Protein AF-0000000085036679 (afdb_homodimer)

pLDDT: mean 95.32, std 4.72, range [43.53, 98.88]

InterPro domains:
  IPR002933 Peptidase M20 [PF01546] (84-445)
  IPR011650 Peptidase M20, dimerisation domain [PF07687] (195-345)
  IPR051458 Cytosolic and Metallo Dipeptidase [PTHR43270] (18-443)

Sequence (902 aa):
MTMTLKQAVEQELVADHDRLAAYLKLETVSAQHREIDETVDFLEQAFKSVGATVTVWRDVAGSHPFVFATLPAGPTGNADKTLLFYNHYDVQPPEPLDEWQTAPFDLTEVDGKYVARGVSDDKGELMARLSAVKALQATSGLPCNLKFIVEGEEEIGSPHIAPMVQQHAAELAADVIVWETGGKDADENFDITCGVKGIMSFELRVKTAEKDLHSSLAAYADNAAWRLTRALASLRGPDNRVLVAGFYDDVRVLTAEEQRATAALPFNETTTRENFSLKRPLVTTDPVAALVNATTMTINGLSSGYEGEGVKTVLPKQATAKLDCRLVPNQEPKKLAQLIQAQLVRNGFEDVEVVYLLGEKPFRSKLTDPFVQLAVKTAAKIYGDRVKLVPNAAGTGPQVFFGETLQAPIVAFGTTWAGSGPHAPNENIRIADYQQDAWYTAEVLRDFGMEMTMTLKQAVEQELVADHDRLAAYLKLETVSAQHREIDETVDFLEQAFKSVGATVTVWRDVAGSHPFVFATLPAGPTGNADKTLLFYNHYDVQPPEPLDEWQTAPFDLTEVDGKYVARGVSDDKGELMARLSAVKALQATSGLPCNLKFIVEGEEEIGSPHIAPMVQQHAAELAADVIVWETGGKDADENFDITCGVKGIMSFELRVKTAEKDLHSSLAAYADNAAWRLTRALASLRGPDNRVLVAGFYDDVRVLTAEEQRATAALPFNETTTRENFSLKRPLVTTDPVAALVNATTMTINGLSSGYEGEGVKTVLPKQATAKLDCRLVPNQEPKKLAQLIQAQLVRNGFEDVEVVYLLGEKPFRSKLTDPFVQLAVKTAAKIYGDRVKLVPNAAGTGPQVFFGETLQAPIVAFGTTWAGSGPHAPNENIRIADYQQDAWYTAEVLRDFGME

Solvent-accessible surface area (backbone atoms only — not comparable to full-atom values): 45354 Å² total; per-residue (Å²): 129,84,72,48,68,60,56,35,22,54,52,34,48,64,71,40,45,64,57,48,38,56,57,34,48,50,63,18,20,49,91,71,71,32,48,56,66,64,47,52,54,49,49,51,50,57,44,43,72,74,66,29,53,71,48,75,47,73,85,50,89,93,48,67,56,32,45,34,35,37,36,73,31,27,94,81,25,28,71,90,38,33,40,27,39,38,40,34,64,24,25,65,68,68,67,61,66,88,68,37,88,58,61,52,42,44,68,38,81,54,96,64,20,42,30,17,53,28,38,49,50,22,48,38,39,53,49,34,51,52,24,16,50,50,20,31,55,72,63,75,31,33,27,24,23,38,35,38,44,34,34,36,35,60,66,70,66,34,83,51,49,56,63,44,45,65,74,40,40,77,80,61,54,38,64,32,34,40,41,52,48,32,23,25,44,78,82,62,28,38,36,44,23,21,31,25,18,9,32,27,34,32,31,42,38,29,65,33,28,78,43,60,37,48,39,45,48,51,38,26,46,67,38,10,43,57,54,48,30,47,51,55,47,61,42,37,48,96,76,66,46,71,58,34,74,71,74,67,70,46,62,62,78,74,49,75,69,48,45,54,34,52,70,70,54,82,78,57,59,69,55,50,33,62,71,39,44,52,68,59,70,60,61,46,96,50,46,59,57,22,36,58,64,44,67,41,77,43,52,16,14,31,38,19,56,55,69,64,87,82,75,61,73,30,25,18,18,36,21,39,35,33,34,39,26,39,30,29,55,76,44,51,40,69,60,50,53,51,34,47,41,53,36,32,40,74,74,72,34,67,72,48,40,71,45,82,71,47,65,39,46,30,34,68,39,66,77,79,36,69,66,53,47,47,49,53,56,50,42,32,74,75,54,44,90,36,58,40,60,34,62,32,40,44,45,65,53,76,51,37,51,50,34,70,72,49,71,25,51,44,40,19,44,38,34,29,41,65,77,16,42,62,86,35,61,70,11,17,25,44,48,68,43,38,52,50,31,22,35,48,53,37,48,42,46,43,55,56,27,70,103,129,84,73,48,69,59,56,34,23,54,51,34,46,62,70,40,46,64,58,48,39,57,58,34,48,50,63,20,19,49,89,71,73,31,50,57,68,63,48,52,54,49,50,50,51,56,44,43,72,74,65,28,54,71,47,74,47,73,83,51,89,92,48,66,55,31,44,35,35,37,35,72,32,26,95,80,25,29,71,90,40,34,39,26,39,40,40,33,65,23,24,65,69,67,68,63,66,88,67,37,88,56,62,52,41,44,68,37,81,55,95,65,19,43,29,18,54,28,38,48,49,25,48,40,40,52,49,36,51,53,25,16,51,51,19,32,55,72,62,75,30,33,26,24,22,38,35,38,43,34,35,36,36,61,66,68,66,33,82,53,50,56,63,43,45,66,74,39,40,78,81,60,53,37,62,32,33,39,41,52,47,33,24,24,44,78,82,61,28,37,37,45,24,21,30,26,18,9,32,26,34,34,32,42,38,30,64,33,28,80,45,58,38,49,39,46,48,51,37,26,47,66,38,10,43,56,54,47,30,47,51,54,46,60,42,38,48,97,75,68,45,72,56,35,75,72,74,68,71,47,60,62,77,73,49,73,70,49,45,54,35,51,71,70,53,84,76,55,59,69,56,50,33,62,72,40,43,52,68,58,71,61,62,47,95,49,47,60,57,23,35,58,63,45,67,41,76,45,51,16,14,31,37,20,56,55,71,64,87,81,75,60,74,32,25,18,19,36,20,39,36,34,32,38,26,40,29,28,55,74,43,52,41,69,60,51,53,50,35,47,42,52,37,33,39,74,73,72,34,69,71,47,41,68,44,81,71,48,64,39,48,30,35,67,38,64,78,80,35,69,65,53,47,46,49,51,55,49,42,30,74,76,54,45,89,36,58,40,63,34,62,32,41,45,43,64,54,77,50,36,51,51,35,69,72,50,69,26,52,44,39,20,45,38,34,28,40,65,76,16,42,64,85,34,61,69,12,15,26,43,48,67,42,39,53,50,31,22,36,48,53,37,50,44,46,43,55,58,27,69,102

Foldseek 3Di:
DAQDLLRLLVVLCVVCVVVLQVLLLQQQAVVVNGRLVVNLVSVVVLLVVLPWDWDWDPPQPPFRIKIKTKDFFDPQAFAVAEEEEEAESHFHDQPPPVPFPDHASGFDDDPQWTWHTCCQRFSVFVSLQSSLQNSCCVHVTFRYMYMYIYGRCFVVFCPRVLVVCVVCVVVRFGQAYEYGHFAAELVRFGEKEFWAWKKWKKKKKFFQDPDKAFLVCVVPGDFQQVLVVVLVPLQADPLRDGPFPPLCVQFDDDDPVQVVLLVPDDDDVVSLCVLVVDPDDDSDPRVSCCLAGNKHKDWPDKDWDDDDPDDDRIRTRMIMTIMMITHHPRDDRVVNLVSSQVSSVVVVNVRIDIGTRHIAHIDFDDCPDPLNVLLQVLCCVQVNPSYGYHRYGSHDGNVVSVCVSNVHGYIYGGFAYNNQDGVHHRRIGRNVSSSSVSSSSSSSSNSSRVD/DAQDLLRLLVVLCVVCVVLLQVLLLQQQAVVVNGRLVVNLVSVCVLLVVLPWDWDWDPPQPPFRIKIKTKDFFDPQAFAVAEEEEEAESHFHDQPPPVPFPDDQSGFDDDPQWTWHTCCQRFSVFVSLQSSLQNSCCVHVTFRYMYMYIYGRCFVVFCPRVLVVCVVCVVVRFGQAYEYGHFAAELVRFGEKEFWAWKKWKKKKKFFQDPDKAFLVCVVPGDFQQVLVVVLVPLQADPLRDGPFPPLCVQFDDDDPVQVVLLVPDDDDVVSLCVLVVDPDDDSDPRVSCCLAGNKHKDWPDKDWDDDDPDDDRIRTRMIMTIMMITHHPRDDRVVNLVRSQVSSVVVVNVRIDIGTRHIAHIDFDDCPDPLVVLLQVLCCVQVNPSYGYHRYGSHDGNVCSCCVSNVHGYIYGGFAYNNQDGSHHRRIGRNVSSSSVSSSSSSSSNSSRVD

Nearest PDB structures (foldseek):
  2pok-assembly1_B  TM=8.753E-01  e=1.722E-51  Streptococcus pneumoniae TIGR4
  4mmo-assembly1_A  TM=9.228E-01  e=9.063E-49  Saccharolobus solfataricus P2
  2zog-assembly1_B  TM=9.127E-01  e=1.168E-42  Mus musculus
  4ruh-assembly1_B  TM=8.583E-01  e=9.865E-40  Homo sapiens
  4mmo-assembly1_B  TM=8.599E-01  e=1.337E-36  Saccharolobus solfataricus P2

Structure (mmCIF, N/CA/C/O backbone):
data_AF-0000000085036679-model_v1
#
loop_
_entity.id
_entity.type
_entity.pdbx_description
1 polymer 'Acetylornithine deacetylase/Succinyl-diaminopimelate desuccinylase related deacylase'
#
loop_
_atom_site.group_PDB
_atom_site.id
_atom_site.type_symbol
_atom_site.label_atom_id
_atom_site.label_alt_id
_atom_site.label_comp_id
_atom_site.label_asym_id
_atom_site.label_entity_id
_atom_site.label_seq_id
_atom_site.pdbx_PDB_ins_code
_atom_site.Cartn_x
_atom_site.Cartn_y
_atom_site.Cartn_z
_atom_site.occupancy
_atom_site.B_iso_or_equiv
_atom_site.auth_seq_id
_atom_site.auth_comp_id
_atom_site.auth_asym_id
_atom_site.auth_atom_id
_atom_site.pdbx_PDB_model_num
ATOM 1 N N . MET A 1 1 ? -19.406 -44.75 -40.656 1 44 1 MET A N 1
ATOM 2 C CA . MET A 1 1 ? -17.969 -44.531 -40.469 1 44 1 MET A CA 1
ATOM 3 C C . MET A 1 1 ? -17.641 -44.312 -39 1 44 1 MET A C 1
ATOM 5 O O . MET A 1 1 ? -18.359 -43.594 -38.281 1 44 1 MET A O 1
ATOM 9 N N . THR A 1 2 ? -16.938 -45.219 -38.344 1 62.5 2 THR A N 1
ATOM 10 C CA . THR A 1 2 ? -16.656 -45.219 -36.938 1 62.5 2 THR A CA 1
ATOM 11 C C . THR A 1 2 ? -16 -43.906 -36.5 1 62.5 2 THR A C 1
ATOM 13 O O . THR A 1 2 ? -15.07 -43.438 -37.156 1 62.5 2 THR A O 1
ATOM 16 N N . MET A 1 3 ? -16.672 -43.125 -35.688 1 82.06 3 MET A N 1
ATOM 17 C CA . MET A 1 3 ? -16.234 -41.812 -35.188 1 82.06 3 MET A CA 1
ATOM 18 C C . MET A 1 3 ? -14.82 -41.906 -34.625 1 82.06 3 MET A C 1
ATOM 20 O O . MET A 1 3 ? -14.523 -42.812 -33.844 1 82.06 3 MET A O 1
ATOM 24 N N . THR A 1 4 ? -13.945 -41.125 -35.219 1 92.38 4 THR A N 1
ATOM 25 C CA . THR A 1 4 ? -12.594 -41.094 -34.688 1 92.38 4 THR A CA 1
ATOM 26 C C . THR A 1 4 ? -12.594 -40.5 -33.281 1 92.38 4 THR A C 1
ATOM 28 O O . THR A 1 4 ? -13.562 -39.844 -32.875 1 92.38 4 THR A O 1
ATOM 31 N N . LEU A 1 5 ? -11.641 -40.812 -32.562 1 95.69 5 LEU A N 1
ATOM 32 C CA . LEU A 1 5 ? -11.516 -40.281 -31.219 1 95.69 5 LEU A CA 1
ATOM 33 C C . LEU A 1 5 ? -11.516 -38.75 -31.25 1 95.69 5 LEU A C 1
ATOM 35 O O . LEU A 1 5 ? -12.125 -38.094 -30.391 1 95.69 5 LEU A O 1
ATOM 39 N N . LYS A 1 6 ? -10.875 -38.125 -32.188 1 96.62 6 LYS A N 1
ATOM 40 C CA . LYS A 1 6 ? -10.844 -36.688 -32.344 1 96.62 6 LYS A CA 1
ATOM 41 C C . LYS A 1 6 ? -12.25 -36.125 -32.531 1 96.62 6 LYS A C 1
ATOM 43 O O . LYS A 1 6 ? -12.625 -35.125 -31.906 1 96.62 6 LYS A O 1
ATOM 48 N N . GLN A 1 7 ? -12.992 -36.75 -33.375 1 96.81 7 GLN A N 1
ATOM 49 C CA . GLN A 1 7 ? -14.359 -36.312 -33.625 1 96.81 7 GLN A CA 1
ATOM 50 C C . GLN A 1 7 ? -15.234 -36.438 -32.406 1 96.81 7 GLN A C 1
ATOM 52 O O . GLN A 1 7 ? -16.078 -35.594 -32.125 1 96.81 7 GLN A O 1
ATOM 57 N N . ALA A 1 8 ? -15.055 -37.531 -31.719 1 97.5 8 ALA A N 1
ATOM 58 C CA . ALA A 1 8 ? -15.82 -37.75 -30.484 1 97.5 8 ALA A CA 1
ATOM 59 C C . ALA A 1 8 ? -15.523 -36.656 -29.453 1 97.5 8 ALA A C 1
ATOM 61 O O . ALA A 1 8 ? -16.438 -36.188 -28.781 1 97.5 8 ALA A O 1
ATOM 62 N N . VAL A 1 9 ? -14.289 -36.312 -29.344 1 97.75 9 VAL A N 1
ATOM 63 C CA . VAL A 1 9 ? -13.883 -35.25 -28.406 1 97.75 9 VAL A CA 1
ATOM 64 C C . VAL A 1 9 ? -14.547 -33.938 -28.797 1 97.75 9 VAL A C 1
ATOM 66 O O . VAL A 1 9 ? -15.086 -33.25 -27.938 1 97.75 9 VAL A O 1
ATOM 69 N N . GLU A 1 10 ? -14.516 -33.594 -30.016 1 97.12 10 GLU A N 1
ATOM 70 C CA . GLU A 1 10 ? -15.109 -32.344 -30.5 1 97.12 10 GLU A CA 1
ATOM 71 C C . GLU A 1 10 ? -16.609 -32.312 -30.203 1 97.12 10 GLU A C 1
ATOM 73 O O . GLU A 1 10 ? -17.125 -31.281 -29.781 1 97.12 10 GLU A O 1
ATOM 78 N N . GLN A 1 11 ? -17.203 -33.375 -30.406 1 97.31 11 GLN A N 1
ATOM 79 C CA . GLN A 1 11 ? -18.641 -33.469 -30.141 1 97.31 11 GLN A CA 1
ATOM 80 C C . GLN A 1 11 ? -18.938 -33.312 -28.656 1 97.31 11 GLN A C 1
ATOM 82 O O . GLN A 1 11 ? -19.875 -32.594 -28.281 1 97.31 11 GLN A O 1
ATOM 87 N N . GLU A 1 12 ? -18.188 -33.969 -27.844 1 97.62 12 GLU A N 1
ATOM 88 C CA . GLU A 1 12 ? -18.422 -33.875 -26.406 1 97.62 12 GLU A CA 1
ATOM 89 C C . GLU A 1 12 ? -18.156 -32.469 -25.891 1 97.62 12 GLU A C 1
ATOM 91 O O . GLU A 1 12 ? -18.844 -32 -24.984 1 97.62 12 GLU A O 1
ATOM 96 N N . LEU A 1 13 ? -17.141 -31.797 -26.453 1 97.81 13 LEU A N 1
ATOM 97 C CA . LEU A 1 13 ? -16.828 -30.438 -26.031 1 97.81 13 LEU A CA 1
ATOM 98 C C . LEU A 1 13 ? -17.984 -29.5 -26.344 1 97.81 13 LEU A C 1
ATOM 100 O O . LEU A 1 13 ? -18.281 -28.594 -25.547 1 97.81 13 LEU A O 1
ATOM 104 N N . VAL A 1 14 ? -18.578 -29.672 -27.438 1 97.12 14 VAL A N 1
ATOM 105 C CA . VAL A 1 14 ? -19.75 -28.875 -27.797 1 97.12 14 VAL A CA 1
ATOM 106 C C . VAL A 1 14 ? -20.891 -29.172 -26.828 1 97.12 14 VAL A C 1
ATOM 108 O O . VAL A 1 14 ? -21.547 -28.266 -26.328 1 97.12 14 VAL A O 1
ATOM 111 N N . ALA A 1 15 ? -21.094 -30.375 -26.547 1 96.94 15 ALA A N 1
ATOM 112 C CA . ALA A 1 15 ? -22.172 -30.812 -25.656 1 96.94 15 ALA A CA 1
ATOM 113 C C . ALA A 1 15 ? -21.938 -30.312 -24.234 1 96.94 15 ALA A C 1
ATOM 115 O O . ALA A 1 15 ? -22.906 -30.062 -23.5 1 96.94 15 ALA A O 1
ATOM 116 N N . ASP A 1 16 ? -20.734 -30.172 -23.875 1 97.75 16 ASP A N 1
ATOM 117 C CA . ASP A 1 16 ? -20.375 -29.891 -22.484 1 97.75 16 ASP A CA 1
ATOM 118 C C . ASP A 1 16 ? -20.188 -28.391 -22.266 1 97.75 16 ASP A C 1
ATOM 120 O O . ASP A 1 16 ? -19.828 -27.953 -21.172 1 97.75 16 ASP A O 1
ATOM 124 N N . HIS A 1 17 ? -20.438 -27.609 -23.234 1 98 17 HIS A N 1
ATOM 125 C CA . HIS A 1 17 ? -20.219 -26.172 -23.141 1 98 17 HIS A CA 1
ATOM 126 C C . HIS A 1 17 ? -21 -25.578 -21.969 1 98 17 HIS A C 1
ATOM 128 O O . HIS A 1 17 ? -20.469 -24.75 -21.234 1 98 17 HIS A O 1
ATOM 134 N N . ASP A 1 18 ? -22.203 -26.016 -21.75 1 97.69 18 ASP A N 1
ATOM 135 C CA . ASP A 1 18 ? -23.047 -25.5 -20.688 1 97.69 18 ASP A CA 1
ATOM 136 C C . ASP A 1 18 ? -22.484 -25.891 -19.312 1 97.69 18 ASP A C 1
ATOM 138 O O . ASP A 1 18 ? -22.609 -25.125 -18.344 1 97.69 18 ASP A O 1
ATOM 142 N N . ARG A 1 19 ? -21.969 -27.047 -19.25 1 97.56 19 ARG A N 1
ATOM 143 C CA . ARG A 1 19 ? -21.344 -27.469 -18 1 97.56 19 ARG A CA 1
ATOM 144 C C . ARG A 1 19 ? -20.156 -26.594 -17.641 1 97.56 19 ARG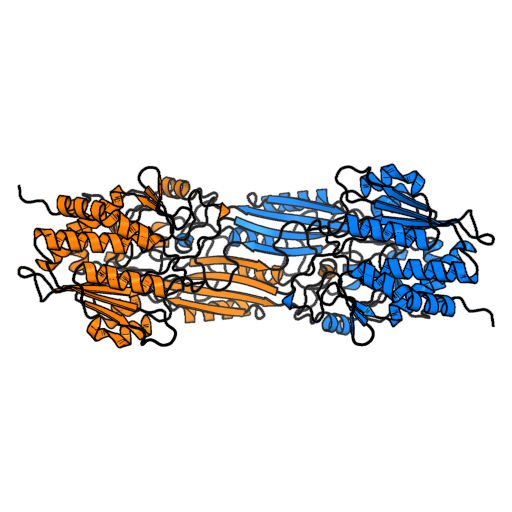 A C 1
ATOM 146 O O . ARG A 1 19 ? -19.969 -26.219 -16.484 1 97.56 19 ARG A O 1
ATOM 153 N N . LEU A 1 20 ? -19.344 -26.297 -18.688 1 98.31 20 LEU A N 1
ATOM 154 C CA . LEU A 1 20 ? -18.219 -25.406 -18.484 1 98.31 20 LEU A CA 1
ATOM 155 C C . LEU A 1 20 ? -18.688 -24.031 -18 1 98.31 20 LEU A C 1
ATOM 157 O O . LEU A 1 20 ? -18.156 -23.484 -17.031 1 98.31 20 LEU A O 1
ATOM 161 N N . ALA A 1 21 ? -19.672 -23.5 -18.625 1 98.56 21 ALA A N 1
ATOM 162 C CA . ALA A 1 21 ? -20.219 -22.188 -18.281 1 98.56 21 ALA A CA 1
ATOM 163 C C . ALA A 1 21 ? -20.75 -22.172 -16.859 1 98.56 21 ALA A C 1
ATOM 165 O O . ALA A 1 21 ? -20.5 -21.219 -16.109 1 98.56 21 ALA A O 1
ATOM 166 N N . ALA A 1 22 ? -21.469 -23.203 -16.469 1 98.44 22 ALA A N 1
ATOM 167 C CA . ALA A 1 22 ? -22.047 -23.297 -15.125 1 98.44 22 ALA A CA 1
ATOM 168 C C . ALA A 1 22 ? -20.969 -23.375 -14.062 1 98.44 22 ALA A C 1
ATOM 170 O O . ALA A 1 22 ? -21.094 -22.781 -12.984 1 98.44 22 ALA A O 1
ATOM 171 N N . TYR A 1 23 ? -19.938 -24.156 -14.375 1 98.44 23 TYR A N 1
ATOM 172 C CA . TYR A 1 23 ? -18.812 -24.297 -13.445 1 98.44 23 TYR A CA 1
ATOM 173 C C . TYR A 1 23 ? -18.109 -22.969 -13.227 1 98.44 23 TYR A C 1
ATOM 175 O O . TYR A 1 23 ? -17.797 -22.594 -12.094 1 98.44 23 TYR A O 1
ATOM 183 N N . LEU A 1 24 ? -17.906 -22.234 -14.32 1 98.5 24 LEU A N 1
ATOM 184 C CA . LEU A 1 24 ? -17.172 -20.984 -14.273 1 98.5 24 LEU A CA 1
ATOM 185 C C . LEU A 1 24 ? -18 -19.891 -13.617 1 98.5 24 LEU A C 1
ATOM 187 O O . LEU A 1 24 ? -17.453 -18.906 -13.094 1 98.5 24 LEU A O 1
ATOM 191 N N . LYS A 1 25 ? -19.297 -20.031 -13.57 1 98.19 25 LYS A N 1
ATOM 192 C CA . LYS A 1 25 ? -20.203 -19.062 -12.953 1 98.19 25 LYS A CA 1
ATOM 193 C C . LYS A 1 25 ? -20.078 -19.094 -11.43 1 98.19 25 LYS A C 1
ATOM 195 O O . LYS A 1 25 ? -20.406 -18.109 -10.758 1 98.19 25 LYS A O 1
ATOM 200 N N . LEU A 1 26 ? -19.641 -20.219 -10.891 1 98.06 26 LEU A N 1
ATOM 201 C CA . LEU A 1 26 ? -19.453 -20.344 -9.445 1 98.06 26 LEU A CA 1
ATOM 202 C C . LEU A 1 26 ? -18.203 -19.578 -9 1 98.06 26 LEU A C 1
ATOM 204 O O . LEU A 1 26 ? -17.094 -19.906 -9.406 1 98.06 26 LEU A O 1
ATOM 208 N N . GLU A 1 27 ? -18.406 -18.625 -8.164 1 97.25 27 GLU A N 1
ATOM 209 C CA . GLU A 1 27 ? -17.312 -17.766 -7.719 1 97.25 27 GLU A CA 1
ATOM 210 C C . GLU A 1 27 ? -16.578 -18.359 -6.527 1 97.25 27 GLU A C 1
ATOM 212 O O . GLU A 1 27 ? -16.594 -17.797 -5.43 1 97.25 27 GLU A O 1
ATOM 217 N N . THR A 1 28 ? -15.867 -19.438 -6.77 1 96.94 28 THR A N 1
ATOM 218 C CA . THR A 1 28 ? -15.219 -20.172 -5.695 1 96.94 28 THR A CA 1
ATOM 219 C C . THR A 1 28 ? -13.859 -19.578 -5.363 1 96.94 28 THR A C 1
ATOM 221 O O . THR A 1 28 ? -12.82 -20.188 -5.637 1 96.94 28 THR A O 1
ATOM 224 N N . VAL A 1 29 ? -13.828 -18.5 -4.637 1 93 29 VAL A N 1
ATOM 225 C CA . VAL A 1 29 ? -12.625 -17.766 -4.25 1 93 29 VAL A CA 1
ATOM 226 C C . VAL A 1 29 ? -12.219 -18.141 -2.826 1 93 29 VAL A C 1
ATOM 228 O O . VAL A 1 29 ? -12.703 -17.547 -1.86 1 93 29 VAL A O 1
ATOM 231 N N . SER A 1 30 ? -11.234 -18.969 -2.744 1 90.31 30 SER A N 1
ATOM 232 C CA . SER A 1 30 ? -10.836 -19.516 -1.452 1 90.31 30 SER A CA 1
ATOM 233 C C . SER A 1 30 ? -10.312 -18.438 -0.521 1 90.31 30 SER A C 1
ATOM 235 O O . SER A 1 30 ? -10.594 -18.438 0.678 1 90.31 30 SER A O 1
ATOM 237 N N . ALA A 1 31 ? -9.562 -17.484 -1.079 1 82.19 31 ALA A N 1
ATOM 238 C CA . ALA A 1 31 ? -9 -16.406 -0.259 1 82.19 31 ALA A CA 1
ATOM 239 C C . ALA A 1 31 ? -10.109 -15.617 0.427 1 82.19 31 ALA A C 1
ATOM 241 O O . ALA A 1 31 ? -9.875 -14.969 1.454 1 82.19 31 ALA A O 1
ATOM 242 N N . GLN A 1 32 ? -11.359 -15.656 -0.122 1 84.06 32 GLN A N 1
ATOM 243 C CA . GLN A 1 32 ? -12.508 -14.914 0.392 1 84.06 32 GLN A CA 1
ATOM 244 C C . GLN A 1 32 ? -13.594 -15.859 0.898 1 84.06 32 GLN A C 1
ATOM 246 O O . GLN A 1 32 ? -14.711 -15.43 1.197 1 84.06 32 GLN A O 1
ATOM 251 N N . HIS A 1 33 ? -13.367 -17.172 0.921 1 89.12 33 HIS A N 1
ATOM 252 C CA . HIS A 1 33 ? -14.266 -18.203 1.407 1 89.12 33 HIS A CA 1
ATOM 253 C C . HIS A 1 33 ? -15.625 -18.125 0.73 1 89.12 33 HIS A C 1
ATOM 255 O O . HIS A 1 33 ? -16.656 -18.188 1.398 1 89.12 33 HIS A O 1
ATOM 261 N N . ARG A 1 34 ? -15.633 -17.844 -0.563 1 90.69 34 ARG A N 1
ATOM 262 C CA . ARG A 1 34 ? -16.844 -17.672 -1.352 1 90.69 34 ARG A CA 1
ATOM 263 C C . ARG A 1 34 ? -17.188 -18.938 -2.135 1 90.69 34 ARG A C 1
ATOM 265 O O . ARG A 1 34 ? -16.328 -19.484 -2.824 1 90.69 34 ARG A O 1
ATOM 272 N N . GLU A 1 35 ? -18.359 -19.562 -2.111 1 96.94 35 GLU A N 1
ATOM 273 C CA . GLU A 1 35 ? -19.062 -20.547 -2.93 1 96.94 35 GLU A CA 1
ATOM 274 C C . GLU A 1 35 ? -18.297 -21.875 -2.971 1 96.94 35 GLU A C 1
ATOM 276 O O . GLU A 1 35 ? -18.219 -22.516 -4.02 1 96.94 35 GLU A O 1
ATOM 281 N N . ILE A 1 36 ? -17.781 -22.297 -1.845 1 97.56 36 ILE A N 1
ATOM 282 C CA . ILE A 1 36 ? -17.031 -23.547 -1.734 1 97.56 36 ILE A CA 1
ATOM 283 C C . ILE A 1 36 ? -17.984 -24.734 -1.803 1 97.56 36 ILE A C 1
ATOM 285 O O . ILE A 1 36 ? -17.859 -25.578 -2.684 1 97.56 36 ILE A O 1
ATOM 289 N N . ASP A 1 37 ? -19 -24.688 -0.974 1 97.31 37 ASP A N 1
ATOM 290 C CA . ASP A 1 37 ? -19.906 -25.828 -0.894 1 97.31 37 ASP A CA 1
ATOM 291 C C . ASP A 1 37 ? -20.703 -26 -2.191 1 97.31 37 ASP A C 1
ATOM 293 O O . ASP A 1 37 ? -20.906 -27.125 -2.652 1 97.31 37 ASP A O 1
ATOM 297 N N . GLU A 1 38 ? -21.125 -24.859 -2.758 1 98.12 38 GLU A N 1
ATOM 298 C CA . GLU A 1 38 ? -21.844 -24.906 -4.027 1 98.12 38 GLU A CA 1
ATOM 299 C C . GLU A 1 38 ? -20.984 -25.531 -5.125 1 98.12 38 GLU A C 1
ATOM 301 O O . GLU A 1 38 ? -21.5 -26.312 -5.941 1 98.12 38 GLU A O 1
ATOM 306 N N . THR A 1 39 ? -19.734 -25.266 -5.117 1 98.69 39 THR A N 1
ATOM 307 C CA . THR A 1 39 ? -18.828 -25.781 -6.133 1 98.69 39 THR A CA 1
ATOM 308 C C . THR A 1 39 ? -18.578 -27.281 -5.926 1 98.69 39 THR A C 1
ATOM 310 O O . THR A 1 39 ? -18.531 -28.047 -6.891 1 98.69 39 THR A O 1
ATOM 313 N N . VAL A 1 40 ? -18.438 -27.656 -4.672 1 98.62 40 VAL A N 1
ATOM 314 C CA . VAL A 1 40 ? -18.25 -29.078 -4.352 1 98.62 40 VAL A CA 1
ATOM 315 C C . VAL A 1 40 ? -19.469 -29.875 -4.812 1 98.62 40 VAL A C 1
ATOM 317 O O . VAL A 1 40 ? -19.312 -30.953 -5.41 1 98.62 40 VAL A O 1
ATOM 320 N N . ASP A 1 41 ? -20.641 -29.344 -4.551 1 98.62 41 ASP A N 1
ATOM 321 C CA . ASP A 1 41 ? -21.875 -30 -4.992 1 98.62 41 ASP A CA 1
ATOM 322 C C . ASP A 1 41 ? -21.906 -30.141 -6.512 1 98.62 41 ASP A C 1
ATOM 324 O O . ASP A 1 41 ? -22.281 -31.188 -7.039 1 98.62 41 ASP A O 1
ATOM 328 N N . PHE A 1 42 ? -21.547 -29.125 -7.16 1 98.62 42 PHE A N 1
ATOM 329 C CA . PHE A 1 42 ? -21.5 -29.141 -8.617 1 98.62 42 PHE A CA 1
ATOM 330 C C . PHE A 1 42 ? -20.578 -30.234 -9.125 1 98.6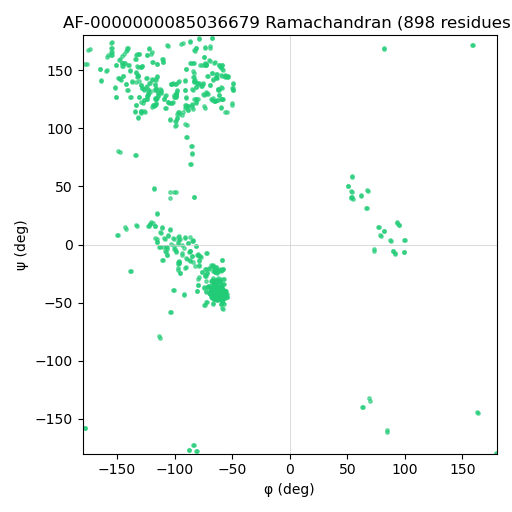2 42 PHE A C 1
ATOM 332 O O . PHE A 1 42 ? -20.922 -30.984 -10.031 1 98.62 42 PHE A O 1
ATOM 339 N N . LEU A 1 43 ? -19.391 -30.328 -8.539 1 98.81 43 LEU A N 1
ATOM 340 C CA . LEU A 1 43 ? -18.375 -31.297 -8.977 1 98.81 43 LEU A CA 1
ATOM 341 C C . LEU A 1 43 ? -18.844 -32.719 -8.711 1 98.81 43 LEU A C 1
ATOM 343 O O . LEU A 1 43 ? -18.578 -33.625 -9.523 1 98.81 43 LEU A O 1
ATOM 347 N N . GLU A 1 44 ? -19.438 -32.906 -7.574 1 98.62 44 GLU A N 1
ATOM 348 C CA . GLU A 1 44 ? -19.969 -34.219 -7.285 1 98.62 44 GLU A CA 1
ATOM 349 C C . GLU A 1 44 ? -20.922 -34.688 -8.391 1 98.62 44 GLU A C 1
ATOM 351 O O . GLU A 1 44 ? -20.812 -35.812 -8.883 1 98.62 44 GLU A O 1
ATOM 356 N N . GLN A 1 45 ? -21.781 -33.781 -8.789 1 98.44 45 GLN A N 1
ATOM 357 C CA . GLN A 1 45 ? -22.75 -34.094 -9.82 1 98.44 45 GLN A CA 1
ATOM 358 C C . GLN A 1 45 ? -22.078 -34.281 -11.18 1 98.44 45 GLN A C 1
ATOM 360 O O . GLN A 1 45 ? -22.453 -35.188 -11.945 1 98.44 45 GLN A O 1
ATOM 365 N N . ALA A 1 46 ? -21.172 -33.469 -11.492 1 98.5 46 ALA A N 1
ATOM 366 C CA . ALA A 1 46 ? -20.469 -33.531 -12.766 1 98.5 46 ALA A CA 1
ATOM 367 C C . ALA A 1 46 ? -19.75 -34.875 -12.914 1 98.5 46 ALA A C 1
ATOM 369 O O . ALA A 1 46 ? -19.828 -35.531 -13.969 1 98.5 46 ALA A O 1
ATOM 370 N N . PHE A 1 47 ? -19.078 -35.312 -11.852 1 98.75 47 PHE A N 1
ATOM 371 C CA . PHE A 1 47 ? -18.359 -36.562 -11.883 1 98.75 47 PHE A CA 1
ATOM 372 C C . PHE A 1 47 ? -19.344 -37.75 -11.961 1 98.75 47 PHE A C 1
ATOM 374 O O . PHE A 1 47 ? -19.109 -38.719 -12.695 1 98.75 47 PHE A O 1
ATOM 381 N N . LYS A 1 48 ? -20.406 -37.688 -11.211 1 98.38 48 LYS A N 1
ATOM 382 C CA . LYS A 1 48 ? -21.406 -38.719 -11.258 1 98.38 48 LYS A CA 1
ATOM 383 C C . LYS A 1 48 ? -22 -38.875 -12.656 1 98.38 48 LYS A C 1
ATOM 385 O O . LYS A 1 48 ? -22.328 -39.969 -13.102 1 98.38 48 LYS A O 1
ATOM 390 N N . SER A 1 49 ? -22.094 -37.75 -13.297 1 97.19 49 SER A N 1
ATOM 391 C CA . SER A 1 49 ? -22.719 -37.75 -14.625 1 97.19 49 SER A CA 1
ATOM 392 C C . SER A 1 49 ? -21.875 -38.531 -15.633 1 97.19 49 SER A C 1
ATOM 394 O O . SER A 1 49 ? -22.391 -38.938 -16.672 1 97.19 49 SER A O 1
ATOM 396 N N . VAL A 1 50 ? -20.641 -38.781 -15.367 1 97.5 50 VAL A N 1
ATOM 397 C CA . VAL A 1 50 ? -19.812 -39.531 -16.281 1 97.5 50 VAL A CA 1
ATOM 398 C C . VAL A 1 50 ? -19.594 -40.938 -15.719 1 97.5 50 VAL A C 1
ATOM 400 O O . VAL A 1 50 ? -18.719 -41.656 -16.188 1 97.5 50 VAL A O 1
ATOM 403 N N . GLY A 1 51 ? -20.266 -41.25 -14.672 1 98.06 51 GLY A N 1
ATOM 404 C CA . GLY A 1 51 ? -20.266 -42.625 -14.156 1 98.06 51 GLY A CA 1
ATOM 405 C C . GLY A 1 51 ? -19.219 -42.812 -13.062 1 98.06 51 GLY A C 1
ATOM 406 O O . GLY A 1 51 ? -18.922 -43.969 -12.703 1 98.06 51 GLY A O 1
ATOM 407 N N . ALA A 1 52 ? -18.719 -41.844 -12.484 1 98.75 52 ALA A N 1
ATOM 408 C CA . ALA A 1 52 ? -17.688 -42 -11.453 1 98.75 52 ALA A CA 1
ATOM 409 C C . ALA A 1 52 ? -18.312 -42.281 -10.094 1 98.75 52 ALA A C 1
ATOM 411 O O . ALA A 1 52 ? -19.438 -41.875 -9.82 1 98.75 52 ALA A O 1
ATOM 412 N N . THR A 1 53 ? -17.562 -43.031 -9.312 1 98.75 53 THR A N 1
ATOM 413 C CA . THR A 1 53 ? -17.812 -43.062 -7.879 1 98.75 53 THR A CA 1
ATOM 414 C C . THR A 1 53 ? -17.141 -41.875 -7.203 1 98.75 53 THR A C 1
ATOM 416 O O . THR A 1 53 ? -15.938 -41.625 -7.379 1 98.75 53 THR A O 1
ATOM 419 N N . VAL A 1 54 ? -17.984 -41.125 -6.477 1 98.75 54 VAL A N 1
ATOM 420 C CA . VAL A 1 54 ? -17.469 -39.875 -5.926 1 98.75 54 VAL A CA 1
ATOM 421 C C . VAL A 1 54 ? -17.484 -39.938 -4.398 1 98.75 54 VAL A C 1
ATOM 423 O O . VAL A 1 54 ? -18.453 -40.406 -3.807 1 98.75 54 VAL A O 1
ATOM 426 N N . THR A 1 55 ? -16.422 -39.531 -3.768 1 98.69 55 THR A N 1
ATOM 427 C CA . THR A 1 55 ? -16.328 -39.312 -2.33 1 98.69 55 THR A CA 1
ATOM 428 C C . THR A 1 55 ? -15.805 -37.906 -2.037 1 98.69 55 THR A C 1
ATOM 430 O O . THR A 1 55 ? -14.75 -37.5 -2.535 1 98.69 55 THR A O 1
ATOM 433 N N . VAL A 1 56 ? -16.594 -37.188 -1.253 1 98.56 56 VAL A N 1
ATOM 434 C CA . VAL A 1 56 ? -16.141 -35.875 -0.798 1 98.56 56 VAL A CA 1
ATOM 435 C C . VAL A 1 56 ? -15.453 -36.031 0.56 1 98.56 56 VAL A C 1
ATOM 437 O O . VAL A 1 56 ? -16.078 -36.406 1.542 1 98.56 56 VAL A O 1
ATOM 440 N N . TRP A 1 57 ? -14.156 -35.781 0.623 1 98.5 57 TRP A N 1
ATOM 441 C CA . TRP A 1 57 ? -13.391 -35.875 1.863 1 98.5 57 TRP A CA 1
ATOM 442 C C . TRP A 1 57 ? -13.477 -34.594 2.654 1 98.5 57 TRP A C 1
ATOM 444 O O . TRP A 1 57 ? -13.07 -33.531 2.162 1 98.5 57 TRP A O 1
ATOM 454 N N . ARG A 1 58 ? -14 -34.656 3.789 1 97.44 58 ARG A N 1
ATOM 455 C CA . ARG A 1 58 ? -14.125 -33.531 4.711 1 97.44 58 ARG A CA 1
ATOM 456 C C . ARG A 1 58 ? -13.398 -33.812 6.023 1 97.44 58 ARG A C 1
ATOM 458 O O . ARG A 1 58 ? -13.664 -33.156 7.039 1 97.44 58 ARG A O 1
ATOM 465 N N . ASP A 1 59 ? -12.508 -34.75 5.98 1 96.69 59 ASP A N 1
ATOM 466 C CA . ASP A 1 59 ? -11.938 -35.312 7.199 1 96.69 59 ASP A CA 1
ATOM 467 C C . ASP A 1 59 ? -10.555 -34.75 7.48 1 96.69 59 ASP A C 1
ATOM 469 O O . ASP A 1 59 ? -9.828 -35.25 8.344 1 96.69 59 ASP A O 1
ATOM 473 N N . VAL A 1 60 ? -10.133 -33.812 6.719 1 96.25 60 VAL A N 1
ATOM 474 C CA . VAL A 1 60 ? -8.922 -33.062 7.016 1 96.25 60 VAL A CA 1
ATOM 475 C C . VAL A 1 60 ? -9.297 -31.75 7.703 1 96.25 60 VAL A C 1
ATOM 477 O O . VAL A 1 60 ? -9.859 -30.844 7.074 1 96.25 60 VAL A O 1
ATOM 480 N N . ALA A 1 61 ? -8.938 -31.594 9 1 94.5 61 ALA A N 1
ATOM 481 C CA . ALA A 1 61 ? -9.383 -30.484 9.836 1 94.5 61 ALA A CA 1
ATOM 482 C C . ALA A 1 61 ? -8.945 -29.156 9.25 1 94.5 61 ALA A C 1
ATOM 484 O O . ALA A 1 61 ? -7.77 -28.969 8.922 1 94.5 61 ALA A O 1
ATOM 485 N N . GLY A 1 62 ? -9.914 -28.281 9.055 1 93.5 62 GLY A N 1
ATOM 486 C CA . GLY A 1 62 ? -9.609 -26.922 8.641 1 93.5 62 GLY A CA 1
ATOM 487 C C . GLY A 1 62 ? -9.562 -26.75 7.137 1 93.5 62 GLY A C 1
ATOM 488 O O . GLY A 1 62 ? -9.523 -25.625 6.633 1 93.5 62 GLY A O 1
ATOM 489 N N . SER A 1 63 ? -9.68 -27.828 6.422 1 95.44 63 SER A N 1
ATOM 490 C CA . SER A 1 63 ? -9.531 -27.766 4.973 1 95.44 63 SER A CA 1
ATOM 491 C C . SER A 1 63 ? -10.867 -27.5 4.289 1 95.44 63 SER A C 1
ATOM 493 O O . SER A 1 63 ? -11.93 -27.781 4.859 1 95.44 63 SER A O 1
ATOM 495 N N . HIS A 1 64 ? -10.789 -26.828 3.105 1 96.88 64 HIS A N 1
ATOM 496 C CA . HIS A 1 64 ? -11.906 -27 2.189 1 96.88 64 HIS A CA 1
ATOM 497 C C . HIS A 1 64 ? -12.055 -28.469 1.771 1 96.88 64 HIS A C 1
ATOM 499 O O . HIS A 1 64 ? -11.094 -29.234 1.826 1 96.88 64 HIS A O 1
ATOM 505 N N . PRO A 1 65 ? -13.273 -28.844 1.392 1 98.06 65 PRO A N 1
ATOM 506 C CA . PRO A 1 65 ? -13.484 -30.25 1.013 1 98.06 65 PRO A CA 1
ATOM 507 C C . PRO A 1 65 ? -12.68 -30.641 -0.225 1 98.06 65 PRO A C 1
ATOM 509 O O . PRO A 1 65 ? -12.492 -29.828 -1.132 1 98.06 65 PRO A O 1
ATOM 512 N N . PHE A 1 66 ? -12.211 -31.891 -0.186 1 98.56 66 PHE A N 1
ATOM 513 C CA . PHE A 1 66 ? -11.586 -32.5 -1.354 1 98.56 66 PHE A CA 1
ATOM 514 C C . PHE A 1 66 ? -12.578 -33.406 -2.092 1 98.56 66 PHE A C 1
ATOM 516 O O . PHE A 1 66 ? -13.305 -34.188 -1.468 1 98.56 66 PHE A O 1
ATOM 523 N N . VAL A 1 67 ? -12.727 -33.281 -3.42 1 98.81 67 VAL A N 1
ATOM 524 C CA . VAL A 1 67 ? -13.578 -34.156 -4.219 1 98.81 67 VAL A CA 1
ATOM 525 C C . VAL A 1 67 ? -12.727 -35.25 -4.859 1 98.81 67 VAL A C 1
ATOM 527 O O . VAL A 1 67 ? -11.836 -34.969 -5.664 1 98.81 67 VAL A O 1
ATOM 530 N N . PHE A 1 68 ? -12.961 -36.438 -4.457 1 98.88 68 PHE A N 1
ATOM 531 C CA . PHE A 1 68 ? -12.281 -37.625 -4.984 1 98.88 68 PHE A CA 1
ATOM 532 C C . PHE A 1 68 ? -13.227 -38.469 -5.832 1 98.88 68 PHE A C 1
ATOM 534 O O . PHE A 1 68 ? -14.328 -38.812 -5.395 1 98.88 68 PHE A O 1
ATOM 541 N N . ALA A 1 69 ? -12.812 -38.75 -7.086 1 98.88 69 ALA A N 1
ATOM 542 C CA . ALA A 1 69 ? -13.656 -39.531 -8 1 98.88 69 ALA A CA 1
ATOM 543 C C . ALA A 1 69 ? -12.852 -40.656 -8.672 1 98.88 69 ALA A C 1
ATOM 545 O O . ALA A 1 69 ? -11.672 -40.469 -8.984 1 98.88 69 ALA A O 1
ATOM 546 N N . THR A 1 70 ? -13.492 -41.75 -8.914 1 98.81 70 THR A N 1
ATOM 547 C CA . THR A 1 70 ? -12.844 -42.875 -9.57 1 98.81 70 THR A CA 1
ATOM 548 C C . THR A 1 70 ? -13.719 -43.438 -10.695 1 98.81 70 THR A C 1
ATOM 550 O O . THR A 1 70 ? -14.945 -43.438 -10.594 1 98.81 70 THR A O 1
ATOM 553 N N . LEU A 1 71 ? -13.07 -43.781 -11.781 1 98.75 71 LEU A N 1
ATOM 554 C CA . LEU A 1 71 ? -13.664 -44.469 -12.93 1 98.75 71 LEU A CA 1
ATOM 555 C C . LEU A 1 71 ? -12.875 -45.719 -13.297 1 98.75 71 LEU A C 1
ATOM 557 O O . LEU A 1 71 ? -11.695 -45.625 -13.641 1 98.75 71 LEU A O 1
ATOM 561 N N . PRO A 1 72 ? -13.508 -46.875 -13.297 1 98.25 72 PRO A N 1
ATOM 562 C CA . PRO A 1 72 ? -12.781 -48.094 -13.664 1 98.25 72 PRO A CA 1
ATOM 563 C C . PRO A 1 72 ? -12.508 -48.188 -15.164 1 98.25 72 PRO A C 1
ATOM 565 O O . PRO A 1 72 ? -13.242 -47.625 -15.961 1 98.25 72 PRO A O 1
ATOM 568 N N . ALA A 1 73 ? -11.43 -48.938 -15.453 1 98.25 73 ALA A N 1
ATOM 569 C CA . ALA A 1 73 ? -11.156 -49.25 -16.859 1 98.25 73 ALA A CA 1
ATOM 570 C C . ALA A 1 73 ? -12.359 -49.938 -17.516 1 98.25 73 ALA A C 1
ATOM 572 O O . ALA A 1 73 ? -13.086 -50.688 -16.875 1 98.25 73 ALA A O 1
ATOM 573 N N . GLY A 1 74 ? -12.539 -49.594 -18.797 1 96.56 74 GLY A N 1
ATOM 574 C CA . GLY A 1 74 ? -13.57 -50.281 -19.547 1 96.56 74 GLY A CA 1
ATOM 575 C C . GLY A 1 74 ? -13.266 -51.75 -19.781 1 96.56 74 GLY A C 1
ATOM 576 O O . GLY A 1 74 ? -12.195 -52.25 -19.406 1 96.56 74 GLY A O 1
ATOM 577 N N . PRO A 1 75 ? -14.219 -52.406 -20.422 1 94.94 75 PRO A N 1
ATOM 578 C CA . PRO A 1 75 ? -14.07 -53.844 -20.625 1 94.94 75 PRO A CA 1
ATOM 579 C C . PRO A 1 75 ? -12.836 -54.219 -21.438 1 94.94 75 PRO A C 1
ATOM 581 O O . PRO A 1 75 ? -12.266 -55.281 -21.266 1 94.94 75 PRO A O 1
ATOM 584 N N . THR A 1 76 ? -12.453 -53.375 -22.281 1 94.62 76 THR A N 1
ATOM 585 C CA . THR A 1 76 ? -11.289 -53.656 -23.125 1 94.62 76 THR A CA 1
ATOM 586 C C . THR A 1 76 ? -10.07 -52.906 -22.625 1 94.62 76 THR A C 1
ATOM 588 O O . THR A 1 76 ? -9.031 -52.875 -23.281 1 94.62 76 THR A O 1
ATOM 591 N N . GLY A 1 77 ? -10.305 -52.188 -21.547 1 97 77 GLY A N 1
ATOM 592 C CA . GLY A 1 77 ? -9.219 -51.406 -20.969 1 97 77 GLY A CA 1
ATOM 593 C C . GLY A 1 77 ? -8.297 -52.219 -20.094 1 97 77 GLY A C 1
ATOM 594 O O . GLY A 1 77 ? -8.555 -53.406 -19.844 1 97 77 GLY A O 1
ATOM 595 N N . ASN A 1 78 ? -7.168 -51.656 -19.703 1 97.88 78 ASN A N 1
ATOM 596 C CA . ASN A 1 78 ? -6.18 -52.25 -18.828 1 97.88 78 ASN A CA 1
ATOM 597 C C . ASN A 1 78 ? -6.445 -51.906 -17.359 1 97.88 78 ASN A C 1
ATOM 599 O O . ASN A 1 78 ? -6.043 -50.844 -16.875 1 97.88 78 ASN A O 1
ATOM 603 N N . ALA A 1 79 ? -6.961 -52.812 -16.609 1 97.06 79 ALA A N 1
ATOM 604 C CA . ALA A 1 79 ? -7.375 -52.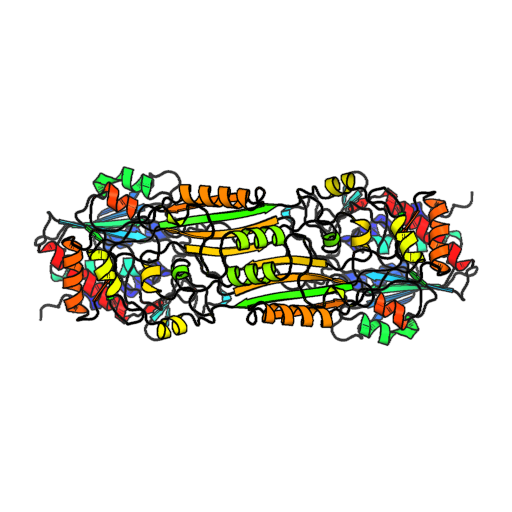594 -15.234 1 97.06 79 ALA A CA 1
ATOM 605 C C . ALA A 1 79 ? -6.172 -52.562 -14.297 1 97.06 79 ALA A C 1
ATOM 607 O O . ALA A 1 79 ? -6.285 -52.156 -13.141 1 97.06 79 ALA A O 1
ATOM 608 N N . ASP A 1 80 ? -5.012 -52.938 -14.781 1 97.38 80 ASP A N 1
ATOM 609 C CA . ASP A 1 80 ? -3.805 -52.938 -13.961 1 97.38 80 ASP A CA 1
ATOM 610 C C . ASP A 1 80 ? -3.127 -51.562 -13.992 1 97.38 80 ASP A C 1
ATOM 612 O O . ASP A 1 80 ? -2.158 -51.344 -13.266 1 97.38 80 ASP A O 1
ATOM 616 N N . LYS A 1 81 ? -3.631 -50.688 -14.789 1 98.12 81 LYS A N 1
ATOM 617 C CA . LYS A 1 81 ? -3.061 -49.344 -14.914 1 98.12 81 LYS A CA 1
ATOM 618 C C . LYS A 1 81 ? -4.012 -48.281 -14.359 1 98.12 81 LYS A C 1
ATOM 620 O O . LYS A 1 81 ? -5.211 -48.312 -14.641 1 98.12 81 LYS A O 1
ATOM 625 N N . THR A 1 82 ? -3.465 -47.375 -13.555 1 98.62 82 THR A N 1
ATOM 626 C CA . THR A 1 82 ? -4.262 -46.312 -12.945 1 98.62 82 THR A CA 1
ATOM 627 C C . THR A 1 82 ? -3.598 -44.969 -13.141 1 98.62 82 THR A C 1
ATOM 629 O O . THR A 1 82 ? -2.406 -44.812 -12.867 1 98.62 82 THR A O 1
ATOM 632 N N . LEU A 1 83 ? -4.332 -44.062 -13.656 1 98.75 83 LEU A N 1
ATOM 633 C CA . LEU A 1 83 ? -3.895 -42.656 -13.805 1 98.75 83 LEU A CA 1
ATOM 634 C C . LEU A 1 83 ? -4.691 -41.75 -12.883 1 98.75 83 LEU A C 1
ATOM 636 O O . LEU A 1 83 ? -5.918 -41.844 -12.812 1 98.75 83 LEU A O 1
ATOM 640 N N . LEU A 1 84 ? -3.959 -40.875 -12.125 1 98.81 84 LEU A N 1
ATOM 641 C CA . LEU A 1 84 ? -4.566 -39.875 -11.242 1 98.81 84 LEU A CA 1
ATOM 642 C C . LEU A 1 84 ? -4.453 -38.5 -11.836 1 98.81 84 LEU A C 1
ATOM 644 O O . LEU A 1 84 ? -3.352 -38.031 -12.156 1 98.81 84 LEU A O 1
ATOM 648 N N . PHE A 1 85 ? -5.617 -37.844 -12.016 1 98.69 85 PHE A N 1
ATOM 649 C CA . PHE A 1 85 ? -5.652 -36.438 -12.359 1 98.69 85 PHE A CA 1
ATOM 650 C C . PHE A 1 85 ? -5.719 -35.562 -11.094 1 98.69 85 PHE A C 1
ATOM 652 O O . PHE A 1 85 ? -6.5 -35.844 -10.188 1 98.69 85 PHE A O 1
ATOM 659 N N . TYR A 1 86 ? -4.875 -34.531 -11.055 1 98.38 86 TYR A N 1
ATOM 660 C CA . TYR A 1 86 ? -4.973 -33.5 -10.023 1 98.38 86 TYR A CA 1
ATOM 661 C C . TYR A 1 86 ? -5.504 -32.188 -10.617 1 98.38 86 TYR A C 1
ATOM 663 O O . TYR A 1 86 ? -4.984 -31.703 -11.617 1 98.38 86 TYR A O 1
ATOM 671 N N . ASN A 1 87 ? -6.543 -31.594 -10.031 1 98.12 87 ASN A N 1
ATOM 672 C CA . ASN A 1 87 ? -7.066 -30.266 -10.352 1 98.12 87 ASN A CA 1
ATOM 673 C C . ASN A 1 87 ? -7.504 -29.516 -9.102 1 98.12 87 ASN A C 1
ATOM 675 O O . ASN A 1 87 ? -7.445 -30.062 -7.996 1 98.12 87 ASN A O 1
ATOM 679 N N . HIS A 1 88 ? -7.754 -28.234 -9.188 1 97.75 88 HIS A N 1
ATOM 680 C CA . HIS A 1 88 ? -8.336 -27.484 -8.078 1 97.75 88 HIS A CA 1
ATOM 681 C C . HIS A 1 88 ? -9.539 -26.672 -8.539 1 97.75 88 HIS A C 1
ATOM 683 O O . HIS A 1 88 ? -9.625 -26.281 -9.703 1 97.75 88 HIS A O 1
ATOM 689 N N . TYR A 1 89 ? -10.469 -26.438 -7.559 1 98.12 89 TYR A N 1
ATOM 690 C CA . TYR A 1 89 ? -11.711 -25.781 -7.961 1 98.12 89 TYR A CA 1
ATOM 691 C C . TYR A 1 89 ? -11.766 -24.344 -7.473 1 98.12 89 TYR A C 1
ATOM 693 O O . TYR A 1 89 ? -12.688 -23.594 -7.816 1 98.12 89 TYR A O 1
ATOM 701 N N . ASP A 1 90 ? -10.781 -23.938 -6.672 1 96 90 ASP A N 1
ATOM 702 C CA . ASP A 1 90 ? -10.773 -22.547 -6.246 1 96 90 ASP A CA 1
ATOM 703 C C . ASP A 1 90 ? -10.07 -21.656 -7.27 1 96 90 ASP A C 1
ATOM 705 O O . ASP A 1 90 ? -9.305 -22.141 -8.094 1 96 90 ASP A O 1
ATOM 709 N N . VAL A 1 91 ? -10.438 -20.344 -7.238 1 94.88 91 VAL A N 1
ATOM 710 C CA . VAL A 1 91 ? -9.859 -19.375 -8.164 1 94.88 91 VAL A CA 1
ATOM 711 C C . VAL A 1 91 ? -9.375 -18.141 -7.391 1 94.88 91 VAL A C 1
ATOM 713 O O . VAL A 1 91 ? -9.617 -18.031 -6.188 1 94.88 91 VAL A O 1
ATOM 716 N N . GLN A 1 92 ? -8.555 -17.359 -8.031 1 89.75 92 GLN A N 1
ATOM 717 C CA . GLN A 1 92 ? -8.078 -16.109 -7.457 1 89.75 92 GLN A CA 1
ATOM 718 C C . GLN A 1 92 ? -9.188 -15.055 -7.434 1 89.75 92 GLN A C 1
ATOM 720 O O . GLN A 1 92 ? -10.117 -15.109 -8.234 1 89.75 92 GLN A O 1
ATOM 725 N N . PRO A 1 93 ? -9.078 -14.047 -6.488 1 88.88 93 PRO A N 1
ATOM 726 C CA . PRO A 1 93 ? -10.016 -12.922 -6.531 1 88.88 93 PRO A CA 1
ATOM 727 C C . PRO A 1 93 ? -10.008 -12.195 -7.875 1 88.88 93 PRO A C 1
ATOM 729 O O . PRO A 1 93 ? -8.953 -12.062 -8.5 1 88.88 93 PRO A O 1
ATOM 732 N N . PRO A 1 94 ? -11.203 -11.68 -8.328 1 89.94 94 PRO A N 1
ATOM 733 C CA . PRO A 1 94 ? -11.258 -11.039 -9.648 1 89.94 94 PRO A CA 1
ATOM 734 C C . PRO A 1 94 ? -10.711 -9.617 -9.641 1 89.94 94 PRO A C 1
ATOM 736 O O . PRO A 1 94 ? -10.5 -9.023 -10.703 1 89.94 94 PRO A O 1
ATOM 739 N N . GLU A 1 95 ? -10.461 -9.062 -8.547 1 83.44 95 GLU A N 1
ATOM 740 C CA . GLU A 1 95 ? -9.93 -7.699 -8.5 1 83.44 95 GLU A CA 1
ATOM 741 C C . GLU A 1 95 ? -8.555 -7.621 -9.164 1 83.44 95 GLU A C 1
ATOM 743 O O . GLU A 1 95 ? -7.754 -8.547 -9.047 1 83.44 95 GLU A O 1
ATOM 748 N N . PRO A 1 96 ? -8.422 -6.453 -9.828 1 83.38 96 PRO A N 1
ATOM 749 C CA . PRO A 1 96 ? -9.242 -5.25 -9.953 1 83.38 96 PRO A CA 1
ATOM 750 C C . PRO A 1 96 ? -10.359 -5.398 -10.984 1 83.38 96 PRO A C 1
ATOM 752 O O . PRO A 1 96 ? -10.086 -5.684 -12.156 1 83.38 96 PRO A O 1
ATOM 755 N N . LEU A 1 97 ? -11.555 -4.949 -10.648 1 89.19 97 LEU A N 1
ATOM 756 C CA . LEU A 1 97 ? -12.758 -5.207 -11.438 1 89.19 97 LEU A CA 1
ATOM 757 C C . LEU A 1 97 ? -12.828 -4.266 -12.633 1 89.19 97 LEU A C 1
ATOM 759 O O . LEU A 1 97 ? -13.328 -4.648 -13.695 1 89.19 97 LEU A O 1
ATOM 763 N N . ASP A 1 98 ? -12.234 -3.068 -12.438 1 88.19 98 ASP A N 1
ATOM 764 C CA . ASP A 1 98 ? -12.336 -2.041 -13.469 1 88.19 98 ASP A CA 1
ATOM 765 C C . ASP A 1 98 ? -11.492 -2.4 -14.688 1 88.19 98 ASP A C 1
ATOM 767 O O . ASP A 1 98 ? -11.664 -1.815 -15.758 1 88.19 98 ASP A O 1
ATOM 771 N N . GLU A 1 99 ? -10.703 -3.428 -14.617 1 88.44 99 GLU A N 1
ATOM 772 C CA . GLU A 1 99 ? -9.828 -3.812 -15.719 1 88.44 99 GLU A CA 1
ATOM 773 C C . GLU A 1 99 ? -10.438 -4.938 -16.547 1 88.44 99 GLU A C 1
ATOM 775 O O . GLU A 1 99 ? -9.945 -5.266 -17.625 1 88.44 99 GLU A O 1
ATOM 780 N N . TRP A 1 100 ? -11.539 -5.488 -16.141 1 94 100 TRP A N 1
ATOM 781 C CA . TRP A 1 100 ? -12.227 -6.535 -16.891 1 94 100 TRP A CA 1
ATOM 782 C C . TRP A 1 100 ? -13.023 -5.945 -18.047 1 94 100 TRP A C 1
ATOM 784 O O . TRP A 1 100 ? -13.656 -4.895 -17.891 1 94 100 TRP A O 1
ATOM 794 N N . GLN A 1 101 ? -12.961 -6.625 -19.188 1 95.31 101 GLN A N 1
ATOM 795 C CA . GLN A 1 101 ? -13.727 -6.207 -20.359 1 95.31 101 GLN A CA 1
ATOM 796 C C . GLN A 1 101 ? -15.039 -6.973 -20.453 1 95.31 101 GLN A C 1
ATOM 798 O O . GLN A 1 101 ? -15.906 -6.625 -21.25 1 95.31 101 GLN A O 1
ATOM 803 N N . THR A 1 102 ? -15.102 -8.031 -19.734 1 96.75 102 THR A N 1
ATOM 804 C CA . THR A 1 102 ? -16.297 -8.852 -19.578 1 96.75 102 THR A CA 1
ATOM 805 C C . THR A 1 102 ? -16.531 -9.18 -18.109 1 96.75 102 THR A C 1
ATOM 807 O O . THR A 1 102 ? -15.656 -8.945 -17.266 1 96.75 102 THR A O 1
ATOM 810 N N . ALA A 1 103 ? -17.75 -9.609 -17.797 1 96.81 103 ALA A N 1
ATOM 811 C CA . ALA A 1 103 ? -17.984 -10.008 -16.406 1 96.81 103 ALA A CA 1
ATOM 812 C C . ALA A 1 103 ? -17.078 -11.172 -16.016 1 96.81 103 ALA A C 1
ATOM 814 O O . ALA A 1 103 ? -17.016 -12.18 -16.719 1 96.81 103 ALA A O 1
ATOM 815 N N . PRO A 1 104 ? -16.375 -11.086 -14.969 1 97.19 104 PRO A N 1
ATOM 816 C CA . PRO A 1 104 ? -15.305 -12.031 -14.641 1 97.19 104 PRO A CA 1
ATOM 817 C C . PRO A 1 104 ? -15.789 -13.477 -14.57 1 97.19 104 PRO A C 1
ATOM 819 O O . PRO A 1 104 ? -15.055 -14.398 -14.938 1 97.19 104 PRO A O 1
ATOM 822 N N . PHE A 1 105 ? -17.016 -13.742 -14.125 1 97.75 105 PHE A N 1
ATOM 823 C CA . PHE A 1 105 ? -17.438 -15.109 -13.852 1 97.75 105 PHE A CA 1
ATOM 824 C C . PHE A 1 105 ? -18.484 -15.57 -14.852 1 97.75 105 PHE A C 1
ATOM 826 O O . PHE A 1 105 ? -19.156 -16.594 -14.648 1 97.75 105 PHE A O 1
ATOM 833 N N . ASP A 1 106 ? -18.594 -14.812 -15.93 1 97.75 106 ASP A N 1
ATOM 834 C CA . ASP A 1 106 ? -19.438 -15.219 -17.047 1 97.75 106 ASP A CA 1
ATOM 835 C C . ASP A 1 106 ? -18.578 -15.648 -18.25 1 97.75 106 ASP A C 1
ATOM 837 O O . ASP A 1 106 ? -17.844 -14.836 -18.812 1 97.75 106 ASP A O 1
ATOM 841 N N . LEU A 1 107 ? -18.75 -16.891 -18.578 1 98.25 107 LEU A N 1
ATOM 842 C CA . LEU A 1 107 ? -18.031 -17.359 -19.75 1 98.25 107 LEU A CA 1
ATOM 843 C C . LEU A 1 107 ? -18.422 -16.562 -20.984 1 98.25 107 LEU A C 1
ATOM 845 O O . LEU A 1 107 ? -19.594 -16.531 -21.359 1 98.25 107 LEU A O 1
ATOM 849 N N . THR A 1 108 ? -17.453 -15.883 -21.531 1 98.31 108 THR A N 1
ATOM 850 C CA . THR A 1 108 ? -17.688 -15.078 -22.719 1 98.31 108 THR A CA 1
ATOM 851 C C . THR A 1 108 ? -16.703 -15.453 -23.828 1 98.31 108 THR A C 1
ATOM 853 O O . THR A 1 108 ? -15.516 -15.672 -23.562 1 98.31 108 THR A O 1
ATOM 856 N N . GLU A 1 109 ? -17.219 -15.625 -25.016 1 97.69 109 GLU A N 1
ATOM 857 C CA . GLU A 1 109 ? -16.344 -15.883 -26.172 1 97.69 109 GLU A CA 1
ATOM 858 C C . GLU A 1 109 ? -15.945 -14.578 -26.859 1 97.69 109 GLU A C 1
ATOM 860 O O . GLU A 1 109 ? -16.797 -13.797 -27.266 1 97.69 109 GLU A O 1
ATOM 865 N N . VAL A 1 110 ? -14.703 -14.336 -26.844 1 97.25 110 VAL A N 1
ATOM 866 C CA . VAL A 1 110 ? -14.148 -13.133 -27.453 1 97.25 110 VAL A CA 1
ATOM 867 C C . VAL A 1 110 ? -13.008 -13.508 -28.391 1 97.25 110 VAL A C 1
ATOM 869 O O . VAL A 1 110 ? -11.953 -13.977 -27.953 1 97.25 110 VAL A O 1
ATOM 872 N N . ASP A 1 111 ? -13.141 -13.312 -29.719 1 96.75 111 ASP A N 1
ATOM 873 C CA . ASP A 1 111 ? -12.086 -13.484 -30.703 1 96.75 111 ASP A CA 1
ATOM 874 C C . ASP A 1 111 ? -11.453 -14.875 -30.594 1 96.75 111 ASP A C 1
ATOM 876 O O . ASP A 1 111 ? -10.234 -15 -30.484 1 96.75 111 ASP A O 1
ATOM 880 N N . GLY A 1 112 ? -12.281 -15.883 -30.469 1 97.88 112 GLY A N 1
ATOM 881 C CA . GLY A 1 112 ? -11.812 -17.266 -30.484 1 97.88 112 GLY A CA 1
ATOM 882 C C . GLY A 1 112 ? -11.281 -17.719 -29.125 1 97.88 112 GLY A C 1
ATOM 883 O O . GLY A 1 112 ? -10.602 -18.734 -29.031 1 97.88 112 GLY A O 1
ATOM 884 N N . LYS A 1 113 ? -11.555 -16.875 -28.094 1 98.06 113 LYS A N 1
ATOM 885 C CA . LYS A 1 113 ? -11.109 -17.219 -26.75 1 98.06 113 LYS A CA 1
ATOM 886 C C . LYS A 1 113 ? -12.297 -17.344 -25.797 1 98.06 113 LYS A C 1
ATOM 888 O O . LYS A 1 113 ? -13.305 -16.672 -25.953 1 98.06 113 LYS A O 1
ATOM 893 N N . TYR A 1 114 ? -12.219 -18.328 -24.875 1 98.31 114 TYR A N 1
ATOM 894 C CA . TYR A 1 114 ? -13.055 -18.328 -23.672 1 98.31 114 TYR A CA 1
ATOM 895 C C . TYR A 1 114 ? -12.469 -17.422 -22.609 1 98.31 114 TYR A C 1
ATOM 897 O O . TYR A 1 114 ? -11.312 -17.578 -22.203 1 98.31 114 TYR A O 1
ATOM 905 N N . VAL A 1 115 ? -13.273 -16.469 -22.219 1 98.12 115 VAL A N 1
ATOM 906 C CA . VAL A 1 115 ? -12.805 -15.508 -21.219 1 98.12 115 VAL A CA 1
ATOM 907 C C . VAL A 1 115 ? -13.641 -15.633 -19.953 1 98.12 115 VAL A C 1
ATOM 909 O O . VAL A 1 115 ? -14.867 -15.523 -19.984 1 98.12 115 VAL A O 1
ATOM 912 N N . ALA A 1 116 ? -12.992 -15.906 -18.859 1 98.25 116 ALA A N 1
ATOM 913 C CA . ALA A 1 116 ? -13.594 -15.961 -17.531 1 98.25 116 ALA A CA 1
ATOM 914 C C . ALA A 1 116 ? -12.531 -16.25 -16.469 1 98.25 116 ALA A C 1
ATOM 916 O O . ALA A 1 116 ? -11.492 -16.844 -16.766 1 98.25 116 ALA A O 1
ATOM 917 N N . ARG A 1 117 ? -12.828 -15.836 -15.25 1 97.12 117 ARG A N 1
ATOM 918 C CA . ARG A 1 117 ? -11.977 -16.234 -14.133 1 97.12 117 ARG A CA 1
ATOM 919 C C . ARG A 1 117 ? -12.047 -17.734 -13.906 1 97.12 117 ARG A C 1
ATOM 921 O O . ARG A 1 117 ? -13.133 -18.312 -13.781 1 97.12 117 ARG A O 1
ATOM 928 N N . GLY A 1 118 ? -10.898 -18.406 -13.945 1 96.5 118 GLY A N 1
ATOM 929 C CA . GLY A 1 118 ? -10.812 -19.828 -13.664 1 96.5 118 GLY A CA 1
ATOM 930 C C . GLY A 1 118 ? -10.758 -20.672 -14.922 1 96.5 118 GLY A C 1
ATOM 931 O O . GLY A 1 118 ? -10.469 -21.875 -14.852 1 96.5 118 GLY A O 1
ATOM 932 N N . VAL A 1 119 ? -10.914 -20.062 -16.062 1 97.5 119 VAL A N 1
ATOM 933 C CA . VAL A 1 119 ? -10.992 -20.859 -17.281 1 97.5 119 VAL A CA 1
ATOM 934 C C . VAL A 1 119 ? -9.625 -21.469 -17.594 1 97.5 119 VAL A C 1
ATOM 936 O O . VAL A 1 119 ? -9.539 -22.594 -18.078 1 97.5 119 VAL A O 1
ATOM 939 N N . SER A 1 120 ? -8.578 -20.734 -17.312 1 95.62 120 SER A N 1
ATOM 940 C CA . SER A 1 120 ? -7.238 -21.266 -17.547 1 95.62 120 SER A CA 1
ATOM 941 C C . SER A 1 120 ? -6.641 -21.859 -16.266 1 95.62 120 SER A C 1
ATOM 943 O O . SER A 1 120 ? -5.73 -22.688 -16.328 1 95.62 120 SER A O 1
ATOM 945 N N . ASP A 1 121 ? -7.066 -21.516 -15.109 1 91.81 121 ASP A N 1
ATOM 946 C CA . ASP A 1 121 ? -6.492 -21.875 -13.812 1 91.81 121 ASP A CA 1
ATOM 947 C C . ASP A 1 121 ? -7.582 -22.016 -12.75 1 91.81 121 ASP A C 1
ATOM 949 O O . ASP A 1 121 ? -7.781 -21.109 -11.938 1 91.81 121 ASP A O 1
ATOM 953 N N . ASP A 1 122 ? -8.25 -23.156 -12.773 1 94 122 ASP A N 1
ATOM 954 C CA . ASP A 1 122 ? -8 -24.484 -13.328 1 94 122 ASP A CA 1
ATOM 955 C C . ASP A 1 122 ? -9.312 -25.172 -13.719 1 94 122 ASP A C 1
ATOM 957 O O . ASP A 1 122 ? -9.328 -26.375 -13.984 1 94 122 ASP A O 1
ATOM 961 N N . LYS A 1 123 ? -10.344 -24.406 -13.641 1 97.5 123 LYS A N 1
ATOM 962 C CA . LYS A 1 123 ? -11.672 -24.984 -13.82 1 97.5 123 LYS A CA 1
ATOM 963 C C . LYS A 1 123 ? -11.867 -25.453 -15.258 1 97.5 123 LYS A C 1
ATOM 965 O O . LYS A 1 123 ? -12.484 -26.484 -15.508 1 97.5 123 LYS A O 1
ATOM 970 N N . GLY A 1 124 ? -11.398 -24.719 -16.234 1 97.06 124 GLY A N 1
ATOM 971 C CA . GLY A 1 124 ? -11.5 -25.109 -17.625 1 97.06 124 GLY A CA 1
ATOM 972 C C . GLY A 1 124 ? -10.781 -26.406 -17.938 1 97.06 124 GLY A C 1
ATOM 973 O O . GLY A 1 124 ? -11.281 -27.234 -18.719 1 97.06 124 GLY A O 1
ATOM 974 N N . GLU A 1 125 ? -9.648 -26.594 -17.344 1 96.81 125 GLU A N 1
ATOM 975 C CA . GLU A 1 125 ? -8.859 -27.797 -17.562 1 96.81 125 GLU A CA 1
ATOM 976 C C . GLU A 1 125 ? -9.617 -29.047 -17.125 1 96.81 125 GLU A C 1
ATOM 978 O O . GLU A 1 125 ? -9.633 -30.062 -17.828 1 96.81 125 GLU A O 1
ATOM 983 N N . LEU A 1 126 ? -10.188 -28.969 -15.961 1 98.06 126 LEU A N 1
ATOM 984 C CA . LEU A 1 126 ? -10.945 -30.109 -15.445 1 98.06 126 LEU A CA 1
ATOM 985 C C . LEU A 1 126 ? -12.094 -30.469 -16.391 1 98.06 126 LEU A C 1
ATOM 987 O O . LEU A 1 126 ? -12.336 -31.641 -16.656 1 98.06 126 LEU A O 1
ATOM 991 N N . MET A 1 127 ? -12.766 -29.484 -16.875 1 98.06 127 MET A N 1
ATOM 992 C CA . MET A 1 127 ? -13.898 -29.734 -17.766 1 98.06 127 MET A CA 1
ATOM 993 C C . MET A 1 127 ? -13.43 -30.344 -19.078 1 98.06 127 MET A C 1
ATOM 995 O O . MET A 1 127 ? -14.109 -31.188 -19.656 1 98.06 127 MET A O 1
ATOM 999 N N . ALA A 1 128 ? -12.297 -29.891 -19.594 1 97.75 128 ALA A N 1
ATOM 1000 C CA . ALA A 1 128 ? -11.734 -30.484 -20.797 1 97.75 128 ALA A CA 1
ATOM 1001 C C . ALA A 1 128 ? -11.422 -31.969 -20.578 1 97.75 128 ALA A C 1
ATOM 1003 O O . ALA A 1 128 ? -11.656 -32.781 -21.469 1 97.75 128 ALA A O 1
ATOM 1004 N N . ARG A 1 129 ? -10.883 -32.312 -19.469 1 98.25 129 ARG A N 1
ATOM 1005 C CA . ARG A 1 129 ? -10.547 -33.688 -19.141 1 98.25 129 ARG A CA 1
ATOM 1006 C C . ARG A 1 129 ? -11.805 -34.562 -19.047 1 98.25 129 ARG A C 1
ATOM 1008 O O . ARG A 1 129 ? -11.812 -35.688 -19.5 1 98.25 129 ARG A O 1
ATOM 1015 N N . LEU A 1 130 ? -12.875 -34 -18.438 1 98.5 130 LEU A N 1
ATOM 1016 C CA . LEU A 1 130 ? -14.125 -34.75 -18.344 1 98.5 130 LEU A CA 1
ATOM 1017 C C . LEU A 1 130 ? -14.703 -35 -19.734 1 98.5 130 LEU A C 1
ATOM 1019 O O . LEU A 1 130 ? -15.273 -36.062 -19.984 1 98.5 130 LEU A O 1
ATOM 1023 N N . SER A 1 131 ? -14.547 -34.031 -20.609 1 98.44 131 SER A N 1
ATOM 1024 C CA . SER A 1 131 ? -15 -34.25 -21.984 1 98.44 131 SER A CA 1
ATOM 1025 C C . SER A 1 131 ? -14.188 -35.312 -22.672 1 98.44 131 SER A C 1
ATOM 1027 O O . SER A 1 131 ? -14.727 -36.094 -23.469 1 98.44 131 SER A O 1
ATOM 1029 N N . ALA A 1 132 ? -12.875 -35.344 -22.469 1 98.38 132 ALA A N 1
ATOM 1030 C CA . ALA A 1 132 ? -12.031 -36.406 -23.016 1 98.38 132 ALA A CA 1
ATOM 1031 C C . ALA A 1 132 ? -12.477 -37.781 -22.516 1 98.38 132 ALA A C 1
ATOM 1033 O O . ALA A 1 132 ? -12.516 -38.75 -23.281 1 98.38 132 ALA A O 1
ATOM 1034 N N . VAL A 1 133 ? -12.805 -37.875 -21.25 1 98.44 133 VAL A N 1
ATOM 1035 C CA . VAL A 1 133 ? -13.289 -39.094 -20.641 1 98.44 133 VAL A CA 1
ATOM 1036 C C . VAL A 1 133 ? -14.562 -39.562 -21.359 1 98.44 133 VAL A C 1
ATOM 1038 O O . VAL A 1 133 ? -14.68 -40.719 -21.75 1 98.44 133 VAL A O 1
ATOM 1041 N N . LYS A 1 134 ? -15.469 -38.625 -21.516 1 98.31 134 LYS A N 1
ATOM 1042 C CA . LYS A 1 134 ? -16.734 -38.938 -22.172 1 98.31 134 LYS A CA 1
ATOM 1043 C C . LYS A 1 134 ? -16.5 -39.438 -23.594 1 98.31 134 LYS A C 1
ATOM 1045 O O . LYS A 1 134 ? -17.172 -40.375 -24.047 1 98.31 134 LYS A O 1
ATOM 1050 N N . ALA A 1 135 ? -15.625 -38.812 -24.266 1 98.25 135 ALA A N 1
ATOM 1051 C CA . ALA A 1 135 ? -15.312 -39.188 -25.641 1 98.25 135 ALA A CA 1
ATOM 1052 C C . ALA A 1 135 ? -14.781 -40.625 -25.688 1 98.25 135 ALA A C 1
ATOM 1054 O O . ALA A 1 135 ? -15.156 -41.406 -26.578 1 98.25 135 ALA A O 1
ATOM 1055 N N . LEU A 1 136 ? -13.898 -40.969 -24.797 1 98 136 LEU A N 1
ATOM 1056 C CA . LEU A 1 136 ? -13.367 -42.312 -24.719 1 98 136 LEU A CA 1
ATOM 1057 C C . LEU A 1 136 ? -14.469 -43.312 -24.406 1 98 136 LEU A C 1
ATOM 1059 O O . LEU A 1 136 ? -14.531 -4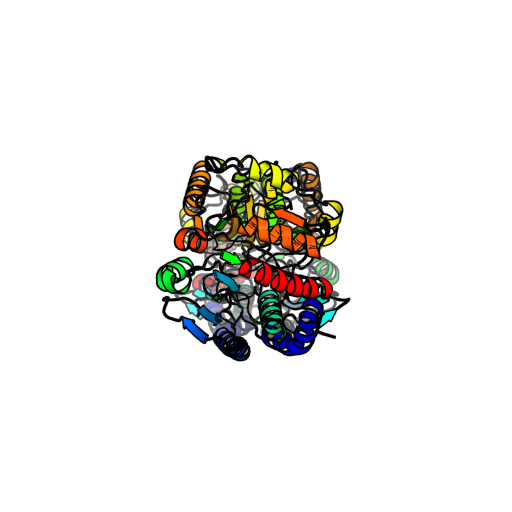4.406 -25.016 1 98 136 LEU A O 1
ATOM 1063 N N . GLN A 1 137 ? -15.336 -42.938 -23.469 1 97.12 137 GLN A N 1
ATOM 1064 C CA . GLN A 1 137 ? -16.453 -43.812 -23.109 1 97.12 137 GLN A CA 1
ATOM 1065 C C . GLN A 1 137 ? -17.359 -44.062 -24.312 1 97.12 137 GLN A C 1
ATOM 1067 O O . GLN A 1 137 ? -17.922 -45.156 -24.469 1 97.12 137 GLN A O 1
ATOM 1072 N N . ALA A 1 138 ? -17.453 -43.125 -25.141 1 95.25 138 ALA A N 1
ATOM 1073 C CA . ALA A 1 138 ? -18.359 -43.156 -26.297 1 95.25 138 ALA A CA 1
ATOM 1074 C C . ALA A 1 138 ? -17.734 -43.938 -27.453 1 95.25 138 ALA A C 1
ATOM 1076 O O . ALA A 1 138 ? -18.422 -44.312 -28.406 1 95.25 138 ALA A O 1
ATOM 1077 N N . THR A 1 139 ? -16.516 -44.094 -27.391 1 94.81 139 THR A N 1
ATOM 1078 C CA . THR A 1 139 ? -15.82 -44.75 -28.5 1 94.81 139 THR A CA 1
ATOM 1079 C C . THR A 1 139 ? -15.258 -46.094 -28.094 1 94.81 139 THR A C 1
ATOM 1081 O O . THR A 1 139 ? -15.961 -47.125 -28.156 1 94.81 139 THR A O 1
ATOM 1084 N N . SER A 1 140 ? -14.141 -46.188 -27.438 1 92.56 140 SER A N 1
ATOM 1085 C CA . SER A 1 140 ? -13.43 -47.438 -27.172 1 92.56 140 SER A CA 1
ATOM 1086 C C . SER A 1 140 ? -13.539 -47.844 -25.703 1 92.56 140 SER A C 1
ATOM 1088 O O . SER A 1 140 ? -13.141 -48.938 -25.328 1 92.56 140 SER A O 1
ATOM 1090 N N . GLY A 1 141 ? -14.164 -47.031 -25 1 95.81 141 GLY A N 1
ATOM 1091 C CA . GLY A 1 141 ? -14.125 -47.25 -23.562 1 95.81 141 GLY A CA 1
ATOM 1092 C C . GLY A 1 141 ? -12.867 -46.719 -22.906 1 95.81 141 GLY A C 1
ATOM 1093 O O . GLY A 1 141 ? -11.891 -46.406 -23.594 1 95.81 141 GLY A O 1
ATOM 1094 N N . LEU A 1 142 ? -12.914 -46.688 -21.547 1 98.12 142 LEU A N 1
ATOM 1095 C CA . LEU A 1 142 ? -11.758 -46.188 -20.812 1 98.12 142 LEU A CA 1
ATOM 1096 C C . LEU A 1 142 ? -10.594 -47.156 -20.891 1 98.12 142 LEU A C 1
ATOM 1098 O O . LEU A 1 142 ? -10.734 -48.344 -20.531 1 98.12 142 LEU A O 1
ATOM 1102 N N . PRO A 1 143 ? -9.438 -46.688 -21.25 1 98.31 143 PRO A N 1
ATOM 1103 C CA . PRO A 1 143 ? -8.305 -47.562 -21.484 1 98.31 143 PRO A CA 1
ATOM 1104 C C . PRO A 1 143 ? -7.625 -48.031 -20.188 1 98.31 143 PRO A C 1
ATOM 1106 O O . PRO A 1 143 ? -6.844 -48.969 -20.203 1 98.31 143 PRO A O 1
ATOM 1109 N N . CYS A 1 144 ? -7.828 -47.375 -19.094 1 98.5 144 CYS A N 1
ATOM 1110 C CA . CYS A 1 144 ? -7.266 -47.656 -17.781 1 98.5 144 CYS A CA 1
ATOM 1111 C C . CYS A 1 144 ? -8.156 -47.125 -16.672 1 98.5 144 CYS A C 1
ATOM 1113 O O . CYS A 1 144 ? -9.195 -46.5 -16.953 1 98.5 144 CYS A O 1
ATOM 1115 N N . ASN A 1 145 ? -7.793 -47.438 -15.406 1 98.69 145 ASN A N 1
ATOM 1116 C CA . ASN A 1 145 ? -8.477 -46.812 -14.281 1 98.69 145 ASN A CA 1
ATOM 1117 C C . ASN A 1 145 ? -8.125 -45.312 -14.18 1 98.69 145 ASN A C 1
ATOM 1119 O O . ASN A 1 145 ? -6.98 -44.938 -14.398 1 98.69 145 ASN A O 1
ATOM 1123 N N . LEU A 1 146 ? -9.188 -44.562 -13.922 1 98.81 146 LEU A N 1
ATOM 1124 C CA . LEU A 1 146 ? -8.969 -43.156 -13.719 1 98.81 146 LEU A CA 1
ATOM 1125 C C . LEU A 1 146 ? -9.359 -42.719 -12.305 1 98.81 146 LEU A C 1
ATOM 1127 O O . LEU A 1 146 ? -10.352 -43.219 -11.766 1 98.81 146 LEU A O 1
ATOM 1131 N N . LYS A 1 147 ? -8.531 -41.906 -11.75 1 98.88 147 LYS A N 1
ATOM 1132 C CA . LYS A 1 147 ? -8.828 -41.219 -10.5 1 98.88 147 LYS A CA 1
ATOM 1133 C C . LYS A 1 147 ? -8.688 -39.719 -10.656 1 98.88 147 LYS A C 1
ATOM 1135 O O . LYS A 1 147 ? -7.879 -39.25 -11.461 1 98.88 147 LYS A O 1
ATOM 1140 N N . PHE A 1 148 ? -9.586 -39 -9.977 1 98.81 148 PHE A N 1
ATOM 1141 C CA . PHE A 1 148 ? -9.516 -37.531 -9.898 1 98.81 148 PHE A CA 1
ATOM 1142 C C . PHE A 1 148 ? -9.461 -37.062 -8.445 1 98.81 148 PHE A C 1
ATOM 1144 O O . PHE A 1 148 ? -10.211 -37.562 -7.598 1 98.81 148 PHE A O 1
ATOM 1151 N N . ILE A 1 149 ? -8.492 -36.219 -8.148 1 98.81 149 ILE A N 1
ATOM 1152 C CA . ILE A 1 149 ? -8.508 -35.469 -6.891 1 98.81 149 ILE A CA 1
ATOM 1153 C C . ILE A 1 149 ? -8.578 -33.969 -7.176 1 98.81 149 ILE A C 1
ATOM 1155 O O . ILE A 1 149 ? -7.699 -33.438 -7.848 1 98.81 149 ILE A O 1
ATOM 1159 N N . VAL A 1 150 ? -9.625 -33.312 -6.707 1 98.62 150 VAL A N 1
ATOM 1160 C CA . VAL A 1 150 ? -9.859 -31.875 -6.93 1 98.62 150 VAL A CA 1
ATOM 1161 C C . VAL A 1 150 ? -9.898 -31.141 -5.59 1 98.62 150 VAL A C 1
ATOM 1163 O O . VAL A 1 150 ? -10.734 -31.453 -4.734 1 98.62 150 VAL A O 1
ATOM 1166 N N . GLU A 1 151 ? -8.992 -30.203 -5.422 1 97.44 151 GLU A N 1
ATOM 1167 C CA . GLU A 1 151 ? -8.906 -29.5 -4.145 1 97.44 151 GLU A CA 1
ATOM 1168 C C . GLU A 1 151 ? -9.438 -28.078 -4.262 1 97.44 151 GLU A C 1
ATOM 1170 O O . GLU A 1 151 ? -9.719 -27.609 -5.363 1 97.44 151 GLU A O 1
ATOM 1175 N N . GLY A 1 152 ? -9.562 -27.422 -3.068 1 96.75 152 GLY A N 1
ATOM 1176 C CA . GLY A 1 152 ? -10.172 -26.109 -3.047 1 96.75 152 GLY A CA 1
ATOM 1177 C C . GLY A 1 152 ? -9.266 -25.047 -2.449 1 96.75 152 GLY A C 1
ATOM 1178 O O . GLY A 1 152 ? -9.719 -23.953 -2.119 1 96.75 152 GLY A O 1
ATOM 1179 N N . GLU A 1 153 ? -7.902 -25.406 -2.35 1 93.31 153 GLU A N 1
ATOM 1180 C CA . GLU A 1 153 ? -7.047 -24.469 -1.616 1 93.31 153 GLU A CA 1
ATOM 1181 C C . GLU A 1 153 ? -5.762 -24.188 -2.387 1 93.31 153 GLU A C 1
ATOM 1183 O O . GLU A 1 153 ? -4.793 -23.672 -1.816 1 93.31 153 GLU A O 1
ATOM 1188 N N . GLU A 1 154 ? -5.727 -24.5 -3.666 1 91.44 154 GLU A N 1
ATOM 1189 C CA . GLU A 1 154 ? -4.512 -24.312 -4.453 1 91.44 154 GLU A CA 1
ATOM 1190 C C . GLU A 1 154 ? -4.105 -22.844 -4.508 1 91.44 154 GLU A C 1
ATOM 1192 O O . GLU A 1 154 ? -2.926 -22.516 -4.352 1 91.44 154 GLU A O 1
ATOM 1197 N N . GLU A 1 155 ? -5.051 -21.953 -4.582 1 86.38 155 GLU A N 1
ATOM 1198 C CA . GLU A 1 155 ? -4.797 -20.531 -4.801 1 86.38 155 GLU A CA 1
ATOM 1199 C C . GLU A 1 155 ? -4.363 -19.844 -3.51 1 86.38 155 GLU A C 1
ATOM 1201 O O . GLU A 1 155 ? -3.947 -18.688 -3.529 1 86.38 155 GLU A O 1
ATOM 1206 N N . ILE A 1 156 ? -4.473 -20.609 -2.432 1 81 156 ILE A N 1
ATOM 1207 C CA . ILE A 1 156 ? -4.023 -20.047 -1.162 1 81 156 ILE A CA 1
ATOM 1208 C C . ILE A 1 156 ? -2.859 -20.875 -0.617 1 81 156 ILE A C 1
ATOM 1210 O O . ILE A 1 156 ? -2.611 -20.891 0.591 1 81 156 ILE A O 1
ATOM 1214 N N . GLY A 1 157 ? -2.262 -21.703 -1.535 1 81.31 157 GLY A N 1
ATOM 1215 C CA . GLY A 1 157 ? -1.027 -22.391 -1.181 1 81.31 157 GLY A CA 1
ATOM 1216 C C . GLY A 1 157 ? -1.242 -23.828 -0.764 1 81.31 157 GLY A C 1
ATOM 1217 O O . GLY A 1 157 ? -0.336 -24.469 -0.224 1 81.31 157 GLY A O 1
ATOM 1218 N N . SER A 1 158 ? -2.443 -24.344 -0.822 1 91.25 158 SER A N 1
ATOM 1219 C CA . SER A 1 158 ? -2.777 -25.734 -0.545 1 91.25 158 SER A CA 1
ATOM 1220 C C . SER A 1 158 ? -2.273 -26.156 0.831 1 91.25 158 SER A C 1
ATOM 1222 O O . SER A 1 158 ? -1.598 -27.188 0.961 1 91.25 158 SER A O 1
ATOM 1224 N N . PRO A 1 159 ? -2.695 -25.5 1.848 1 87.88 159 PRO A N 1
ATOM 1225 C CA . PRO A 1 159 ? -2.119 -25.766 3.166 1 87.88 159 PRO A CA 1
ATOM 1226 C C . PRO A 1 159 ? -2.43 -27.172 3.662 1 87.88 159 PRO A C 1
ATOM 1228 O O . PRO A 1 159 ? -1.71 -27.703 4.512 1 87.88 159 PRO A O 1
ATOM 1231 N N . HIS A 1 160 ? -3.486 -27.859 3.133 1 94.56 160 HIS A N 1
ATOM 1232 C CA . HIS A 1 160 ? -3.918 -29.109 3.73 1 94.56 160 HIS A CA 1
ATOM 1233 C C . HIS A 1 160 ? -3.658 -30.281 2.789 1 94.56 160 HIS A C 1
ATOM 1235 O O . HIS A 1 160 ? -4.125 -31.406 3.035 1 94.56 160 HIS A O 1
ATOM 1241 N N . ILE A 1 161 ? -2.916 -30.062 1.709 1 95.94 161 ILE A N 1
ATOM 1242 C CA . ILE A 1 161 ? -2.633 -31.141 0.762 1 95.94 161 ILE A CA 1
ATOM 1243 C C . ILE A 1 161 ? -1.74 -32.188 1.422 1 95.94 161 ILE A C 1
ATOM 1245 O O . ILE A 1 161 ? -1.939 -33.406 1.23 1 95.94 161 ILE A O 1
ATOM 1249 N N . ALA A 1 162 ? -0.736 -31.766 2.191 1 93.94 162 ALA A N 1
ATOM 1250 C CA . ALA A 1 162 ? 0.2 -32.688 2.811 1 93.94 162 ALA A CA 1
ATOM 1251 C C . ALA A 1 162 ? -0.53 -33.688 3.707 1 93.94 162 ALA A C 1
ATOM 1253 O O . ALA A 1 162 ? -0.44 -34.906 3.5 1 93.94 162 ALA A O 1
ATOM 1254 N N . PRO A 1 163 ? -1.341 -33.188 4.695 1 96.19 163 PRO A N 1
ATOM 1255 C CA . PRO A 1 163 ? -2.064 -34.156 5.52 1 96.19 163 PRO A CA 1
ATOM 1256 C C . PRO A 1 163 ? -3.084 -34.969 4.723 1 96.19 163 PRO A C 1
ATOM 1258 O O . PRO A 1 163 ? -3.318 -36.156 5.02 1 96.19 163 PRO A O 1
ATOM 1261 N N . MET A 1 164 ? -3.678 -34.406 3.705 1 97.94 164 MET A N 1
ATOM 1262 C CA . MET A 1 164 ? -4.668 -35.125 2.9 1 97.94 164 MET A CA 1
ATOM 1263 C C . MET A 1 164 ? -4.027 -36.281 2.145 1 97.94 164 MET A C 1
ATOM 1265 O O . MET A 1 164 ? -4.559 -37.406 2.135 1 97.94 164 MET A O 1
ATOM 1269 N N . VAL A 1 165 ? -2.848 -36.031 1.503 1 98.06 165 VAL A N 1
ATOM 1270 C CA . VAL A 1 165 ? -2.172 -37.062 0.722 1 98.06 165 VAL A CA 1
ATOM 1271 C C . VAL A 1 165 ? -1.721 -38.188 1.641 1 98.06 165 VAL A C 1
ATOM 1273 O O . VAL A 1 165 ? -1.817 -39.375 1.281 1 98.06 165 VAL A O 1
ATOM 1276 N N . GLN A 1 166 ? -1.274 -37.812 2.793 1 96.88 166 GLN A N 1
ATOM 1277 C CA . GLN A 1 166 ? -0.856 -38.812 3.76 1 96.88 166 GLN A CA 1
ATOM 1278 C C . GLN A 1 166 ? -2.037 -39.688 4.207 1 96.88 166 GLN A C 1
ATOM 1280 O O . GLN A 1 166 ? -1.942 -40.906 4.246 1 96.88 166 GLN A O 1
ATOM 1285 N N . GLN A 1 167 ? -3.098 -39.031 4.52 1 97.75 167 GLN A N 1
ATOM 1286 C CA . GLN A 1 167 ? -4.281 -39.719 5.055 1 97.75 167 GLN A CA 1
ATOM 1287 C C . GLN A 1 167 ? -4.922 -40.625 4.004 1 97.75 167 GLN A C 1
ATOM 1289 O O . GLN A 1 167 ? -5.461 -41.656 4.336 1 97.75 167 GLN A O 1
ATOM 1294 N N . HIS A 1 168 ? -4.879 -40.219 2.781 1 98.5 168 HIS A N 1
ATOM 1295 C CA . HIS A 1 168 ? -5.617 -40.906 1.737 1 98.5 168 HIS A CA 1
ATOM 1296 C C . HIS A 1 168 ? -4.668 -41.531 0.712 1 98.5 168 HIS A C 1
ATOM 1298 O O . HIS A 1 168 ? -5.035 -41.719 -0.452 1 98.5 168 HIS A O 1
ATOM 1304 N N . ALA A 1 169 ? -3.473 -41.844 1.11 1 98.19 169 ALA A N 1
ATOM 1305 C CA . ALA A 1 169 ? -2.432 -42.344 0.218 1 98.19 169 ALA A CA 1
ATOM 1306 C C . ALA A 1 169 ? -2.895 -43.594 -0.511 1 98.19 169 ALA A C 1
ATOM 1308 O O . ALA A 1 169 ? -2.623 -43.781 -1.702 1 98.19 169 ALA A O 1
ATOM 1309 N N . ALA A 1 170 ? -3.602 -44.438 0.168 1 98.25 170 ALA A N 1
ATOM 1310 C CA . ALA A 1 170 ? -4.055 -45.688 -0.424 1 98.25 170 ALA A CA 1
ATOM 1311 C C . ALA A 1 170 ? -5.074 -45.438 -1.529 1 98.25 170 ALA A C 1
ATOM 1313 O O . ALA A 1 170 ? -5.02 -46.062 -2.59 1 98.25 170 ALA A O 1
ATOM 1314 N N . GLU A 1 171 ? -5.996 -44.562 -1.248 1 98.56 171 GLU A N 1
ATOM 1315 C CA . GLU A 1 171 ? -7.004 -44.25 -2.246 1 98.56 171 GLU A CA 1
ATOM 1316 C C . GLU A 1 171 ? -6.383 -43.531 -3.439 1 98.56 171 GLU A C 1
ATOM 1318 O O . GLU A 1 171 ? -6.812 -43.719 -4.578 1 98.56 171 GLU A O 1
ATOM 1323 N N . LEU A 1 172 ? -5.336 -42.781 -3.18 1 98.69 172 LEU A N 1
ATOM 1324 C CA . LEU A 1 172 ? -4.738 -41.938 -4.199 1 98.69 172 LEU A CA 1
ATOM 1325 C C . LEU A 1 172 ? -3.709 -42.719 -5.02 1 98.69 172 LEU A C 1
ATOM 1327 O O . LEU A 1 172 ? -3.246 -42.219 -6.055 1 98.69 172 LEU A O 1
ATOM 1331 N N . ALA A 1 173 ? -3.309 -43.875 -4.578 1 98.31 173 ALA A N 1
ATOM 1332 C CA . ALA A 1 173 ? -2.275 -44.625 -5.262 1 98.31 173 ALA A CA 1
ATOM 1333 C C . ALA A 1 173 ? -2.568 -44.75 -6.758 1 98.31 173 ALA A C 1
ATOM 1335 O O . ALA A 1 173 ? -3.705 -45 -7.156 1 98.31 173 ALA A O 1
ATOM 1336 N N . ALA A 1 174 ? -1.565 -44.531 -7.59 1 98.44 174 ALA A N 1
ATOM 1337 C CA . ALA A 1 174 ? -1.663 -44.562 -9.047 1 98.44 174 ALA A CA 1
ATOM 1338 C C . ALA A 1 174 ? -0.3 -44.812 -9.688 1 98.44 174 ALA A C 1
ATOM 1340 O O . ALA A 1 174 ? 0.735 -44.656 -9.031 1 98.44 174 ALA A O 1
ATOM 1341 N N . ASP A 1 175 ? -0.364 -45.188 -10.898 1 98.19 175 ASP A N 1
ATOM 1342 C CA . ASP A 1 175 ? 0.878 -45.438 -11.625 1 98.19 175 ASP A CA 1
ATOM 1343 C C . ASP A 1 175 ? 1.498 -44.125 -12.117 1 98.19 175 ASP A C 1
ATOM 1345 O O . ASP A 1 175 ? 2.721 -44.031 -12.242 1 98.19 175 ASP A O 1
ATOM 1349 N N . VAL A 1 176 ? 0.661 -43.219 -12.469 1 98.44 176 VAL A N 1
ATOM 1350 C CA . VAL A 1 176 ? 1.107 -41.906 -12.977 1 98.44 176 VAL A CA 1
ATOM 1351 C C . VAL A 1 176 ? 0.133 -40.812 -12.539 1 98.44 176 VAL A C 1
ATOM 1353 O O . VAL A 1 176 ? -1.021 -41.094 -12.219 1 98.44 176 VAL A O 1
ATOM 1356 N N . ILE A 1 177 ? 0.643 -39.594 -12.492 1 98.56 177 ILE A N 1
ATOM 1357 C CA . ILE A 1 177 ? -0.172 -38.438 -12.117 1 98.56 177 ILE A CA 1
ATOM 1358 C C . ILE A 1 177 ? -0.106 -37.375 -13.219 1 98.56 177 ILE A C 1
ATOM 1360 O O . ILE A 1 177 ? 0.978 -37.062 -13.703 1 98.56 177 ILE A O 1
ATOM 1364 N N . VAL A 1 178 ? -1.244 -36.938 -13.664 1 98.38 178 VAL A N 1
ATOM 1365 C CA . VAL A 1 178 ? -1.334 -35.781 -14.547 1 98.38 178 VAL A CA 1
ATOM 1366 C C . VAL A 1 178 ? -1.738 -34.531 -13.742 1 98.38 178 VAL A C 1
ATOM 1368 O O . VAL A 1 178 ? -2.773 -34.562 -13.07 1 98.38 178 VAL A O 1
ATOM 1371 N N . TRP A 1 179 ? -0.983 -33.5 -13.875 1 97.31 179 TRP A N 1
ATOM 1372 C CA . TRP A 1 179 ? -1.094 -32.312 -13.023 1 97.31 179 TRP A CA 1
ATOM 1373 C C . TRP A 1 179 ? -1.991 -31.266 -13.672 1 97.31 179 TRP A C 1
ATOM 1375 O O . TRP A 1 179 ? -2.461 -31.438 -14.797 1 97.31 179 TRP A O 1
ATOM 1385 N N . GLU A 1 180 ? -2.328 -30.234 -13.031 1 91.69 180 GLU A N 1
ATOM 1386 C CA . GLU A 1 180 ? -3.473 -29.344 -13.219 1 91.69 180 GLU A CA 1
ATOM 1387 C C . GLU A 1 180 ? -3.289 -28.453 -14.453 1 91.69 180 GLU A C 1
ATOM 1389 O O . GLU A 1 180 ? -4.266 -27.953 -15.008 1 91.69 180 GLU A O 1
ATOM 1394 N N . THR A 1 181 ? -2.055 -28.172 -14.836 1 85.19 181 THR A N 1
ATOM 1395 C CA . THR A 1 181 ? -1.965 -27.109 -15.844 1 85.19 181 THR A CA 1
ATOM 1396 C C . THR A 1 181 ? -0.812 -27.391 -16.812 1 85.19 181 THR A C 1
ATOM 1398 O O . THR A 1 181 ? 0.021 -28.266 -16.547 1 85.19 181 THR A O 1
ATOM 1401 N N . GLY A 1 182 ? -0.952 -26.672 -17.922 1 91.06 182 GLY A N 1
ATOM 1402 C CA . GLY A 1 182 ? 0.011 -26.719 -19.016 1 91.06 182 GLY A CA 1
ATOM 1403 C C . GLY A 1 182 ? -0.562 -26.234 -20.344 1 91.06 182 GLY A C 1
ATOM 1404 O O . GLY A 1 182 ? -1.757 -25.953 -20.438 1 91.06 182 GLY A O 1
ATOM 1405 N N . GLY A 1 183 ? 0.33 -26.109 -21.281 1 95.25 183 GLY A N 1
ATOM 1406 C CA . GLY A 1 183 ? -0.114 -25.688 -22.594 1 95.25 183 GLY A CA 1
ATOM 1407 C C . GLY A 1 183 ? 1.017 -25.188 -23.469 1 95.25 183 GLY A C 1
ATOM 1408 O O . GLY A 1 183 ? 2.105 -25.766 -23.484 1 95.25 183 GLY A O 1
ATOM 1409 N N . LYS A 1 184 ? 0.637 -24.172 -24.25 1 95.88 184 LYS A N 1
ATOM 1410 C CA . LYS A 1 184 ? 1.562 -23.703 -25.281 1 95.88 184 LYS A CA 1
ATOM 1411 C C . LYS A 1 184 ? 2.355 -22.484 -24.797 1 95.88 184 LYS A C 1
ATOM 1413 O O . LYS A 1 184 ? 1.809 -21.609 -24.125 1 95.88 184 LYS A O 1
ATOM 1418 N N . ASP A 1 185 ? 3.619 -22.469 -25.141 1 92.69 185 ASP A N 1
ATOM 1419 C CA . ASP A 1 185 ? 4.473 -21.344 -24.797 1 92.69 185 ASP A CA 1
ATOM 1420 C C . ASP A 1 185 ? 4.32 -20.203 -25.812 1 92.69 185 ASP A C 1
ATOM 1422 O O . ASP A 1 185 ? 3.443 -20.25 -26.672 1 92.69 185 ASP A O 1
ATOM 1426 N N . ALA A 1 186 ? 5.113 -19.203 -25.719 1 90.19 186 ALA A N 1
ATOM 1427 C CA . ALA A 1 186 ? 4.98 -18 -26.531 1 90.19 186 ALA A CA 1
ATOM 1428 C C . ALA A 1 186 ? 5.344 -18.281 -28 1 90.19 186 ALA A C 1
ATOM 1430 O O . ALA A 1 186 ? 4.965 -17.516 -28.891 1 90.19 186 ALA A O 1
ATOM 1431 N N . ASP A 1 187 ? 6.078 -19.344 -28.188 1 93.06 187 ASP A N 1
ATOM 1432 C CA . ASP A 1 187 ? 6.426 -19.734 -29.547 1 93.06 187 ASP A CA 1
ATOM 1433 C C . ASP A 1 187 ? 5.477 -20.812 -30.078 1 93.06 187 ASP A C 1
ATOM 1435 O O . ASP A 1 187 ? 5.766 -21.484 -31.062 1 93.06 187 ASP A O 1
ATOM 1439 N N . GLU A 1 188 ? 4.473 -21.078 -29.297 1 94.25 188 GLU A N 1
ATOM 1440 C CA . GLU A 1 188 ? 3.379 -21.969 -29.688 1 94.25 188 GLU A CA 1
ATOM 1441 C C . GLU A 1 188 ? 3.797 -23.422 -29.594 1 94.25 188 GLU A C 1
ATOM 1443 O O . GLU A 1 188 ? 3.148 -24.297 -30.172 1 94.25 188 GLU A O 1
ATOM 1448 N N . ASN A 1 189 ? 4.898 -23.625 -28.906 1 96.38 189 ASN A N 1
ATOM 1449 C CA . ASN A 1 189 ? 5.227 -25.016 -28.594 1 96.38 189 ASN A CA 1
ATOM 1450 C C . ASN A 1 189 ? 4.344 -25.562 -27.484 1 96.38 189 ASN A C 1
ATOM 1452 O O . ASN A 1 189 ? 4.039 -24.859 -26.516 1 96.38 189 ASN A O 1
ATOM 1456 N N . PHE A 1 190 ? 3.922 -26.844 -27.688 1 97.5 190 PHE A N 1
ATOM 1457 C CA . PHE A 1 190 ? 3.207 -27.531 -26.625 1 97.5 190 PHE A CA 1
ATOM 1458 C C . PHE A 1 190 ? 4.18 -28.094 -25.594 1 97.5 190 PHE A C 1
ATOM 1460 O O . PHE A 1 190 ? 5.066 -28.875 -25.938 1 97.5 190 PHE A O 1
ATOM 1467 N N . ASP A 1 191 ? 3.998 -27.75 -24.359 1 96.88 191 ASP A N 1
ATOM 1468 C CA . ASP A 1 191 ? 4.953 -28.094 -23.312 1 96.88 191 ASP A CA 1
ATOM 1469 C C . ASP A 1 191 ? 4.508 -29.328 -22.531 1 96.88 191 ASP A C 1
ATOM 1471 O O . ASP A 1 191 ? 3.35 -29.422 -22.125 1 96.88 191 ASP A O 1
ATOM 1475 N N . ILE A 1 192 ? 5.363 -30.266 -22.391 1 97.62 192 ILE A N 1
ATOM 1476 C CA . ILE A 1 192 ? 5.254 -31.344 -21.406 1 97.62 192 ILE A CA 1
ATOM 1477 C C . ILE A 1 192 ? 6.129 -31.031 -20.203 1 97.62 192 ILE A C 1
ATOM 1479 O O . ILE A 1 192 ? 7.355 -31.172 -20.266 1 97.62 192 ILE A O 1
ATOM 1483 N N . THR A 1 193 ? 5.473 -30.672 -19.141 1 97.5 193 THR A N 1
ATOM 1484 C CA . THR A 1 193 ? 6.188 -30.156 -17.969 1 97.5 193 THR A CA 1
ATOM 1485 C C . THR A 1 193 ? 6.27 -31.219 -16.875 1 97.5 193 THR A C 1
ATOM 1487 O O . THR A 1 193 ? 5.277 -31.891 -16.578 1 97.5 193 THR A O 1
ATOM 1490 N N . CYS A 1 194 ? 7.426 -31.344 -16.219 1 97.5 194 CYS A N 1
ATOM 1491 C CA . CYS A 1 194 ? 7.664 -32.5 -15.375 1 97.5 194 CYS A CA 1
ATOM 1492 C C . CYS A 1 194 ? 7.945 -32.094 -13.93 1 97.5 194 CYS A C 1
ATOM 1494 O O . CYS A 1 194 ? 8.477 -32.875 -13.148 1 97.5 194 CYS A O 1
ATOM 1496 N N . GLY A 1 195 ? 7.574 -30.875 -13.609 1 96.56 195 GLY A N 1
ATOM 1497 C CA . GLY A 1 195 ? 7.809 -30.406 -12.25 1 96.56 195 GLY A CA 1
ATOM 1498 C C . GLY A 1 195 ? 7.355 -28.984 -12.031 1 96.56 195 GLY A C 1
ATOM 1499 O O . GLY A 1 195 ? 6.77 -28.359 -12.922 1 96.56 195 GLY A O 1
ATOM 1500 N N . VAL A 1 196 ? 7.57 -28.516 -10.773 1 96.38 196 VAL A N 1
ATOM 1501 C CA . VAL A 1 196 ? 7.25 -27.156 -10.375 1 96.38 196 VAL A CA 1
ATOM 1502 C C . VAL A 1 196 ? 8.359 -26.609 -9.484 1 96.38 196 VAL A C 1
ATOM 1504 O O . VAL A 1 196 ? 9.016 -27.359 -8.758 1 96.38 196 VAL A O 1
ATOM 1507 N N . LYS A 1 197 ? 8.539 -25.312 -9.555 1 96.06 197 LYS A N 1
ATOM 1508 C CA . LYS A 1 197 ? 9.352 -24.641 -8.547 1 96.06 197 LYS A CA 1
ATOM 1509 C C . LYS A 1 197 ? 8.617 -24.562 -7.211 1 96.06 197 LYS A C 1
ATOM 1511 O O . LYS A 1 197 ? 7.395 -24.688 -7.164 1 96.06 197 LYS A O 1
ATOM 1516 N N . GLY A 1 198 ? 9.422 -24.469 -6.152 1 95.06 198 GLY A N 1
ATOM 1517 C CA . GLY A 1 198 ? 8.844 -24.172 -4.848 1 95.06 198 GLY A CA 1
ATOM 1518 C C . GLY A 1 198 ? 8.523 -22.703 -4.648 1 95.06 198 GLY A C 1
ATOM 1519 O O . GLY A 1 198 ? 8.758 -21.891 -5.539 1 95.06 198 GLY A O 1
ATOM 1520 N N . ILE A 1 199 ? 7.945 -22.422 -3.463 1 94.62 199 ILE A N 1
ATOM 1521 C CA . ILE A 1 199 ? 7.641 -21.031 -3.135 1 94.62 199 ILE A CA 1
ATOM 1522 C C . ILE A 1 199 ? 7.742 -20.828 -1.624 1 94.62 199 ILE A C 1
ATOM 1524 O O . ILE A 1 199 ? 7.531 -21.766 -0.848 1 94.62 199 ILE A O 1
ATOM 1528 N N . MET A 1 200 ? 8.195 -19.766 -1.274 1 95.5 200 MET A N 1
ATOM 1529 C CA . MET A 1 200 ? 8.102 -19.234 0.087 1 95.5 200 MET A CA 1
ATOM 1530 C C . MET A 1 200 ? 7.492 -17.844 0.096 1 95.5 200 MET A C 1
ATOM 1532 O O . MET A 1 200 ? 8.055 -16.906 -0.488 1 95.5 200 MET A O 1
ATOM 1536 N N . SER A 1 201 ? 6.324 -17.703 0.67 1 94.62 201 SER A N 1
ATOM 1537 C CA . SER A 1 201 ? 5.676 -16.391 0.818 1 94.62 201 SER A CA 1
ATOM 1538 C C . SER A 1 201 ? 5.84 -15.859 2.234 1 94.62 201 SER A C 1
ATOM 1540 O O . SER A 1 201 ? 5.758 -16.609 3.207 1 94.62 201 SER A O 1
ATOM 1542 N N . PHE A 1 202 ? 6.109 -14.586 2.332 1 96.88 202 PHE A N 1
ATOM 1543 C CA . PHE A 1 202 ? 6.32 -13.977 3.641 1 96.88 202 PHE A CA 1
ATOM 1544 C C . PHE A 1 202 ? 6.008 -12.484 3.602 1 96.88 202 PHE A C 1
ATOM 1546 O O . PHE A 1 202 ? 5.801 -11.922 2.527 1 96.88 202 PHE A O 1
ATOM 1553 N N . GLU A 1 203 ? 5.883 -11.945 4.77 1 97.88 203 GLU A N 1
ATOM 1554 C CA . GLU A 1 203 ? 5.742 -10.5 4.926 1 97.88 203 GLU A CA 1
ATOM 1555 C C . GLU A 1 203 ? 6.934 -9.906 5.672 1 97.88 203 GLU A C 1
ATOM 1557 O O . GLU A 1 203 ? 7.547 -10.578 6.504 1 97.88 203 GLU A O 1
ATOM 1562 N N . LEU A 1 204 ? 7.281 -8.742 5.293 1 98.56 204 LEU A N 1
ATOM 1563 C CA . LEU A 1 204 ? 8.102 -7.879 6.129 1 98.56 204 LEU A CA 1
ATOM 1564 C C . LEU A 1 204 ? 7.258 -6.805 6.797 1 98.56 204 LEU A C 1
ATOM 1566 O O . LEU A 1 204 ? 6.531 -6.07 6.121 1 98.56 204 LEU A O 1
ATOM 1570 N N . ARG A 1 205 ? 7.297 -6.777 8.094 1 98.38 205 ARG A N 1
ATOM 1571 C CA . ARG A 1 205 ? 6.527 -5.805 8.859 1 98.38 205 ARG A CA 1
ATOM 1572 C C . ARG A 1 205 ? 7.438 -4.957 9.742 1 98.38 205 ARG A C 1
ATOM 1574 O O . ARG A 1 205 ? 8.398 -5.469 10.32 1 98.38 205 ARG A O 1
ATOM 1581 N N . VAL A 1 206 ? 7.164 -3.705 9.805 1 98.44 206 VAL A N 1
ATOM 1582 C CA . VAL A 1 206 ? 7.91 -2.836 10.711 1 98.44 206 VAL A CA 1
ATOM 1583 C C . VAL A 1 206 ? 6.969 -1.798 11.32 1 98.44 206 VAL A C 1
ATOM 1585 O O . VAL A 1 206 ? 6.039 -1.332 10.656 1 98.44 206 VAL A O 1
ATOM 1588 N N . LYS A 1 207 ? 7.09 -1.541 12.562 1 97.38 207 LYS A N 1
ATOM 1589 C CA . LYS A 1 207 ? 6.371 -0.528 13.32 1 97.38 207 LYS A CA 1
ATOM 1590 C C . LYS A 1 207 ? 7.336 0.419 14.031 1 97.38 207 LYS A C 1
ATOM 1592 O O . LYS A 1 207 ? 8.258 -0.025 14.719 1 97.38 207 LYS A O 1
ATOM 1597 N N . THR A 1 208 ? 7.164 1.699 13.781 1 97.12 208 THR A N 1
ATOM 1598 C CA . THR A 1 208 ? 8.094 2.66 14.367 1 97.12 208 THR A CA 1
ATOM 1599 C C . THR A 1 208 ? 7.402 3.494 15.445 1 97.12 208 THR A C 1
ATOM 1601 O O . THR A 1 208 ? 8.062 4.203 16.203 1 97.12 208 THR A O 1
ATOM 1604 N N . ALA A 1 209 ? 6.125 3.488 15.555 1 94.44 209 ALA A N 1
ATOM 1605 C CA . ALA A 1 209 ? 5.301 4.164 16.562 1 94.44 209 ALA A CA 1
ATOM 1606 C C . ALA A 1 209 ? 3.961 3.453 16.734 1 94.44 209 ALA A C 1
ATOM 1608 O O . ALA A 1 209 ? 3.646 2.514 16 1 94.44 209 ALA A O 1
ATOM 1609 N N . GLU A 1 210 ? 3.225 3.816 17.734 1 90.12 210 GLU A N 1
ATOM 1610 C CA . GLU A 1 210 ? 1.933 3.176 17.969 1 90.12 210 GLU A CA 1
ATOM 1611 C C . GLU A 1 210 ? 0.813 3.928 17.25 1 90.12 210 GLU A C 1
ATOM 1613 O O . GLU A 1 210 ? -0.282 3.393 17.062 1 90.12 210 GLU A O 1
ATOM 1618 N N . LYS A 1 211 ? 1.136 5.207 16.922 1 85 211 LYS A N 1
ATOM 1619 C CA . LYS A 1 211 ? 0.186 6.027 16.172 1 85 211 LYS A CA 1
ATOM 1620 C C . LYS A 1 211 ? 0.874 6.762 15.023 1 85 211 LYS A C 1
ATOM 1622 O O . LYS A 1 211 ? 2.076 7.027 15.086 1 85 211 LYS A O 1
ATOM 1627 N N . ASP A 1 212 ? 0.051 6.941 13.977 1 88 212 ASP A N 1
ATOM 1628 C CA . ASP A 1 212 ? 0.583 7.836 12.953 1 88 212 ASP A CA 1
ATOM 1629 C C . ASP A 1 212 ? 0.868 9.219 13.531 1 88 212 ASP A C 1
ATOM 1631 O O . ASP A 1 212 ? 0.175 9.672 14.445 1 88 212 ASP A O 1
ATOM 1635 N N . LEU A 1 213 ? 1.907 9.867 13.039 1 89.19 213 LEU A N 1
ATOM 1636 C CA . LEU A 1 213 ? 2.246 11.227 13.453 1 89.19 213 LEU A CA 1
ATOM 1637 C C . LEU A 1 213 ? 1.995 12.219 12.328 1 89.19 213 LEU A C 1
ATOM 1639 O O . LEU A 1 213 ? 1.898 11.828 11.156 1 89.19 213 LEU A O 1
ATOM 1643 N N . HIS A 1 214 ? 1.806 13.453 12.688 1 87.12 214 HIS A N 1
ATOM 1644 C CA . HIS A 1 214 ? 1.819 14.516 11.688 1 87.12 214 HIS A CA 1
ATOM 1645 C C . HIS A 1 214 ? 3.15 14.555 10.945 1 87.12 214 HIS A C 1
ATOM 1647 O O . HIS A 1 214 ? 4.211 14.406 11.562 1 87.12 214 HIS A O 1
ATOM 1653 N N . SER A 1 215 ? 3.186 14.68 9.617 1 91.94 215 SER A N 1
ATOM 1654 C CA . SER A 1 215 ? 4.402 14.562 8.82 1 91.94 215 SER A CA 1
ATOM 1655 C C . SER A 1 215 ? 5.41 15.648 9.188 1 91.94 215 SER A C 1
ATOM 1657 O O . SER A 1 215 ? 6.602 15.516 8.906 1 91.94 215 SER A O 1
ATOM 1659 N N . SER A 1 216 ? 4.953 16.766 9.766 1 91.44 216 SER A N 1
ATOM 1660 C CA . SER A 1 216 ? 5.875 17.812 10.203 1 91.44 216 SER A CA 1
ATOM 1661 C C . SER A 1 216 ? 6.875 17.281 11.227 1 91.44 216 SER A C 1
ATOM 1663 O O . SER A 1 216 ? 7.945 17.859 11.414 1 91.44 216 SER A O 1
ATOM 1665 N N . LEU A 1 217 ? 6.535 16.234 11.859 1 92.62 217 LEU A N 1
ATOM 1666 C CA . LEU A 1 217 ? 7.391 15.688 12.906 1 92.62 217 LEU A CA 1
ATOM 1667 C C . LEU A 1 217 ? 8.461 14.773 12.312 1 92.62 217 LEU A C 1
ATOM 1669 O O . LEU A 1 217 ? 9.297 14.234 13.047 1 92.62 217 LEU A O 1
ATOM 1673 N N . ALA A 1 218 ? 8.516 14.648 10.984 1 95.69 218 ALA A N 1
ATOM 1674 C CA . ALA A 1 218 ? 9.617 13.977 10.305 1 95.69 218 ALA A CA 1
ATOM 1675 C C . ALA A 1 218 ? 10.953 14.656 10.617 1 95.69 218 ALA A C 1
ATOM 1677 O O . ALA A 1 218 ? 12.016 14.102 10.359 1 95.69 218 ALA A O 1
ATOM 1678 N N . ALA A 1 219 ? 10.82 15.836 11.188 1 95.56 219 ALA A N 1
ATOM 1679 C CA . ALA A 1 219 ? 12.016 16.547 11.633 1 95.56 219 ALA A CA 1
ATOM 1680 C C . ALA A 1 219 ? 12.82 15.719 12.625 1 95.56 219 ALA A C 1
ATOM 1682 O O . ALA A 1 219 ? 14.039 15.836 12.695 1 95.56 219 ALA A O 1
ATOM 1683 N N . TYR A 1 220 ? 12.086 14.859 13.383 1 95.56 220 TYR A N 1
ATOM 1684 C CA . TYR A 1 220 ? 12.859 14.109 14.367 1 95.56 220 TYR A CA 1
ATOM 1685 C C . TYR A 1 220 ? 12.406 12.656 14.422 1 95.56 220 TYR A C 1
ATOM 1687 O O . TYR A 1 220 ? 13.125 11.797 14.93 1 95.56 220 TYR A O 1
ATOM 1695 N N . ALA A 1 221 ? 11.242 12.359 14.023 1 95.38 221 ALA A N 1
ATOM 1696 C CA . ALA A 1 221 ? 10.695 11.016 14.172 1 95.38 221 ALA A CA 1
ATOM 1697 C C . ALA A 1 221 ? 10.992 10.156 12.945 1 95.38 221 ALA A C 1
ATOM 1699 O O . ALA A 1 221 ? 10.922 10.641 11.812 1 95.38 221 ALA A O 1
ATOM 1700 N N . ASP A 1 222 ? 11.297 8.914 13.18 1 94.44 222 ASP A N 1
ATOM 1701 C CA . ASP A 1 222 ? 11.5 7.969 12.094 1 94.44 222 ASP A CA 1
ATOM 1702 C C . ASP A 1 222 ? 10.172 7.586 11.438 1 94.44 222 ASP A C 1
ATOM 1704 O O . ASP A 1 222 ? 9.102 7.973 11.922 1 94.44 222 ASP A O 1
ATOM 1708 N N . ASN A 1 223 ? 10.25 6.926 10.336 1 95.5 223 ASN A N 1
ATOM 1709 C CA . ASN A 1 223 ? 9.148 6.598 9.438 1 95.5 223 ASN A CA 1
ATOM 1710 C C . ASN A 1 223 ? 9.188 5.133 9.016 1 95.5 223 ASN A C 1
ATOM 1712 O O . ASN A 1 223 ? 10.148 4.688 8.375 1 95.5 223 ASN A O 1
ATOM 1716 N N . ALA A 1 224 ? 8.094 4.426 9.359 1 97.88 224 ALA A N 1
ATOM 1717 C CA . ALA A 1 224 ? 8.07 2.988 9.086 1 97.88 224 ALA A CA 1
ATOM 1718 C C . ALA A 1 224 ? 8.242 2.711 7.598 1 97.88 224 ALA A C 1
ATOM 1720 O O . ALA A 1 224 ? 8.852 1.713 7.215 1 97.88 224 ALA A O 1
ATOM 1721 N N . ALA A 1 225 ? 7.672 3.539 6.789 1 97.88 225 ALA A N 1
ATOM 1722 C CA . ALA A 1 225 ? 7.797 3.357 5.344 1 97.88 225 ALA A CA 1
ATOM 1723 C C . ALA A 1 225 ? 9.25 3.488 4.898 1 97.88 225 ALA A C 1
ATOM 1725 O O . ALA A 1 225 ? 9.742 2.674 4.113 1 97.88 225 ALA A O 1
ATOM 1726 N N . TRP A 1 226 ? 9.977 4.527 5.391 1 97.75 226 TRP A N 1
ATOM 1727 C CA . TRP A 1 226 ? 11.398 4.652 5.094 1 97.75 226 TRP A CA 1
ATOM 1728 C C . TRP A 1 226 ? 12.164 3.43 5.578 1 97.75 226 TRP A C 1
ATOM 1730 O O . TRP A 1 226 ? 13.023 2.9 4.859 1 97.75 226 TRP A O 1
ATOM 1740 N N . ARG A 1 227 ? 11.836 3.049 6.801 1 97.12 227 ARG A N 1
ATOM 1741 C CA . ARG A 1 227 ? 12.516 1.901 7.395 1 97.12 227 ARG A CA 1
ATOM 1742 C C . ARG A 1 227 ? 12.344 0.656 6.531 1 97.12 227 ARG A C 1
ATOM 1744 O O . ARG A 1 227 ? 13.312 -0.053 6.258 1 97.12 227 ARG A O 1
ATOM 1751 N N . LEU A 1 228 ? 11.164 0.4 6.066 1 98.06 228 LEU A N 1
ATOM 1752 C CA . LEU A 1 228 ? 10.859 -0.767 5.246 1 98.06 228 LEU A CA 1
ATOM 1753 C C . LEU A 1 228 ? 11.586 -0.695 3.906 1 98.06 228 LEU A C 1
ATOM 1755 O O . LEU A 1 228 ? 12.164 -1.686 3.455 1 98.06 228 LEU A O 1
ATOM 1759 N N . THR A 1 229 ? 11.539 0.464 3.234 1 97.12 229 THR A N 1
ATOM 1760 C CA . THR A 1 229 ? 12.148 0.584 1.913 1 97.12 229 THR A CA 1
ATOM 1761 C C . THR A 1 229 ? 13.656 0.386 1.991 1 97.12 229 THR A C 1
ATOM 1763 O O . THR A 1 229 ? 14.258 -0.219 1.1 1 97.12 229 THR A O 1
ATOM 1766 N N . ARG A 1 230 ? 14.289 0.839 3.064 1 96.06 230 ARG A N 1
ATOM 1767 C CA . ARG A 1 230 ? 15.719 0.623 3.248 1 96.06 230 ARG A CA 1
ATOM 1768 C C . ARG A 1 230 ? 16.016 -0.849 3.51 1 96.06 230 ARG A C 1
ATOM 1770 O O . ARG A 1 230 ? 17.016 -1.38 3.018 1 96.06 230 ARG A O 1
ATOM 1777 N N . ALA A 1 231 ? 15.18 -1.436 4.332 1 97.75 231 ALA A N 1
ATOM 1778 C CA . ALA A 1 231 ? 15.336 -2.865 4.586 1 97.75 231 ALA A CA 1
ATOM 1779 C C . ALA A 1 231 ? 15.242 -3.668 3.291 1 97.75 231 ALA A C 1
ATOM 1781 O O . ALA A 1 231 ? 16.078 -4.527 3.021 1 97.75 231 ALA A O 1
ATOM 1782 N N . LEU A 1 232 ? 14.266 -3.385 2.484 1 98.12 232 LEU A N 1
ATOM 1783 C CA . LEU A 1 232 ? 14.07 -4.074 1.213 1 98.12 232 LEU A CA 1
ATOM 1784 C C . LEU A 1 232 ? 15.273 -3.867 0.296 1 98.12 232 LEU A C 1
ATOM 1786 O O . LEU A 1 232 ? 15.773 -4.82 -0.306 1 98.12 232 LEU A O 1
ATOM 1790 N N . ALA A 1 233 ? 15.766 -2.643 0.261 1 94.38 233 ALA A N 1
ATOM 1791 C CA . ALA A 1 233 ? 16.906 -2.32 -0.595 1 94.38 233 ALA A CA 1
ATOM 1792 C C . ALA A 1 233 ? 18.156 -3.066 -0.145 1 94.38 233 ALA A C 1
ATOM 1794 O O . ALA A 1 233 ? 19.062 -3.293 -0.941 1 94.38 233 ALA A O 1
ATOM 1795 N N . SER A 1 234 ? 18.172 -3.434 1.086 1 96.19 234 SER A N 1
ATOM 1796 C CA . SER A 1 234 ? 19.344 -4.133 1.615 1 96.19 234 SER A CA 1
ATOM 1797 C C . SER A 1 234 ? 19.328 -5.605 1.212 1 96.19 234 SER A C 1
ATOM 1799 O O . SER A 1 234 ? 20.344 -6.293 1.334 1 96.19 234 SER A O 1
ATOM 1801 N N . LEU A 1 235 ? 18.25 -6.129 0.727 1 98 235 LEU A N 1
ATOM 1802 C CA . LEU A 1 235 ? 18.078 -7.559 0.493 1 98 235 LEU A CA 1
ATOM 1803 C C . LEU A 1 235 ? 18.359 -7.906 -0.966 1 98 235 LEU A C 1
ATOM 1805 O O . LEU A 1 235 ? 18.531 -9.078 -1.308 1 98 235 LEU A O 1
ATOM 1809 N N . ARG A 1 236 ? 18.375 -6.961 -1.847 1 96.31 236 ARG A N 1
ATOM 1810 C CA . ARG A 1 236 ? 18.578 -7.191 -3.273 1 96.31 236 ARG A CA 1
ATOM 1811 C C . ARG A 1 236 ? 19.453 -6.109 -3.887 1 96.31 236 ARG A C 1
ATOM 1813 O O . ARG A 1 236 ? 19.234 -4.918 -3.656 1 96.31 236 ARG A O 1
ATOM 1820 N N . GLY A 1 237 ? 20.422 -6.465 -4.648 1 93.38 237 GLY A N 1
ATOM 1821 C CA . GLY A 1 237 ? 21.391 -5.543 -5.234 1 93.38 237 GLY A CA 1
ATOM 1822 C C . GLY A 1 237 ? 20.922 -4.945 -6.547 1 93.38 237 GLY A C 1
ATOM 1823 O O . GLY A 1 237 ? 19.859 -5.297 -7.051 1 93.38 237 GLY A O 1
ATOM 1824 N N . PRO A 1 238 ? 21.688 -4.004 -7.109 1 89.62 238 PRO A N 1
ATOM 1825 C CA . PRO A 1 238 ? 21.328 -3.336 -8.359 1 89.62 238 PRO A CA 1
ATOM 1826 C C . PRO A 1 238 ? 21.312 -4.289 -9.555 1 89.62 238 PRO A C 1
ATOM 1828 O O . PRO A 1 238 ? 20.688 -3.988 -10.578 1 89.62 238 PRO A O 1
ATOM 1831 N N . ASP A 1 239 ? 21.984 -5.391 -9.445 1 91.94 239 ASP A N 1
ATOM 1832 C CA . ASP A 1 239 ? 22 -6.391 -10.508 1 91.94 239 ASP A CA 1
ATOM 1833 C C . ASP A 1 239 ? 20.875 -7.414 -10.312 1 91.94 239 ASP A C 1
ATOM 1835 O O . ASP A 1 239 ? 20.875 -8.469 -10.961 1 91.94 239 ASP A O 1
ATOM 1839 N N . ASN A 1 240 ? 20.031 -7.18 -9.336 1 93 240 ASN A N 1
ATOM 1840 C CA . ASN A 1 240 ? 18.844 -7.977 -9.047 1 93 240 ASN A CA 1
ATOM 1841 C C . ASN A 1 240 ? 19.188 -9.25 -8.289 1 93 240 ASN A C 1
ATOM 1843 O O . ASN A 1 240 ? 18.344 -10.133 -8.125 1 93 240 ASN A O 1
ATOM 1847 N N . ARG A 1 241 ? 20.453 -9.383 -7.863 1 95.38 241 ARG A N 1
ATOM 1848 C CA . ARG A 1 241 ? 20.859 -10.523 -7.047 1 95.38 241 ARG A CA 1
ATOM 1849 C C . ARG A 1 241 ? 20.391 -10.352 -5.605 1 95.38 241 ARG A C 1
ATOM 1851 O O . ARG A 1 241 ? 20.484 -9.258 -5.043 1 95.38 241 ARG A O 1
ATOM 1858 N N . VAL A 1 242 ? 19.875 -11.438 -5.051 1 97.81 242 VAL A N 1
ATOM 1859 C CA . VAL A 1 242 ? 19.484 -11.422 -3.643 1 97.81 242 VAL A CA 1
ATOM 1860 C C . VAL A 1 242 ? 20.734 -11.422 -2.762 1 97.81 242 VAL A C 1
ATOM 1862 O O . VAL A 1 242 ? 21.656 -12.211 -2.975 1 97.81 242 VAL A O 1
ATOM 1865 N N . LEU A 1 243 ? 20.766 -10.508 -1.769 1 98.25 243 LEU A N 1
ATOM 1866 C CA . LEU A 1 243 ? 21.953 -10.281 -0.95 1 98.25 243 LEU A CA 1
ATOM 1867 C C . LEU A 1 243 ? 21.781 -10.922 0.427 1 98.25 243 LEU A C 1
ATOM 1869 O O . LEU A 1 243 ? 22.078 -10.289 1.445 1 98.25 243 LEU A O 1
ATOM 1873 N N . VAL A 1 244 ? 21.234 -12.047 0.5 1 98.62 244 VAL A N 1
ATOM 1874 C CA . VAL A 1 244 ? 21.078 -12.805 1.737 1 98.62 244 VAL A CA 1
ATOM 1875 C C . VAL A 1 244 ? 22.141 -13.906 1.811 1 98.62 244 VAL A C 1
ATOM 1877 O O . VAL A 1 244 ? 22.25 -14.734 0.907 1 98.62 244 VAL A O 1
ATOM 1880 N N . ALA A 1 245 ? 22.953 -13.883 2.877 1 98.56 245 ALA A N 1
ATOM 1881 C CA . ALA A 1 245 ? 23.984 -14.906 3.064 1 98.56 245 ALA A CA 1
ATOM 1882 C C . ALA A 1 245 ? 23.359 -16.297 3.111 1 98.56 245 ALA A C 1
ATOM 1884 O O . ALA A 1 245 ? 22.422 -16.547 3.871 1 98.56 245 ALA A O 1
ATOM 1885 N N . GLY A 1 246 ? 23.859 -17.172 2.244 1 98.31 246 GLY A N 1
ATOM 1886 C CA . GLY A 1 246 ? 23.422 -18.562 2.236 1 98.31 246 GLY A CA 1
ATOM 1887 C C . GLY A 1 246 ? 22.203 -18.781 1.373 1 98.31 246 GLY A C 1
ATOM 1888 O O . GLY A 1 246 ? 21.719 -19.922 1.26 1 98.31 246 GLY A O 1
ATOM 1889 N N . PHE A 1 247 ? 21.719 -17.781 0.697 1 97.94 247 PHE A N 1
ATOM 1890 C CA . PHE A 1 247 ? 20.469 -17.812 -0.044 1 97.94 247 PHE A CA 1
ATOM 1891 C C . PHE A 1 247 ? 20.531 -18.828 -1.181 1 97.94 247 PHE A C 1
ATOM 1893 O O . PHE A 1 247 ? 19.531 -19.469 -1.507 1 97.94 247 PHE A O 1
ATOM 1900 N N . TYR A 1 248 ? 21.75 -19 -1.761 1 97.69 248 TYR A N 1
ATOM 1901 C CA . TYR A 1 248 ? 21.906 -19.812 -2.963 1 97.69 248 TYR A CA 1
ATOM 1902 C C . TYR A 1 248 ? 22.625 -21.125 -2.65 1 97.69 248 TYR A C 1
ATOM 1904 O O . TYR A 1 248 ? 22.891 -21.922 -3.551 1 97.69 248 TYR A O 1
ATOM 1912 N N . ASP A 1 249 ? 22.922 -21.438 -1.401 1 97.75 249 ASP A N 1
ATOM 1913 C CA . ASP A 1 249 ? 23.828 -22.516 -1.016 1 97.75 249 ASP A CA 1
ATOM 1914 C C . ASP A 1 249 ? 23.25 -23.875 -1.403 1 97.75 249 ASP A C 1
ATOM 1916 O O . ASP A 1 249 ? 23.984 -24.781 -1.782 1 97.75 249 ASP A O 1
ATOM 1920 N N . ASP A 1 250 ? 21.938 -24.016 -1.344 1 97.25 250 ASP A N 1
ATOM 1921 C CA . ASP A 1 250 ? 21.344 -25.344 -1.465 1 97.25 250 ASP A CA 1
ATOM 1922 C C . ASP A 1 250 ? 20.875 -25.609 -2.895 1 97.25 250 ASP A C 1
ATOM 1924 O O . ASP A 1 250 ? 20.344 -26.688 -3.195 1 97.25 250 ASP A O 1
ATOM 1928 N N . VAL A 1 251 ? 21.078 -24.641 -3.799 1 96.75 251 VAL A N 1
ATOM 1929 C CA . VAL A 1 251 ? 20.609 -24.812 -5.168 1 96.75 251 VAL A CA 1
ATOM 1930 C C . VAL A 1 251 ? 21.312 -26 -5.816 1 96.75 251 VAL A C 1
ATOM 1932 O O . VAL A 1 251 ? 22.547 -26.031 -5.91 1 96.75 251 VAL A O 1
ATOM 1935 N N . ARG A 1 252 ? 20.562 -26.906 -6.301 1 95.44 252 ARG A N 1
ATOM 1936 C CA . ARG A 1 252 ? 21.109 -28.109 -6.934 1 95.44 252 ARG A CA 1
ATOM 1937 C C . ARG A 1 252 ? 21.469 -27.844 -8.391 1 95.44 252 ARG A C 1
ATOM 1939 O O . ARG A 1 252 ? 20.688 -27.219 -9.125 1 95.44 252 ARG A O 1
ATOM 1946 N N . VAL A 1 253 ? 22.516 -28.375 -8.781 1 94 253 VAL A N 1
ATOM 1947 C CA . VAL A 1 253 ? 22.938 -28.297 -10.18 1 94 253 VAL A CA 1
ATOM 1948 C C . VAL A 1 253 ? 22.031 -29.172 -11.039 1 94 253 VAL A C 1
ATOM 1950 O O . VAL A 1 253 ? 21.625 -30.266 -10.609 1 94 253 VAL A O 1
ATOM 1953 N N . LEU A 1 254 ? 21.781 -28.734 -12.219 1 95.81 254 LEU A N 1
ATOM 1954 C CA . LEU A 1 254 ? 20.969 -29.516 -13.141 1 95.81 254 LEU A CA 1
ATOM 1955 C C . LEU A 1 254 ? 21.688 -30.812 -13.539 1 95.81 254 LEU A C 1
ATOM 1957 O O . LEU A 1 254 ? 22.906 -30.812 -13.75 1 95.81 254 LEU A O 1
ATOM 1961 N N . THR A 1 255 ? 20.922 -31.875 -13.672 1 94.94 255 THR A N 1
ATOM 1962 C CA . THR A 1 255 ? 21.469 -33.094 -14.266 1 94.94 255 THR A CA 1
ATOM 1963 C C . THR A 1 255 ? 21.734 -32.875 -15.758 1 94.94 255 THR A C 1
ATOM 1965 O O . THR A 1 255 ? 21.281 -31.891 -16.344 1 94.94 255 THR A O 1
ATOM 1968 N N . ALA A 1 256 ? 22.422 -33.875 -16.328 1 95.56 256 ALA A N 1
ATOM 1969 C CA . ALA A 1 256 ? 22.703 -33.781 -17.766 1 95.56 256 ALA A CA 1
ATOM 1970 C C . ALA A 1 256 ? 21.406 -33.75 -18.578 1 95.56 256 ALA A C 1
ATOM 1972 O O . ALA A 1 256 ? 21.312 -33 -19.562 1 95.56 256 ALA A O 1
ATOM 1973 N N . GLU A 1 257 ? 20.453 -34.562 -18.203 1 94.06 257 GLU A N 1
ATOM 1974 C CA . GLU A 1 257 ? 19.156 -34.594 -18.891 1 94.06 257 GLU A CA 1
ATOM 1975 C C . GLU A 1 257 ? 18.406 -33.281 -18.734 1 94.06 257 GLU A C 1
ATOM 1977 O O . GLU A 1 257 ? 17.828 -32.781 -19.703 1 94.06 257 GLU A O 1
ATOM 1982 N N . GLU A 1 258 ? 18.469 -32.719 -17.578 1 95.12 258 GLU A N 1
ATOM 1983 C CA . GLU A 1 258 ? 17.812 -31.453 -17.312 1 95.12 258 GLU A CA 1
ATOM 1984 C C . GLU A 1 258 ? 18.469 -30.312 -18.078 1 95.12 258 GLU A C 1
ATOM 1986 O O . GLU A 1 258 ? 17.797 -29.406 -18.578 1 95.12 258 GLU A O 1
ATOM 1991 N N . GLN A 1 259 ? 19.719 -30.375 -18.125 1 96.31 259 GLN A N 1
ATOM 1992 C CA . GLN A 1 259 ? 20.469 -29.375 -18.875 1 96.31 259 GLN A CA 1
ATOM 1993 C C . GLN A 1 259 ? 20.094 -29.406 -20.359 1 96.31 259 GLN A C 1
ATOM 1995 O O . GLN A 1 259 ? 19.891 -28.359 -20.969 1 96.31 259 GLN A O 1
ATOM 2000 N N . ARG A 1 260 ? 20.047 -30.594 -20.906 1 95.62 260 ARG A N 1
ATOM 2001 C CA . ARG A 1 260 ? 19.703 -30.734 -22.312 1 95.62 260 ARG A CA 1
ATOM 2002 C C . ARG A 1 260 ? 18.281 -30.234 -22.594 1 95.62 260 ARG A C 1
ATOM 2004 O O . ARG A 1 260 ? 18.047 -29.531 -23.578 1 95.62 260 ARG A O 1
ATOM 2011 N N . ALA A 1 261 ? 17.375 -30.625 -21.75 1 94.94 261 ALA A N 1
ATOM 2012 C CA . ALA A 1 261 ? 16 -30.172 -21.906 1 94.94 261 ALA A CA 1
ATOM 2013 C C . ALA A 1 261 ? 15.898 -28.656 -21.797 1 94.94 261 ALA A C 1
ATOM 2015 O O . ALA A 1 261 ? 15.195 -28.031 -22.594 1 94.94 261 ALA A O 1
ATOM 2016 N N . THR A 1 262 ? 16.609 -28.094 -20.875 1 95.75 262 THR A N 1
ATOM 2017 C CA . THR A 1 262 ? 16.578 -26.641 -20.656 1 95.75 262 THR A CA 1
ATOM 2018 C C . THR A 1 262 ? 17.172 -25.906 -21.859 1 95.75 262 THR A C 1
ATOM 2020 O O . THR A 1 262 ? 16.609 -24.906 -22.312 1 95.75 262 THR A O 1
ATOM 2023 N N . ALA A 1 263 ? 18.203 -26.406 -22.328 1 94.62 263 ALA A N 1
ATOM 2024 C CA . ALA A 1 263 ? 18.891 -25.797 -23.469 1 94.62 263 ALA A CA 1
ATOM 2025 C C . ALA A 1 263 ? 18.016 -25.797 -24.719 1 94.62 263 ALA A C 1
ATOM 2027 O O . ALA A 1 263 ? 18.172 -24.953 -25.594 1 94.62 263 ALA A O 1
ATOM 2028 N N . ALA A 1 264 ? 17.062 -26.703 -24.781 1 93.88 264 ALA A N 1
ATOM 2029 C CA . ALA A 1 264 ? 16.203 -26.859 -25.953 1 93.88 264 ALA A CA 1
ATOM 2030 C C . ALA A 1 264 ? 15 -25.938 -25.875 1 93.88 264 ALA A C 1
ATOM 2032 O O . ALA A 1 264 ? 14.266 -25.781 -26.859 1 93.88 264 ALA A O 1
ATOM 2033 N N . LEU A 1 265 ? 14.852 -25.281 -24.781 1 93.94 265 LEU A N 1
ATOM 2034 C CA . LEU A 1 265 ? 13.695 -24.422 -24.609 1 93.94 265 LEU A CA 1
ATOM 2035 C C . LEU A 1 265 ? 13.93 -23.047 -25.234 1 93.94 265 LEU A C 1
ATOM 2037 O O . LEU A 1 265 ? 15 -22.453 -25.062 1 93.94 265 LEU A O 1
ATOM 2041 N N . PRO A 1 266 ? 12.953 -22.594 -25.984 1 90.31 266 PRO A N 1
ATOM 2042 C CA . PRO A 1 266 ? 13.039 -21.234 -26.516 1 90.31 266 PRO A CA 1
ATOM 2043 C C . PRO A 1 266 ? 12.562 -20.172 -25.516 1 90.31 266 PRO A C 1
ATOM 2045 O O . PRO A 1 266 ? 11.891 -20.5 -24.547 1 90.31 266 PRO A O 1
ATOM 2048 N N . PHE A 1 267 ? 13.086 -18.938 -25.75 1 91.94 267 PHE A N 1
ATOM 2049 C CA . PHE A 1 267 ? 12.5 -17.781 -25.109 1 91.94 267 PHE A CA 1
ATOM 2050 C C . PHE A 1 267 ? 12.266 -16.656 -26.125 1 91.94 267 PHE A C 1
ATOM 2052 O O . PHE A 1 267 ? 13.219 -16.031 -26.578 1 91.94 267 PHE A O 1
ATOM 2059 N N . ASN A 1 268 ? 11.023 -16.422 -26.422 1 93 268 ASN A N 1
ATOM 2060 C CA . ASN A 1 268 ? 10.672 -15.352 -27.344 1 93 268 ASN A CA 1
ATOM 2061 C C . ASN A 1 268 ? 10.453 -14.031 -26.609 1 93 268 ASN A C 1
ATOM 2063 O O . ASN A 1 268 ? 9.336 -13.719 -26.203 1 93 268 ASN A O 1
ATOM 2067 N N . GLU A 1 269 ? 11.492 -13.312 -26.531 1 92.38 269 GLU A N 1
ATOM 2068 C CA . GLU A 1 269 ? 11.422 -12.078 -25.75 1 92.38 269 GLU A CA 1
ATOM 2069 C C . GLU A 1 269 ? 10.43 -11.094 -26.359 1 92.38 269 GLU A C 1
ATOM 2071 O O . GLU A 1 269 ? 9.688 -10.422 -25.641 1 92.38 269 GLU A O 1
ATOM 2076 N N . THR A 1 270 ? 10.445 -10.977 -27.688 1 93.31 270 THR A N 1
ATOM 2077 C CA . THR A 1 270 ? 9.57 -10.039 -28.375 1 93.31 270 THR A CA 1
ATOM 2078 C C . THR A 1 270 ? 8.109 -10.32 -28.031 1 93.31 270 THR A C 1
ATOM 2080 O O . THR A 1 270 ? 7.379 -9.422 -27.609 1 93.31 270 THR A O 1
ATOM 2083 N N . THR A 1 271 ? 7.738 -11.57 -28.188 1 89.94 271 THR A N 1
ATOM 2084 C CA . THR A 1 271 ? 6.359 -11.953 -27.906 1 89.94 271 THR A CA 1
ATOM 2085 C C . THR A 1 271 ? 6.043 -11.789 -26.422 1 89.94 271 THR A C 1
ATOM 2087 O O . THR A 1 271 ? 4.945 -11.359 -26.062 1 89.94 271 THR A O 1
ATOM 2090 N N . THR A 1 272 ? 7.035 -12.172 -25.625 1 89.5 272 THR A N 1
ATOM 2091 C CA . THR A 1 272 ? 6.852 -12.039 -24.188 1 89.5 272 THR A CA 1
ATOM 2092 C C . THR A 1 272 ? 6.613 -10.586 -23.797 1 89.5 272 THR A C 1
ATOM 2094 O O . THR A 1 272 ? 5.691 -10.281 -23.047 1 89.5 272 THR A O 1
ATOM 2097 N N . ARG A 1 273 ? 7.363 -9.695 -24.344 1 91.69 273 ARG A N 1
ATOM 2098 C CA . ARG A 1 273 ? 7.219 -8.273 -24.062 1 91.69 273 ARG A CA 1
ATOM 2099 C C . ARG A 1 273 ? 5.867 -7.754 -24.547 1 91.69 273 ARG A C 1
ATOM 2101 O O . ARG A 1 273 ? 5.234 -6.934 -23.875 1 91.69 273 ARG A O 1
ATOM 2108 N N . GLU A 1 274 ? 5.449 -8.195 -25.641 1 90.12 274 GLU A N 1
ATOM 2109 C CA . GLU A 1 274 ? 4.164 -7.777 -26.188 1 90.12 274 GLU A CA 1
ATOM 2110 C C . GLU A 1 274 ? 3.002 -8.281 -25.344 1 90.12 274 GLU A C 1
ATOM 2112 O O . GLU A 1 274 ? 2.043 -7.543 -25.094 1 90.12 274 GLU A O 1
ATOM 2117 N N . ASN A 1 275 ? 3.123 -9.508 -24.938 1 83.06 275 ASN A N 1
ATOM 2118 C CA . ASN A 1 275 ? 2.055 -10.117 -24.156 1 83.06 275 ASN A CA 1
ATOM 2119 C C . ASN A 1 275 ? 1.805 -9.352 -22.859 1 83.06 275 ASN A C 1
ATOM 2121 O O . ASN A 1 275 ? 0.662 -9.234 -22.422 1 83.06 275 ASN A O 1
ATOM 2125 N N . PHE A 1 276 ? 2.879 -8.836 -22.266 1 85.44 276 PHE A N 1
ATOM 2126 C CA . PHE A 1 276 ? 2.748 -8.219 -20.953 1 85.44 276 PHE A CA 1
ATOM 2127 C C . PHE A 1 276 ? 3.016 -6.719 -21.047 1 85.44 276 PHE A C 1
ATOM 2129 O O . PHE A 1 276 ? 2.904 -6.008 -20.047 1 85.44 276 PHE A O 1
ATOM 2136 N N . SER A 1 277 ? 3.361 -6.203 -22.234 1 90.56 277 SER A N 1
ATOM 2137 C CA . SER A 1 277 ? 3.748 -4.809 -22.438 1 90.56 277 SER A CA 1
ATOM 2138 C C . SER A 1 277 ? 4.828 -4.391 -21.438 1 90.56 277 SER A C 1
ATOM 2140 O O . SER A 1 277 ? 4.676 -3.389 -20.734 1 90.56 277 SER A O 1
ATOM 2142 N N . LEU A 1 278 ? 5.879 -5.203 -21.359 1 93.44 278 LEU A N 1
ATOM 2143 C CA . LEU A 1 278 ? 6.992 -4.926 -20.453 1 93.44 278 LEU A CA 1
ATOM 2144 C C . LEU A 1 278 ? 7.676 -3.613 -20.828 1 93.44 278 LEU A C 1
ATOM 2146 O O . LEU A 1 278 ? 7.945 -3.357 -22 1 93.44 278 LEU A O 1
ATOM 2150 N N . LYS A 1 279 ? 7.93 -2.791 -19.844 1 95.38 279 LYS A N 1
ATOM 2151 C CA . LYS A 1 279 ? 8.469 -1.458 -20.094 1 95.38 279 LYS A CA 1
ATOM 2152 C C . LYS A 1 279 ? 9.945 -1.379 -19.703 1 95.38 279 LYS A C 1
ATOM 2154 O O . LYS A 1 279 ? 10.633 -0.42 -20.047 1 95.38 279 LYS A O 1
ATOM 2159 N N . ARG A 1 280 ? 10.438 -2.414 -19.047 1 94.5 280 ARG A N 1
ATOM 2160 C CA . ARG A 1 280 ? 11.812 -2.451 -18.562 1 94.5 280 ARG A CA 1
ATOM 2161 C C . ARG A 1 280 ? 12.586 -3.607 -19.188 1 94.5 280 ARG A C 1
ATOM 2163 O O . ARG A 1 280 ? 11.984 -4.574 -19.656 1 94.5 280 ARG A O 1
ATOM 2170 N N . PRO A 1 281 ? 13.891 -3.453 -19.203 1 94.62 281 PRO A N 1
ATOM 2171 C CA . PRO A 1 281 ? 14.68 -4.621 -19.609 1 94.62 281 PRO A CA 1
ATOM 2172 C C . PRO A 1 281 ? 14.445 -5.832 -18.719 1 94.62 281 PRO A C 1
ATOM 2174 O O . PRO A 1 281 ? 14.031 -5.68 -17.562 1 94.62 281 PRO A O 1
ATOM 2177 N N . LEU A 1 282 ? 14.68 -7.016 -19.297 1 96.25 282 LEU A N 1
ATOM 2178 C CA . LEU A 1 282 ? 14.641 -8.211 -18.469 1 96.25 282 LEU A CA 1
ATOM 2179 C C . LEU A 1 282 ? 15.688 -8.133 -17.359 1 96.25 282 LEU A C 1
ATOM 2181 O O . LEU A 1 282 ? 16.734 -7.516 -17.531 1 96.25 282 LEU A O 1
ATOM 2185 N N . VAL A 1 283 ? 15.43 -8.797 -16.266 1 95.5 283 VAL A N 1
ATOM 2186 C CA . VAL A 1 283 ? 16.312 -8.688 -15.102 1 95.5 283 VAL A CA 1
ATOM 2187 C C . VAL A 1 283 ? 17.422 -9.727 -15.203 1 95.5 283 VAL A C 1
ATOM 2189 O O . VAL A 1 283 ? 18.25 -9.852 -14.297 1 95.5 283 VAL A O 1
ATOM 2192 N N . THR A 1 284 ? 17.438 -10.5 -16.281 1 95.38 284 THR A N 1
ATOM 2193 C CA . THR A 1 284 ? 18.422 -11.547 -16.5 1 95.38 284 THR A CA 1
ATOM 2194 C C . THR A 1 284 ? 18.781 -11.633 -17.984 1 95.38 284 THR A C 1
ATOM 2196 O O . THR A 1 284 ? 18.016 -11.195 -18.844 1 95.38 284 THR A O 1
ATOM 2199 N N . THR A 1 285 ? 19.953 -12.164 -18.281 1 94.81 285 THR A N 1
ATOM 2200 C CA . THR A 1 285 ? 20.391 -12.359 -19.656 1 94.81 285 THR A CA 1
ATOM 2201 C C . THR A 1 285 ? 20.031 -13.766 -20.125 1 94.81 285 THR A C 1
ATOM 2203 O O . THR A 1 285 ? 20.156 -14.07 -21.312 1 94.81 285 THR A O 1
ATOM 2206 N N . ASP A 1 286 ? 19.578 -14.609 -19.234 1 95.56 286 ASP A N 1
ATOM 2207 C CA . ASP A 1 286 ? 19.203 -15.977 -19.562 1 95.56 286 ASP A CA 1
ATOM 2208 C C . ASP A 1 286 ? 17.859 -16.344 -18.938 1 95.56 286 ASP A C 1
ATOM 2210 O O . ASP A 1 286 ? 17.797 -17.141 -18 1 95.56 286 ASP A O 1
ATOM 2214 N N . PRO A 1 287 ? 16.797 -15.859 -19.547 1 95.94 287 PRO A N 1
ATOM 2215 C CA . PRO A 1 287 ? 15.461 -16.062 -18.969 1 95.94 287 PRO A CA 1
ATOM 2216 C C . PRO A 1 287 ? 15.086 -17.531 -18.844 1 95.94 287 PRO A C 1
ATOM 2218 O O . PRO A 1 287 ? 14.414 -17.938 -17.891 1 95.94 287 PRO A O 1
ATOM 2221 N N . VAL A 1 288 ? 15.516 -18.406 -19.719 1 95.44 288 VAL A N 1
ATOM 2222 C CA . VAL A 1 288 ? 15.164 -19.828 -19.688 1 95.44 288 VAL A CA 1
ATOM 2223 C C . VAL A 1 288 ? 15.781 -20.484 -18.453 1 95.44 288 VAL A C 1
ATOM 2225 O O . VAL A 1 288 ? 15.094 -21.172 -17.703 1 95.44 288 VAL A O 1
ATOM 2228 N N . ALA A 1 289 ? 17.047 -20.25 -18.297 1 95.06 289 ALA A N 1
ATOM 2229 C CA . ALA A 1 289 ? 17.719 -20.797 -17.125 1 95.06 289 ALA A CA 1
ATOM 2230 C C . ALA A 1 289 ? 17.078 -20.281 -15.836 1 95.06 289 ALA A C 1
ATOM 2232 O O . ALA A 1 289 ? 16.969 -21.016 -14.852 1 95.06 289 ALA A O 1
ATOM 2233 N N . ALA A 1 290 ? 16.734 -19.031 -15.867 1 95.81 290 ALA A N 1
ATOM 2234 C CA . ALA A 1 290 ? 16.109 -18.422 -14.688 1 95.81 290 ALA A CA 1
ATOM 2235 C C . ALA A 1 290 ? 14.766 -19.062 -14.391 1 95.81 290 ALA A C 1
ATOM 2237 O O . ALA A 1 290 ? 14.461 -19.375 -13.234 1 95.81 290 ALA A O 1
ATOM 2238 N N . LEU A 1 291 ? 13.977 -19.297 -15.391 1 95.44 291 LEU A N 1
ATOM 2239 C CA . LEU A 1 291 ? 12.656 -19.891 -15.234 1 95.44 291 LEU A CA 1
ATOM 2240 C C . LEU A 1 291 ? 12.766 -21.312 -14.688 1 95.44 291 LEU A C 1
ATOM 2242 O O . LEU A 1 291 ? 11.891 -21.766 -13.945 1 95.44 291 LEU A O 1
ATOM 2246 N N . VAL A 1 292 ? 13.836 -21.969 -15.008 1 96.12 292 VAL A N 1
ATOM 2247 C CA . VAL A 1 292 ? 13.961 -23.391 -14.68 1 96.12 292 VAL A CA 1
ATOM 2248 C C . VAL A 1 292 ? 14.633 -23.547 -13.32 1 96.12 292 VAL A C 1
ATOM 2250 O O . VAL A 1 292 ? 14.172 -24.312 -12.477 1 96.12 292 VAL A O 1
ATOM 2253 N N . ASN A 1 293 ? 15.695 -22.766 -13.086 1 96.75 293 ASN A N 1
ATOM 2254 C CA . ASN A 1 293 ? 16.516 -23.188 -11.961 1 96.75 293 ASN A CA 1
ATOM 2255 C C . ASN A 1 293 ? 17.047 -22 -11.172 1 96.75 293 ASN A C 1
ATOM 2257 O O . ASN A 1 293 ? 18.031 -22.141 -10.43 1 96.75 293 ASN A O 1
ATOM 2261 N N . ALA A 1 294 ? 16.562 -20.828 -11.352 1 95.75 294 ALA A N 1
ATOM 2262 C CA . ALA A 1 294 ? 16.984 -19.703 -10.531 1 95.75 294 ALA A CA 1
ATOM 2263 C C . ALA A 1 294 ? 15.977 -19.422 -9.414 1 95.75 294 ALA A C 1
ATOM 2265 O O . ALA A 1 294 ? 14.766 -19.531 -9.617 1 95.75 294 ALA A O 1
ATOM 2266 N N . THR A 1 295 ? 16.531 -19.141 -8.227 1 96.56 295 THR A N 1
ATOM 2267 C CA . THR A 1 295 ? 15.719 -18.688 -7.109 1 96.56 295 THR A CA 1
ATOM 2268 C C . THR A 1 295 ? 15.461 -17.188 -7.211 1 96.56 295 THR A C 1
ATOM 2270 O O . THR A 1 295 ? 16.328 -16.422 -7.648 1 96.56 295 THR A O 1
ATOM 2273 N N . THR A 1 296 ? 14.273 -16.719 -6.875 1 96.75 296 THR A N 1
ATOM 2274 C CA . THR A 1 296 ? 13.914 -15.305 -6.98 1 96.75 296 THR A CA 1
ATOM 2275 C C . THR A 1 296 ? 13.438 -14.773 -5.633 1 96.75 296 THR A C 1
ATOM 2277 O O . THR A 1 296 ? 13.195 -15.539 -4.699 1 96.75 296 THR A O 1
ATOM 2280 N N . MET A 1 297 ? 13.406 -13.508 -5.461 1 97.62 297 MET A N 1
ATOM 2281 C CA . MET A 1 297 ? 12.727 -12.734 -4.426 1 97.62 297 MET A CA 1
ATOM 2282 C C . MET A 1 297 ? 11.984 -11.547 -5.027 1 97.62 297 MET A C 1
ATOM 2284 O O . MET A 1 297 ? 12.602 -10.664 -5.625 1 97.62 297 MET A O 1
ATOM 2288 N N . THR A 1 298 ? 10.68 -11.57 -4.934 1 97.25 298 THR A N 1
ATOM 2289 C CA . THR A 1 298 ? 9.938 -10.477 -5.551 1 97.25 298 THR A CA 1
ATOM 2290 C C . THR A 1 298 ? 8.898 -9.914 -4.586 1 97.25 298 THR A C 1
ATOM 2292 O O . THR A 1 298 ? 8.516 -10.578 -3.621 1 97.25 298 THR A O 1
ATOM 2295 N N . ILE A 1 299 ? 8.57 -8.641 -4.781 1 98.06 299 ILE A N 1
ATOM 2296 C CA . ILE A 1 299 ? 7.562 -7.973 -3.965 1 98.06 299 ILE A CA 1
ATOM 2297 C C . ILE A 1 299 ? 6.188 -8.141 -4.602 1 98.06 299 ILE A C 1
ATOM 2299 O O . ILE A 1 299 ? 6.008 -7.859 -5.789 1 98.06 299 ILE A O 1
ATOM 2303 N N . ASN A 1 300 ? 5.234 -8.641 -3.805 1 96 300 ASN A N 1
ATOM 2304 C CA . ASN A 1 300 ? 3.871 -8.844 -4.277 1 96 300 ASN A CA 1
ATOM 2305 C C . ASN A 1 300 ? 2.971 -7.664 -3.92 1 96 300 ASN A C 1
ATOM 2307 O O . ASN A 1 300 ? 1.949 -7.438 -4.57 1 96 300 ASN A O 1
ATOM 2311 N N . GLY A 1 301 ? 3.379 -6.973 -2.881 1 96.06 301 GLY A N 1
ATOM 2312 C CA . GLY A 1 301 ? 2.582 -5.852 -2.406 1 96.06 301 GLY A CA 1
ATOM 2313 C C . GLY A 1 301 ? 3.34 -4.941 -1.457 1 96.06 301 GLY A C 1
ATOM 2314 O O . GLY A 1 301 ? 4.254 -5.387 -0.758 1 96.06 301 GLY A O 1
ATOM 2315 N N . LEU A 1 302 ? 2.994 -3.693 -1.432 1 97.56 302 LEU A N 1
ATOM 2316 C CA . LEU A 1 302 ? 3.463 -2.668 -0.504 1 97.56 302 LEU A CA 1
ATOM 2317 C C . LEU A 1 302 ? 2.291 -1.916 0.114 1 97.56 302 LEU A C 1
ATOM 2319 O O . LEU A 1 302 ? 1.319 -1.597 -0.576 1 97.56 302 LEU A O 1
ATOM 2323 N N . SER A 1 303 ? 2.41 -1.683 1.407 1 96.5 303 SER A N 1
ATOM 2324 C CA . SER A 1 303 ? 1.346 -0.934 2.068 1 96.5 303 SER A CA 1
ATOM 2325 C C . SER A 1 303 ? 1.879 -0.15 3.262 1 96.5 303 SER A C 1
ATOM 2327 O O . SER A 1 303 ? 2.574 -0.705 4.117 1 96.5 303 SER A O 1
ATOM 2329 N N . SER A 1 304 ? 1.593 1.149 3.266 1 96.62 304 SER A N 1
ATOM 2330 C CA . SER A 1 304 ? 1.92 2.006 4.402 1 96.62 304 SER A CA 1
ATOM 2331 C C . SER A 1 304 ? 1.156 3.324 4.336 1 96.62 304 SER A C 1
ATOM 2333 O O . SER A 1 304 ? 0.933 3.865 3.25 1 96.62 304 SER A O 1
ATOM 2335 N N . GLY A 1 305 ? 0.714 3.785 5.453 1 93.62 305 GLY A N 1
ATOM 2336 C CA . GLY A 1 305 ? 0.182 5.137 5.562 1 93.62 305 GLY A CA 1
ATOM 2337 C C . GLY A 1 305 ? -1.062 5.355 4.723 1 93.62 305 GLY A C 1
ATOM 2338 O O . GLY A 1 305 ? -1.977 4.531 4.73 1 93.62 305 GLY A O 1
ATOM 2339 N N . TYR A 1 306 ? -1.144 6.484 4.113 1 90.5 306 TYR A N 1
ATOM 2340 C CA . TYR A 1 306 ? -2.312 6.883 3.338 1 90.5 306 TYR A CA 1
ATOM 2341 C C . TYR A 1 306 ? -2.178 6.453 1.883 1 90.5 306 TYR A C 1
ATOM 2343 O O . TYR A 1 306 ? -1.284 6.918 1.171 1 90.5 306 TYR A O 1
ATOM 2351 N N . GLU A 1 307 ? -3.076 5.66 1.438 1 90 307 GLU A N 1
ATOM 2352 C CA . GLU A 1 307 ? -3 5.074 0.102 1 90 307 GLU A CA 1
ATOM 2353 C C . GLU A 1 307 ? -4.145 5.566 -0.781 1 90 307 GLU A C 1
ATOM 2355 O O . GLU A 1 307 ? -4.23 5.199 -1.955 1 90 307 GLU A O 1
ATOM 2360 N N . GLY A 1 308 ? -4.969 6.426 -0.275 1 84.19 308 GLY A N 1
ATOM 2361 C CA . GLY A 1 308 ? -6.129 6.906 -1.006 1 84.19 308 GLY A CA 1
ATOM 2362 C C . GLY A 1 308 ? -5.828 8.109 -1.879 1 84.19 308 GLY A C 1
ATOM 2363 O O . GLY A 1 308 ? -4.672 8.523 -2.002 1 84.19 308 GLY A O 1
ATOM 2364 N N . GLU A 1 309 ? -6.883 8.609 -2.5 1 83.31 309 GLU A N 1
ATOM 2365 C CA . GLU A 1 309 ? -6.723 9.766 -3.373 1 83.31 309 GLU A CA 1
ATOM 2366 C C . GLU A 1 309 ? -6.355 11.016 -2.572 1 83.31 309 GLU A C 1
ATOM 2368 O O . GLU A 1 309 ? -6.805 11.188 -1.438 1 83.31 309 GLU A O 1
ATOM 2373 N N . GLY A 1 310 ? -5.57 11.875 -3.205 1 80.5 310 GLY A N 1
ATOM 2374 C CA . GLY A 1 310 ? -5.238 13.148 -2.574 1 80.5 310 GLY A CA 1
ATOM 2375 C C . GLY A 1 310 ? -4.062 13.047 -1.619 1 80.5 310 GLY A C 1
ATOM 2376 O O . GLY A 1 310 ? -3.184 12.203 -1.795 1 80.5 310 GLY A O 1
ATOM 2377 N N . VAL A 1 311 ? -3.994 14.055 -0.701 1 83.31 311 VAL A N 1
ATOM 2378 C CA . VAL A 1 311 ? -2.832 14.188 0.171 1 83.31 311 VAL A CA 1
ATOM 2379 C C . VAL A 1 311 ? -3.258 14.023 1.629 1 83.31 311 VAL A C 1
ATOM 2381 O O . VAL A 1 311 ? -4.316 14.516 2.031 1 83.31 311 VAL A O 1
ATOM 2384 N N . LYS A 1 312 ? -2.557 13.25 2.385 1 84.62 312 LYS A N 1
ATOM 2385 C CA . LYS A 1 312 ? -2.598 13.18 3.844 1 84.62 312 LYS A CA 1
ATOM 2386 C C . LYS A 1 312 ? -1.195 13.273 4.438 1 84.62 312 LYS A C 1
ATOM 2388 O O . LYS A 1 312 ? -0.362 12.391 4.223 1 84.62 312 LYS A O 1
ATOM 2393 N N . THR A 1 313 ? -0.971 14.289 5.129 1 88.44 313 THR A N 1
ATOM 2394 C CA . THR A 1 313 ? 0.366 14.539 5.656 1 88.44 313 THR A CA 1
ATOM 2395 C C . THR A 1 313 ? 0.573 13.797 6.977 1 88.44 313 THR A C 1
ATOM 2397 O O . THR A 1 313 ? 0.471 14.398 8.047 1 88.44 313 THR A O 1
ATOM 2400 N N . VAL A 1 314 ? 0.959 12.539 6.824 1 89.56 314 VAL A N 1
ATOM 2401 C CA . VAL A 1 314 ? 1.146 11.688 7.992 1 89.56 314 VAL A CA 1
ATOM 2402 C C . VAL A 1 314 ? 2.523 11.031 7.938 1 89.56 314 VAL A C 1
ATOM 2404 O O . VAL A 1 314 ? 3.127 10.93 6.867 1 89.56 314 VAL A O 1
ATOM 2407 N N . LEU A 1 315 ? 3.031 10.711 9.109 1 93.56 315 LEU A N 1
ATOM 2408 C CA . LEU A 1 315 ? 4.137 9.781 9.281 1 93.56 315 LEU A CA 1
ATOM 2409 C C . LEU A 1 315 ? 3.621 8.391 9.641 1 93.56 315 LEU A C 1
ATOM 2411 O O . LEU A 1 315 ? 3.191 8.156 10.773 1 93.56 315 LEU A O 1
ATOM 2415 N N . PRO A 1 316 ? 3.748 7.488 8.68 1 94.94 316 PRO A N 1
ATOM 2416 C CA . PRO A 1 316 ? 3.172 6.168 8.953 1 94.94 316 PRO A CA 1
ATOM 2417 C C . PRO A 1 316 ? 3.832 5.473 10.141 1 94.94 316 PRO A C 1
ATOM 2419 O O . PRO A 1 316 ? 5.062 5.406 10.219 1 94.94 316 PRO A O 1
ATOM 2422 N N . LYS A 1 317 ? 2.99 4.941 11.023 1 94.56 317 LYS A N 1
ATOM 2423 C CA . LYS A 1 317 ? 3.475 4.211 12.188 1 94.56 317 LYS A CA 1
ATOM 2424 C C . LYS A 1 317 ? 3.955 2.816 11.805 1 94.56 317 LYS A C 1
ATOM 2426 O O . LYS A 1 317 ? 4.75 2.207 12.523 1 94.56 317 LYS A O 1
ATOM 2431 N N . GLN A 1 318 ? 3.434 2.316 10.68 1 96.56 318 GLN A N 1
ATOM 2432 C CA . GLN A 1 318 ? 3.725 0.946 10.273 1 96.56 318 GLN A CA 1
ATOM 2433 C C . GLN A 1 318 ? 3.812 0.83 8.75 1 96.56 318 GLN A C 1
ATOM 2435 O O . GLN A 1 318 ? 3.273 1.669 8.031 1 96.56 318 GLN A O 1
ATOM 2440 N N . ALA A 1 319 ? 4.539 -0.117 8.281 1 97.94 319 ALA A N 1
ATOM 2441 C CA . ALA A 1 319 ? 4.691 -0.448 6.863 1 97.94 319 ALA A CA 1
ATOM 2442 C C . ALA A 1 319 ? 4.844 -1.954 6.668 1 97.94 319 ALA A C 1
ATOM 2444 O O . ALA A 1 319 ? 5.406 -2.645 7.52 1 97.94 319 ALA A O 1
ATOM 2445 N N . THR A 1 320 ? 4.281 -2.447 5.559 1 98.06 320 THR A N 1
ATOM 2446 C CA . THR A 1 320 ? 4.32 -3.877 5.273 1 98.06 320 THR A CA 1
ATOM 2447 C C . THR A 1 320 ? 4.645 -4.125 3.803 1 98.06 320 THR A C 1
ATOM 2449 O O . THR A 1 320 ? 4.168 -3.402 2.924 1 98.06 320 THR A O 1
ATOM 2452 N N . ALA A 1 321 ? 5.445 -5.113 3.566 1 98.38 321 ALA A N 1
ATOM 2453 C CA . ALA A 1 321 ? 5.691 -5.652 2.23 1 98.38 321 ALA A CA 1
ATOM 2454 C C . ALA A 1 321 ? 5.363 -7.141 2.174 1 98.38 321 ALA A C 1
ATOM 2456 O O . ALA A 1 321 ? 5.668 -7.887 3.107 1 98.38 321 ALA A O 1
ATOM 2457 N N . LYS A 1 322 ? 4.68 -7.508 1.196 1 97.19 322 LYS A N 1
ATOM 2458 C CA . LYS A 1 322 ? 4.453 -8.914 0.884 1 97.19 322 LYS A CA 1
ATOM 2459 C C . LYS A 1 322 ? 5.402 -9.398 -0.212 1 97.19 322 LYS A C 1
ATOM 2461 O O . LYS A 1 322 ? 5.539 -8.742 -1.249 1 97.19 322 LYS A O 1
ATOM 2466 N N . LEU A 1 323 ? 6.074 -10.516 0.094 1 97.88 323 LEU A N 1
ATOM 2467 C CA . LEU A 1 323 ? 7.074 -11.031 -0.838 1 97.88 323 LEU A CA 1
ATOM 2468 C C . LEU A 1 323 ? 6.918 -12.531 -1.03 1 97.88 323 LEU A C 1
ATOM 2470 O O . LEU A 1 323 ? 6.289 -13.211 -0.208 1 97.88 323 LEU A O 1
ATOM 2474 N N . ASP A 1 324 ? 7.461 -12.992 -2.111 1 96.12 324 ASP A N 1
ATOM 2475 C CA . ASP A 1 324 ? 7.668 -14.43 -2.246 1 96.12 324 ASP A CA 1
ATOM 2476 C C . ASP A 1 324 ? 9.008 -14.734 -2.91 1 96.12 324 ASP A C 1
ATOM 2478 O O . ASP A 1 324 ? 9.586 -13.867 -3.574 1 96.12 324 ASP A O 1
ATOM 2482 N N . CYS A 1 325 ? 9.531 -15.891 -2.631 1 97.38 325 CYS A N 1
ATOM 2483 C CA . CYS A 1 325 ? 10.688 -16.484 -3.285 1 97.38 325 CYS A CA 1
ATOM 2484 C C . CYS A 1 325 ? 10.312 -17.766 -4.012 1 97.38 325 CYS A C 1
ATOM 2486 O O . CYS A 1 325 ? 9.664 -18.641 -3.438 1 97.38 325 CYS A O 1
ATOM 2488 N N . ARG A 1 326 ? 10.641 -17.781 -5.25 1 97 326 ARG A N 1
ATOM 2489 C CA . ARG A 1 326 ? 10.555 -19.078 -5.914 1 97 326 ARG A CA 1
ATOM 2490 C C . ARG A 1 326 ? 11.781 -19.938 -5.609 1 97 326 ARG A C 1
ATOM 2492 O O . ARG A 1 326 ? 12.906 -19.422 -5.566 1 97 326 ARG A O 1
ATOM 2499 N N . LEU A 1 327 ? 11.562 -21.188 -5.383 1 97.25 327 LEU A N 1
ATOM 2500 C CA . LEU A 1 327 ? 12.609 -22.094 -4.93 1 97.25 327 LEU A CA 1
ATOM 2501 C C . LEU A 1 327 ? 12.898 -23.156 -5.977 1 97.25 327 LEU A C 1
ATOM 2503 O O . LEU A 1 327 ? 12.023 -23.516 -6.766 1 97.25 327 LEU A O 1
ATOM 2507 N N . VAL A 1 328 ? 14.086 -23.672 -5.906 1 97.06 328 VAL A N 1
ATOM 2508 C CA . VAL A 1 328 ? 14.531 -24.734 -6.801 1 97.06 328 VAL A CA 1
ATOM 2509 C C . VAL A 1 328 ? 14.969 -25.938 -5.984 1 97.06 328 VAL A C 1
ATOM 2511 O O . VAL A 1 328 ? 15 -25.891 -4.75 1 97.06 328 VAL A O 1
ATOM 2514 N N . PRO A 1 329 ? 15.188 -27.109 -6.645 1 95.19 329 PRO A N 1
ATOM 2515 C CA . PRO A 1 329 ? 15.422 -28.344 -5.914 1 95.19 329 PRO A CA 1
ATOM 2516 C C . PRO A 1 329 ? 16.484 -28.203 -4.82 1 95.19 329 PRO A C 1
ATOM 2518 O O . PRO A 1 329 ? 17.531 -27.594 -5.043 1 95.19 329 PRO A O 1
ATOM 2521 N N . ASN A 1 330 ? 16.203 -28.688 -3.672 1 95.81 330 ASN A N 1
ATOM 2522 C CA . ASN A 1 330 ? 17.016 -28.766 -2.465 1 95.81 330 ASN A CA 1
ATOM 2523 C C . ASN A 1 330 ? 16.812 -27.562 -1.564 1 95.81 330 ASN A C 1
ATOM 2525 O O . ASN A 1 330 ? 17.281 -27.531 -0.427 1 95.81 330 ASN A O 1
ATOM 2529 N N . GLN A 1 331 ? 16.109 -26.547 -2.006 1 96.69 331 GLN A N 1
ATOM 2530 C CA . GLN A 1 331 ? 15.844 -25.391 -1.146 1 96.69 331 GLN A CA 1
ATOM 2531 C C . GLN A 1 331 ? 14.648 -25.656 -0.237 1 96.69 331 GLN A C 1
ATOM 2533 O O . GLN A 1 331 ? 13.695 -26.328 -0.633 1 96.69 331 GLN A O 1
ATOM 2538 N N . GLU A 1 332 ? 14.75 -25.141 0.931 1 96 332 GLU A N 1
ATOM 2539 C CA . GLU A 1 332 ? 13.719 -25.297 1.959 1 96 332 GLU A CA 1
ATOM 2540 C C . GLU A 1 332 ? 13.109 -23.953 2.324 1 96 332 GLU A C 1
ATOM 2542 O O . GLU A 1 332 ? 13.82 -23.031 2.752 1 96 332 GLU A O 1
ATOM 2547 N N . PRO A 1 333 ? 11.797 -23.859 2.24 1 95.62 333 PRO A N 1
ATOM 2548 C CA . PRO A 1 333 ? 11.148 -22.562 2.449 1 95.62 333 PRO A CA 1
ATOM 2549 C C . PRO A 1 333 ? 11.43 -21.969 3.832 1 95.62 333 PRO A C 1
ATOM 2551 O O . PRO A 1 333 ? 11.836 -20.812 3.943 1 95.62 333 PRO A O 1
ATOM 2554 N N . LYS A 1 334 ? 11.297 -22.734 4.906 1 96.25 334 LYS A N 1
ATOM 2555 C CA . LYS A 1 334 ? 11.469 -22.219 6.266 1 96.25 334 LYS A CA 1
ATOM 2556 C C . LYS A 1 334 ? 12.914 -21.797 6.516 1 96.25 334 LYS A C 1
ATOM 2558 O O . LYS A 1 334 ? 13.164 -20.812 7.211 1 96.25 334 LYS A O 1
ATOM 2563 N N . LYS A 1 335 ? 13.82 -22.547 5.965 1 97.56 335 LYS A N 1
ATOM 2564 C CA . LYS A 1 335 ? 15.227 -22.188 6.094 1 97.56 335 LYS A CA 1
ATOM 2565 C C . LYS A 1 335 ? 15.508 -20.828 5.449 1 97.56 335 LYS A C 1
ATOM 2567 O O . LYS A 1 335 ? 16.234 -20 6.012 1 97.56 335 LYS A O 1
ATOM 2572 N N . LEU A 1 336 ? 14.977 -20.609 4.312 1 97.88 336 LEU A N 1
ATOM 2573 C CA . LEU A 1 336 ? 15.188 -19.344 3.621 1 97.88 336 LEU A CA 1
ATOM 2574 C C . LEU A 1 336 ? 14.609 -18.172 4.422 1 97.88 336 LEU A C 1
ATOM 2576 O O . LEU A 1 336 ? 15.211 -17.094 4.477 1 97.88 336 LEU A O 1
ATOM 2580 N N . ALA A 1 337 ? 13.453 -18.359 5.027 1 98.25 337 ALA A N 1
ATOM 2581 C CA . ALA A 1 337 ? 12.867 -17.328 5.867 1 98.25 337 ALA A CA 1
ATOM 2582 C C . ALA A 1 337 ? 13.805 -16.953 7.012 1 98.25 337 ALA A C 1
ATOM 2584 O O . ALA A 1 337 ? 13.969 -15.766 7.324 1 98.25 337 ALA A O 1
ATOM 2585 N N . GLN A 1 338 ? 14.398 -17.953 7.586 1 98.44 338 GLN A N 1
ATOM 2586 C CA . GLN A 1 338 ? 15.344 -17.734 8.68 1 98.44 338 GLN A CA 1
ATOM 2587 C C . GLN A 1 338 ? 16.578 -16.984 8.203 1 98.44 338 GLN A C 1
ATOM 2589 O O . GLN A 1 338 ? 17.094 -16.094 8.898 1 98.44 338 GLN A O 1
ATOM 2594 N N . LEU A 1 339 ? 17.062 -17.359 7.039 1 98.75 339 LEU A N 1
ATOM 2595 C CA . LEU A 1 339 ? 18.234 -16.688 6.473 1 98.75 339 LEU A CA 1
ATOM 2596 C C . LEU A 1 339 ? 17.922 -15.211 6.215 1 98.75 339 LEU A C 1
ATOM 2598 O O . LEU A 1 339 ? 18.766 -14.344 6.449 1 98.75 339 LEU A O 1
ATOM 2602 N N . ILE A 1 340 ? 16.719 -14.914 5.75 1 98.81 340 ILE A N 1
ATOM 2603 C CA . ILE A 1 340 ? 16.328 -13.539 5.441 1 98.81 340 ILE A CA 1
ATOM 2604 C C . ILE A 1 340 ? 16.25 -12.727 6.73 1 98.81 340 ILE A C 1
ATOM 2606 O O . ILE A 1 340 ? 16.75 -11.602 6.793 1 98.81 340 ILE A O 1
ATOM 2610 N N . GLN A 1 341 ? 15.617 -13.328 7.773 1 98.75 341 GLN A N 1
ATOM 2611 C CA . GLN A 1 341 ? 15.562 -12.641 9.062 1 98.75 341 GLN A CA 1
ATOM 2612 C C . GLN A 1 341 ? 16.969 -12.352 9.594 1 98.75 341 GLN A C 1
ATOM 2614 O O . GLN A 1 341 ? 17.234 -11.25 10.07 1 98.75 341 GLN A O 1
ATOM 2619 N N . ALA A 1 342 ? 17.812 -13.328 9.531 1 98.75 342 ALA A N 1
ATOM 2620 C CA . ALA A 1 342 ? 19.188 -13.164 10 1 98.75 342 ALA A CA 1
ATOM 2621 C C . ALA A 1 342 ? 19.906 -12.055 9.227 1 98.75 342 ALA A C 1
ATOM 2623 O O . ALA A 1 342 ? 20.672 -11.273 9.812 1 98.75 342 ALA A O 1
ATOM 2624 N N . GLN A 1 343 ? 19.672 -12.023 7.938 1 98.81 343 GLN A N 1
ATOM 2625 C CA . GLN A 1 343 ? 20.297 -11 7.102 1 98.81 343 GLN A CA 1
ATOM 2626 C C . GLN A 1 343 ? 19.812 -9.609 7.484 1 98.81 343 GLN A C 1
ATOM 2628 O O . GLN A 1 343 ? 20.594 -8.656 7.512 1 98.81 343 GLN A O 1
ATOM 2633 N N . LEU A 1 344 ? 18.484 -9.477 7.723 1 98.69 344 LEU A N 1
ATOM 2634 C CA . LEU A 1 344 ? 17.938 -8.195 8.156 1 98.69 344 LEU A CA 1
ATOM 2635 C C . LEU A 1 344 ? 18.594 -7.727 9.445 1 98.69 344 LEU A C 1
ATOM 2637 O O . LEU A 1 344 ? 18.969 -6.559 9.57 1 98.69 344 LEU A O 1
ATOM 2641 N N . VAL A 1 345 ? 18.797 -8.633 10.359 1 98.56 345 VAL A N 1
ATOM 2642 C CA . VAL A 1 345 ? 19.453 -8.312 11.617 1 98.56 345 VAL A CA 1
ATOM 2643 C C . VAL A 1 345 ? 20.891 -7.848 11.344 1 98.56 345 VAL A C 1
ATOM 2645 O O . VAL A 1 345 ? 21.328 -6.82 11.867 1 98.56 345 VAL A O 1
ATOM 2648 N N . ARG A 1 346 ? 21.625 -8.523 10.508 1 98.38 346 ARG A N 1
ATOM 2649 C CA . ARG A 1 346 ? 23 -8.18 10.156 1 98.38 346 ARG A CA 1
ATOM 2650 C C . ARG A 1 346 ? 23.062 -6.801 9.508 1 98.38 346 ARG A C 1
ATOM 2652 O O . ARG A 1 346 ? 24.031 -6.066 9.711 1 98.38 346 ARG A O 1
ATOM 2659 N N . ASN A 1 347 ? 22.062 -6.543 8.742 1 97.81 347 ASN A N 1
ATOM 2660 C CA . ASN A 1 347 ? 22.031 -5.289 8 1 97.81 347 ASN A CA 1
ATOM 2661 C C . ASN A 1 347 ? 21.547 -4.133 8.867 1 97.81 347 ASN A C 1
ATOM 2663 O O . ASN A 1 347 ? 21.469 -2.994 8.398 1 97.81 347 ASN A O 1
ATOM 2667 N N . GLY A 1 348 ? 21.203 -4.379 10.141 1 96.94 348 GLY A N 1
ATOM 2668 C CA . GLY A 1 348 ? 20.797 -3.322 11.047 1 96.94 348 GLY A CA 1
ATOM 2669 C C . GLY A 1 348 ? 19.281 -3.113 11.07 1 96.94 348 GLY A C 1
ATOM 2670 O O . GLY A 1 348 ? 18.812 -2.049 11.477 1 96.94 348 GLY A O 1
ATOM 2671 N N . PHE A 1 349 ? 18.484 -4.082 10.625 1 97.88 349 PHE A N 1
ATOM 2672 C CA . PHE A 1 349 ? 17.031 -3.982 10.57 1 97.88 349 PHE A CA 1
ATOM 2673 C C . PHE A 1 349 ? 16.391 -5.035 11.461 1 97.88 349 PHE A C 1
ATOM 2675 O O . PHE A 1 349 ? 15.477 -5.738 11.031 1 97.88 349 PHE A O 1
ATOM 2682 N N . GLU A 1 350 ? 16.844 -5.172 12.688 1 97.56 350 GLU A N 1
ATOM 2683 C CA . GLU A 1 350 ? 16.328 -6.172 13.617 1 97.56 350 GLU A CA 1
ATOM 2684 C C . GLU A 1 350 ? 14.859 -5.918 13.953 1 97.56 350 GLU A C 1
ATOM 2686 O O . GLU A 1 350 ? 14.156 -6.824 14.406 1 97.56 350 GLU A O 1
ATOM 2691 N N . ASP A 1 351 ? 14.391 -4.684 13.719 1 97.62 351 ASP A N 1
ATOM 2692 C CA . ASP A 1 351 ? 13.016 -4.305 14.023 1 97.62 351 ASP A CA 1
ATOM 2693 C C . ASP A 1 351 ? 12.07 -4.672 12.883 1 97.62 351 ASP A C 1
ATOM 2695 O O . ASP A 1 351 ? 10.852 -4.57 13.016 1 97.62 351 ASP A O 1
ATOM 2699 N N . VAL A 1 352 ? 12.609 -5.059 11.766 1 98.44 352 VAL A N 1
ATOM 2700 C CA . VAL A 1 352 ? 11.797 -5.543 10.656 1 98.44 352 VAL A CA 1
ATOM 2701 C C . VAL A 1 352 ? 11.578 -7.047 10.797 1 98.44 352 VAL A C 1
ATOM 2703 O O . VAL A 1 352 ? 12.523 -7.828 10.719 1 98.44 352 VAL A O 1
ATOM 2706 N N . GLU A 1 353 ? 10.344 -7.402 10.906 1 98.56 353 GLU A N 1
ATOM 2707 C CA . GLU A 1 353 ? 9.984 -8.789 11.195 1 98.56 353 GLU A CA 1
ATOM 2708 C C . GLU A 1 353 ? 9.625 -9.547 9.922 1 98.56 353 GLU A C 1
ATOM 2710 O O . GLU A 1 353 ? 8.852 -9.055 9.102 1 98.56 353 GLU A O 1
ATOM 2715 N N . VAL A 1 354 ? 10.219 -10.75 9.805 1 98.56 354 VAL A N 1
ATOM 2716 C CA . VAL A 1 354 ? 9.797 -11.688 8.766 1 98.56 354 VAL A CA 1
ATOM 2717 C C . VAL A 1 354 ? 8.656 -12.555 9.281 1 98.56 354 VAL A C 1
ATOM 2719 O O . VAL A 1 354 ? 8.82 -13.312 10.242 1 98.56 354 VAL A O 1
ATOM 2722 N N . VAL A 1 355 ? 7.516 -12.422 8.688 1 97.81 355 VAL A N 1
ATOM 2723 C CA . VAL A 1 355 ? 6.367 -13.258 9.023 1 97.81 355 VAL A CA 1
ATOM 2724 C C . VAL A 1 355 ? 6.16 -14.312 7.938 1 97.81 355 VAL A C 1
ATOM 2726 O O . VAL A 1 355 ? 5.703 -14 6.836 1 97.81 355 VAL A O 1
ATOM 2729 N N . TYR A 1 356 ? 6.461 -15.547 8.242 1 95.81 356 TYR A N 1
ATOM 2730 C CA . TYR A 1 356 ? 6.289 -16.656 7.324 1 95.81 356 TYR A CA 1
ATOM 2731 C C . TYR A 1 356 ? 4.809 -16.938 7.066 1 95.81 356 TYR A C 1
ATOM 2733 O O . TYR A 1 356 ? 4.027 -17.094 8.008 1 95.81 356 TYR A O 1
ATOM 2741 N N . LEU A 1 357 ? 4.426 -16.938 5.84 1 89.69 357 LEU A N 1
ATOM 2742 C CA . LEU A 1 357 ? 3.02 -17.156 5.516 1 89.69 357 LEU A CA 1
ATOM 2743 C C . LEU A 1 357 ? 2.787 -18.562 5.004 1 89.69 357 LEU A C 1
ATOM 2745 O O . LEU A 1 357 ? 1.943 -19.297 5.535 1 89.69 357 LEU A O 1
ATOM 2749 N N . LEU A 1 358 ? 3.49 -18.891 3.926 1 84.56 358 LEU A N 1
ATOM 2750 C CA . LEU A 1 358 ? 3.318 -20.188 3.297 1 84.56 358 LEU A CA 1
ATOM 2751 C C . LEU A 1 358 ? 4.605 -20.641 2.613 1 84.56 358 LEU A C 1
ATOM 2753 O O . LEU A 1 358 ? 5.449 -19.812 2.266 1 84.56 358 LEU A O 1
ATOM 2757 N N . GLY A 1 359 ? 4.746 -22 2.469 1 89.69 359 GLY A N 1
ATOM 2758 C CA . GLY A 1 359 ? 5.879 -22.562 1.763 1 89.69 359 GLY A CA 1
ATOM 2759 C C . GLY A 1 359 ? 5.566 -23.906 1.121 1 89.69 359 GLY A C 1
ATOM 2760 O O . GLY A 1 359 ? 4.832 -24.719 1.69 1 89.69 359 GLY A O 1
ATOM 2761 N N . GLU A 1 360 ? 5.984 -24.062 -0.078 1 90.81 360 GLU A N 1
ATOM 2762 C CA . GLU A 1 360 ? 5.922 -25.312 -0.816 1 90.81 360 GLU A CA 1
ATOM 2763 C C . GLU A 1 360 ? 7.277 -25.688 -1.412 1 90.81 360 GLU A C 1
ATOM 2765 O O . GLU A 1 360 ? 7.977 -24.812 -1.948 1 90.81 360 GLU A O 1
ATOM 2770 N N . LYS A 1 361 ? 7.656 -26.891 -1.275 1 93.19 361 LYS A N 1
ATOM 2771 C CA . LYS A 1 361 ? 8.914 -27.375 -1.831 1 93.19 361 LYS A CA 1
ATOM 2772 C C . LYS A 1 361 ? 8.797 -27.594 -3.336 1 93.19 361 LYS A C 1
ATOM 2774 O O . LYS A 1 361 ? 7.711 -27.859 -3.848 1 93.19 361 LYS A O 1
ATOM 2779 N N . PRO A 1 362 ? 9.961 -27.516 -4.035 1 95.94 362 PRO A N 1
ATOM 2780 C CA . PRO A 1 362 ? 9.977 -27.859 -5.461 1 95.94 362 PRO A CA 1
ATOM 2781 C C . PRO A 1 362 ? 9.891 -29.359 -5.703 1 95.94 362 PRO A C 1
ATOM 2783 O O . PRO A 1 362 ? 10.102 -30.156 -4.781 1 95.94 362 PRO A O 1
ATOM 2786 N N . PHE A 1 363 ? 9.516 -29.719 -6.914 1 95.88 363 PHE A N 1
ATOM 2787 C CA . PHE A 1 363 ? 9.453 -31.125 -7.32 1 95.88 363 PHE A CA 1
ATOM 2788 C C . PHE A 1 363 ? 9.797 -31.281 -8.797 1 95.88 363 PHE A C 1
ATOM 2790 O O . PHE A 1 363 ? 9.469 -30.422 -9.609 1 95.88 363 PHE A O 1
ATOM 2797 N N . ARG A 1 364 ? 10.523 -32.375 -9.109 1 96.12 364 ARG A N 1
ATOM 2798 C CA . ARG A 1 364 ? 10.797 -32.781 -10.492 1 96.12 364 ARG A CA 1
ATOM 2799 C C . ARG A 1 364 ? 10.672 -34.281 -10.664 1 96.12 364 ARG A C 1
ATOM 2801 O O . ARG A 1 364 ? 11.25 -35.062 -9.898 1 96.12 364 ARG A O 1
ATOM 2808 N N . SER A 1 365 ? 9.859 -34.656 -11.633 1 96.75 365 SER A N 1
ATOM 2809 C CA . SER A 1 365 ? 9.906 -36.062 -12.094 1 96.75 365 SER A CA 1
ATOM 2810 C C . SER A 1 365 ? 11.156 -36.344 -12.914 1 96.75 365 SER A C 1
ATOM 2812 O O . SER A 1 365 ? 11.719 -35.406 -13.516 1 96.75 365 SER A O 1
ATOM 2814 N N . LYS A 1 366 ? 11.547 -37.594 -12.93 1 96.06 366 LYS A N 1
ATOM 2815 C CA . LYS A 1 366 ? 12.625 -38 -13.828 1 96.06 366 LYS A CA 1
ATOM 2816 C C . LYS A 1 366 ? 12.203 -37.844 -15.289 1 96.06 366 LYS A C 1
ATOM 2818 O O . LYS A 1 366 ? 11.203 -38.406 -15.719 1 96.06 366 LYS A O 1
ATOM 2823 N N . LEU A 1 367 ? 13.008 -37.062 -16.031 1 96.81 367 LEU A N 1
ATOM 2824 C CA . LEU A 1 367 ? 12.641 -36.781 -17.422 1 96.81 367 LEU A CA 1
ATOM 2825 C C . LEU A 1 367 ? 12.695 -38.031 -18.281 1 96.81 367 LEU A C 1
ATOM 2827 O O . LEU A 1 367 ? 12.086 -38.094 -19.344 1 96.81 367 LEU A O 1
ATOM 2831 N N . THR A 1 368 ? 13.383 -39.031 -17.797 1 96.25 368 THR A N 1
ATOM 2832 C CA . THR A 1 368 ? 13.547 -40.25 -18.562 1 96.25 368 THR A CA 1
ATOM 2833 C C . THR A 1 368 ? 12.453 -41.281 -18.188 1 96.25 368 THR A C 1
ATOM 2835 O O . THR A 1 368 ? 12.414 -42.375 -18.75 1 96.25 368 THR A O 1
ATOM 2838 N N . ASP A 1 369 ? 11.617 -40.906 -17.281 1 97.19 369 ASP A N 1
ATOM 2839 C CA . ASP A 1 369 ? 10.547 -41.812 -16.891 1 97.19 369 ASP A CA 1
ATOM 2840 C C . ASP A 1 369 ? 9.734 -42.281 -18.094 1 97.19 369 ASP A C 1
ATOM 2842 O O . ASP A 1 369 ? 9.453 -41.469 -19 1 97.19 369 ASP A O 1
ATOM 2846 N N . PRO A 1 370 ? 9.281 -43.5 -18.094 1 97.31 370 PRO A N 1
ATOM 2847 C CA . PRO A 1 370 ? 8.539 -44.031 -19.25 1 97.31 370 PRO A CA 1
ATOM 2848 C C . PRO A 1 370 ? 7.262 -43.25 -19.531 1 97.31 370 PRO A C 1
ATOM 2850 O O . PRO A 1 370 ? 6.898 -43.062 -20.688 1 97.31 370 PRO A O 1
ATOM 2853 N N . PHE A 1 371 ? 6.559 -42.812 -18.594 1 97.75 371 PHE A N 1
ATOM 2854 C CA . PHE A 1 371 ? 5.328 -42.062 -18.812 1 97.75 371 PHE A CA 1
ATOM 2855 C C . PHE A 1 371 ? 5.629 -40.688 -19.422 1 97.75 371 PHE A C 1
ATOM 2857 O O . PHE A 1 371 ? 4.867 -40.188 -20.25 1 97.75 371 PHE A O 1
ATOM 2864 N N . VAL A 1 372 ? 6.695 -40.031 -18.906 1 97.94 372 VAL A N 1
ATOM 2865 C CA . VAL A 1 372 ? 7.117 -38.781 -19.484 1 97.94 372 VAL A CA 1
ATOM 2866 C C . VAL A 1 372 ? 7.391 -38.969 -20.984 1 97.94 372 VAL A C 1
ATOM 2868 O O . VAL A 1 372 ? 6.918 -38.188 -21.812 1 97.94 372 VAL A O 1
ATOM 2871 N N . GLN A 1 373 ? 8.062 -40.062 -21.25 1 97.38 373 GLN A N 1
ATOM 2872 C CA . GLN A 1 373 ? 8.391 -40.312 -22.656 1 97.38 373 GLN A CA 1
ATOM 2873 C C . GLN A 1 373 ? 7.137 -40.625 -23.469 1 97.38 373 GLN A C 1
ATOM 2875 O O . GLN A 1 373 ? 7.031 -40.219 -24.625 1 97.38 373 GLN A O 1
ATOM 2880 N N . LEU A 1 374 ? 6.246 -41.312 -22.906 1 98.25 374 LEU A N 1
ATOM 2881 C CA . LEU A 1 374 ? 4.977 -41.594 -23.547 1 98.25 374 LEU A CA 1
ATOM 2882 C C . LEU A 1 374 ? 4.211 -40.312 -23.844 1 98.25 374 LEU A C 1
ATOM 2884 O O . LEU A 1 374 ? 3.668 -40.125 -24.938 1 98.25 374 LEU A O 1
ATOM 2888 N N . ALA A 1 375 ? 4.168 -39.438 -22.859 1 98.06 375 ALA A N 1
ATOM 2889 C CA . ALA A 1 375 ? 3.469 -38.188 -23.016 1 98.06 375 ALA A CA 1
ATOM 2890 C C . ALA A 1 375 ? 4.062 -37.344 -24.156 1 98.06 37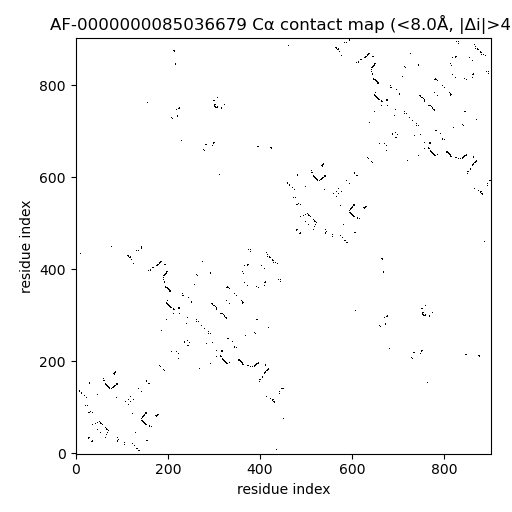5 ALA A C 1
ATOM 2892 O O . ALA A 1 375 ? 3.328 -36.781 -24.969 1 98.06 375 ALA A O 1
ATOM 2893 N N . VAL A 1 376 ? 5.375 -37.344 -24.234 1 97.69 376 VAL A N 1
ATOM 2894 C CA . VAL A 1 376 ? 6.07 -36.594 -25.281 1 97.69 376 VAL A CA 1
ATOM 2895 C C . VAL A 1 376 ? 5.785 -37.219 -26.641 1 97.69 376 VAL A C 1
ATOM 2897 O O . VAL A 1 376 ? 5.477 -36.5 -27.609 1 97.69 376 VAL A O 1
ATOM 2900 N N . LYS A 1 377 ? 5.871 -38.469 -26.719 1 97.69 377 LYS A N 1
ATOM 2901 C CA . LYS A 1 377 ? 5.629 -39.188 -27.953 1 97.69 377 LYS A CA 1
ATOM 2902 C C . LYS A 1 377 ? 4.199 -38.969 -28.453 1 97.69 377 LYS A C 1
ATOM 2904 O O . LYS A 1 377 ? 3.979 -38.75 -29.641 1 97.69 377 LYS A O 1
ATOM 2909 N N . THR A 1 378 ? 3.234 -39.094 -27.547 1 98.19 378 THR A N 1
ATOM 2910 C CA . THR A 1 378 ? 1.838 -38.875 -27.906 1 98.19 378 THR A CA 1
ATOM 2911 C C . THR A 1 378 ? 1.623 -37.438 -28.375 1 98.19 378 THR A C 1
ATOM 2913 O O . THR A 1 378 ? 0.883 -37.188 -29.328 1 98.19 378 THR A O 1
ATOM 2916 N N . ALA A 1 379 ? 2.26 -36.469 -27.703 1 98.25 379 ALA A N 1
ATOM 2917 C CA . ALA A 1 379 ? 2.133 -35.062 -28.078 1 98.25 379 ALA A CA 1
ATOM 2918 C C . ALA A 1 379 ? 2.65 -34.844 -29.484 1 98.25 379 ALA A C 1
ATOM 2920 O O . ALA A 1 379 ? 2.076 -34.031 -30.25 1 98.25 379 ALA A O 1
ATOM 2921 N N . ALA A 1 380 ? 3.664 -35.5 -29.828 1 97.25 380 ALA A N 1
ATOM 2922 C CA . ALA A 1 380 ? 4.262 -35.344 -31.156 1 97.25 380 ALA A CA 1
ATOM 2923 C C . ALA A 1 380 ? 3.289 -35.75 -32.25 1 97.25 380 ALA A C 1
ATOM 2925 O O . ALA A 1 380 ? 3.309 -35.188 -33.344 1 97.25 380 ALA A O 1
ATOM 2926 N N . LYS A 1 381 ? 2.43 -36.625 -31.984 1 96.19 381 LYS A N 1
ATOM 2927 C CA . LYS A 1 381 ? 1.426 -37.062 -32.938 1 96.19 381 LYS A CA 1
ATOM 2928 C C . LYS A 1 381 ? 0.42 -35.969 -33.25 1 96.19 381 LYS A C 1
ATOM 2930 O O . LYS A 1 381 ? -0.13 -35.906 -34.344 1 96.19 381 LYS A O 1
ATOM 2935 N N . ILE A 1 382 ? 0.206 -35.219 -32.312 1 96.12 382 ILE A N 1
ATOM 2936 C CA . ILE A 1 382 ? -0.875 -34.25 -32.406 1 96.12 382 ILE A CA 1
ATOM 2937 C C . ILE A 1 382 ? -0.303 -32.844 -32.75 1 96.12 382 ILE A C 1
ATOM 2939 O O . ILE A 1 382 ? -0.869 -32.125 -33.531 1 96.12 382 ILE A O 1
ATOM 2943 N N . TYR A 1 383 ? 0.816 -32.531 -32.156 1 97.06 383 TYR A N 1
ATOM 2944 C CA . TYR A 1 383 ? 1.361 -31.172 -32.25 1 97.06 383 TYR A CA 1
ATOM 2945 C C . TYR A 1 383 ? 2.568 -31.125 -33.156 1 97.06 383 TYR A C 1
ATOM 2947 O O . TYR A 1 383 ? 3.135 -30.062 -33.406 1 97.06 383 TYR A O 1
ATOM 2955 N N . GLY A 1 384 ? 3 -32.25 -33.688 1 95.88 384 GLY A N 1
ATOM 2956 C CA . GLY A 1 384 ? 4.145 -32.344 -34.594 1 95.88 384 GLY A CA 1
ATOM 2957 C C . GLY A 1 384 ? 5.465 -32.062 -33.906 1 95.88 384 GLY A C 1
ATOM 2958 O O . GLY A 1 384 ? 5.738 -32.594 -32.812 1 95.88 384 GLY A O 1
ATOM 2959 N N . ASP A 1 385 ? 6.289 -31.203 -34.531 1 93.19 385 ASP A N 1
ATOM 2960 C CA . ASP A 1 385 ? 7.629 -30.922 -34.031 1 93.19 385 ASP A CA 1
ATOM 2961 C C . ASP A 1 385 ? 7.598 -29.812 -33 1 93.19 385 ASP A C 1
ATOM 2963 O O . ASP A 1 385 ? 8.641 -29.438 -32.438 1 93.19 385 ASP A O 1
ATOM 2967 N N . ARG A 1 386 ? 6.438 -29.375 -32.625 1 95.69 386 ARG A N 1
ATOM 2968 C CA . ARG A 1 386 ? 6.293 -28.25 -31.703 1 95.69 386 ARG A CA 1
ATOM 2969 C C . ARG A 1 386 ? 6 -28.75 -30.281 1 95.69 386 ARG A C 1
ATOM 2971 O O . ARG A 1 386 ? 5.051 -28.297 -29.641 1 95.69 386 ARG A O 1
ATOM 2978 N N . VAL A 1 387 ? 6.742 -29.781 -29.828 1 97.12 387 VAL A N 1
ATOM 2979 C CA . VAL A 1 387 ? 6.625 -30.312 -28.484 1 97.12 387 VAL A CA 1
ATOM 2980 C C . VAL A 1 387 ? 7.922 -30.062 -27.719 1 97.12 387 VAL A C 1
ATOM 2982 O O . VAL A 1 387 ? 9.016 -30.312 -28.234 1 97.12 387 VAL A O 1
ATOM 2985 N N . LYS A 1 388 ? 7.82 -29.516 -26.531 1 96.56 388 LYS A N 1
ATOM 2986 C CA . LYS A 1 388 ? 8.977 -29.266 -25.672 1 96.56 388 LYS A CA 1
ATOM 2987 C C . LYS A 1 388 ? 8.852 -29.984 -24.344 1 96.56 388 LYS A C 1
ATOM 2989 O O . LYS A 1 388 ? 7.77 -30 -23.734 1 96.56 388 LYS A O 1
ATOM 2994 N N . LEU A 1 389 ? 9.922 -30.672 -23.984 1 96.62 389 LEU A N 1
ATOM 2995 C CA . LEU A 1 389 ? 10.031 -31.234 -22.656 1 96.62 389 LEU A CA 1
ATOM 2996 C C . LEU A 1 389 ? 10.578 -30.219 -21.672 1 96.62 389 LEU A C 1
ATOM 2998 O O . LEU A 1 389 ? 11.688 -29.703 -21.844 1 96.62 389 LEU A O 1
ATOM 3002 N N . VAL A 1 390 ? 9.852 -29.906 -20.641 1 96.44 390 VAL A N 1
ATOM 3003 C CA . VAL A 1 390 ? 10.148 -28.828 -19.703 1 96.44 390 VAL A CA 1
ATOM 3004 C C . VAL A 1 390 ? 10.383 -29.391 -18.312 1 96.44 390 VAL A C 1
ATOM 3006 O O . VAL A 1 390 ? 9.477 -30 -17.719 1 96.44 390 VAL A O 1
ATOM 3009 N N . PRO A 1 391 ? 11.555 -29.172 -17.75 1 96 391 PRO A N 1
ATOM 3010 C CA . PRO A 1 391 ? 11.852 -29.781 -16.453 1 96 391 PRO A CA 1
ATOM 3011 C C . PRO A 1 391 ? 10.859 -29.375 -15.359 1 96 391 PRO A C 1
ATOM 3013 O O . PRO A 1 391 ? 10.461 -30.219 -14.539 1 96 391 PRO A O 1
ATOM 3016 N N . ASN A 1 392 ? 10.562 -28.156 -15.367 1 96.12 392 ASN A N 1
ATOM 3017 C CA . ASN A 1 392 ? 9.586 -27.656 -14.398 1 96.12 392 ASN A CA 1
ATOM 3018 C C . ASN A 1 392 ? 8.977 -26.328 -14.836 1 96.12 392 ASN A C 1
ATOM 3020 O O . ASN A 1 392 ? 9.625 -25.547 -15.531 1 96.12 392 ASN A O 1
ATOM 3024 N N . ALA A 1 393 ? 7.727 -26.141 -14.414 1 92.38 393 ALA A N 1
ATOM 3025 C CA . ALA A 1 393 ? 7.102 -24.828 -14.562 1 92.38 393 ALA A CA 1
ATOM 3026 C C . ALA A 1 393 ? 7.738 -23.812 -13.625 1 92.38 393 ALA A C 1
ATOM 3028 O O . ALA A 1 393 ? 8.328 -24.188 -12.609 1 92.38 393 ALA A O 1
ATOM 3029 N N . ALA A 1 394 ? 7.57 -22.578 -13.984 1 88 394 ALA A N 1
ATOM 3030 C CA . ALA A 1 394 ? 8.086 -21.5 -13.148 1 88 394 ALA A CA 1
ATOM 3031 C C . ALA A 1 394 ? 7.23 -21.328 -11.891 1 88 394 ALA A C 1
ATOM 3033 O O . ALA A 1 394 ? 7.715 -20.844 -10.867 1 88 394 ALA A O 1
ATOM 3034 N N . GLY A 1 395 ? 6.012 -21.703 -11.984 1 87.94 395 GLY A N 1
ATOM 3035 C CA . GLY A 1 395 ? 5.094 -21.609 -10.859 1 87.94 395 GLY A CA 1
ATOM 3036 C C . GLY A 1 395 ? 5.227 -22.766 -9.883 1 87.94 395 GLY A C 1
ATOM 3037 O O . GLY A 1 395 ? 6.16 -23.562 -9.984 1 87.94 395 GLY A O 1
ATOM 3038 N N . THR A 1 396 ? 4.348 -22.688 -8.906 1 89.75 396 THR A N 1
ATOM 3039 C CA . THR A 1 396 ? 4.426 -23.656 -7.82 1 89.75 396 THR A CA 1
ATOM 3040 C C . THR A 1 396 ? 3.135 -24.469 -7.719 1 89.75 396 THR A C 1
ATOM 3042 O O . THR A 1 396 ? 2.158 -24.172 -8.414 1 89.75 396 THR A O 1
ATOM 3045 N N . GLY A 1 397 ? 3.238 -25.547 -6.973 1 89.56 397 GLY A N 1
ATOM 3046 C CA . GLY A 1 397 ? 2.15 -26.438 -6.598 1 89.56 397 GLY A CA 1
ATOM 3047 C C . GLY A 1 397 ? 2.574 -27.531 -5.629 1 89.56 397 GLY A C 1
ATOM 3048 O O . GLY A 1 397 ? 3.768 -27.734 -5.398 1 89.56 397 GLY A O 1
ATOM 3049 N N . PRO A 1 398 ? 1.621 -28.172 -5.09 1 93.62 398 PRO A N 1
ATOM 3050 C CA . PRO A 1 398 ? 1.926 -29.141 -4.035 1 93.62 398 PRO A CA 1
ATOM 3051 C C . PRO A 1 398 ? 2.338 -30.5 -4.59 1 93.62 398 PRO A C 1
ATOM 3053 O O . PRO A 1 398 ? 1.954 -31.531 -4.039 1 93.62 398 PRO A O 1
ATOM 3056 N N . GLN A 1 399 ? 3.123 -30.531 -5.637 1 96.25 399 GLN A N 1
ATOM 3057 C CA . GLN A 1 399 ? 3.514 -31.766 -6.309 1 96.25 399 GLN A CA 1
ATOM 3058 C C . GLN A 1 399 ? 4.355 -32.656 -5.395 1 96.25 399 GLN A C 1
ATOM 3060 O O . GLN A 1 399 ? 4.27 -33.875 -5.457 1 96.25 399 GLN A O 1
ATOM 3065 N N . VAL A 1 400 ? 5.121 -32.031 -4.57 1 94.69 400 VAL A N 1
ATOM 3066 C CA . VAL A 1 400 ? 6.109 -32.75 -3.771 1 94.69 400 VAL A CA 1
ATOM 3067 C C . VAL A 1 400 ? 5.406 -33.75 -2.865 1 94.69 400 VAL A C 1
ATOM 3069 O O . VAL A 1 400 ? 5.898 -34.875 -2.66 1 94.69 400 VAL A O 1
ATOM 3072 N N . PHE A 1 401 ? 4.289 -33.438 -2.361 1 94.56 401 PHE A N 1
ATOM 3073 C CA . PHE A 1 401 ? 3.578 -34.312 -1.438 1 94.56 401 PHE A CA 1
ATOM 3074 C C . PHE A 1 401 ? 3.027 -35.531 -2.168 1 94.56 401 PHE A C 1
ATOM 3076 O O . PHE A 1 401 ? 3.033 -36.656 -1.627 1 94.56 401 PHE A O 1
ATOM 3083 N N . PHE A 1 402 ? 2.596 -35.312 -3.393 1 96.62 402 PHE A N 1
ATOM 3084 C CA . PHE A 1 402 ? 2.129 -36.438 -4.207 1 96.62 402 PHE A CA 1
ATOM 3085 C C . PHE A 1 402 ? 3.299 -37.312 -4.66 1 96.62 402 PHE A C 1
ATOM 3087 O O . PHE A 1 402 ? 3.264 -38.531 -4.516 1 96.62 402 PHE A O 1
ATOM 3094 N N . GLY A 1 403 ? 4.312 -36.656 -5.211 1 94.56 403 GLY A N 1
ATOM 3095 C CA . GLY A 1 403 ? 5.457 -37.375 -5.75 1 94.56 403 GLY A CA 1
ATOM 3096 C C . GLY A 1 403 ? 6.156 -38.219 -4.719 1 94.56 403 GLY A C 1
ATOM 3097 O O . GLY A 1 403 ? 6.441 -39.406 -4.977 1 94.56 403 GLY A O 1
ATOM 3098 N N . GLU A 1 404 ? 6.379 -37.688 -3.604 1 91.75 404 GLU A N 1
ATOM 3099 C CA . GLU A 1 404 ? 7.137 -38.406 -2.572 1 91.75 404 GLU A CA 1
ATOM 3100 C C . GLU A 1 404 ? 6.293 -39.5 -1.923 1 91.75 404 GLU A C 1
ATOM 3102 O O . GLU A 1 404 ? 6.812 -40.562 -1.586 1 91.75 404 GLU A O 1
ATOM 3107 N N . THR A 1 405 ? 5.004 -39.25 -1.736 1 95.75 405 THR A N 1
ATOM 3108 C CA . THR A 1 405 ? 4.148 -40.188 -1.033 1 95.75 405 THR A CA 1
ATOM 3109 C C . THR A 1 405 ? 3.709 -41.312 -1.966 1 95.75 405 THR A C 1
ATOM 3111 O O . THR A 1 405 ? 3.697 -42.469 -1.574 1 95.75 405 THR A O 1
ATOM 3114 N N . LEU A 1 406 ? 3.404 -40.969 -3.195 1 96.69 406 LEU A N 1
ATOM 3115 C CA . LEU A 1 406 ? 2.822 -41.969 -4.105 1 96.69 406 LEU A CA 1
ATOM 3116 C C . LEU A 1 406 ? 3.898 -42.594 -4.984 1 96.69 406 LEU A C 1
ATOM 3118 O O . LEU A 1 406 ? 3.66 -43.625 -5.625 1 96.69 406 LEU A O 1
ATOM 3122 N N . GLN A 1 407 ? 5.035 -42 -5.02 1 95.62 407 GLN A N 1
ATOM 3123 C CA . GLN A 1 407 ? 6.164 -42.469 -5.805 1 95.62 407 GLN A CA 1
ATOM 3124 C C . GLN A 1 407 ? 5.766 -42.688 -7.262 1 95.62 407 GLN A C 1
ATOM 3126 O O . GLN A 1 407 ? 6.055 -43.75 -7.84 1 95.62 407 GLN A O 1
ATOM 3131 N N . ALA A 1 408 ? 4.984 -41.812 -7.797 1 96.81 408 ALA A N 1
ATOM 3132 C CA . ALA A 1 408 ? 4.543 -41.812 -9.188 1 96.81 408 ALA A CA 1
ATOM 3133 C C . ALA A 1 408 ? 5.051 -40.562 -9.914 1 96.81 408 ALA A C 1
ATOM 3135 O O . ALA A 1 408 ? 5.148 -39.5 -9.32 1 96.81 408 ALA A O 1
ATOM 3136 N N . PRO A 1 409 ? 5.449 -40.719 -11.227 1 97.69 409 PRO A N 1
ATOM 3137 C CA . PRO A 1 409 ? 5.805 -39.531 -11.984 1 97.69 409 PRO A CA 1
ATOM 3138 C C . PRO A 1 409 ? 4.625 -38.562 -12.172 1 97.69 409 PRO A C 1
ATOM 3140 O O . PRO A 1 409 ? 3.477 -39.031 -12.273 1 97.69 409 PRO A O 1
ATOM 3143 N N . ILE A 1 410 ? 4.977 -37.312 -12.188 1 98.06 410 ILE A N 1
ATOM 3144 C CA . ILE A 1 410 ? 3.982 -36.281 -12.406 1 98.06 410 ILE A CA 1
ATOM 3145 C C . ILE A 1 410 ? 4.289 -35.531 -13.711 1 98.06 410 ILE A C 1
ATOM 3147 O O . ILE A 1 410 ? 5.414 -35.094 -13.922 1 98.06 410 ILE A O 1
ATOM 3151 N N . VAL A 1 411 ? 3.338 -35.469 -14.586 1 98.19 411 VAL A N 1
ATOM 3152 C CA . VAL A 1 411 ? 3.445 -34.719 -15.844 1 98.19 411 VAL A CA 1
ATOM 3153 C C . VAL A 1 411 ? 2.312 -33.719 -15.953 1 98.19 411 VAL A C 1
ATOM 3155 O O . VAL A 1 411 ? 1.167 -34 -15.609 1 98.19 411 VAL A O 1
ATOM 3158 N N . ALA A 1 412 ? 2.713 -32.531 -16.391 1 97.62 412 ALA A N 1
ATOM 3159 C CA . ALA A 1 412 ? 1.706 -31.484 -16.562 1 97.62 412 ALA A CA 1
ATOM 3160 C C . ALA A 1 412 ? 1.542 -31.094 -18.031 1 97.62 412 ALA A C 1
ATOM 3162 O O . ALA A 1 412 ? 2.529 -30.859 -18.719 1 97.62 412 ALA A O 1
ATOM 3163 N N . PHE A 1 413 ? 0.377 -31.094 -18.5 1 96.94 413 PHE A N 1
ATOM 3164 C CA . PHE A 1 413 ? -0.062 -30.578 -19.797 1 96.94 413 PHE A CA 1
ATOM 3165 C C . PHE A 1 413 ? -1.488 -30.047 -19.703 1 96.94 413 PHE A C 1
ATOM 3167 O O . PHE A 1 413 ? -2.221 -30.375 -18.766 1 96.94 413 PHE A O 1
ATOM 3174 N N . GLY A 1 414 ? -1.844 -29.172 -20.641 1 96.38 414 GLY A N 1
ATOM 3175 C CA . GLY A 1 414 ? -3.188 -28.625 -20.516 1 96.38 414 GLY A CA 1
ATOM 3176 C C . GLY A 1 414 ? -3.561 -27.672 -21.625 1 96.38 414 GLY A C 1
ATOM 3177 O O . GLY A 1 414 ? -3.061 -27.797 -22.75 1 96.38 414 GLY A O 1
ATOM 3178 N N . THR A 1 415 ? -4.559 -26.812 -21.328 1 96.25 415 THR A N 1
ATOM 3179 C CA . THR A 1 415 ? -5.281 -26.047 -22.344 1 96.25 415 THR A CA 1
ATOM 3180 C C . THR A 1 415 ? -4.75 -24.625 -22.422 1 96.25 415 THR A C 1
ATOM 3182 O O . THR A 1 415 ? -5.156 -23.859 -23.297 1 96.25 415 THR A O 1
ATOM 3185 N N . THR A 1 416 ? -3.842 -24.266 -21.594 1 95.75 416 THR A N 1
ATOM 3186 C CA . THR A 1 416 ? -3.459 -22.875 -21.484 1 95.75 416 THR A CA 1
ATOM 3187 C C . THR A 1 416 ? -2.451 -22.5 -22.562 1 95.75 416 THR A C 1
ATOM 3189 O O . THR A 1 416 ? -2.02 -23.344 -23.344 1 95.75 416 THR A O 1
ATOM 3192 N N . TRP A 1 417 ? -2.219 -21.188 -22.734 1 94.44 417 TRP A N 1
ATOM 3193 C CA . TRP A 1 417 ? -1.183 -20.641 -23.609 1 94.44 417 TRP A CA 1
ATOM 3194 C C . TRP A 1 417 ? -0.527 -19.422 -22.984 1 94.44 417 TRP A C 1
ATOM 3196 O O . TRP A 1 417 ? -0.962 -18.953 -21.922 1 94.44 417 TRP A O 1
ATOM 3206 N N . ALA A 1 418 ? 0.533 -18.984 -23.547 1 89.25 418 ALA A N 1
ATOM 3207 C CA . ALA A 1 418 ? 1.375 -17.953 -22.953 1 89.25 418 ALA A CA 1
ATOM 3208 C C . ALA A 1 418 ? 0.574 -16.672 -22.688 1 89.25 418 ALA A C 1
ATOM 3210 O O . ALA A 1 418 ? 0.903 -15.906 -21.781 1 89.25 418 ALA A O 1
ATOM 3211 N N . GLY A 1 419 ? -0.506 -16.453 -23.312 1 89.06 419 GLY A N 1
ATOM 3212 C CA . GLY A 1 419 ? -1.31 -15.25 -23.188 1 89.06 419 GLY A CA 1
ATOM 3213 C C . GLY A 1 419 ? -2.564 -15.461 -22.359 1 89.06 419 GLY A C 1
ATOM 3214 O O . GLY A 1 419 ? -3.447 -14.602 -22.328 1 89.06 419 GLY A O 1
ATOM 3215 N N . SER A 1 420 ? -2.668 -16.578 -21.641 1 92.81 420 SER A N 1
ATOM 3216 C CA . SER A 1 420 ? -3.893 -16.906 -20.922 1 92.81 420 SER A CA 1
ATOM 3217 C C . SER A 1 420 ? -4.137 -15.961 -19.766 1 92.81 420 SER A C 1
ATOM 3219 O O . SER A 1 420 ? -5.281 -15.719 -19.375 1 92.81 420 SER A O 1
ATOM 3221 N N . GLY A 1 421 ? -3.062 -15.422 -19.125 1 86.25 421 GLY A N 1
ATOM 3222 C CA . GLY A 1 421 ? -3.156 -14.406 -18.094 1 86.25 421 GLY A CA 1
ATOM 3223 C C . GLY A 1 421 ? -3.791 -14.914 -16.812 1 86.25 421 GLY A C 1
ATOM 3224 O O . GLY A 1 421 ? -4.719 -14.297 -16.281 1 86.25 421 GLY A O 1
ATOM 3225 N N . PRO A 1 422 ? -3.367 -16.156 -16.297 1 87.69 422 PRO A N 1
ATOM 3226 C CA . PRO A 1 422 ? -3.861 -16.562 -14.984 1 87.69 422 PRO A CA 1
ATOM 3227 C C . PRO A 1 422 ? -3.607 -15.523 -13.898 1 87.69 422 PRO A C 1
ATOM 3229 O O . PRO A 1 422 ? -2.576 -14.844 -13.922 1 87.69 422 PRO A O 1
ATOM 3232 N N . HIS A 1 423 ? -4.496 -15.359 -12.922 1 83.69 423 HIS A N 1
ATOM 3233 C CA . HIS A 1 423 ? -4.434 -14.453 -11.781 1 83.69 423 HIS A CA 1
ATOM 3234 C C . HIS A 1 423 ? -4.66 -13.008 -12.211 1 83.69 423 HIS A C 1
ATOM 3236 O O . HIS A 1 423 ? -4.781 -12.109 -11.367 1 83.69 423 HIS A O 1
ATOM 3242 N N . ALA A 1 424 ? -4.797 -12.758 -13.562 1 84.69 424 ALA A N 1
ATOM 3243 C CA . ALA A 1 424 ? -5.004 -11.406 -14.086 1 84.69 424 ALA A CA 1
ATOM 3244 C C . ALA A 1 424 ? -6.414 -11.242 -14.648 1 84.69 424 ALA A C 1
ATOM 3246 O O . ALA A 1 424 ? -7.09 -12.234 -14.938 1 84.69 424 ALA A O 1
ATOM 3247 N N . PRO A 1 425 ? -6.855 -9.953 -14.758 1 88.69 425 PRO A N 1
ATOM 3248 C CA . PRO A 1 425 ? -8.117 -9.758 -15.469 1 88.69 425 PRO A CA 1
ATOM 3249 C C . PRO A 1 425 ? -8.078 -10.273 -16.906 1 88.69 425 PRO A C 1
ATOM 3251 O O . PRO A 1 425 ? -7 -10.352 -17.5 1 88.69 425 PRO A O 1
ATOM 3254 N N . ASN A 1 426 ? -9.258 -10.703 -17.422 1 94.12 426 ASN A N 1
ATOM 3255 C CA . ASN A 1 426 ? -9.43 -11.188 -18.781 1 94.12 426 ASN A CA 1
ATOM 3256 C C . ASN A 1 426 ? -8.672 -12.492 -19.016 1 94.12 426 ASN A C 1
ATOM 3258 O O . ASN A 1 426 ? -8.141 -12.727 -20.094 1 94.12 426 ASN A O 1
ATOM 3262 N N . GLU A 1 427 ? -8.594 -13.219 -17.953 1 94.12 427 GLU A N 1
ATOM 3263 C CA . GLU A 1 427 ? -8.094 -14.586 -18.062 1 94.12 427 GLU A CA 1
ATOM 3264 C C . GLU A 1 427 ? -8.797 -15.336 -19.188 1 94.12 427 GLU A C 1
ATOM 3266 O O . GLU A 1 427 ? -10 -15.188 -19.391 1 94.12 427 GLU A O 1
ATOM 3271 N N . ASN A 1 428 ? -7.961 -16.141 -19.969 1 96.69 428 ASN A N 1
ATOM 3272 C CA . ASN A 1 428 ? -8.578 -16.734 -21.141 1 96.69 428 ASN A CA 1
ATOM 3273 C C . ASN A 1 428 ? -7.863 -18.016 -21.562 1 96.69 428 ASN A C 1
ATOM 3275 O O . ASN A 1 428 ? -6.77 -18.312 -21.062 1 96.69 428 ASN A O 1
ATOM 3279 N N . ILE A 1 429 ? -8.531 -18.812 -22.375 1 97.69 429 ILE A N 1
ATOM 3280 C CA . ILE A 1 429 ? -7.941 -19.891 -23.141 1 97.69 429 ILE A CA 1
ATOM 3281 C C . ILE A 1 429 ? -8.422 -19.812 -24.594 1 97.69 429 ILE A C 1
ATOM 3283 O O . ILE A 1 429 ? -9.523 -19.328 -24.859 1 97.69 429 ILE A O 1
ATOM 3287 N N . ARG A 1 430 ? -7.531 -20.156 -25.547 1 97.69 430 ARG A N 1
ATOM 3288 C CA . ARG A 1 430 ? -7.949 -20.234 -26.953 1 97.69 430 ARG A CA 1
ATOM 3289 C C . ARG A 1 430 ? -8.773 -21.484 -27.203 1 97.69 430 ARG A C 1
ATOM 3291 O O . ARG A 1 430 ? -8.383 -22.594 -26.812 1 97.69 430 ARG A O 1
ATOM 3298 N N . ILE A 1 431 ? -9.898 -21.312 -27.781 1 98.19 431 ILE A N 1
ATOM 3299 C CA . ILE A 1 431 ? -10.836 -22.406 -28.016 1 98.19 431 ILE A CA 1
ATOM 3300 C C . ILE A 1 431 ? -10.141 -23.531 -28.781 1 98.19 431 ILE A C 1
ATOM 3302 O O . ILE A 1 431 ? -10.32 -24.703 -28.469 1 98.19 431 ILE A O 1
ATOM 3306 N N . ALA A 1 432 ? -9.375 -23.203 -29.734 1 97.5 432 ALA A N 1
ATOM 3307 C CA . ALA A 1 432 ? -8.633 -24.188 -30.516 1 97.5 432 ALA A CA 1
ATOM 3308 C C . ALA A 1 432 ? -7.707 -25.016 -29.625 1 97.5 432 ALA A C 1
ATOM 3310 O O . ALA A 1 432 ? -7.586 -26.234 -29.781 1 97.5 432 ALA A O 1
ATOM 3311 N N . ASP A 1 433 ? -6.992 -24.359 -28.719 1 97.81 433 ASP A N 1
ATOM 3312 C CA . ASP A 1 433 ? -6.094 -25.047 -27.797 1 97.81 433 ASP A CA 1
ATOM 3313 C C . ASP A 1 433 ? -6.875 -25.938 -26.844 1 97.81 433 ASP A C 1
ATOM 3315 O O . ASP A 1 433 ? -6.41 -27.016 -26.469 1 97.81 433 ASP A O 1
ATOM 3319 N N . TYR A 1 434 ? -8.039 -25.469 -26.453 1 97.69 434 TYR A N 1
ATOM 3320 C CA . TYR A 1 434 ? -8.945 -26.219 -25.594 1 97.69 434 TYR A CA 1
ATOM 3321 C C . TYR A 1 434 ? -9.336 -27.547 -26.25 1 97.69 434 TYR A C 1
ATOM 3323 O O . TYR A 1 434 ? -9.25 -28.609 -25.625 1 97.69 434 TYR A O 1
ATOM 3331 N N . GLN A 1 435 ? -9.672 -27.469 -27.469 1 97.25 435 GLN A N 1
ATOM 3332 C CA . GLN A 1 435 ? -10.078 -28.641 -28.234 1 97.25 435 GLN A CA 1
ATOM 3333 C C . GLN A 1 435 ? -8.906 -29.594 -28.453 1 97.25 435 GLN A C 1
ATOM 3335 O O . GLN A 1 435 ? -9.031 -30.797 -28.281 1 97.25 435 GLN A O 1
ATOM 3340 N N . GLN A 1 436 ? -7.859 -29.031 -28.797 1 97.19 436 GLN A N 1
ATOM 3341 C CA . GLN A 1 436 ? -6.68 -29.844 -29.109 1 97.19 436 GLN A CA 1
ATOM 3342 C C . GLN A 1 436 ? -6.18 -30.562 -27.859 1 97.19 436 GLN A C 1
ATOM 3344 O O . GLN A 1 436 ? -5.766 -31.719 -27.938 1 97.19 436 GLN A O 1
ATOM 3349 N N . ASP A 1 437 ? -6.184 -29.906 -26.797 1 97.25 437 ASP A N 1
ATOM 3350 C CA . ASP A 1 437 ? -5.707 -30.516 -25.562 1 97.25 437 ASP A CA 1
ATOM 3351 C C . ASP A 1 437 ? -6.637 -31.641 -25.125 1 97.25 437 ASP A C 1
ATOM 3353 O O . ASP A 1 437 ? -6.18 -32.656 -24.594 1 97.25 437 ASP A O 1
ATOM 3357 N N . ALA A 1 438 ? -7.93 -31.422 -25.266 1 97.94 438 ALA A N 1
ATOM 3358 C CA . ALA A 1 438 ? -8.867 -32.5 -24.922 1 97.94 438 ALA A CA 1
ATOM 3359 C C . ALA A 1 438 ? -8.586 -33.75 -25.766 1 97.94 438 ALA A C 1
ATOM 3361 O O . ALA A 1 438 ? -8.633 -34.875 -25.25 1 97.94 438 ALA A O 1
ATOM 3362 N N . TRP A 1 439 ? -8.32 -33.5 -27 1 98.31 439 TRP A N 1
ATOM 3363 C CA . TRP A 1 439 ? -7.961 -34.594 -27.875 1 98.31 439 TRP A CA 1
ATOM 3364 C C . TRP A 1 439 ? -6.66 -35.25 -27.422 1 98.31 439 TRP A C 1
ATOM 3366 O O . TRP A 1 439 ? -6.578 -36.5 -27.328 1 98.31 439 TRP A O 1
ATOM 3376 N N . TYR A 1 440 ? -5.688 -34.5 -27.156 1 98.25 440 TYR A N 1
ATOM 3377 C CA . TYR A 1 440 ? -4.41 -35 -26.656 1 98.25 440 TYR A CA 1
ATOM 3378 C C . TYR A 1 440 ? -4.594 -35.812 -25.391 1 98.25 440 TYR A C 1
ATOM 3380 O O . TYR A 1 440 ? -4.023 -36.906 -25.25 1 98.25 440 TYR A O 1
ATOM 3388 N N . THR A 1 441 ? -5.379 -35.281 -24.469 1 98.5 441 THR A N 1
ATOM 3389 C CA . THR A 1 441 ? -5.641 -35.969 -23.219 1 98.5 441 THR A CA 1
ATOM 3390 C C . THR A 1 441 ? -6.234 -37.344 -23.469 1 98.5 441 THR A C 1
ATOM 3392 O O . THR A 1 441 ? -5.805 -38.312 -22.859 1 98.5 441 THR A O 1
ATOM 3395 N N . ALA A 1 442 ? -7.164 -37.438 -24.359 1 98.44 442 ALA A N 1
ATOM 3396 C CA . ALA A 1 442 ? -7.773 -38.719 -24.703 1 98.44 442 ALA A CA 1
ATOM 3397 C C . ALA A 1 442 ? -6.738 -39.688 -25.281 1 98.44 442 ALA A C 1
ATOM 3399 O O . ALA A 1 442 ? -6.727 -40.844 -24.938 1 98.44 442 ALA A O 1
ATOM 3400 N N . GLU A 1 443 ? -5.887 -39.156 -26.125 1 98.25 443 GLU A N 1
ATOM 3401 C CA . GLU A 1 443 ? -4.875 -40 -26.766 1 98.25 443 GLU A CA 1
ATOM 3402 C C . GLU A 1 443 ? -3.838 -40.469 -25.75 1 98.25 443 GLU A C 1
ATOM 3404 O O . GLU A 1 443 ? -3.361 -41.594 -25.828 1 98.25 443 GLU A O 1
ATOM 3409 N N . VAL A 1 444 ? -3.447 -39.594 -24.859 1 98.19 444 VAL A N 1
ATOM 3410 C CA . VAL A 1 444 ? -2.484 -40 -23.828 1 98.19 444 VAL A CA 1
ATOM 3411 C C . VAL A 1 444 ? -3.061 -41.125 -22.969 1 98.19 444 VAL A C 1
ATOM 3413 O O . VAL A 1 444 ? -2.357 -42.062 -22.641 1 98.19 444 VAL A O 1
ATOM 3416 N N . LEU A 1 445 ? -4.312 -40.969 -22.594 1 98.38 445 LEU A N 1
ATOM 3417 C CA . LEU A 1 445 ? -4.969 -42.031 -21.828 1 98.38 445 LEU A CA 1
ATOM 3418 C C . LEU A 1 445 ? -4.988 -43.344 -22.594 1 98.38 445 LEU A C 1
ATOM 3420 O O . LEU A 1 445 ? -4.707 -44.406 -22.031 1 98.38 445 LEU A O 1
ATOM 3424 N N . ARG A 1 446 ? -5.316 -43.25 -23.781 1 97.69 446 ARG A N 1
ATOM 3425 C CA . ARG A 1 446 ? -5.352 -44.438 -24.641 1 97.69 446 ARG A CA 1
ATOM 3426 C C . ARG A 1 446 ? -3.979 -45.094 -24.719 1 97.69 446 ARG A C 1
ATOM 3428 O O . ARG A 1 446 ? -3.85 -46.281 -24.5 1 97.69 446 ARG A O 1
ATOM 3435 N N . ASP A 1 447 ? -2.971 -44.312 -25.031 1 97.75 447 ASP A N 1
ATOM 3436 C CA . ASP A 1 447 ? -1.612 -44.844 -25.156 1 97.75 447 ASP A CA 1
ATOM 3437 C C . ASP A 1 447 ? -1.126 -45.406 -23.828 1 97.75 447 ASP A C 1
ATOM 3439 O O . ASP A 1 447 ? -0.445 -46.438 -23.812 1 97.75 447 ASP A O 1
ATOM 3443 N N . PHE A 1 448 ? -1.474 -44.812 -22.75 1 97.81 448 PHE A N 1
ATOM 3444 C CA . PHE A 1 448 ? -1.078 -45.281 -21.422 1 97.81 448 PHE A CA 1
ATOM 3445 C C . PHE A 1 448 ? -1.708 -46.625 -21.125 1 97.81 448 PHE A C 1
ATOM 3447 O O . PHE A 1 448 ? -1.039 -47.531 -20.609 1 97.81 448 PHE A O 1
ATOM 3454 N N . GLY A 1 449 ? -2.951 -46.781 -21.438 1 96.94 449 GLY A N 1
ATOM 3455 C CA . GLY A 1 449 ? -3.643 -48.031 -21.203 1 96.94 449 GLY A CA 1
ATOM 3456 C C . GLY A 1 449 ? -3.113 -49.188 -22.062 1 96.94 449 GLY A C 1
ATOM 3457 O O . GLY A 1 449 ? -3.279 -50.344 -21.703 1 96.94 449 GLY A O 1
ATOM 3458 N N . MET A 1 450 ? -2.484 -48.875 -23.156 1 93.19 450 MET A N 1
ATOM 3459 C CA . MET A 1 450 ? -2.02 -49.875 -24.094 1 93.19 450 MET A CA 1
ATOM 3460 C C . MET A 1 450 ? -0.605 -50.344 -23.75 1 93.19 450 MET A C 1
ATOM 3462 O O . MET A 1 450 ? -0.112 -51.312 -24.312 1 93.19 450 MET A O 1
ATOM 3466 N N . GLU A 1 451 ? 0.033 -49.688 -22.922 1 86.31 451 GLU A N 1
ATOM 3467 C CA . GLU A 1 451 ? 1.369 -50.094 -22.5 1 86.31 451 GLU A CA 1
ATOM 3468 C C . GLU A 1 451 ? 1.305 -51.281 -21.547 1 86.31 451 GLU A C 1
ATOM 3470 O O . GLU A 1 451 ? 0.385 -51.375 -20.734 1 86.31 451 GLU A O 1
ATOM 3475 N N . MET B 1 1 ? -20.375 42.625 42.281 1 43.53 1 MET B N 1
ATOM 3476 C CA . MET B 1 1 ? -18.953 42.562 41.969 1 43.53 1 MET B CA 1
ATOM 3477 C C . MET B 1 1 ? -18.75 42.406 40.469 1 43.53 1 MET B C 1
ATOM 3479 O O . MET B 1 1 ? -19.469 41.656 39.812 1 43.53 1 MET B O 1
ATOM 3483 N N . THR B 1 2 ? -18.203 43.375 39.781 1 62.41 2 THR B N 1
ATOM 3484 C CA . THR B 1 2 ? -18.047 43.406 38.312 1 62.41 2 THR B CA 1
ATOM 3485 C C . THR B 1 2 ? -17.281 42.188 37.844 1 62.41 2 THR B C 1
ATOM 3487 O O . THR B 1 2 ? -16.25 41.812 38.406 1 62.41 2 THR B O 1
ATOM 3490 N N . MET B 1 3 ? -17.938 41.312 37.094 1 81.69 3 MET B N 1
ATOM 3491 C CA . MET B 1 3 ? -17.391 40.094 36.562 1 81.69 3 MET B CA 1
ATOM 3492 C C . MET B 1 3 ? -16.062 40.344 35.844 1 81.69 3 MET B C 1
ATOM 3494 O O . MET B 1 3 ? -15.945 41.281 35.062 1 81.69 3 MET B O 1
ATOM 3498 N N . THR B 1 4 ? -15.062 39.656 36.344 1 92.31 4 THR B N 1
ATOM 3499 C CA . THR B 1 4 ? -13.773 39.781 35.688 1 92.31 4 THR B CA 1
ATOM 3500 C C . THR B 1 4 ? -13.836 39.188 34.281 1 92.31 4 THR B C 1
ATOM 3502 O O . THR B 1 4 ? -14.758 38.438 33.969 1 92.31 4 THR B O 1
ATOM 3505 N N . LEU B 1 5 ? -12.992 39.625 33.469 1 95.62 5 LEU B N 1
ATOM 3506 C CA . LEU B 1 5 ? -12.938 39.062 32.125 1 95.62 5 LEU B CA 1
ATOM 3507 C C . LEU B 1 5 ? -12.758 37.562 32.156 1 95.62 5 LEU B C 1
ATOM 3509 O O . LEU B 1 5 ? -13.367 36.844 31.359 1 95.62 5 LEU B O 1
ATOM 3513 N N . LYS B 1 6 ? -11.961 37.031 33.031 1 96.69 6 LYS B N 1
ATOM 3514 C CA . LYS B 1 6 ? -11.75 35.594 33.156 1 96.69 6 LYS B CA 1
ATOM 3515 C C . LYS B 1 6 ? -13.062 34.875 33.5 1 96.69 6 LYS B C 1
ATOM 3517 O O . LYS B 1 6 ? -13.383 33.844 32.875 1 96.69 6 LYS B O 1
ATOM 3522 N N . GLN B 1 7 ? -13.797 35.406 34.375 1 96.81 7 GLN B N 1
ATOM 3523 C CA . GLN B 1 7 ? -15.07 34.844 34.781 1 96.81 7 GLN B CA 1
ATOM 3524 C C . GLN B 1 7 ? -16.078 34.875 33.625 1 96.81 7 GLN B C 1
ATOM 3526 O O . GLN B 1 7 ? -16.828 33.906 33.438 1 96.81 7 GLN B O 1
ATOM 3531 N N . ALA B 1 8 ? -16.078 35.969 32.938 1 97.5 8 ALA B N 1
ATOM 3532 C CA . ALA B 1 8 ? -16.969 36.094 31.781 1 97.5 8 ALA B CA 1
ATOM 3533 C C . ALA B 1 8 ? -16.641 35.031 30.734 1 97.5 8 ALA B C 1
ATOM 3535 O O . ALA B 1 8 ? -17.562 34.438 30.125 1 97.5 8 ALA B O 1
ATOM 3536 N N . VAL B 1 9 ? -15.398 34.812 30.5 1 97.75 9 VAL B N 1
ATOM 3537 C CA . VAL B 1 9 ? -14.969 33.844 29.516 1 97.75 9 VAL B CA 1
ATOM 3538 C C . VAL B 1 9 ? -15.438 32.438 29.953 1 97.75 9 VAL B C 1
ATOM 3540 O O . VAL B 1 9 ? -15.977 31.672 29.141 1 97.75 9 VAL B O 1
ATOM 3543 N N . GLU B 1 10 ? -15.25 32.094 31.172 1 97.12 10 GLU B N 1
ATOM 3544 C CA . GLU B 1 10 ? -15.656 30.812 31.703 1 97.12 10 GLU B CA 1
ATOM 3545 C C . GLU B 1 10 ? -17.156 30.594 31.547 1 97.12 10 GLU B C 1
ATOM 3547 O O . GLU B 1 10 ? -17.609 29.5 31.172 1 97.12 10 GLU B O 1
ATOM 3552 N N . GLN B 1 11 ? -17.859 31.594 31.812 1 97.31 11 GLN B N 1
ATOM 3553 C CA . GLN B 1 11 ? -19.312 31.516 31.688 1 97.31 11 GLN B CA 1
ATOM 3554 C C . GLN B 1 11 ? -19.719 31.312 30.234 1 97.31 11 GLN B C 1
ATOM 3556 O O . GLN B 1 11 ? -20.609 30.5 29.938 1 97.31 11 GLN B O 1
ATOM 3561 N N . GLU B 1 12 ? -19.141 32.062 29.344 1 97.69 12 GLU B N 1
ATOM 3562 C CA . GLU B 1 12 ? -19.5 31.938 27.922 1 97.69 12 GLU B CA 1
ATOM 3563 C C . GLU B 1 12 ? -19.125 30.562 27.391 1 97.69 12 GLU B C 1
ATOM 3565 O O . GLU B 1 12 ? -19.828 30 26.531 1 97.69 12 GLU B O 1
ATOM 3570 N N . LEU B 1 13 ? -18 30.016 27.844 1 97.81 13 LEU B N 1
ATOM 3571 C CA . LEU B 1 13 ? -17.578 28.688 27.391 1 97.81 13 LEU B CA 1
ATOM 3572 C C . LEU B 1 13 ? -18.578 27.625 27.797 1 97.81 13 LEU B C 1
ATOM 3574 O O . LEU B 1 13 ? -18.844 26.688 27.031 1 97.81 13 LEU B O 1
ATOM 3578 N N . VAL B 1 14 ? -19.078 27.734 28.969 1 97.12 14 VAL B N 1
ATOM 3579 C CA . VAL B 1 14 ? -20.109 26.812 29.422 1 97.12 14 VAL B CA 1
ATOM 3580 C C . VAL B 1 14 ? -21.359 26.984 28.562 1 97.12 14 VAL B C 1
ATOM 3582 O O . VAL B 1 14 ? -21.953 26 28.109 1 97.12 14 VAL B O 1
ATOM 3585 N N . ALA B 1 15 ? -21.734 28.156 28.312 1 96.94 15 ALA B N 1
ATOM 3586 C CA . ALA B 1 15 ? -22.938 28.453 27.531 1 96.94 15 ALA B CA 1
ATOM 3587 C C . ALA B 1 15 ? -22.781 28 26.078 1 96.94 15 ALA B C 1
ATOM 3589 O O . ALA B 1 15 ? -23.766 27.641 25.438 1 96.94 15 ALA B O 1
ATOM 3590 N N . ASP B 1 16 ? -21.594 27.984 25.609 1 97.81 16 ASP B N 1
ATOM 3591 C CA . ASP B 1 16 ? -21.344 27.734 24.188 1 97.81 16 ASP B CA 1
ATOM 3592 C C . ASP B 1 16 ? -21.016 26.266 23.938 1 97.81 16 ASP B C 1
ATOM 3594 O O . ASP B 1 16 ? -20.703 25.875 22.812 1 97.81 16 ASP B O 1
ATOM 3598 N N . HIS B 1 17 ? -21.078 25.469 24.922 1 98 17 HIS B N 1
ATOM 3599 C CA . HIS B 1 17 ? -20.719 24.062 24.797 1 98 17 HIS B CA 1
ATOM 3600 C C . HIS B 1 17 ? -21.531 23.375 23.703 1 98 17 HIS B C 1
ATOM 3602 O O . HIS B 1 17 ? -20.984 22.609 22.922 1 98 17 HIS B O 1
ATOM 3608 N N . ASP B 1 18 ? -22.797 23.688 23.609 1 97.69 18 ASP B N 1
ATOM 3609 C CA . ASP B 1 18 ? -23.672 23.062 22.609 1 97.69 18 ASP B CA 1
ATOM 3610 C C . ASP B 1 18 ? -23.297 23.516 21.203 1 97.69 18 ASP B C 1
ATOM 3612 O O . ASP B 1 18 ? -23.422 22.75 20.25 1 97.69 18 ASP B O 1
ATOM 3616 N N . ARG B 1 19 ? -22.906 24.734 21.094 1 97.56 19 ARG B N 1
ATOM 3617 C CA . ARG B 1 19 ? -22.469 25.219 19.797 1 97.56 19 ARG B CA 1
ATOM 3618 C C . ARG B 1 19 ? -21.219 24.484 19.328 1 97.56 19 ARG B C 1
ATOM 3620 O O . ARG B 1 19 ? -21.109 24.125 18.156 1 97.56 19 ARG B O 1
ATOM 3627 N N . LEU B 1 20 ? -20.297 24.281 20.281 1 98.31 20 LEU B N 1
ATOM 3628 C CA . LEU B 1 20 ? -19.094 23.516 19.969 1 98.31 20 LEU B CA 1
ATOM 3629 C C . LEU B 1 20 ? -19.453 22.109 19.516 1 98.31 20 LEU B C 1
ATOM 3631 O O . LEU B 1 20 ? -18.953 21.625 18.5 1 98.31 20 LEU B O 1
ATOM 3635 N N . ALA B 1 21 ? -20.312 21.469 20.234 1 98.5 21 ALA B N 1
ATOM 3636 C CA . ALA B 1 21 ? -20.734 20.109 19.922 1 98.5 21 ALA B CA 1
ATOM 3637 C C . ALA B 1 21 ? -21.391 20.031 18.562 1 98.5 21 ALA B C 1
ATOM 3639 O O . ALA B 1 21 ? -21.125 19.109 17.781 1 98.5 21 ALA B O 1
ATOM 3640 N N . ALA B 1 22 ? -22.266 20.969 18.25 1 98.44 22 ALA B N 1
ATOM 3641 C CA . ALA B 1 22 ? -22.969 21 16.969 1 98.44 22 ALA B CA 1
ATOM 3642 C C . ALA B 1 22 ? -22 21.188 15.812 1 98.44 22 ALA B C 1
ATOM 3644 O O . ALA B 1 22 ? -22.172 20.594 14.742 1 98.44 22 ALA B O 1
ATOM 3645 N N . TYR B 1 23 ? -21.047 22.078 16.031 1 98.44 23 TYR B N 1
ATOM 3646 C CA . TYR B 1 23 ? -20.047 22.344 14.992 1 98.44 23 TYR B CA 1
ATOM 3647 C C . TYR B 1 23 ? -19.219 21.109 14.703 1 98.44 23 TYR B C 1
ATOM 3649 O O . TYR B 1 23 ? -18.969 20.766 13.539 1 98.44 23 TYR B O 1
ATOM 3657 N N . LEU B 1 24 ? -18.828 20.406 15.758 1 98.44 24 LEU B N 1
ATOM 3658 C CA . LEU B 1 24 ? -17.953 19.234 15.633 1 98.44 24 LEU B CA 1
ATOM 3659 C C . LEU B 1 24 ? -18.719 18.062 15.047 1 98.44 24 LEU B C 1
ATOM 3661 O O . LEU B 1 24 ? -18.109 17.156 14.469 1 98.44 24 LEU B O 1
ATOM 3665 N N . LYS B 1 25 ? -20.016 18.062 15.133 1 98.12 25 LYS B N 1
ATOM 3666 C CA . LYS B 1 25 ? -20.859 16.984 14.594 1 98.12 25 LYS B CA 1
ATOM 3667 C C . LYS B 1 25 ? -20.891 17.031 13.07 1 98.12 25 LYS B C 1
ATOM 3669 O O . LYS B 1 25 ? -21.156 16.016 12.414 1 98.12 25 LYS B O 1
ATOM 3674 N N . LEU B 1 26 ? -20.641 18.188 12.484 1 98.06 26 LEU B N 1
ATOM 3675 C CA . LEU B 1 26 ? -20.594 18.344 11.031 1 98.06 26 LEU B CA 1
ATOM 3676 C C . LEU B 1 26 ? -19.312 17.719 10.461 1 98.06 26 LEU B C 1
ATOM 3678 O O . LEU B 1 26 ? -18.219 18.172 10.766 1 98.06 26 LEU B O 1
ATOM 3682 N N . GLU B 1 27 ? -19.469 16.734 9.641 1 97.19 27 GLU B N 1
ATOM 3683 C CA . GLU B 1 27 ? -18.344 16 9.094 1 97.19 27 GLU B CA 1
ATOM 3684 C C . GLU B 1 27 ? -17.797 16.688 7.848 1 97.19 27 GLU B C 1
ATOM 3686 O O . GLU B 1 27 ? -17.844 16.109 6.75 1 97.19 27 GLU B O 1
ATOM 3691 N N . THR B 1 28 ? -17.188 17.828 8.031 1 96.94 28 THR B N 1
ATOM 3692 C CA . THR B 1 28 ? -16.719 18.641 6.906 1 96.94 28 THR B CA 1
ATOM 3693 C C . THR B 1 28 ? -15.336 18.188 6.449 1 96.94 28 THR B C 1
ATOM 3695 O O . THR B 1 28 ? -14.352 18.906 6.641 1 96.94 28 THR B O 1
ATOM 3698 N N . VAL B 1 29 ? -15.258 17.109 5.707 1 93.06 29 VAL B N 1
ATOM 3699 C CA . VAL B 1 29 ? -14.023 16.516 5.207 1 93.06 29 VAL B CA 1
ATOM 3700 C C . VAL B 1 29 ? -13.797 16.938 3.758 1 93.06 29 VAL B C 1
ATOM 3702 O O . VAL B 1 29 ? -14.281 16.281 2.832 1 93.06 29 VAL B O 1
ATOM 3705 N N . SER B 1 30 ? -12.906 17.859 3.592 1 90.12 30 SER B N 1
ATOM 3706 C CA . SER B 1 30 ? -12.695 18.453 2.275 1 90.12 30 SER B CA 1
ATOM 3707 C C . SER B 1 30 ? -12.141 17.422 1.291 1 90.12 30 SER B C 1
ATOM 3709 O O . SER B 1 30 ? -12.531 17.406 0.122 1 90.12 30 SER B O 1
ATOM 3711 N N . ALA B 1 31 ? -11.25 16.562 1.768 1 82.44 31 ALA B N 1
ATOM 3712 C CA . ALA B 1 31 ? -10.656 15.562 0.891 1 82.44 31 ALA B CA 1
ATOM 3713 C C . ALA B 1 31 ? -11.727 14.641 0.305 1 82.44 31 ALA B C 1
ATOM 3715 O O . ALA B 1 31 ? -11.516 14.031 -0.747 1 82.44 31 ALA B O 1
ATOM 3716 N N . GLN B 1 32 ? -12.922 14.555 0.964 1 84.38 32 GLN B N 1
ATOM 3717 C CA . GLN B 1 32 ? -14.016 13.688 0.551 1 84.38 32 GLN B CA 1
ATOM 3718 C C . GLN B 1 32 ? -15.25 14.5 0.163 1 84.38 32 GLN B C 1
ATOM 3720 O O . GLN B 1 32 ? -16.328 13.945 -0.027 1 84.38 32 GLN B O 1
ATOM 3725 N N . HIS B 1 33 ? -15.172 15.82 0.132 1 89.19 33 HIS B N 1
ATOM 3726 C CA . HIS B 1 33 ? -16.219 16.75 -0.261 1 89.19 33 HIS B CA 1
ATOM 3727 C C . HIS B 1 33 ? -17.5 16.516 0.542 1 89.19 33 HIS B C 1
ATOM 3729 O O . HIS B 1 33 ? -18.594 16.469 -0.025 1 89.19 33 HIS B O 1
ATOM 3735 N N . ARG B 1 34 ? -17.344 16.266 1.835 1 90.75 34 ARG B N 1
ATOM 3736 C CA . ARG B 1 34 ? -18.469 15.961 2.73 1 90.75 34 ARG B CA 1
ATOM 3737 C C . ARG B 1 34 ? -18.859 17.188 3.541 1 90.75 34 ARG B C 1
ATOM 3739 O O . ARG B 1 34 ? -18 17.844 4.145 1 90.75 34 ARG B O 1
ATOM 3746 N N . GLU B 1 35 ? -20.094 17.672 3.633 1 96.94 35 GLU B N 1
ATOM 3747 C CA . GLU B 1 35 ? -20.828 18.578 4.52 1 96.94 35 GLU B CA 1
ATOM 3748 C C . GLU B 1 35 ? -20.219 19.969 4.5 1 96.94 35 GLU B C 1
ATOM 3750 O O . GLU B 1 35 ? -20.109 20.625 5.543 1 96.94 35 GLU B O 1
ATOM 3755 N N . ILE B 1 36 ? -19.859 20.453 3.328 1 97.56 36 ILE B N 1
ATOM 3756 C CA . ILE B 1 36 ? -19.266 21.781 3.158 1 97.56 36 ILE B CA 1
ATOM 3757 C C . ILE B 1 36 ? -20.344 22.844 3.324 1 97.56 36 ILE B C 1
ATOM 3759 O O . ILE B 1 36 ? -20.234 23.719 4.191 1 97.56 36 ILE B O 1
ATOM 3763 N N . ASP B 1 37 ? -21.406 22.688 2.6 1 97.25 37 ASP B N 1
ATOM 3764 C CA . ASP B 1 37 ? -22.453 23.703 2.613 1 97.25 37 ASP B CA 1
ATOM 3765 C C . ASP B 1 37 ? -23.125 23.781 3.982 1 97.25 37 ASP B C 1
ATOM 3767 O O . ASP B 1 37 ? -23.422 24.875 4.473 1 97.25 37 ASP B O 1
ATOM 3771 N N . GLU B 1 38 ? -23.375 22.625 4.578 1 98.12 38 GLU B N 1
ATOM 3772 C CA . GLU B 1 38 ? -23.969 22.578 5.91 1 98.12 38 GLU B CA 1
ATOM 3773 C C . GLU B 1 38 ? -23.094 23.312 6.93 1 98.12 38 GLU B C 1
ATOM 3775 O O . GLU B 1 38 ? -23.594 24.016 7.793 1 98.12 38 GLU B O 1
ATOM 3780 N N . THR B 1 39 ? -21.828 23.188 6.805 1 98.62 39 THR B N 1
ATOM 3781 C CA . THR B 1 39 ? -20.891 23.797 7.734 1 98.62 39 THR B CA 1
ATOM 3782 C C . THR B 1 39 ? -20.844 25.312 7.516 1 98.62 39 THR B C 1
ATOM 3784 O O . THR B 1 39 ? -20.781 26.078 8.477 1 98.62 39 THR B O 1
ATOM 3787 N N . VAL B 1 40 ? -20.859 25.703 6.258 1 98.56 40 VAL B N 1
ATOM 3788 C CA . VAL B 1 40 ? -20.844 27.125 5.93 1 98.56 40 VAL B CA 1
ATOM 3789 C C . VAL B 1 40 ? -22.094 27.797 6.504 1 98.56 40 VAL B C 1
ATOM 3791 O O . VAL B 1 40 ? -22.016 28.875 7.094 1 98.56 40 VAL B O 1
ATOM 3794 N N . ASP B 1 41 ? -23.234 27.141 6.359 1 98.62 41 ASP B N 1
ATOM 3795 C CA . ASP B 1 41 ? -24.484 27.641 6.918 1 98.62 41 ASP B CA 1
ATOM 3796 C C . ASP B 1 41 ? -24.375 27.781 8.438 1 98.62 41 ASP B C 1
ATOM 3798 O O . ASP B 1 41 ? -24.828 28.781 9.008 1 98.62 41 ASP B O 1
ATOM 3802 N N . PHE B 1 42 ? -23.859 26.828 9.039 1 98.56 42 PHE B N 1
ATOM 3803 C CA . PHE B 1 42 ? -23.672 26.844 10.484 1 98.56 42 PHE B CA 1
ATOM 3804 C C . PHE B 1 42 ? -22.828 28.031 10.914 1 98.56 42 PHE B C 1
ATOM 3806 O O . PHE B 1 42 ? -23.172 28.75 11.859 1 98.56 42 PHE B O 1
ATOM 3813 N N . LEU B 1 43 ? -21.734 28.266 10.219 1 98.81 43 LEU B N 1
ATOM 3814 C CA . LEU B 1 43 ? -20.797 29.328 10.562 1 98.81 43 LEU B CA 1
ATOM 3815 C C . LEU B 1 43 ? -21.438 30.703 10.359 1 98.81 43 LEU B C 1
ATOM 3817 O O . LEU B 1 43 ? -21.203 31.625 11.141 1 98.81 43 LEU B O 1
ATOM 3821 N N . GLU B 1 44 ? -22.141 30.797 9.281 1 98.62 44 GLU B N 1
ATOM 3822 C CA . GLU B 1 44 ? -22.859 32.062 9.055 1 98.62 44 GLU B CA 1
ATOM 3823 C C . GLU B 1 44 ? -23.75 32.406 10.242 1 98.62 44 GLU B C 1
ATOM 3825 O O . GLU B 1 44 ? -23.719 33.531 10.734 1 98.62 44 GLU B O 1
ATOM 3830 N N . GLN B 1 45 ? -24.453 31.406 10.711 1 98.44 45 GLN B N 1
ATOM 3831 C CA . GLN B 1 45 ? -25.359 31.625 11.836 1 98.44 45 GLN B CA 1
ATOM 3832 C C . GLN B 1 45 ? -24.594 31.891 13.125 1 98.44 45 GLN B C 1
ATOM 3834 O O . GLN B 1 45 ? -24.984 32.75 13.93 1 98.44 45 GLN B O 1
ATOM 3839 N N . ALA B 1 46 ? -23.562 31.172 13.352 1 98.5 46 ALA B N 1
ATOM 3840 C CA . ALA B 1 46 ? -22.766 31.344 14.555 1 98.5 46 ALA B CA 1
ATOM 3841 C C . ALA B 1 46 ? -22.188 32.75 14.641 1 98.5 46 ALA B C 1
ATOM 3843 O O . ALA B 1 46 ? -22.219 33.375 15.703 1 98.5 46 ALA B O 1
ATOM 3844 N N . PHE B 1 47 ? -21.672 33.25 13.523 1 98.81 47 PHE B N 1
ATOM 3845 C CA . PHE B 1 47 ? -21.094 34.594 13.5 1 98.81 47 PHE B CA 1
ATOM 3846 C C . PHE B 1 47 ? -22.172 35.656 13.68 1 98.81 47 PHE B C 1
ATOM 3848 O O . PHE B 1 47 ? -21.984 36.625 14.391 1 98.81 47 PHE B O 1
ATOM 3855 N N . LYS B 1 48 ? -23.297 35.438 13.031 1 98.38 48 LYS B N 1
ATOM 3856 C CA . LYS B 1 48 ? -24.406 36.375 13.18 1 98.38 48 LYS B CA 1
ATOM 3857 C C . LYS B 1 48 ? -24.891 36.438 14.625 1 98.38 48 LYS B C 1
ATOM 3859 O O . LYS B 1 48 ? -25.281 37.5 15.109 1 98.38 48 LYS B O 1
ATOM 3864 N N . SER B 1 49 ? -24.781 35.344 15.266 1 97.19 49 SER B N 1
ATOM 3865 C CA . SER B 1 49 ? -25.266 35.281 16.641 1 97.19 49 SER B CA 1
ATOM 3866 C C . SER B 1 49 ? -24.438 36.125 17.578 1 97.19 49 SER B C 1
ATOM 3868 O O . SER B 1 49 ? -24.891 36.5 18.672 1 97.19 49 SER B O 1
ATOM 3870 N N . VAL B 1 50 ? -23.281 36.5 17.203 1 97.5 50 VAL B N 1
ATOM 3871 C CA . VAL B 1 50 ? -22.453 37.375 18.047 1 97.5 50 VAL B CA 1
ATOM 3872 C C . VAL B 1 50 ? -22.438 38.781 17.484 1 97.5 50 VAL B C 1
ATOM 3874 O O . VAL B 1 50 ? -21.609 39.594 17.875 1 97.5 50 VAL B O 1
ATOM 3877 N N . GLY B 1 51 ? -23.25 39.031 16.484 1 98.06 51 GLY B N 1
ATOM 3878 C CA . GLY B 1 51 ? -23.438 40.375 15.984 1 98.06 51 GLY B CA 1
ATOM 3879 C C . GLY B 1 51 ? -22.531 40.688 14.805 1 98.06 51 GLY B C 1
ATOM 3880 O O . GLY B 1 51 ? -22.391 41.875 14.43 1 98.06 51 GLY B O 1
ATOM 3881 N N . ALA B 1 52 ? -21.984 39.781 14.18 1 98.75 52 ALA B N 1
ATOM 3882 C CA . ALA B 1 52 ? -21.062 40.031 13.062 1 98.75 52 ALA B CA 1
ATOM 3883 C C . ALA B 1 52 ? -21.844 40.25 11.766 1 98.75 52 ALA B C 1
ATOM 3885 O O . ALA B 1 52 ? -22.938 39.719 11.594 1 98.75 52 ALA B O 1
ATOM 3886 N N . THR B 1 53 ? -21.266 41.094 10.922 1 98.75 53 THR B N 1
ATOM 3887 C CA . THR B 1 53 ? -21.641 41.062 9.508 1 98.75 53 THR B CA 1
ATOM 3888 C C . THR B 1 53 ? -20.906 39.969 8.766 1 98.75 53 THR B C 1
ATOM 3890 O O . THR B 1 53 ? -19.672 39.875 8.82 1 98.75 53 THR B O 1
ATOM 3893 N N . VAL B 1 54 ? -21.719 39.125 8.125 1 98.75 54 VAL B N 1
ATOM 3894 C CA . VAL B 1 54 ? -21.125 37.938 7.516 1 98.75 54 VAL B CA 1
ATOM 3895 C C . VAL B 1 54 ? -21.297 38 6 1 98.75 54 VAL B C 1
ATOM 3897 O O . VAL B 1 54 ? -22.359 38.375 5.504 1 98.75 54 VAL B O 1
ATOM 3900 N N . THR B 1 55 ? -20.266 37.719 5.266 1 98.69 55 THR B N 1
ATOM 3901 C CA . THR B 1 55 ? -20.281 37.5 3.824 1 98.69 55 THR B CA 1
ATOM 3902 C C . THR B 1 55 ? -19.641 36.188 3.469 1 98.69 55 THR B C 1
ATOM 3904 O O . THR B 1 55 ? -18.5 35.906 3.863 1 98.69 55 THR B O 1
ATOM 3907 N N . VAL B 1 56 ? -20.406 35.375 2.758 1 98.56 56 VAL B N 1
ATOM 3908 C CA . VAL B 1 56 ? -19.844 34.125 2.25 1 98.56 56 VAL B CA 1
ATOM 3909 C C . VAL B 1 56 ? -19.312 34.312 0.835 1 98.56 56 VAL B C 1
ATOM 3911 O O . VAL B 1 56 ? -20.062 34.656 -0.08 1 98.56 56 VAL B O 1
ATOM 3914 N N . TRP B 1 57 ? -18.016 34.25 0.65 1 98.5 57 TRP B N 1
ATOM 3915 C CA . TRP B 1 57 ? -17.375 34.438 -0.655 1 98.5 57 TRP B CA 1
ATOM 3916 C C . TRP B 1 57 ? -17.391 33.125 -1.444 1 98.5 57 TRP B C 1
ATOM 3918 O O . TRP B 1 57 ? -16.844 32.125 -1.001 1 98.5 57 TRP B O 1
ATOM 3928 N N . ARG B 1 58 ? -18.031 33.094 -2.518 1 97.44 58 ARG B N 1
ATOM 3929 C CA . ARG B 1 58 ? -18.109 31.969 -3.438 1 97.44 58 ARG B CA 1
ATOM 3930 C C . ARG B 1 58 ? -17.547 32.344 -4.805 1 97.44 58 ARG B C 1
ATOM 3932 O O . ARG B 1 58 ? -17.828 31.656 -5.797 1 97.44 58 ARG B O 1
ATOM 3939 N N . ASP B 1 59 ? -16.781 33.375 -4.848 1 96.69 59 ASP B N 1
ATOM 3940 C CA . ASP B 1 59 ? -16.391 34 -6.109 1 96.69 59 ASP B CA 1
ATOM 3941 C C . ASP B 1 59 ? -14.992 33.594 -6.527 1 96.69 59 ASP B C 1
ATOM 3943 O O . ASP B 1 59 ? -14.406 34.156 -7.449 1 96.69 59 ASP B O 1
ATOM 3947 N N . VAL B 1 60 ? -14.398 32.719 -5.797 1 96.31 60 VAL B N 1
ATOM 3948 C CA . VAL B 1 60 ? -13.141 32.094 -6.211 1 96.31 60 VAL B CA 1
ATOM 3949 C C . VAL B 1 60 ? -13.43 30.75 -6.871 1 96.31 60 VAL B C 1
ATOM 3951 O O . VAL B 1 60 ? -13.844 29.797 -6.203 1 96.31 60 VAL B O 1
ATOM 3954 N N . ALA B 1 61 ? -13.172 30.656 -8.211 1 94.44 61 ALA B N 1
ATOM 3955 C CA . ALA B 1 61 ? -13.562 29.5 -9.016 1 94.44 61 ALA B CA 1
ATOM 3956 C C . ALA B 1 61 ? -12.922 28.219 -8.484 1 94.44 61 ALA B C 1
ATOM 3958 O O . ALA B 1 61 ? -11.711 28.172 -8.258 1 94.44 61 ALA B O 1
ATOM 3959 N N . GLY B 1 62 ? -13.773 27.25 -8.211 1 93.5 62 GLY B N 1
ATOM 3960 C CA . GLY B 1 62 ? -13.281 25.938 -7.836 1 93.5 62 GLY B CA 1
ATOM 3961 C C . GLY B 1 62 ? -13.078 25.781 -6.344 1 93.5 62 GLY B C 1
ATOM 3962 O O . GLY B 1 62 ? -12.859 24.672 -5.859 1 93.5 62 GLY B O 1
ATOM 3963 N N . SER B 1 63 ? -13.25 26.828 -5.617 1 95.44 63 SER B N 1
ATOM 3964 C CA . SER B 1 63 ? -12.961 26.781 -4.184 1 95.44 63 SER B CA 1
ATOM 3965 C C . SER B 1 63 ? -14.195 26.375 -3.385 1 95.44 63 SER B C 1
ATOM 3967 O O . SER B 1 63 ? -15.32 26.531 -3.85 1 95.44 63 SER B O 1
ATOM 3969 N N . HIS B 1 64 ? -13.922 25.719 -2.213 1 96.88 64 HIS B N 1
ATOM 3970 C CA . HIS B 1 64 ? -14.961 25.766 -1.192 1 96.88 64 HIS B CA 1
ATOM 3971 C C . HIS B 1 64 ? -15.234 27.203 -0.748 1 96.88 64 HIS B C 1
ATOM 3973 O O . HIS B 1 64 ? -14.367 28.078 -0.886 1 96.88 64 HIS B O 1
ATOM 3979 N N . PRO B 1 65 ? -16.453 27.438 -0.259 1 98 65 PRO B N 1
ATOM 3980 C CA . PRO B 1 65 ? -16.766 28.812 0.149 1 98 65 PRO B CA 1
ATOM 3981 C C . PRO B 1 65 ? -15.906 29.297 1.311 1 98 65 PRO B C 1
ATOM 3983 O O . PRO B 1 65 ? -15.539 28.516 2.188 1 98 65 PRO B O 1
ATOM 3986 N N . PHE B 1 66 ? -15.578 30.594 1.237 1 98.56 66 PHE B N 1
ATOM 3987 C CA . PHE B 1 66 ? -14.922 31.281 2.348 1 98.56 66 PHE B CA 1
ATOM 3988 C C . PHE B 1 66 ? -15.93 32.062 3.18 1 98.56 66 PHE B C 1
ATOM 3990 O O . PHE B 1 66 ? -16.797 32.75 2.633 1 98.56 66 PHE B O 1
ATOM 3997 N N . VAL B 1 67 ? -15.938 31.906 4.516 1 98.81 67 VAL B N 1
ATOM 3998 C CA . VAL B 1 67 ? -16.797 32.688 5.398 1 98.81 67 VAL B CA 1
ATOM 3999 C C . VAL B 1 67 ? -16.031 33.875 5.965 1 98.81 67 VAL B C 1
ATOM 4001 O O . VAL B 1 67 ? -15.039 33.688 6.68 1 98.81 67 VAL B O 1
ATOM 4004 N N . PHE B 1 68 ? -16.422 35.062 5.598 1 98.88 68 PHE B N 1
ATOM 4005 C CA . PHE B 1 68 ? -15.836 36.281 6.066 1 98.88 68 PHE B CA 1
ATOM 4006 C C . PHE B 1 68 ? -16.781 37.031 7.008 1 98.88 68 PHE B C 1
ATOM 4008 O O . PHE B 1 68 ? -17.953 37.25 6.68 1 98.88 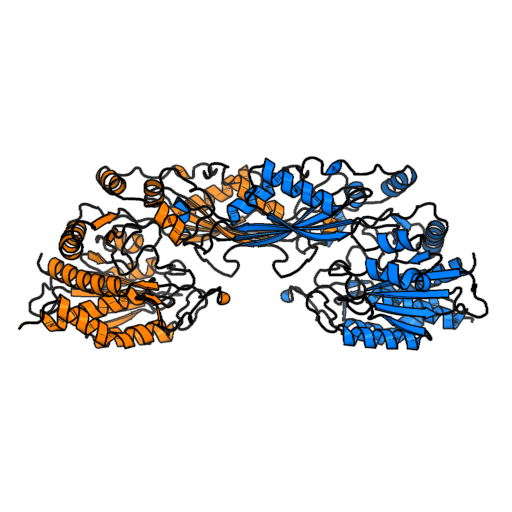68 PHE B O 1
ATOM 4015 N N . ALA B 1 69 ? -16.297 37.344 8.211 1 98.88 69 ALA B N 1
ATOM 4016 C CA . ALA B 1 69 ? -17.125 38.031 9.211 1 98.88 69 ALA B CA 1
ATOM 4017 C C . ALA B 1 69 ? -16.391 39.219 9.812 1 98.88 69 ALA B C 1
ATOM 4019 O O . ALA B 1 69 ? -15.172 39.188 10.008 1 98.88 69 ALA B O 1
ATOM 4020 N N . THR B 1 70 ? -17.125 40.281 10.125 1 98.81 70 THR B N 1
ATOM 4021 C CA . THR B 1 70 ? -16.562 41.469 10.727 1 98.81 70 THR B CA 1
ATOM 4022 C C . THR B 1 70 ? -17.375 41.906 11.938 1 98.81 70 THR B C 1
ATOM 4024 O O . THR B 1 70 ? -18.594 41.781 11.945 1 98.81 70 THR B O 1
ATOM 4027 N N . LEU B 1 71 ? -16.672 42.344 12.961 1 98.75 71 LEU B N 1
ATOM 4028 C CA . LEU B 1 71 ? -17.234 42.969 14.164 1 98.75 71 LEU B CA 1
ATOM 4029 C C . LEU B 1 71 ? -16.547 44.281 14.461 1 98.75 71 LEU B C 1
ATOM 4031 O O . LEU B 1 71 ? -15.344 44.344 14.688 1 98.75 71 LEU B O 1
ATOM 4035 N N . PRO B 1 72 ? -17.312 45.375 14.531 1 98.19 72 PRO B N 1
ATOM 4036 C CA . PRO B 1 72 ? -16.688 46.656 14.836 1 98.19 72 PRO B CA 1
ATOM 4037 C C . PRO B 1 72 ? -16.281 46.781 16.312 1 98.19 72 PRO B C 1
ATOM 4039 O O . PRO B 1 72 ? -16.875 46.125 17.172 1 98.19 72 PRO B O 1
ATOM 4042 N N . ALA B 1 73 ? -15.266 47.656 16.5 1 98.25 73 ALA B N 1
ATOM 4043 C CA . ALA B 1 73 ? -14.906 48 17.875 1 98.25 73 ALA B CA 1
ATOM 4044 C C . ALA B 1 73 ? -16.109 48.531 18.641 1 98.25 73 ALA B C 1
ATOM 4046 O O . ALA B 1 73 ? -16.969 49.219 18.078 1 98.25 73 ALA B O 1
ATOM 4047 N N . GLY B 1 74 ? -16.125 48.188 19.938 1 96.5 74 GLY B N 1
ATOM 4048 C CA . GLY B 1 74 ? -17.156 48.75 20.797 1 96.5 74 GLY B CA 1
ATOM 4049 C C . GLY B 1 74 ? -17 50.25 21.016 1 96.5 74 GLY B C 1
ATOM 4050 O O . GLY B 1 74 ? -16.031 50.844 20.547 1 96.5 74 GLY B O 1
ATOM 4051 N N . PRO B 1 75 ? -17.953 50.781 21.75 1 94.94 75 PRO B N 1
ATOM 4052 C CA . PRO B 1 75 ? -17.953 52.219 21.953 1 94.94 75 PRO B CA 1
ATOM 4053 C C . PRO B 1 75 ? -16.688 52.719 22.656 1 94.94 75 PRO B C 1
ATOM 4055 O O . PRO B 1 75 ? -16.266 53.875 22.422 1 94.94 75 PRO B O 1
ATOM 4058 N N . THR B 1 76 ? -16.141 51.969 23.453 1 94.69 76 THR B N 1
ATOM 4059 C CA . THR B 1 76 ? -14.945 52.344 24.188 1 94.69 76 THR B CA 1
ATOM 4060 C C . THR B 1 76 ? -13.703 51.75 23.562 1 94.69 76 THR B C 1
ATOM 4062 O O . THR B 1 76 ? -12.602 51.844 24.109 1 94.69 76 THR B O 1
ATOM 4065 N N . GLY B 1 77 ? -13.953 51 22.5 1 97 77 GLY B N 1
ATOM 4066 C CA . GLY B 1 77 ? -12.844 50.344 21.812 1 97 77 GLY B CA 1
ATOM 4067 C C . GLY B 1 77 ? -12.117 51.281 20.859 1 97 77 GLY B C 1
ATOM 4068 O O . GLY B 1 77 ? -12.516 52.406 20.656 1 97 77 GLY B O 1
ATOM 4069 N N . ASN B 1 78 ? -10.961 50.844 20.359 1 97.88 78 ASN B N 1
ATOM 4070 C CA . ASN B 1 78 ? -10.133 51.531 19.391 1 97.88 78 ASN B CA 1
ATOM 4071 C C . ASN B 1 78 ? -10.5 51.188 17.969 1 97.88 78 ASN B C 1
ATOM 4073 O O . ASN B 1 78 ? -10.039 50.156 17.438 1 97.88 78 ASN B O 1
ATOM 4077 N N . ALA B 1 79 ? -11.18 52.031 17.266 1 97.06 79 ALA B N 1
ATOM 4078 C CA . ALA B 1 79 ? -11.695 51.75 15.938 1 97.06 79 ALA B CA 1
ATOM 4079 C C . ALA B 1 79 ? -10.594 51.844 14.883 1 97.06 79 ALA B C 1
ATOM 4081 O O . ALA B 1 79 ? -10.773 51.406 13.742 1 97.06 79 ALA B O 1
ATOM 4082 N N . ASP B 1 80 ? -9.445 52.344 15.266 1 97.38 80 ASP B N 1
ATOM 4083 C CA . ASP B 1 80 ? -8.328 52.469 14.336 1 97.38 80 ASP B CA 1
ATOM 4084 C C . ASP B 1 80 ? -7.504 51.188 14.281 1 97.38 80 ASP B C 1
ATOM 4086 O O . ASP B 1 80 ? -6.59 51.062 13.469 1 97.38 80 ASP B O 1
ATOM 4090 N N . LYS B 1 81 ? -7.824 50.25 15.125 1 98.12 81 LYS B N 1
ATOM 4091 C CA . LYS B 1 81 ? -7.098 49 15.18 1 98.12 81 LYS B CA 1
ATOM 4092 C C . LYS B 1 81 ? -7.973 47.844 14.711 1 98.12 81 LYS B C 1
ATOM 4094 O O . LYS B 1 81 ? -9.141 47.719 15.102 1 98.12 81 LYS B O 1
ATOM 4099 N N . THR B 1 82 ? -7.402 47 13.859 1 98.62 82 THR B N 1
ATOM 4100 C CA . THR B 1 82 ? -8.125 45.844 13.312 1 98.62 82 THR B CA 1
ATOM 4101 C C . THR B 1 82 ? -7.301 44.562 13.445 1 98.62 82 THR B C 1
ATOM 4103 O O . THR B 1 82 ? -6.129 44.562 13.062 1 98.62 82 THR B O 1
ATOM 4106 N N . LEU B 1 83 ? -7.875 43.594 14.008 1 98.69 83 LEU B N 1
ATOM 4107 C CA . LEU B 1 83 ? -7.277 42.25 14.102 1 98.69 83 LEU B CA 1
ATOM 4108 C C . LEU B 1 83 ? -8.047 41.25 13.258 1 98.69 83 LEU B C 1
ATOM 4110 O O . LEU B 1 83 ? -9.273 41.219 13.297 1 98.69 83 LEU B O 1
ATOM 4114 N N . LEU B 1 84 ? -7.301 40.469 12.422 1 98.81 84 LEU B N 1
ATOM 4115 C CA . LEU B 1 84 ? -7.871 39.406 11.594 1 98.81 84 LEU B CA 1
ATOM 4116 C C . LEU B 1 84 ? -7.547 38.031 12.164 1 98.81 84 LEU B C 1
ATOM 4118 O O . LEU B 1 84 ? -6.379 37.719 12.383 1 98.81 84 LEU B O 1
ATOM 4122 N N . PHE B 1 85 ? -8.617 37.281 12.453 1 98.69 85 PHE B N 1
ATOM 4123 C CA . PHE B 1 85 ? -8.461 35.875 12.781 1 98.69 85 PHE B CA 1
ATOM 4124 C C . PHE B 1 85 ? -8.555 35 11.531 1 98.69 85 PHE B C 1
ATOM 4126 O O . PHE B 1 85 ? -9.438 35.219 10.695 1 98.69 85 PHE B O 1
ATOM 4133 N N . TYR B 1 86 ? -7.609 34.062 11.398 1 98.38 86 TYR B N 1
ATOM 4134 C CA . TYR B 1 86 ? -7.688 33.031 10.383 1 98.38 86 TYR B CA 1
ATOM 4135 C C . TYR B 1 86 ? -8.016 31.672 11.008 1 98.38 86 TYR B C 1
ATOM 4137 O O . TYR B 1 86 ? -7.355 31.25 11.961 1 98.38 86 TYR B O 1
ATOM 4145 N N . ASN B 1 87 ? -9.023 30.953 10.516 1 98.12 87 ASN B N 1
ATOM 4146 C CA . ASN B 1 87 ? -9.367 29.578 10.875 1 98.12 87 ASN B CA 1
ATOM 4147 C C . ASN B 1 87 ? -9.836 28.781 9.664 1 98.12 87 ASN B C 1
ATOM 4149 O O . ASN B 1 87 ? -9.945 29.328 8.562 1 98.12 87 ASN B O 1
ATOM 4153 N N . HIS B 1 88 ? -9.93 27.484 9.766 1 97.75 88 HIS B N 1
ATOM 4154 C CA . HIS B 1 88 ? -10.523 26.672 8.711 1 97.75 88 HIS B CA 1
ATOM 4155 C C . HIS B 1 88 ? -11.586 25.734 9.281 1 97.75 88 HIS B C 1
ATOM 4157 O O . HIS B 1 88 ? -11.523 25.344 10.445 1 97.75 88 HIS B O 1
ATOM 4163 N N . TYR B 1 89 ? -12.562 25.391 8.383 1 98.12 89 TYR B N 1
ATOM 4164 C CA . TYR B 1 89 ? -13.688 24.609 8.891 1 98.12 89 TYR B CA 1
ATOM 4165 C C . TYR B 1 89 ? -13.625 23.172 8.391 1 98.12 89 TYR B C 1
ATOM 4167 O O . TYR B 1 89 ? -14.422 22.328 8.805 1 98.12 89 TYR B O 1
ATOM 4175 N N . ASP B 1 90 ? -12.672 22.859 7.508 1 96.06 90 ASP B N 1
ATOM 4176 C CA . ASP B 1 90 ? -12.547 21.484 7.066 1 96.06 90 ASP B CA 1
ATOM 4177 C C . ASP B 1 90 ? -11.656 20.688 8.016 1 96.06 90 ASP B C 1
ATOM 4179 O O . ASP B 1 90 ? -10.875 21.25 8.781 1 96.06 90 ASP B O 1
ATOM 4183 N N . VAL B 1 91 ? -11.875 19.328 8 1 94.94 91 VAL B N 1
ATOM 4184 C CA . VAL B 1 91 ? -11.102 18.438 8.859 1 94.94 91 VAL B CA 1
ATOM 4185 C C . VAL B 1 91 ? -10.562 17.266 8.039 1 94.94 91 VAL B C 1
ATOM 4187 O O . VAL B 1 91 ? -10.898 17.125 6.859 1 94.94 91 VAL B O 1
ATOM 4190 N N . GLN B 1 92 ? -9.602 16.578 8.594 1 89.81 92 GLN B N 1
ATOM 4191 C CA . GLN B 1 92 ? -9.039 15.383 7.965 1 89.81 92 GLN B CA 1
ATOM 4192 C C . GLN B 1 92 ? -10.023 14.211 8.039 1 89.81 92 GLN B C 1
ATOM 4194 O O . GLN B 1 92 ? -10.875 14.172 8.922 1 89.81 92 GLN B O 1
ATOM 4199 N N . PRO B 1 93 ? -9.883 13.227 7.082 1 89.19 93 PRO B N 1
ATOM 4200 C CA . PRO B 1 93 ? -10.68 12 7.195 1 89.19 93 PRO B CA 1
ATOM 4201 C C . PRO B 1 93 ? -10.469 11.289 8.531 1 89.19 93 PRO B C 1
ATOM 4203 O O . PRO B 1 93 ? -9.359 11.273 9.055 1 89.19 93 PRO B O 1
ATOM 4206 N N . PRO B 1 94 ? -11.562 10.625 9.094 1 89.94 94 PRO B N 1
ATOM 4207 C CA . PRO B 1 94 ? -11.43 9.992 10.406 1 89.94 94 PRO B CA 1
ATOM 4208 C C . PRO B 1 94 ? -10.727 8.633 10.336 1 89.94 94 PRO B C 1
ATOM 4210 O O . PRO B 1 94 ? -10.367 8.07 11.375 1 89.94 94 PRO B O 1
ATOM 4213 N N . GLU B 1 95 ? -10.5 8.117 9.211 1 83.38 95 GLU B N 1
ATOM 4214 C CA . GLU B 1 95 ? -9.836 6.824 9.109 1 83.38 95 GLU B CA 1
ATOM 4215 C C . GLU B 1 95 ? -8.406 6.895 9.648 1 83.38 95 GLU B C 1
ATOM 4217 O O . GLU B 1 95 ? -7.723 7.906 9.469 1 83.38 95 GLU B O 1
ATOM 4222 N N . PRO B 1 96 ? -8.078 5.746 10.289 1 83.56 96 PRO B N 1
ATOM 4223 C CA . PRO B 1 96 ? -8.75 4.457 10.477 1 83.56 96 PRO B CA 1
ATOM 4224 C C . PRO B 1 96 ? -9.773 4.484 11.609 1 83.56 96 PRO B C 1
ATOM 4226 O O . PRO B 1 96 ? -9.43 4.797 12.75 1 83.56 96 PRO B O 1
ATOM 4229 N N . LEU B 1 97 ? -10.945 3.908 11.375 1 89.19 97 LEU B N 1
ATOM 4230 C CA . LEU B 1 97 ? -12.086 4.027 12.273 1 89.19 97 LEU B CA 1
ATOM 4231 C C . LEU B 1 97 ? -11.953 3.09 13.469 1 89.19 97 LEU B C 1
ATOM 4233 O O . LEU B 1 97 ? -12.391 3.414 14.57 1 89.19 97 LEU B O 1
ATOM 4237 N N . ASP B 1 98 ? -11.227 1.978 13.203 1 88.25 98 ASP B N 1
ATOM 4238 C CA . ASP B 1 98 ? -11.125 0.946 14.227 1 88.25 98 ASP B CA 1
ATOM 4239 C C . ASP B 1 98 ? -10.219 1.401 15.367 1 88.25 98 ASP B C 1
ATOM 4241 O O . ASP B 1 98 ? -10.227 0.803 16.453 1 88.25 98 ASP B O 1
ATOM 4245 N N . GLU B 1 99 ? -9.562 2.504 15.234 1 88.62 99 GLU B N 1
ATOM 4246 C CA . GLU B 1 99 ? -8.633 2.986 16.266 1 88.62 99 GLU B CA 1
ATOM 4247 C C . GLU B 1 99 ? -9.297 4.039 17.141 1 88.62 99 GLU B C 1
ATOM 4249 O O . GLU B 1 99 ? -8.742 4.43 18.172 1 88.62 99 GLU B O 1
ATOM 4254 N N . TRP B 1 100 ? -10.477 4.461 16.844 1 94 100 TRP B N 1
ATOM 4255 C CA . TRP B 1 100 ? -11.195 5.426 17.656 1 94 100 TRP B CA 1
ATOM 4256 C C . TRP B 1 100 ? -11.812 4.75 18.875 1 94 100 TRP B C 1
ATOM 4258 O O . TRP B 1 100 ? -12.328 3.635 18.781 1 94 100 TRP B O 1
ATOM 4268 N N . GLN B 1 101 ? -11.719 5.449 20.016 1 95.25 101 GLN B N 1
ATOM 4269 C CA . GLN B 1 101 ? -12.32 4.949 21.25 1 95.25 101 GLN B CA 1
ATOM 4270 C C . GLN B 1 101 ? -13.703 5.562 21.484 1 95.25 101 GLN B C 1
ATOM 4272 O O . GLN B 1 101 ? -14.445 5.121 22.359 1 95.25 101 GLN B O 1
ATOM 4277 N N . THR B 1 102 ? -13.953 6.609 20.781 1 96.69 102 THR B N 1
ATOM 4278 C CA . THR B 1 102 ? -15.25 7.285 20.734 1 96.69 102 THR B CA 1
ATOM 4279 C C . THR B 1 102 ? -15.648 7.578 19.297 1 96.69 102 THR B C 1
ATOM 4281 O O . THR B 1 102 ? -14.836 7.43 18.375 1 96.69 102 THR B O 1
ATOM 4284 N N . ALA B 1 103 ? -16.938 7.875 19.109 1 96.81 103 ALA B N 1
ATOM 4285 C CA . ALA B 1 103 ? -17.344 8.234 17.75 1 96.81 103 ALA B CA 1
ATOM 4286 C C . ALA B 1 103 ? -16.609 9.492 17.281 1 96.81 103 ALA B C 1
ATOM 4288 O O . ALA B 1 103 ? -16.594 10.508 17.984 1 96.81 103 ALA B O 1
ATOM 4289 N N . PRO B 1 104 ? -16 9.484 16.172 1 97.12 104 PRO B N 1
ATOM 4290 C CA . PRO B 1 104 ? -15.07 10.539 15.758 1 97.12 104 PRO B CA 1
ATOM 4291 C C . PRO B 1 104 ? -15.727 11.922 15.742 1 97.12 104 PRO B C 1
ATOM 4293 O O . PRO B 1 104 ? -15.078 12.914 16.062 1 97.12 104 PRO B O 1
ATOM 4296 N N . PHE B 1 105 ? -17.016 12.055 15.414 1 97.69 105 PHE B N 1
ATOM 4297 C CA . PHE B 1 105 ? -17.609 13.367 15.195 1 97.69 105 PHE B CA 1
ATOM 4298 C C . PHE B 1 105 ? -18.594 13.711 16.297 1 97.69 105 PHE B C 1
ATOM 4300 O O . PHE B 1 105 ? -19.391 14.648 16.156 1 97.69 105 PHE B O 1
ATOM 4307 N N . ASP B 1 106 ? -18.531 12.961 17.359 1 97.69 106 ASP B N 1
ATOM 4308 C CA . ASP B 1 106 ? -19.297 13.266 18.562 1 97.69 106 ASP B CA 1
ATOM 4309 C C . ASP B 1 106 ? -18.391 13.789 19.672 1 97.69 106 ASP B C 1
ATOM 4311 O O . ASP B 1 106 ? -17.516 13.062 20.172 1 97.69 106 ASP B O 1
ATOM 4315 N N . LEU B 1 107 ? -18.656 15 20.031 1 98.25 107 LEU B N 1
ATOM 4316 C CA . LEU B 1 107 ? -17.875 15.555 21.125 1 98.25 107 LEU B CA 1
ATOM 4317 C C . LEU B 1 107 ? -18.062 14.711 22.391 1 98.25 107 LEU B C 1
ATOM 4319 O O . LEU B 1 107 ? -19.188 14.555 22.875 1 98.25 107 LEU B O 1
ATOM 4323 N N . THR B 1 108 ? -16.984 14.156 22.844 1 98.25 108 THR B N 1
ATOM 4324 C CA . THR B 1 108 ? -17.016 13.328 24.047 1 98.25 108 THR B CA 1
ATOM 4325 C C . THR B 1 108 ? -15.977 13.812 25.062 1 98.25 108 THR B C 1
ATOM 4327 O O . THR B 1 108 ? -14.852 14.156 24.688 1 98.25 108 THR B O 1
ATOM 4330 N N . GLU B 1 109 ? -16.406 13.93 26.297 1 97.62 109 GLU B N 1
ATOM 4331 C CA . GLU B 1 109 ? -15.469 14.281 27.359 1 97.62 109 GLU B CA 1
ATOM 4332 C C . GLU B 1 109 ? -14.859 13.031 27.984 1 97.62 109 GLU B C 1
ATOM 4334 O O . GLU B 1 109 ? -15.586 12.164 28.469 1 97.62 109 GLU B O 1
ATOM 4339 N N . VAL B 1 110 ? -13.594 12.938 27.859 1 97.19 110 VAL B N 1
ATOM 4340 C CA . VAL B 1 110 ? -12.859 11.805 28.422 1 97.19 110 VAL B CA 1
ATOM 4341 C C . VAL B 1 110 ? -11.68 12.305 29.25 1 97.19 110 VAL B C 1
ATOM 4343 O O . VAL B 1 110 ? -10.742 12.898 28.703 1 97.19 110 VAL B O 1
ATOM 4346 N N . ASP B 1 111 ? -11.664 12.094 30.578 1 96.75 111 ASP B N 1
ATOM 4347 C CA . ASP B 1 111 ? -10.547 12.383 31.469 1 96.75 111 ASP B CA 1
ATOM 4348 C C . ASP B 1 111 ? -10.086 13.828 31.312 1 96.75 111 ASP B C 1
ATOM 4350 O O . ASP B 1 111 ? -8.898 14.086 31.078 1 96.75 111 ASP B O 1
ATOM 4354 N N . GLY B 1 112 ? -11.023 14.742 31.281 1 97.88 112 GLY B N 1
ATOM 4355 C CA . GLY B 1 112 ? -10.711 16.156 31.25 1 97.88 112 GLY B CA 1
ATOM 4356 C C . GLY B 1 112 ? -10.367 16.672 29.859 1 97.88 112 GLY B C 1
ATOM 4357 O O . GLY B 1 112 ? -9.82 17.766 29.719 1 97.88 112 GLY B O 1
ATOM 4358 N N . LYS B 1 113 ? -10.641 15.805 28.844 1 98.12 113 LYS B N 1
ATOM 4359 C CA . LYS B 1 113 ? -10.367 16.188 27.469 1 98.12 113 LYS B CA 1
ATOM 4360 C C . LYS B 1 113 ? -11.648 16.188 26.625 1 98.12 113 LYS B C 1
ATOM 4362 O O . LYS B 1 113 ? -12.562 15.398 26.891 1 98.12 113 LYS B O 1
ATOM 4367 N N . TYR B 1 114 ? -11.766 17.188 25.703 1 98.31 114 TYR B N 1
ATOM 4368 C CA . TYR B 1 114 ? -12.711 17.078 24.594 1 98.31 114 TYR B CA 1
ATOM 4369 C C . TYR B 1 114 ? -12.133 16.234 23.469 1 98.31 114 TYR B C 1
ATOM 4371 O O . TYR B 1 114 ? -11.039 16.531 22.969 1 98.31 114 TYR B O 1
ATOM 4379 N N . VAL B 1 115 ? -12.852 15.203 23.141 1 98.12 115 VAL B N 1
ATOM 4380 C CA . VAL B 1 115 ? -12.375 14.305 22.094 1 98.12 115 VAL B CA 1
ATOM 4381 C C . VAL B 1 115 ? -13.336 14.328 20.906 1 98.12 115 VAL B C 1
ATOM 4383 O O . VAL B 1 115 ? -14.539 14.086 21.062 1 98.12 115 VAL B O 1
ATOM 4386 N N . ALA B 1 116 ? -12.836 14.68 19.781 1 98.25 116 ALA B N 1
ATOM 4387 C CA . ALA B 1 116 ? -13.555 14.656 18.5 1 98.25 116 ALA B CA 1
ATOM 4388 C C . ALA B 1 116 ? -12.641 15.055 17.344 1 98.25 116 ALA B C 1
ATOM 4390 O O . ALA B 1 116 ? -11.648 15.758 17.547 1 98.25 116 ALA B O 1
ATOM 4391 N N . ARG B 1 117 ? -12.992 14.602 16.156 1 97.12 117 ARG B N 1
ATOM 4392 C CA . ARG B 1 117 ? -12.297 15.094 14.969 1 97.12 117 ARG B CA 1
ATOM 4393 C C . ARG B 1 117 ? -12.555 16.578 14.766 1 97.12 117 ARG B C 1
ATOM 4395 O O . ARG B 1 117 ? -13.703 17.016 14.75 1 97.12 117 ARG B O 1
ATOM 4402 N N . GLY B 1 118 ? -11.492 17.375 14.703 1 96.44 118 GLY B N 1
ATOM 4403 C CA . GLY B 1 118 ? -11.594 18.797 14.43 1 96.44 118 GLY B CA 1
ATOM 4404 C C . GLY B 1 118 ? -11.516 19.641 15.68 1 96.44 118 GLY B C 1
ATOM 4405 O O . GLY B 1 118 ? -11.367 20.859 15.602 1 96.44 118 GLY B O 1
ATOM 4406 N N . VAL B 1 119 ? -11.492 19.031 16.828 1 97.44 119 VAL B N 1
ATOM 4407 C CA . VAL B 1 119 ? -11.547 19.812 18.062 1 97.44 119 VAL B CA 1
ATOM 4408 C C . VAL B 1 119 ? -10.234 20.562 18.25 1 97.44 119 VAL B C 1
ATOM 4410 O O . VAL B 1 119 ? -10.234 21.703 18.75 1 97.44 119 VAL B O 1
ATOM 4413 N N . SER B 1 120 ? -9.141 19.953 17.859 1 95.56 120 SER B N 1
ATOM 4414 C CA . SER B 1 120 ? -7.855 20.625 17.969 1 95.56 120 SER B CA 1
ATOM 4415 C C . SER B 1 120 ? -7.445 21.266 16.656 1 95.56 120 SER B C 1
ATOM 4417 O O . SER B 1 120 ? -6.629 22.188 16.625 1 95.56 120 SER B O 1
ATOM 4419 N N . ASP B 1 121 ? -7.945 20.891 15.539 1 91.75 121 ASP B N 1
ATOM 4420 C CA . ASP B 1 121 ? -7.535 21.312 14.203 1 91.75 121 ASP B CA 1
ATOM 4421 C C . ASP B 1 121 ? -8.727 21.312 13.242 1 91.75 121 ASP B C 1
ATOM 4423 O O . ASP B 1 121 ? -8.891 20.406 12.438 1 91.75 121 ASP B O 1
ATOM 4427 N N . ASP B 1 122 ? -9.5 22.375 13.336 1 93.81 122 ASP B N 1
ATOM 4428 C CA . ASP B 1 122 ? -9.359 23.734 13.875 1 93.81 122 ASP B CA 1
ATOM 4429 C C . ASP B 1 122 ? -10.688 24.266 14.383 1 93.81 122 ASP B C 1
ATOM 4431 O O . ASP B 1 122 ? -10.812 25.453 14.695 1 93.81 122 ASP B O 1
ATOM 4435 N N . LYS B 1 123 ? -11.641 23.391 14.398 1 97.44 123 LYS B N 1
ATOM 4436 C CA . LYS B 1 123 ? -13 23.828 14.711 1 97.44 123 LYS B CA 1
ATOM 4437 C C . LYS B 1 123 ? -13.117 24.266 16.172 1 97.44 123 LYS B C 1
ATOM 4439 O O . LYS B 1 123 ? -13.82 25.219 16.469 1 97.44 123 LYS B O 1
ATOM 4444 N N . GLY B 1 124 ? -12.469 23.594 17.078 1 97 124 GLY B N 1
ATOM 4445 C CA . GLY B 1 124 ? -12.484 23.969 18.484 1 97 124 GLY B CA 1
ATOM 4446 C C . GLY B 1 124 ? -11.898 25.344 18.734 1 97 124 GLY B C 1
ATOM 4447 O O . GLY B 1 124 ? -12.414 26.109 19.562 1 97 124 GLY B O 1
ATOM 4448 N N . GLU B 1 125 ? -10.852 25.656 18.047 1 96.75 125 GLU B N 1
ATOM 4449 C CA . GLU B 1 125 ? -10.188 26.938 18.203 1 96.75 125 GLU B CA 1
ATOM 4450 C C . GLU B 1 125 ? -11.117 28.094 17.844 1 96.75 125 GLU B C 1
ATOM 4452 O O . GLU B 1 125 ? -11.18 29.094 18.547 1 96.75 125 GLU B O 1
ATOM 4457 N N . LEU B 1 126 ? -11.773 27.953 16.734 1 98.06 126 LEU B N 1
ATOM 4458 C CA . LEU B 1 126 ? -12.695 29 16.297 1 98.06 126 LEU B CA 1
ATOM 4459 C C . LEU B 1 126 ? -13.781 29.234 17.344 1 98.06 126 LEU B C 1
ATOM 4461 O O . LEU B 1 126 ? -14.141 30.375 17.641 1 98.06 126 LEU B O 1
ATOM 4465 N N . MET B 1 127 ? -14.297 28.172 17.891 1 98.06 127 MET B N 1
ATOM 4466 C CA . MET B 1 127 ? -15.359 28.297 18.891 1 98.06 127 MET B CA 1
ATOM 4467 C C . MET B 1 127 ? -14.844 28.969 20.156 1 98.06 127 MET B C 1
ATOM 4469 O O . MET B 1 127 ? -15.562 29.7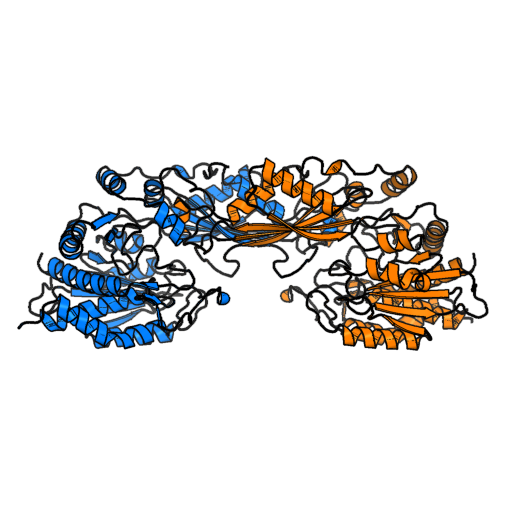34 20.797 1 98.06 127 MET B O 1
ATOM 4473 N N . ALA B 1 128 ? -13.625 28.641 20.562 1 97.75 128 ALA B N 1
ATOM 4474 C CA . ALA B 1 128 ? -13.023 29.297 21.719 1 97.75 128 ALA B CA 1
ATOM 4475 C C . ALA B 1 128 ? -12.898 30.812 21.484 1 97.75 128 ALA B C 1
ATOM 4477 O O . ALA B 1 128 ? -13.133 31.609 22.391 1 97.75 128 ALA B O 1
ATOM 4478 N N . ARG B 1 129 ? -12.508 31.203 20.312 1 98.25 129 ARG B N 1
ATOM 4479 C CA . ARG B 1 129 ? -12.359 32.625 19.969 1 98.25 129 ARG B CA 1
ATOM 4480 C C . ARG B 1 129 ? -13.711 33.312 20 1 98.25 129 ARG B C 1
ATOM 4482 O O . ARG B 1 129 ? -13.805 34.469 20.453 1 98.25 129 ARG B O 1
ATOM 4489 N N . LEU B 1 130 ? -14.766 32.656 19.484 1 98.56 130 LEU B N 1
ATOM 4490 C CA . LEU B 1 130 ? -16.094 33.25 19.516 1 98.56 130 LEU B CA 1
ATOM 4491 C C . LEU B 1 130 ? -16.562 33.469 20.953 1 98.56 130 LEU B C 1
ATOM 4493 O O . LEU B 1 130 ? -17.234 34.438 21.266 1 98.56 130 LEU B O 1
ATOM 4497 N N . SER B 1 131 ? -16.219 32.531 21.812 1 98.44 131 SER B N 1
ATOM 4498 C CA . SER B 1 131 ? -16.562 32.688 23.219 1 98.44 131 SER B CA 1
ATOM 4499 C C . SER B 1 131 ? -15.805 33.844 23.859 1 98.44 131 SER B C 1
ATOM 4501 O O . SER B 1 131 ? -16.344 34.562 24.703 1 98.44 131 SER B O 1
ATOM 4503 N N . ALA B 1 132 ? -14.531 34 23.516 1 98.38 132 ALA B N 1
ATOM 4504 C CA . ALA B 1 132 ? -13.758 35.156 23.984 1 98.38 132 ALA B CA 1
ATOM 4505 C C . ALA B 1 132 ? -14.406 36.469 23.547 1 98.38 132 ALA B C 1
ATOM 4507 O O . ALA B 1 132 ? -14.469 37.406 24.312 1 98.38 132 ALA B O 1
ATOM 4508 N N . VAL B 1 133 ? -14.859 36.531 22.312 1 98.44 133 VAL B N 1
ATOM 4509 C CA . VAL B 1 133 ? -15.539 37.688 21.766 1 98.44 133 VAL B CA 1
ATOM 4510 C C . VAL B 1 133 ? -16.781 38 22.594 1 98.44 133 VAL B C 1
ATOM 4512 O O . VAL B 1 133 ? -16.984 39.156 23 1 98.44 133 VAL B O 1
ATOM 4515 N N . LYS B 1 134 ? -17.547 36.969 22.828 1 98.31 134 LYS B N 1
ATOM 4516 C CA . LYS B 1 134 ? -18.766 37.125 23.609 1 98.31 134 LYS B CA 1
ATOM 4517 C C . LYS B 1 134 ? -18.453 37.656 25 1 98.31 134 LYS B C 1
ATOM 4519 O O . LYS B 1 134 ? -19.188 38.5 25.531 1 98.31 134 LYS B O 1
ATOM 4524 N N . ALA B 1 135 ? -17.469 37.125 25.594 1 98.25 135 ALA B N 1
ATOM 4525 C CA . ALA B 1 135 ? -17.078 37.562 26.922 1 98.25 135 ALA B CA 1
ATOM 4526 C C . ALA B 1 135 ? -16.703 39.031 26.938 1 98.25 135 ALA B C 1
ATOM 4528 O O . ALA B 1 135 ? -17.078 39.781 27.859 1 98.25 135 ALA B O 1
ATOM 4529 N N . LEU B 1 136 ? -15.953 39.469 25.969 1 98 136 LEU B N 1
ATOM 4530 C CA . LEU B 1 136 ? -15.578 40.875 25.859 1 98 136 LEU B CA 1
ATOM 4531 C C . LEU B 1 136 ? -16.812 41.75 25.656 1 98 136 LEU B C 1
ATOM 4533 O O . LEU B 1 136 ? -16.938 42.812 26.266 1 98 136 LEU B O 1
ATOM 4537 N N . GLN B 1 137 ? -17.719 41.281 24.797 1 97.12 137 GLN B N 1
ATOM 4538 C CA . GLN B 1 137 ? -18.953 42.031 24.547 1 97.12 137 GLN B CA 1
ATOM 4539 C C . GLN B 1 137 ? -19.766 42.156 25.828 1 97.12 137 GLN B C 1
ATOM 4541 O O . GLN B 1 137 ? -20.422 43.188 26.047 1 97.12 137 GLN B O 1
ATOM 4546 N N . ALA B 1 138 ? -19.688 41.219 26.672 1 95.25 138 ALA B N 1
ATOM 4547 C CA . ALA B 1 138 ? -20.469 41.188 27.891 1 95.25 138 ALA B CA 1
ATOM 4548 C C . ALA B 1 138 ? -19.812 42 29 1 95.25 138 ALA B C 1
ATOM 4550 O O . ALA B 1 138 ? -20.453 42.312 30.016 1 95.25 138 ALA B O 1
ATOM 4551 N N . THR B 1 139 ? -18.641 42.312 28.828 1 94.88 139 THR B N 1
ATOM 4552 C CA . THR B 1 139 ? -17.922 43.031 29.875 1 94.88 139 THR B CA 1
ATOM 4553 C C . THR B 1 139 ? -17.562 44.438 29.438 1 94.88 139 THR B C 1
ATOM 4555 O O . THR B 1 139 ? -18.344 45.375 29.594 1 94.88 139 THR B O 1
ATOM 4558 N N . SER B 1 140 ? -16.547 44.656 28.656 1 92.56 140 SER B N 1
ATOM 4559 C CA . SER B 1 140 ? -15.992 45.969 28.344 1 92.56 140 SER B CA 1
ATOM 4560 C C . SER B 1 140 ? -16.281 46.344 26.891 1 92.56 140 SER B C 1
ATOM 4562 O O . SER B 1 140 ? -16.031 47.469 26.484 1 92.56 140 SER B O 1
ATOM 4564 N N . GLY B 1 141 ? -16.875 45.5 26.234 1 95.75 141 GLY B N 1
ATOM 4565 C CA . GLY B 1 141 ? -17 45.719 24.812 1 95.75 141 GLY B CA 1
ATOM 4566 C C . GLY B 1 141 ? -15.758 45.312 24.031 1 95.75 141 GLY B C 1
ATOM 4567 O O . GLY B 1 141 ? -14.688 45.125 24.625 1 95.75 141 GLY B O 1
ATOM 4568 N N . LEU B 1 142 ? -15.93 45.281 22.688 1 98.12 142 LEU B N 1
ATOM 4569 C CA . LEU B 1 142 ? -14.797 44.875 21.844 1 98.12 142 LEU B CA 1
ATOM 4570 C C . LEU B 1 142 ? -13.75 46 21.812 1 98.12 142 LEU B C 1
ATOM 4572 O O . LEU B 1 142 ? -14.055 47.125 21.469 1 98.12 142 LEU B O 1
ATOM 4576 N N . PRO B 1 143 ? -12.523 45.656 22.078 1 98.31 143 PRO B N 1
ATOM 4577 C CA . PRO B 1 143 ? -11.477 46.656 22.203 1 98.31 143 PRO B CA 1
ATOM 4578 C C . PRO B 1 143 ? -10.977 47.156 20.859 1 98.31 143 PRO B C 1
ATOM 4580 O O . PRO B 1 143 ? -10.305 48.219 20.797 1 98.31 143 PRO B O 1
ATOM 4583 N N . CYS B 1 144 ? -11.203 46.5 19.781 1 98.5 144 CYS B N 1
ATOM 4584 C CA . CYS B 1 144 ? -10.797 46.844 18.422 1 98.5 144 CYS B CA 1
ATOM 4585 C C . CYS B 1 144 ? -11.727 46.188 17.406 1 98.5 144 CYS B C 1
ATOM 4587 O O . CYS B 1 144 ? -12.656 45.469 17.766 1 98.5 144 CYS B O 1
ATOM 4589 N N . ASN B 1 145 ? -11.516 46.562 16.109 1 98.69 145 ASN B N 1
ATOM 4590 C CA . ASN B 1 145 ? -12.227 45.844 15.047 1 98.69 145 ASN B CA 1
ATOM 4591 C C . ASN B 1 145 ? -11.727 44.438 14.898 1 98.69 145 ASN B C 1
ATOM 4593 O O . ASN B 1 145 ? -10.531 44.156 15.008 1 98.69 145 ASN B O 1
ATOM 4597 N N . LEU B 1 146 ? -12.719 43.562 14.734 1 98.81 146 LEU B N 1
ATOM 4598 C CA . LEU B 1 146 ? -12.359 42.156 14.5 1 98.81 146 LEU B CA 1
ATOM 4599 C C . LEU B 1 146 ? -12.836 41.719 13.125 1 98.81 146 LEU B C 1
ATOM 4601 O O . LEU B 1 146 ? -13.922 42.094 12.68 1 98.81 146 LEU B O 1
ATOM 4605 N N . LYS B 1 147 ? -11.977 41 12.484 1 98.88 147 LYS B N 1
ATOM 4606 C CA . LYS B 1 147 ? -12.305 40.281 11.258 1 98.88 147 LYS B CA 1
ATOM 4607 C C . LYS B 1 147 ? -11.992 38.781 11.398 1 98.88 147 LYS B C 1
ATOM 4609 O O . LYS B 1 147 ? -11.062 38.406 12.117 1 98.88 147 LYS B O 1
ATOM 4614 N N . PHE B 1 148 ? -12.859 37.969 10.797 1 98.81 148 PHE B N 1
ATOM 4615 C CA . PHE B 1 148 ? -12.641 36.531 10.703 1 98.81 148 PHE B CA 1
ATOM 4616 C C . PHE B 1 148 ? -12.664 36.062 9.25 1 98.81 148 PHE B C 1
ATOM 4618 O O . PHE B 1 148 ? -13.539 36.469 8.477 1 98.81 148 PHE B O 1
ATOM 4625 N N . ILE B 1 149 ? -11.633 35.312 8.852 1 98.81 149 ILE B N 1
ATOM 4626 C CA . ILE B 1 149 ? -11.68 34.594 7.598 1 98.81 149 ILE B CA 1
ATOM 4627 C C . ILE B 1 149 ? -11.555 33.094 7.883 1 98.81 149 ILE B C 1
ATOM 4629 O O . ILE B 1 149 ? -10.57 32.625 8.477 1 98.81 149 ILE B O 1
ATOM 4633 N N . VAL B 1 150 ? -12.562 32.281 7.504 1 98.62 150 VAL B N 1
ATOM 4634 C CA . VAL B 1 150 ? -12.625 30.859 7.734 1 98.62 150 VAL B CA 1
ATOM 4635 C C . VAL B 1 150 ? -12.703 30.125 6.398 1 98.62 150 VAL B C 1
ATOM 4637 O O . VAL B 1 150 ? -13.641 30.328 5.625 1 98.62 150 VAL B O 1
ATOM 4640 N N . GLU B 1 151 ? -11.711 29.297 6.133 1 97.44 151 GLU B N 1
ATOM 4641 C CA . GLU B 1 151 ? -11.672 28.594 4.852 1 97.44 151 GLU B CA 1
ATOM 4642 C C . GLU B 1 151 ? -12.031 27.125 5.004 1 97.44 151 GLU B C 1
ATOM 4644 O O . GLU B 1 151 ? -12.156 26.625 6.125 1 97.44 151 GLU B O 1
ATOM 4649 N N . GLY B 1 152 ? -12.195 26.469 3.822 1 96.75 152 GLY B N 1
ATOM 4650 C CA . GLY B 1 152 ? -12.648 25.094 3.848 1 96.75 152 GLY B CA 1
ATOM 4651 C C . GLY B 1 152 ? -11.695 24.125 3.156 1 96.75 152 GLY B C 1
ATOM 4652 O O . GLY B 1 152 ? -12.055 22.984 2.859 1 96.75 152 GLY B O 1
ATOM 4653 N N . GLU B 1 153 ? -10.398 24.641 2.934 1 93.38 153 GLU B N 1
ATOM 4654 C CA . GLU B 1 153 ? -9.516 23.797 2.119 1 93.38 153 GLU B CA 1
ATOM 4655 C C . GLU B 1 153 ? -8.141 23.656 2.766 1 93.38 153 GLU B C 1
ATOM 4657 O O . GLU B 1 153 ? -7.176 23.266 2.105 1 93.38 153 GLU B O 1
ATOM 4662 N N . GLU B 1 154 ? -8.023 23.984 4.039 1 91.56 154 GLU B N 1
ATOM 4663 C CA . GLU B 1 154 ? -6.727 23.953 4.715 1 91.56 154 GLU B CA 1
ATOM 4664 C C . GLU B 1 154 ? -6.16 22.531 4.723 1 91.56 154 GLU B C 1
ATOM 4666 O O . GLU B 1 154 ? -4.969 22.328 4.465 1 91.56 154 GLU B O 1
ATOM 4671 N N . GLU B 1 155 ? -6.98 21.531 4.863 1 86.5 155 GLU B N 1
ATOM 4672 C CA . GLU B 1 155 ? -6.547 20.156 5.051 1 86.5 155 GLU B CA 1
ATOM 4673 C C . GLU B 1 155 ? -6.16 19.516 3.723 1 86.5 155 GLU B C 1
ATOM 4675 O O . GLU B 1 155 ? -5.617 18.406 3.695 1 86.5 155 GLU B O 1
ATOM 4680 N N . ILE B 1 156 ? -6.461 20.25 2.66 1 81.19 156 ILE B N 1
ATOM 4681 C CA . ILE B 1 156 ? -6.07 19.734 1.35 1 81.19 156 ILE B CA 1
ATOM 4682 C C . ILE B 1 156 ? -5.062 20.688 0.706 1 81.19 156 ILE B C 1
ATOM 4684 O O . ILE B 1 156 ? -4.938 20.734 -0.521 1 81.19 156 ILE B O 1
ATOM 4688 N N . GLY B 1 157 ? -4.469 21.594 1.573 1 81.62 157 GLY B N 1
ATOM 4689 C CA . GLY B 1 157 ? -3.359 22.406 1.11 1 81.62 157 GLY B CA 1
ATOM 4690 C C . GLY B 1 157 ? -3.771 23.812 0.726 1 81.62 157 GLY B C 1
ATOM 4691 O O . GLY B 1 157 ? -3 24.547 0.102 1 81.62 157 GLY B O 1
ATOM 4692 N N . SER B 1 158 ? -5.008 24.188 0.912 1 91.25 158 SER B N 1
ATOM 4693 C CA . SER B 1 158 ? -5.52 25.531 0.679 1 91.25 158 SER B CA 1
ATOM 4694 C C . SER B 1 158 ? -5.203 26 -0.735 1 91.25 158 SER B C 1
ATOM 4696 O O . SER B 1 158 ? -4.66 27.094 -0.922 1 91.25 158 SER B O 1
ATOM 4698 N N . PRO B 1 159 ? -5.641 25.281 -1.708 1 88 159 PRO B N 1
ATOM 4699 C CA . PRO B 1 159 ? -5.227 25.625 -3.074 1 88 159 PRO B CA 1
ATOM 4700 C C . PRO B 1 159 ? -5.738 26.984 -3.529 1 88 159 PRO B C 1
ATOM 4702 O O . PRO B 1 159 ? -5.164 27.594 -4.438 1 88 159 PRO B O 1
ATOM 4705 N N . HIS B 1 160 ? -6.816 27.531 -2.904 1 94.69 160 HIS B N 1
ATOM 4706 C CA . HIS B 1 160 ? -7.441 28.734 -3.447 1 94.69 160 HIS B CA 1
ATOM 4707 C C . HIS B 1 160 ? -7.223 29.938 -2.527 1 94.69 160 HIS B C 1
ATOM 4709 O O . HIS B 1 160 ? -7.832 30.984 -2.723 1 94.69 160 HIS B O 1
ATOM 4715 N N . ILE B 1 161 ? -6.363 29.812 -1.521 1 95.94 161 ILE B N 1
ATOM 4716 C CA . ILE B 1 161 ? -6.113 30.906 -0.597 1 95.94 161 ILE B CA 1
ATOM 4717 C C . ILE B 1 161 ? -5.41 32.062 -1.329 1 95.94 161 ILE B C 1
ATOM 4719 O O . ILE B 1 161 ? -5.719 33.219 -1.11 1 95.94 161 ILE B O 1
ATOM 4723 N N . ALA B 1 162 ? -4.445 31.734 -2.197 1 94 162 ALA B N 1
ATOM 4724 C CA . ALA B 1 162 ? -3.68 32.781 -2.893 1 94 162 ALA B CA 1
ATOM 4725 C C . ALA B 1 162 ? -4.598 33.688 -3.709 1 94 162 ALA B C 1
ATOM 4727 O O . ALA B 1 162 ? -4.621 34.906 -3.506 1 94 162 ALA B O 1
ATOM 4728 N N . PRO B 1 163 ? -5.43 33.094 -4.617 1 96.19 163 PRO B N 1
ATOM 4729 C CA . PRO B 1 163 ? -6.332 33.969 -5.363 1 96.19 163 PRO B CA 1
ATOM 4730 C C . PRO B 1 163 ? -7.355 34.656 -4.465 1 96.19 163 PRO B C 1
ATOM 4732 O O . PRO B 1 163 ? -7.746 35.812 -4.734 1 96.19 163 PRO B O 1
ATOM 4735 N N . MET B 1 164 ? -7.789 34.031 -3.408 1 97.94 164 MET B N 1
ATOM 4736 C CA . MET B 1 164 ? -8.773 34.625 -2.51 1 97.94 164 MET B CA 1
ATOM 4737 C C . MET B 1 164 ? -8.195 35.844 -1.81 1 97.94 164 MET B C 1
ATOM 4739 O O . MET B 1 164 ? -8.844 36.906 -1.746 1 97.94 164 MET B O 1
ATOM 4743 N N . VAL B 1 165 ? -6.938 35.719 -1.278 1 98 165 VAL B N 1
ATOM 4744 C CA . VAL B 1 165 ? -6.312 36.844 -0.556 1 98 165 VAL B CA 1
ATOM 4745 C C . VAL B 1 165 ? -6.074 38 -1.505 1 98 165 VAL B C 1
ATOM 4747 O O . VAL B 1 165 ? -6.266 39.156 -1.129 1 98 165 VAL B O 1
ATOM 4750 N N . GLN B 1 166 ? -5.699 37.688 -2.688 1 96.88 166 GLN B N 1
ATOM 4751 C CA . GLN B 1 166 ? -5.488 38.719 -3.682 1 96.88 166 GLN B CA 1
ATOM 4752 C C . GLN B 1 166 ? -6.793 39.438 -4.012 1 96.88 166 GLN B C 1
ATOM 4754 O O . GLN B 1 166 ? -6.836 40.688 -4.051 1 96.88 166 GLN B O 1
ATOM 4759 N N . GLN B 1 167 ? -7.805 38.688 -4.23 1 97.75 167 GLN B N 1
ATOM 4760 C CA . GLN B 1 167 ? -9.102 39.219 -4.645 1 97.75 167 GLN B CA 1
ATOM 4761 C C . GLN B 1 167 ? -9.734 40.062 -3.533 1 97.75 167 GLN B C 1
ATOM 4763 O O . GLN B 1 167 ? -10.414 41.031 -3.803 1 97.75 167 GLN B O 1
ATOM 4768 N N . HIS B 1 168 ? -9.539 39.656 -2.324 1 98.44 168 HIS B N 1
ATOM 4769 C CA . HIS B 1 168 ? -10.25 40.281 -1.211 1 98.44 168 HIS B CA 1
ATOM 4770 C C . HIS B 1 168 ? -9.281 41 -0.274 1 98.44 168 HIS B C 1
ATOM 4772 O O . HIS B 1 168 ? -9.555 41.125 0.92 1 98.44 168 HIS B O 1
ATOM 4778 N N . ALA B 1 169 ? -8.172 41.438 -0.791 1 98.19 169 ALA B N 1
ATOM 4779 C CA . ALA B 1 169 ? -7.117 42.062 0.005 1 98.19 169 ALA B CA 1
ATOM 4780 C C . ALA B 1 169 ? -7.648 43.25 0.783 1 98.19 169 ALA B C 1
ATOM 4782 O O . ALA B 1 169 ? -7.285 43.469 1.944 1 98.19 169 ALA B O 1
ATOM 4783 N N . ALA B 1 170 ? -8.492 44.031 0.184 1 98.19 170 ALA B N 1
ATOM 4784 C CA . ALA B 1 170 ? -9.031 45.219 0.824 1 98.19 170 ALA B CA 1
ATOM 4785 C C . ALA B 1 170 ? -9.906 44.844 2.016 1 98.19 170 ALA B C 1
ATOM 4787 O O . ALA B 1 170 ? -9.836 45.5 3.068 1 98.19 170 ALA B O 1
ATOM 4788 N N . GLU B 1 171 ? -10.758 43.875 1.813 1 98.56 171 GLU B N 1
ATOM 4789 C CA . GLU B 1 171 ? -11.625 43.438 2.898 1 98.56 171 GLU B CA 1
ATOM 4790 C C . GLU B 1 171 ? -10.82 42.812 4.023 1 98.56 171 GLU B C 1
ATOM 4792 O O . GLU B 1 171 ? -11.164 42.938 5.199 1 98.56 171 GLU B O 1
ATOM 4797 N N . LEU B 1 172 ? -9.727 42.188 3.662 1 98.69 172 LEU B N 1
ATOM 4798 C CA . LEU B 1 172 ? -8.945 41.406 4.617 1 98.69 172 LEU B CA 1
ATOM 4799 C C . LEU B 1 172 ? -7.938 42.312 5.344 1 98.69 172 LEU B C 1
ATOM 4801 O O . LEU B 1 172 ? -7.332 41.875 6.328 1 98.69 172 LEU B O 1
ATOM 4805 N N . ALA B 1 173 ? -7.711 43.5 4.867 1 98.31 173 ALA B N 1
ATOM 4806 C CA . ALA B 1 173 ? -6.715 44.375 5.457 1 98.31 173 ALA B CA 1
ATOM 4807 C C . ALA B 1 173 ? -6.875 44.469 6.973 1 98.31 173 ALA B C 1
ATOM 4809 O O . ALA B 1 173 ? -7.988 44.594 7.48 1 98.31 173 ALA B O 1
ATOM 4810 N N . ALA B 1 174 ? -5.777 44.375 7.715 1 98.44 174 ALA B N 1
ATOM 4811 C CA . ALA B 1 174 ? -5.738 44.375 9.18 1 98.44 174 ALA B CA 1
ATOM 4812 C C . ALA B 1 174 ? -4.355 44.781 9.688 1 98.44 174 ALA B C 1
ATOM 4814 O O . ALA B 1 174 ? -3.377 44.75 8.938 1 98.44 174 ALA B O 1
ATOM 4815 N N . ASP B 1 175 ? -4.348 45.156 10.906 1 98.12 175 ASP B N 1
ATOM 4816 C CA . ASP B 1 175 ? -3.078 45.531 11.516 1 98.12 175 ASP B CA 1
ATOM 4817 C C . ASP B 1 175 ? -2.271 44.312 11.938 1 98.12 175 ASP B C 1
ATOM 4819 O O . ASP B 1 175 ? -1.039 44.344 11.945 1 98.12 175 ASP B O 1
ATOM 4823 N N . VAL B 1 176 ? -2.959 43.312 12.367 1 98.44 176 VAL B N 1
ATOM 4824 C CA . VAL B 1 176 ? -2.324 42.062 12.82 1 98.44 176 VAL B CA 1
ATOM 4825 C C . VAL B 1 176 ? -3.209 40.875 12.461 1 98.44 176 VAL B C 1
ATOM 4827 O O . VAL B 1 176 ? -4.414 41.031 12.25 1 98.44 176 VAL B O 1
ATOM 4830 N N . ILE B 1 177 ? -2.57 39.719 12.359 1 98.56 177 ILE B N 1
ATOM 4831 C CA . ILE B 1 177 ? -3.283 38.469 12.047 1 98.56 177 ILE B CA 1
ATOM 4832 C C . ILE B 1 177 ? -2.996 37.438 13.125 1 98.56 177 ILE B C 1
ATOM 4834 O O . ILE B 1 177 ? -1.841 37.219 13.508 1 98.56 177 ILE B O 1
ATOM 4838 N N . VAL B 1 178 ? -4.035 36.875 13.68 1 98.38 178 VAL B N 1
ATOM 4839 C CA . VAL B 1 178 ? -3.912 35.719 14.555 1 98.38 178 VAL B CA 1
ATOM 4840 C C . VAL B 1 178 ? -4.25 34.438 13.781 1 98.38 178 VAL B C 1
ATOM 4842 O O . VAL B 1 178 ? -5.34 34.312 13.211 1 98.38 178 VAL B O 1
ATOM 4845 N N . TRP B 1 179 ? -3.363 33.469 13.82 1 97.31 179 TRP B N 1
ATOM 4846 C CA . TRP B 1 179 ? -3.422 32.281 12.984 1 97.31 179 TRP B CA 1
ATOM 4847 C C . TRP B 1 179 ? -4.145 31.156 13.695 1 97.31 179 TRP B C 1
ATOM 4849 O O . TRP B 1 179 ? -4.551 31.297 14.852 1 97.31 179 TRP B O 1
ATOM 4859 N N . GLU B 1 180 ? -4.391 30.109 13.086 1 91.38 180 GLU B N 1
ATOM 4860 C CA . GLU B 1 180 ? -5.41 29.094 13.367 1 91.38 180 GLU B CA 1
ATOM 4861 C C . GLU B 1 180 ? -5.043 28.266 14.594 1 91.38 180 GLU B C 1
ATOM 4863 O O . GLU B 1 180 ? -5.922 27.719 15.266 1 91.38 180 GLU B O 1
ATOM 4868 N N . THR B 1 181 ? -3.742 28.078 14.828 1 85.31 181 THR B N 1
ATOM 4869 C CA . THR B 1 181 ? -3.469 27.062 15.836 1 85.31 181 THR B CA 1
ATOM 4870 C C . THR B 1 181 ? -2.258 27.453 16.688 1 85.31 181 THR B C 1
ATOM 4872 O O . THR B 1 181 ? -1.543 28.391 16.359 1 85.31 181 THR B O 1
ATOM 4875 N N . GLY B 1 182 ? -2.205 26.719 17.812 1 91 182 GLY B N 1
ATOM 4876 C CA . GLY B 1 182 ? -1.153 26.859 18.812 1 91 182 GLY B CA 1
ATOM 4877 C C . GLY B 1 182 ? -1.545 26.344 20.172 1 91 182 GLY B C 1
ATOM 4878 O O . GLY B 1 182 ? -2.689 25.938 20.391 1 91 182 GLY B O 1
ATOM 4879 N N . GLY B 1 183 ? -0.551 26.312 21.016 1 95.19 183 GLY B N 1
ATOM 4880 C CA . GLY B 1 183 ? -0.82 25.844 22.359 1 95.19 183 GLY B CA 1
ATOM 4881 C C . GLY B 1 183 ? 0.436 25.469 23.125 1 95.19 183 GLY B C 1
ATOM 4882 O O . GLY B 1 183 ? 1.45 26.156 23.047 1 95.19 183 GLY B O 1
ATOM 4883 N N . LYS B 1 184 ? 0.234 24.422 23.938 1 95.88 184 LYS B N 1
ATOM 4884 C CA . LYS B 1 184 ? 1.298 24.062 24.875 1 95.88 184 LYS B CA 1
ATOM 4885 C C . LYS B 1 184 ? 2.17 22.938 24.297 1 95.88 184 LYS B C 1
ATOM 4887 O O . LYS B 1 184 ? 1.663 22 23.672 1 95.88 184 LYS B O 1
ATOM 4892 N N . ASP B 1 185 ? 3.461 23.062 24.531 1 92.81 185 ASP B N 1
ATOM 4893 C CA . ASP B 1 185 ? 4.398 22.031 24.094 1 92.81 185 ASP B CA 1
ATOM 4894 C C . ASP B 1 185 ? 4.477 20.891 25.109 1 92.81 185 ASP B C 1
ATOM 4896 O O . ASP B 1 185 ? 3.684 20.844 26.047 1 92.81 185 ASP B O 1
ATOM 4900 N N . ALA B 1 186 ? 5.355 20 24.938 1 90.31 186 ALA B N 1
ATOM 4901 C CA . ALA B 1 186 ? 5.441 18.781 25.75 1 90.31 186 ALA B CA 1
ATOM 4902 C C . ALA B 1 186 ? 5.902 19.094 27.172 1 90.31 186 ALA B C 1
ATOM 4904 O O . ALA B 1 186 ? 5.699 18.312 28.094 1 90.31 186 ALA B O 1
ATOM 4905 N N . ASP B 1 187 ? 6.535 20.234 27.312 1 93.12 187 ASP B N 1
ATOM 4906 C CA . ASP B 1 187 ? 6.965 20.672 28.625 1 93.12 187 ASP B CA 1
ATOM 4907 C C . ASP B 1 187 ? 5.953 21.641 29.25 1 93.12 187 ASP B C 1
ATOM 4909 O O . ASP B 1 187 ? 6.258 22.344 30.219 1 93.12 187 ASP B O 1
ATOM 4913 N N . GLU B 1 188 ? 4.855 21.781 28.578 1 94.25 188 GLU B N 1
ATOM 4914 C CA . GLU B 1 188 ? 3.711 22.547 29.078 1 94.25 188 GLU B CA 1
ATOM 4915 C C . GLU B 1 188 ? 3.957 24.047 28.953 1 94.25 188 GLU B C 1
ATOM 4917 O O . GLU B 1 188 ? 3.273 24.844 29.594 1 94.25 188 GLU B O 1
ATOM 4922 N N . ASN B 1 189 ? 4.965 24.359 28.156 1 96.38 189 ASN B N 1
ATOM 4923 C CA . ASN B 1 189 ? 5.102 25.781 27.828 1 96.38 189 ASN B CA 1
ATOM 4924 C C . ASN B 1 189 ? 4.062 26.234 26.812 1 96.38 189 ASN B C 1
ATOM 4926 O O . ASN B 1 189 ? 3.748 25.484 25.875 1 96.38 189 ASN B O 1
ATOM 4930 N N . PHE B 1 190 ? 3.518 27.438 27.078 1 97.5 190 PHE B N 1
ATOM 4931 C CA . PHE B 1 190 ? 2.633 28.047 26.078 1 97.5 190 PHE B CA 1
ATOM 4932 C C . PHE B 1 190 ? 3.438 28.703 24.969 1 97.5 190 PHE B C 1
ATOM 4934 O O . PHE B 1 190 ? 4.262 29.594 25.25 1 97.5 190 PHE B O 1
ATOM 4941 N N . ASP B 1 191 ? 3.18 28.344 23.766 1 96.94 191 ASP B N 1
ATOM 4942 C CA . ASP B 1 191 ? 3.99 28.781 22.625 1 96.94 191 ASP B CA 1
ATOM 4943 C C . ASP B 1 191 ? 3.338 29.969 21.906 1 96.94 191 ASP B C 1
ATOM 4945 O O . ASP B 1 191 ? 2.141 29.938 21.609 1 96.94 191 ASP B O 1
ATOM 4949 N N . ILE B 1 192 ? 4.066 31 21.703 1 97.62 192 ILE B N 1
ATOM 4950 C CA . ILE B 1 192 ? 3.748 32.062 20.734 1 97.62 192 ILE B CA 1
ATOM 4951 C C . ILE B 1 192 ? 4.535 31.844 19.453 1 97.62 192 ILE B C 1
ATOM 4953 O O . ILE B 1 192 ? 5.738 32.125 19.391 1 97.62 192 ILE B O 1
ATOM 4957 N N . THR B 1 193 ? 3.82 31.406 18.453 1 97.5 193 THR B N 1
ATOM 4958 C CA . THR B 1 193 ? 4.477 30.969 17.219 1 97.5 193 THR B CA 1
ATOM 4959 C C . THR B 1 193 ? 4.336 32.031 16.125 1 97.5 193 THR B C 1
ATOM 4961 O O . THR B 1 193 ? 3.254 32.594 15.93 1 97.5 193 THR B O 1
ATOM 4964 N N . CYS B 1 194 ? 5.414 32.281 15.359 1 97.5 194 CYS B N 1
ATOM 4965 C CA . CYS B 1 194 ? 5.441 33.469 14.508 1 97.5 194 CYS B CA 1
ATOM 4966 C C . CYS B 1 194 ? 5.633 33.094 13.039 1 97.5 194 CYS B C 1
ATOM 4968 O O . CYS B 1 194 ? 5.984 33.938 12.219 1 97.5 194 CYS B O 1
ATOM 4970 N N . GLY B 1 195 ? 5.367 31.828 12.75 1 96.62 195 GLY B N 1
ATOM 4971 C CA . GLY B 1 195 ? 5.523 31.391 11.375 1 96.62 195 GLY B CA 1
ATOM 4972 C C . GLY B 1 195 ? 5.207 29.922 11.18 1 96.62 195 GLY B C 1
ATOM 4973 O O . GLY B 1 195 ? 4.789 29.234 12.125 1 96.62 195 GLY B O 1
ATOM 4974 N N . VAL B 1 196 ? 5.344 29.484 9.906 1 96.38 196 VAL B N 1
ATOM 4975 C CA . VAL B 1 196 ? 5.145 28.078 9.531 1 96.38 196 VAL B CA 1
ATOM 4976 C C . VAL B 1 196 ? 6.219 27.656 8.531 1 96.38 196 VAL B C 1
ATOM 4978 O O . VAL B 1 196 ? 6.719 28.484 7.758 1 96.38 196 VAL B O 1
ATOM 4981 N N . LYS B 1 197 ? 6.547 26.391 8.594 1 96.12 197 LYS B N 1
ATOM 4982 C CA . LYS B 1 197 ? 7.336 25.812 7.504 1 96.12 197 LYS B CA 1
ATOM 4983 C C . LYS B 1 197 ? 6.488 25.641 6.242 1 96.12 197 LYS B C 1
ATOM 4985 O O . LYS B 1 197 ? 5.258 25.641 6.312 1 96.12 197 LYS B O 1
ATOM 4990 N N . GLY B 1 198 ? 7.203 25.641 5.109 1 95.12 198 GLY B N 1
ATOM 4991 C CA . GLY B 1 198 ? 6.539 25.281 3.865 1 95.12 198 GLY B CA 1
ATOM 4992 C C . GLY B 1 198 ? 6.363 23.781 3.684 1 95.12 198 GLY B C 1
ATOM 4993 O O . GLY B 1 198 ? 6.77 23 4.543 1 95.12 198 GLY B O 1
ATOM 4994 N N . ILE B 1 199 ? 5.688 23.438 2.553 1 94.69 199 ILE B N 1
ATOM 4995 C CA . ILE B 1 199 ? 5.508 22.016 2.246 1 94.69 199 ILE B CA 1
ATOM 4996 C C . ILE B 1 199 ? 5.488 21.812 0.732 1 94.69 199 ILE B C 1
ATOM 4998 O O . ILE B 1 199 ? 5.105 22.719 -0.015 1 94.69 199 ILE B O 1
ATOM 5002 N N . MET B 1 200 ? 6.02 20.797 0.341 1 95.56 200 MET B N 1
ATOM 5003 C CA . MET B 1 200 ? 5.852 20.266 -1.008 1 95.56 200 MET B CA 1
ATOM 5004 C C . MET B 1 200 ? 5.402 18.812 -0.966 1 95.56 200 MET B C 1
ATOM 5006 O O . MET B 1 200 ? 6.113 17.953 -0.443 1 95.56 200 MET B O 1
ATOM 5010 N N . SER B 1 201 ? 4.203 18.531 -1.444 1 94.69 201 SER B N 1
ATOM 5011 C CA . SER B 1 201 ? 3.688 17.156 -1.54 1 94.69 201 SER B CA 1
ATOM 5012 C C . SER B 1 201 ? 3.777 16.641 -2.969 1 94.69 201 SER B C 1
ATOM 5014 O O . SER B 1 201 ? 3.525 17.375 -3.924 1 94.69 201 SER B O 1
ATOM 5016 N N . PHE B 1 202 ? 4.184 15.414 -3.09 1 96.88 202 PHE B N 1
ATOM 5017 C CA . PHE B 1 202 ? 4.336 14.828 -4.414 1 96.88 202 PHE B CA 1
ATOM 5018 C C . PHE B 1 202 ? 4.199 13.305 -4.352 1 96.88 202 PHE B C 1
ATOM 5020 O O . PHE B 1 202 ? 4.152 12.727 -3.266 1 96.88 202 PHE B O 1
ATOM 5027 N N . GLU B 1 203 ? 4.02 12.734 -5.512 1 97.88 203 GLU B N 1
ATOM 5028 C CA . GLU B 1 203 ? 4.027 11.281 -5.66 1 97.88 203 GLU B CA 1
ATOM 5029 C C . GLU B 1 203 ? 5.203 10.82 -6.52 1 97.88 203 GLU B C 1
ATOM 5031 O O . GLU B 1 203 ? 5.652 11.547 -7.406 1 97.88 203 GLU B O 1
ATOM 5036 N N . LEU B 1 204 ? 5.719 9.719 -6.176 1 98.56 204 LEU B N 1
ATOM 5037 C CA . LEU B 1 204 ? 6.551 8.945 -7.094 1 98.56 204 LEU B CA 1
ATOM 5038 C C . LEU B 1 204 ? 5.766 7.777 -7.684 1 98.56 204 LEU B C 1
ATOM 5040 O O . LEU B 1 204 ? 5.191 6.973 -6.945 1 98.56 204 LEU B O 1
ATOM 5044 N N . ARG B 1 205 ? 5.68 7.746 -8.984 1 98.38 205 ARG B N 1
ATOM 5045 C CA . ARG B 1 205 ? 4.953 6.688 -9.68 1 98.38 205 ARG B CA 1
ATOM 5046 C C . ARG B 1 205 ? 5.863 5.941 -10.648 1 98.38 205 ARG B C 1
ATOM 5048 O O . ARG B 1 205 ? 6.707 6.551 -11.312 1 98.38 205 ARG B O 1
ATOM 5055 N N . VAL B 1 206 ? 5.727 4.66 -10.688 1 98.44 206 VAL B N 1
ATOM 5056 C CA . VAL B 1 206 ? 6.473 3.873 -11.664 1 98.44 206 VAL B CA 1
ATOM 5057 C C . VAL B 1 206 ? 5.598 2.734 -12.188 1 98.44 206 VAL B C 1
ATOM 5059 O O . VAL B 1 206 ? 4.789 2.176 -11.445 1 98.44 206 VAL B O 1
ATOM 5062 N N . LYS B 1 207 ? 5.633 2.49 -13.43 1 97.38 207 LYS B N 1
ATOM 5063 C CA . LYS B 1 207 ? 4.957 1.4 -14.133 1 97.38 207 LYS B CA 1
ATOM 5064 C C . LYS B 1 207 ? 5.949 0.561 -14.93 1 97.38 207 LYS B C 1
ATOM 5066 O O . LYS B 1 207 ? 6.746 1.1 -15.703 1 97.38 207 LYS B O 1
ATOM 5071 N N . THR B 1 208 ? 5.934 -0.732 -14.68 1 97.06 208 THR B N 1
ATOM 5072 C CA . THR B 1 208 ? 6.902 -1.588 -15.352 1 97.06 208 THR B CA 1
ATOM 5073 C C . THR B 1 208 ? 6.203 -2.502 -16.359 1 97.06 208 THR B C 1
ATOM 5075 O O . THR B 1 208 ? 6.863 -3.143 -17.188 1 97.06 208 THR B O 1
ATOM 5078 N N . ALA B 1 209 ? 4.934 -2.641 -16.344 1 94.38 209 ALA B N 1
ATOM 5079 C CA . ALA B 1 209 ? 4.098 -3.408 -17.266 1 94.38 209 ALA B CA 1
ATOM 5080 C C . ALA B 1 209 ? 2.678 -2.854 -17.312 1 94.38 209 ALA B C 1
ATOM 5082 O O . ALA B 1 209 ? 2.334 -1.951 -16.547 1 94.38 209 ALA B O 1
ATOM 5083 N N . GLU B 1 210 ? 1.901 -3.303 -18.25 1 90.06 210 GLU B N 1
ATOM 5084 C CA . GLU B 1 210 ? 0.531 -2.811 -18.344 1 90.06 210 GLU B CA 1
ATOM 5085 C C . GLU B 1 210 ? -0.427 -3.674 -17.531 1 90.06 210 GLU B C 1
ATOM 5087 O O . GLU B 1 210 ? -1.552 -3.262 -17.25 1 90.06 210 GLU B O 1
ATOM 5092 N N . LYS B 1 211 ? 0.066 -4.902 -17.25 1 84.88 211 LYS B N 1
ATOM 5093 C CA . LYS B 1 211 ? -0.714 -5.824 -16.422 1 84.88 211 LYS B CA 1
ATOM 5094 C C . LYS B 1 211 ? 0.154 -6.473 -15.344 1 84.88 211 LYS B C 1
ATOM 5096 O O . LYS B 1 211 ? 1.368 -6.602 -15.516 1 84.88 211 LYS B O 1
ATOM 5101 N N . ASP B 1 212 ? -0.545 -6.734 -14.211 1 88 212 ASP B N 1
ATOM 5102 C CA . ASP B 1 212 ? 0.178 -7.562 -13.242 1 88 212 ASP B CA 1
ATOM 5103 C C . ASP B 1 212 ? 0.559 -8.906 -13.852 1 88 212 ASP B C 1
ATOM 5105 O O . ASP B 1 212 ? -0.162 -9.438 -14.703 1 88 212 ASP B O 1
ATOM 5109 N N . LEU B 1 213 ? 1.713 -9.422 -13.469 1 89.06 213 LEU B N 1
ATOM 5110 C CA . LEU B 1 213 ? 2.16 -10.734 -13.922 1 89.06 213 LEU B CA 1
ATOM 5111 C C . LEU B 1 213 ? 2.131 -11.75 -12.781 1 89.06 213 LEU B C 1
ATOM 5113 O O . LEU B 1 213 ? 2.098 -11.367 -11.609 1 89.06 213 LEU B O 1
ATOM 5117 N N . HIS B 1 214 ? 2.047 -13 -13.141 1 87 214 HIS B N 1
ATOM 5118 C CA . HIS B 1 214 ? 2.271 -14.047 -12.148 1 87 214 HIS B CA 1
ATOM 5119 C C . HIS B 1 214 ? 3.664 -13.938 -11.539 1 87 214 HIS B C 1
ATOM 5121 O O . HIS B 1 214 ? 4.641 -13.68 -12.242 1 87 214 HIS B O 1
ATOM 5127 N N . SER B 1 215 ? 3.834 -14.062 -10.211 1 91.94 215 SER B N 1
ATOM 5128 C CA . SER B 1 215 ? 5.102 -13.805 -9.531 1 91.94 215 SER B CA 1
ATOM 5129 C C . SER B 1 215 ? 6.184 -14.773 -10 1 91.94 215 SER B C 1
ATOM 5131 O O . SER B 1 215 ? 7.375 -14.5 -9.836 1 91.94 215 SER B O 1
ATOM 5133 N N . SER B 1 216 ? 5.809 -15.914 -10.547 1 91.44 216 SER B N 1
ATOM 5134 C CA . SER B 1 216 ? 6.797 -16.859 -11.062 1 91.44 216 SER B CA 1
ATOM 5135 C C . SER B 1 216 ? 7.625 -16.219 -12.18 1 91.44 216 SER B C 1
ATOM 5137 O O . SER B 1 216 ? 8.727 -16.688 -12.477 1 91.44 216 SER B O 1
ATOM 5139 N N . LEU B 1 217 ? 7.109 -15.234 -12.773 1 92.69 217 LEU B N 1
ATOM 5140 C CA . LEU B 1 217 ? 7.793 -14.602 -13.898 1 92.69 217 LEU B CA 1
ATOM 5141 C C . LEU B 1 217 ? 8.812 -13.578 -13.398 1 92.69 217 LEU B C 1
ATOM 5143 O O . LEU B 1 217 ? 9.508 -12.953 -14.203 1 92.69 217 LEU B O 1
ATOM 5147 N N . ALA B 1 218 ? 8.977 -13.445 -12.078 1 95.75 218 ALA B N 1
ATOM 5148 C CA . ALA B 1 218 ? 10.062 -12.656 -11.5 1 95.75 218 ALA B CA 1
ATOM 5149 C C . ALA B 1 218 ? 11.422 -13.188 -11.945 1 95.75 218 ALA B C 1
ATOM 5151 O O . ALA B 1 218 ? 12.445 -12.508 -11.781 1 95.75 218 ALA B O 1
ATOM 5152 N N . ALA B 1 219 ? 11.383 -14.367 -12.5 1 95.62 219 ALA B N 1
ATOM 5153 C CA . ALA B 1 219 ? 12.594 -14.945 -13.062 1 95.62 219 ALA B CA 1
ATOM 5154 C C . ALA B 1 219 ? 13.203 -14.039 -14.125 1 95.62 219 ALA B C 1
ATOM 5156 O O . ALA B 1 219 ? 14.422 -14.016 -14.312 1 95.62 219 ALA B O 1
ATOM 5157 N N . TYR B 1 220 ? 12.305 -13.273 -14.797 1 95.56 220 TYR B N 1
ATOM 5158 C CA . TYR B 1 220 ? 12.891 -12.445 -15.852 1 95.56 220 TYR B CA 1
ATOM 5159 C C . TYR B 1 220 ? 12.281 -11.055 -15.852 1 95.56 220 TYR B C 1
ATOM 5161 O O . TYR B 1 220 ? 12.852 -10.117 -16.422 1 95.56 220 TYR B O 1
ATOM 5169 N N . ALA B 1 221 ? 11.133 -10.883 -15.344 1 95.38 221 ALA B N 1
ATOM 5170 C CA . ALA B 1 221 ? 10.43 -9.602 -15.438 1 95.38 221 ALA B CA 1
ATOM 5171 C C . ALA B 1 221 ? 10.75 -8.711 -14.242 1 95.38 221 ALA B C 1
ATOM 5173 O O . ALA B 1 221 ? 10.836 -9.195 -13.109 1 95.38 221 ALA B O 1
ATOM 5174 N N . ASP B 1 222 ? 10.883 -7.445 -14.5 1 94.5 222 ASP B N 1
ATOM 5175 C CA . ASP B 1 222 ? 11.086 -6.477 -13.43 1 94.5 222 ASP B CA 1
ATOM 5176 C C . ASP B 1 222 ? 9.789 -6.242 -12.648 1 94.5 222 ASP B C 1
ATOM 5178 O O . ASP B 1 222 ? 8.734 -6.742 -13.031 1 94.5 222 ASP B O 1
ATOM 5182 N N . ASN B 1 223 ? 9.898 -5.57 -11.562 1 95.5 223 ASN B N 1
ATOM 5183 C CA . ASN B 1 223 ? 8.859 -5.363 -10.555 1 95.5 223 ASN B CA 1
ATOM 5184 C C . ASN B 1 223 ? 8.781 -3.898 -10.133 1 95.5 223 ASN B C 1
ATOM 5186 O O . ASN B 1 223 ? 9.742 -3.348 -9.594 1 95.5 223 ASN B O 1
ATOM 5190 N N . ALA B 1 224 ? 7.586 -3.314 -10.367 1 97.94 224 ALA B N 1
ATOM 5191 C CA . ALA B 1 224 ? 7.43 -1.89 -10.086 1 97.94 224 ALA B CA 1
ATOM 5192 C C . ALA B 1 224 ? 7.711 -1.586 -8.617 1 97.94 224 ALA B C 1
ATOM 5194 O O . ALA B 1 224 ? 8.242 -0.523 -8.289 1 97.94 224 ALA B O 1
ATOM 5195 N N . ALA B 1 225 ? 7.312 -2.471 -7.766 1 97.88 225 ALA B N 1
ATOM 5196 C CA . ALA B 1 225 ? 7.551 -2.27 -6.34 1 97.88 225 ALA B CA 1
ATOM 5197 C C . ALA B 1 225 ? 9.047 -2.236 -6.031 1 97.88 225 ALA B C 1
ATOM 5199 O O . ALA B 1 225 ? 9.516 -1.367 -5.293 1 97.88 225 ALA B O 1
ATOM 5200 N N . TRP B 1 226 ? 9.836 -3.188 -6.605 1 97.75 226 TRP B N 1
ATOM 5201 C CA . TRP B 1 226 ? 11.281 -3.156 -6.441 1 97.75 226 TRP B CA 1
ATOM 5202 C C . TRP B 1 226 ? 11.867 -1.859 -6.996 1 97.75 226 TRP B C 1
ATOM 5204 O O . TRP B 1 226 ? 12.719 -1.237 -6.363 1 97.75 226 TRP B O 1
ATOM 5214 N N . ARG B 1 227 ? 11.375 -1.52 -8.172 1 97.19 227 ARG B N 1
ATOM 5215 C CA . ARG B 1 227 ? 11.859 -0.308 -8.828 1 97.19 227 ARG B CA 1
ATOM 5216 C C . ARG B 1 227 ? 11.641 0.916 -7.945 1 97.19 227 ARG B C 1
ATOM 5218 O O . ARG B 1 227 ? 12.555 1.728 -7.758 1 97.19 227 ARG B O 1
ATOM 5225 N N . LEU B 1 228 ? 10.5 1.041 -7.363 1 98.06 228 LEU B N 1
ATOM 5226 C CA . LEU B 1 228 ? 10.148 2.172 -6.512 1 98.06 228 LEU B CA 1
ATOM 5227 C C . LEU B 1 228 ? 11 2.188 -5.246 1 98.06 228 LEU B C 1
ATOM 5229 O O . LEU B 1 228 ? 11.5 3.238 -4.848 1 98.06 228 LEU B O 1
ATOM 5233 N N . THR B 1 229 ? 11.141 1.033 -4.582 1 97.19 229 THR B N 1
ATOM 5234 C CA . THR B 1 229 ? 11.875 0.983 -3.324 1 97.19 229 THR B CA 1
ATOM 5235 C C . THR B 1 229 ? 13.344 1.348 -3.545 1 97.19 229 THR B C 1
ATOM 5237 O O . THR B 1 229 ? 13.953 2.02 -2.711 1 97.19 229 THR B O 1
ATOM 5240 N N . ARG B 1 230 ? 13.914 0.97 -4.676 1 96.06 230 ARG B N 1
ATOM 5241 C CA . ARG B 1 230 ? 15.289 1.338 -4.992 1 96.06 230 ARG B CA 1
ATOM 5242 C C . ARG B 1 230 ? 15.406 2.832 -5.277 1 96.06 230 ARG B C 1
ATOM 5244 O O . ARG B 1 230 ? 16.391 3.471 -4.883 1 96.06 230 ARG B O 1
ATOM 5251 N N . ALA B 1 231 ? 14.43 3.312 -6 1 97.81 231 ALA B N 1
ATOM 5252 C CA . ALA B 1 231 ? 14.406 4.75 -6.262 1 97.81 231 ALA B CA 1
ATOM 5253 C C . ALA B 1 231 ? 14.352 5.543 -4.961 1 97.81 231 ALA B C 1
ATOM 5255 O O . ALA B 1 231 ? 15.117 6.488 -4.766 1 97.81 231 ALA B O 1
ATOM 5256 N N . LEU B 1 232 ? 13.484 5.164 -4.07 1 98.12 232 LEU B N 1
ATOM 5257 C CA . LEU B 1 232 ? 13.344 5.832 -2.781 1 98.12 232 LEU B CA 1
ATOM 5258 C C . LEU B 1 232 ? 14.641 5.762 -1.983 1 98.12 232 LEU B C 1
ATOM 5260 O O . LEU B 1 232 ? 15.086 6.766 -1.421 1 98.12 232 LEU B O 1
ATOM 5264 N N . ALA B 1 233 ? 15.273 4.605 -2.004 1 94.44 233 ALA B N 1
ATOM 5265 C CA . ALA B 1 233 ? 16.516 4.414 -1.262 1 94.44 233 ALA B CA 1
ATOM 5266 C C . ALA B 1 233 ? 17.625 5.289 -1.824 1 94.44 233 ALA B C 1
ATOM 5268 O O . ALA B 1 233 ? 18.594 5.617 -1.117 1 94.44 233 ALA B O 1
ATOM 5269 N N . SER B 1 234 ? 17.484 5.648 -3.053 1 96.25 234 SER B N 1
ATOM 5270 C CA . SER B 1 234 ? 18.516 6.469 -3.684 1 96.25 234 SER B CA 1
ATOM 5271 C C . SER B 1 234 ? 18.391 7.93 -3.271 1 96.25 234 SER B C 1
ATOM 5273 O O . SER B 1 234 ? 19.312 8.727 -3.486 1 96.25 234 SER B O 1
ATOM 5275 N N . LEU B 1 235 ? 17.297 8.328 -2.686 1 98 235 LEU B N 1
ATOM 5276 C CA . LEU B 1 235 ? 17 9.734 -2.428 1 98 235 LEU B CA 1
ATOM 5277 C C . LEU B 1 235 ? 17.375 10.117 -1 1 98 235 LEU B C 1
ATOM 5279 O O . LEU B 1 235 ? 17.453 11.305 -0.669 1 98 235 LEU B O 1
ATOM 5283 N N . ARG B 1 236 ? 17.594 9.18 -0.131 1 96.25 236 ARG B N 1
ATOM 5284 C CA . ARG B 1 236 ? 17.891 9.438 1.271 1 96.25 236 ARG B CA 1
ATOM 5285 C C . ARG B 1 236 ? 18.953 8.469 1.789 1 96.25 236 ARG B C 1
ATOM 5287 O O . ARG B 1 236 ? 18.844 7.262 1.564 1 96.25 236 ARG B O 1
ATOM 5294 N N . GLY B 1 237 ? 19.938 8.945 2.467 1 93.38 237 GLY B N 1
ATOM 5295 C CA . GLY B 1 237 ? 21.047 8.141 2.957 1 93.38 237 GLY B CA 1
ATOM 5296 C C . GLY B 1 237 ? 20.766 7.5 4.305 1 93.38 237 GLY B C 1
ATOM 5297 O O . GLY B 1 237 ? 19.719 7.738 4.906 1 93.38 237 GLY B O 1
ATOM 5298 N N . PRO B 1 238 ? 21.688 6.648 4.797 1 89.62 238 PRO B N 1
ATOM 5299 C CA . PRO B 1 238 ? 21.516 5.953 6.074 1 89.62 238 PRO B CA 1
ATOM 5300 C C . PRO B 1 238 ? 21.5 6.906 7.266 1 89.62 238 PRO B C 1
ATOM 5302 O O . PRO B 1 238 ? 21.016 6.547 8.344 1 89.62 238 PRO B O 1
ATOM 5305 N N . ASP B 1 239 ? 22.031 8.07 7.098 1 91.75 239 ASP B N 1
ATOM 5306 C CA . ASP B 1 239 ? 22.031 9.07 8.164 1 91.75 239 ASP B CA 1
ATOM 5307 C C . ASP B 1 239 ? 20.797 9.961 8.07 1 91.75 239 ASP B C 1
ATOM 5309 O O . ASP B 1 239 ? 20.734 11.016 8.719 1 91.75 239 ASP B O 1
ATOM 5313 N N . ASN B 1 240 ? 19.891 9.633 7.188 1 92.88 240 ASN B N 1
ATOM 5314 C CA . ASN B 1 240 ? 18.609 10.297 7.008 1 92.88 240 ASN B CA 1
ATOM 5315 C C . ASN B 1 240 ? 18.75 11.594 6.227 1 92.88 240 ASN B C 1
ATOM 5317 O O . ASN B 1 240 ? 17.797 12.383 6.141 1 92.88 240 ASN B O 1
ATOM 5321 N N . ARG B 1 241 ? 19.938 11.859 5.688 1 95.31 241 ARG B N 1
ATOM 5322 C CA . ARG B 1 241 ? 20.141 13.031 4.84 1 95.31 241 ARG B CA 1
ATOM 5323 C C . ARG B 1 241 ? 19.562 12.805 3.447 1 95.31 241 ARG B C 1
ATOM 5325 O O . ARG B 1 241 ? 19.719 11.719 2.877 1 95.31 241 ARG B O 1
ATOM 5332 N N . VAL B 1 242 ? 18.875 13.812 2.947 1 97.81 242 VAL B N 1
ATOM 5333 C CA . VAL B 1 242 ? 18.359 13.75 1.586 1 97.81 242 VAL B CA 1
ATOM 5334 C C . VAL B 1 242 ? 19.5 13.875 0.585 1 97.81 242 VAL B C 1
ATOM 5336 O O . VAL B 1 242 ? 20.344 14.781 0.703 1 97.81 242 VAL B O 1
ATOM 5339 N N . LEU B 1 243 ? 19.531 12.953 -0.397 1 98.25 243 LEU B N 1
ATOM 5340 C CA . LEU B 1 243 ? 20.641 12.867 -1.341 1 98.25 243 LEU B CA 1
ATOM 5341 C C . LEU B 1 243 ? 20.25 13.453 -2.693 1 98.25 243 LEU B C 1
ATOM 5343 O O . LEU B 1 243 ? 20.406 12.805 -3.729 1 98.25 243 LEU B O 1
ATOM 5347 N N . VAL B 1 244 ? 19.641 14.555 -2.707 1 98.62 244 VAL B N 1
ATOM 5348 C CA . VAL B 1 244 ? 19.281 15.281 -3.918 1 98.62 244 VAL B CA 1
ATOM 5349 C C . VAL B 1 244 ? 20.188 16.484 -4.09 1 98.62 244 VAL B C 1
ATOM 5351 O O . VAL B 1 244 ? 20.281 17.344 -3.197 1 98.62 244 VAL B O 1
ATOM 5354 N N . ALA B 1 245 ? 20.891 16.562 -5.223 1 98.56 245 ALA B N 1
ATOM 5355 C CA . ALA B 1 245 ? 21.781 17.688 -5.504 1 98.56 245 ALA B CA 1
ATOM 5356 C C . ALA B 1 245 ? 21.016 19 -5.484 1 98.56 245 ALA B C 1
ATOM 5358 O O . ALA B 1 245 ? 19.984 19.141 -6.152 1 98.56 245 ALA B O 1
ATOM 5359 N N . GLY B 1 246 ? 21.5 19.922 -4.664 1 98.31 246 GLY B N 1
ATOM 5360 C CA . GLY B 1 246 ? 20.906 21.25 -4.605 1 98.31 246 GLY B CA 1
ATOM 5361 C C . GLY B 1 246 ? 19.75 21.359 -3.629 1 98.31 246 GLY B C 1
ATOM 5362 O O . GLY B 1 246 ? 19.156 22.422 -3.461 1 98.31 246 GLY B O 1
ATOM 5363 N N . PHE B 1 247 ? 19.469 20.312 -2.906 1 97.94 247 PHE B N 1
ATOM 5364 C CA . PHE B 1 247 ? 18.281 20.203 -2.051 1 97.94 247 PHE B CA 1
ATOM 5365 C C . PHE B 1 247 ? 18.344 21.219 -0.919 1 97.94 247 PHE B C 1
ATOM 5367 O O . PHE B 1 247 ? 17.312 21.75 -0.497 1 97.94 247 PHE B O 1
ATOM 5374 N N . TYR B 1 248 ? 19.578 21.531 -0.458 1 97.69 248 TYR B N 1
ATOM 5375 C CA . TYR B 1 248 ? 19.75 22.359 0.729 1 97.69 248 TYR B CA 1
ATOM 5376 C C . TYR B 1 248 ? 20.297 23.734 0.358 1 97.69 248 TYR B C 1
ATOM 5378 O O . TYR B 1 248 ? 20.547 24.562 1.233 1 97.69 248 TYR B O 1
ATOM 5386 N N . ASP B 1 249 ? 20.438 24.078 -0.912 1 97.75 249 ASP B N 1
ATOM 5387 C CA . ASP B 1 249 ? 21.172 25.25 -1.374 1 97.75 249 ASP B CA 1
ATOM 5388 C C . ASP B 1 249 ? 20.484 26.547 -0.926 1 97.75 249 ASP B C 1
ATOM 5390 O O . ASP B 1 249 ? 21.156 27.531 -0.612 1 97.75 249 ASP B O 1
ATOM 5394 N N . ASP B 1 250 ? 19.172 26.547 -0.865 1 97.25 250 ASP B N 1
ATOM 5395 C CA . ASP B 1 250 ? 18.453 27.797 -0.681 1 97.25 250 ASP B CA 1
ATOM 5396 C C . ASP B 1 250 ? 18.094 28 0.787 1 97.25 250 ASP B C 1
ATOM 5398 O O . ASP B 1 250 ? 17.469 29.016 1.141 1 97.25 250 ASP B O 1
ATOM 5402 N N . VAL B 1 251 ? 18.5 27.078 1.669 1 96.75 251 VAL B N 1
ATOM 5403 C CA . VAL B 1 251 ? 18.141 27.203 3.076 1 96.75 251 VAL B CA 1
ATOM 5404 C C . VAL B 1 251 ? 18.766 28.469 3.66 1 96.75 251 VAL B C 1
ATOM 5406 O O . VAL B 1 251 ? 19.984 28.625 3.639 1 96.75 251 VAL B O 1
ATOM 5409 N N . ARG B 1 252 ? 17.953 29.297 4.215 1 95.44 252 ARG B N 1
ATOM 5410 C CA . ARG B 1 252 ? 18.422 30.547 4.797 1 95.44 252 ARG B CA 1
ATOM 5411 C C . ARG B 1 252 ? 18.938 30.328 6.211 1 95.44 252 ARG B C 1
ATOM 5413 O O . ARG B 1 252 ? 18.312 29.625 7.012 1 95.44 252 ARG B O 1
ATOM 5420 N N . VAL B 1 253 ? 19.969 30.969 6.5 1 94 253 VAL B N 1
ATOM 5421 C CA . VAL B 1 253 ? 20.516 30.938 7.852 1 94 253 VAL B CA 1
ATOM 5422 C C . VAL B 1 253 ? 19.609 31.719 8.797 1 94 253 VAL B C 1
ATOM 5424 O O . VAL B 1 253 ? 19.047 32.75 8.414 1 94 253 VAL B O 1
ATOM 5427 N N . LEU B 1 254 ? 19.516 31.266 9.992 1 95.81 254 LEU B N 1
ATOM 5428 C CA . LEU B 1 254 ? 18.719 31.953 11 1 95.81 254 LEU B CA 1
ATOM 5429 C C . LEU B 1 254 ? 19.328 33.312 11.336 1 95.81 254 LEU B C 1
ATOM 5431 O O . LEU B 1 254 ? 20.547 33.438 11.43 1 95.81 254 LEU B O 1
ATOM 5435 N N . THR B 1 255 ? 18.469 34.281 11.539 1 94.88 255 THR B N 1
ATOM 5436 C CA . THR B 1 255 ? 18.922 35.562 12.086 1 94.88 255 THR B CA 1
ATOM 5437 C C . THR B 1 255 ? 19.344 35.406 13.539 1 94.88 255 THR B C 1
ATOM 5439 O O . THR B 1 255 ? 19.078 34.375 14.156 1 94.88 255 THR B O 1
ATOM 5442 N N . ALA B 1 256 ? 19.969 36.438 14.055 1 95.56 256 ALA B N 1
ATOM 5443 C CA . ALA B 1 256 ? 20.391 36.406 15.445 1 95.56 256 ALA B CA 1
ATOM 5444 C C . ALA B 1 256 ? 19.203 36.219 16.375 1 95.56 256 ALA B C 1
ATOM 5446 O O . ALA B 1 256 ? 19.281 35.5 17.359 1 95.56 256 ALA B O 1
ATOM 5447 N N . GLU B 1 257 ? 18.125 36.938 16.125 1 93.94 257 GLU B N 1
ATOM 5448 C CA . GLU B 1 257 ? 16.906 36.812 16.922 1 93.94 257 GLU B CA 1
ATOM 5449 C C . GLU B 1 257 ? 16.312 35.438 16.828 1 93.94 257 GLU B C 1
ATOM 5451 O O . GLU B 1 257 ? 15.883 34.875 17.844 1 93.94 257 GLU B O 1
ATOM 5456 N N . GLU B 1 258 ? 16.297 34.875 15.664 1 95.12 258 GLU B N 1
ATOM 5457 C CA . GLU B 1 258 ? 15.766 33.531 15.453 1 95.12 258 GLU B CA 1
ATOM 5458 C C . GLU B 1 258 ? 16.625 32.5 16.156 1 95.12 258 GLU B C 1
ATOM 5460 O O . GLU B 1 258 ? 16.109 31.516 16.703 1 95.12 258 GLU B O 1
ATOM 5465 N N . GLN B 1 259 ? 17.859 32.688 16.078 1 96.38 259 GLN B N 1
ATOM 5466 C CA . GLN B 1 259 ? 18.781 31.781 16.75 1 96.38 259 GLN B CA 1
ATOM 5467 C C . GLN B 1 259 ? 18.547 31.766 18.266 1 96.38 259 GLN B C 1
ATOM 5469 O O . GLN B 1 259 ? 18.516 30.703 18.891 1 96.38 259 GLN B O 1
ATOM 5474 N N . ARG B 1 260 ? 18.422 32.969 18.812 1 95.69 260 ARG B N 1
ATOM 5475 C CA . ARG B 1 260 ? 18.203 33.062 20.25 1 95.69 260 ARG B CA 1
ATOM 5476 C C . ARG B 1 260 ? 16.891 32.406 20.656 1 95.69 260 ARG B C 1
ATOM 5478 O O . ARG B 1 260 ? 16.828 31.688 21.656 1 95.69 260 ARG B O 1
ATOM 5485 N N . ALA B 1 261 ? 15.859 32.688 19.906 1 95 261 ALA B N 1
ATOM 5486 C CA . ALA B 1 261 ? 14.555 32.094 20.203 1 95 261 ALA B CA 1
ATOM 5487 C C . ALA B 1 261 ? 14.609 30.578 20.094 1 95 261 ALA B C 1
ATOM 5489 O O . ALA B 1 261 ? 14.055 29.875 20.953 1 95 261 ALA B O 1
ATOM 5490 N N . THR B 1 262 ? 15.297 30.078 19.094 1 95.75 262 THR B N 1
ATOM 5491 C CA . THR B 1 262 ? 15.406 28.641 18.875 1 95.75 262 THR B CA 1
ATOM 5492 C C . THR B 1 262 ? 16.188 27.984 20.016 1 95.75 262 THR B C 1
ATOM 5494 O O . THR B 1 262 ? 15.797 26.922 20.5 1 95.75 262 THR B O 1
ATOM 5497 N N . ALA B 1 263 ? 17.203 28.609 20.391 1 94.62 263 ALA B N 1
ATOM 5498 C CA . ALA B 1 263 ? 18.047 28.078 21.453 1 94.62 263 ALA B CA 1
ATOM 5499 C C . ALA B 1 263 ? 17.297 27.984 22.766 1 94.62 263 ALA B C 1
ATOM 5501 O O . ALA B 1 263 ? 17.641 27.172 23.641 1 94.62 263 ALA B O 1
ATOM 5502 N N . ALA B 1 264 ? 16.281 28.781 22.938 1 93.88 264 ALA B N 1
ATOM 5503 C CA . ALA B 1 264 ? 15.523 28.844 24.188 1 93.88 264 ALA B CA 1
ATOM 5504 C C . ALA B 1 264 ? 14.422 27.797 24.219 1 93.88 264 ALA B C 1
ATOM 5506 O O . ALA B 1 264 ? 13.805 27.562 25.266 1 93.88 264 ALA B O 1
ATOM 5507 N N . LEU B 1 265 ? 14.25 27.109 23.141 1 93.94 265 LEU B N 1
ATOM 5508 C CA . LEU B 1 265 ? 13.18 26.125 23.078 1 93.94 265 LEU B CA 1
ATOM 5509 C C . LEU B 1 265 ? 13.625 24.797 23.672 1 93.94 265 LEU B C 1
ATOM 5511 O O . LEU B 1 265 ? 14.727 24.328 23.391 1 93.94 265 LEU B O 1
ATOM 5515 N N . PRO B 1 266 ? 12.781 24.234 24.5 1 90.25 266 PRO B N 1
ATOM 5516 C CA . PRO B 1 266 ? 13.062 22.891 25.016 1 90.25 266 PRO B CA 1
ATOM 5517 C C . PRO B 1 266 ? 12.609 21.797 24.062 1 90.25 266 PRO B C 1
ATOM 5519 O O . PRO B 1 266 ? 11.805 22.047 23.156 1 90.25 266 PRO B O 1
ATOM 5522 N N . PHE B 1 267 ? 13.289 20.625 24.234 1 92.06 267 PHE B N 1
ATOM 5523 C CA . PHE B 1 267 ? 12.773 19.391 23.656 1 92.06 267 PHE B CA 1
ATOM 5524 C C . PHE B 1 267 ? 12.766 18.266 24.688 1 92.06 267 PHE B C 1
ATOM 5526 O O . PHE B 1 267 ? 13.82 17.75 25.047 1 92.06 267 PHE B O 1
ATOM 5533 N N . ASN B 1 268 ? 11.586 17.906 25.094 1 93.06 268 ASN B N 1
ATOM 5534 C CA . ASN B 1 268 ? 11.445 16.812 26.031 1 93.06 268 ASN B CA 1
ATOM 5535 C C . ASN B 1 268 ? 11.305 15.469 25.312 1 93.06 268 ASN B C 1
ATOM 5537 O O . ASN B 1 268 ? 10.188 15.031 25.016 1 93.06 268 ASN B O 1
ATOM 5541 N N . GLU B 1 269 ? 12.398 14.867 25.141 1 92.5 269 GLU B N 1
ATOM 5542 C CA . GLU B 1 269 ? 12.391 13.633 24.359 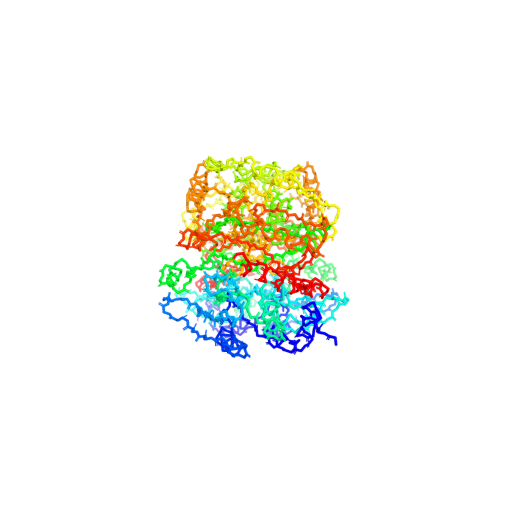1 92.5 269 GLU B CA 1
ATOM 5543 C C . GLU B 1 269 ? 11.578 12.539 25.047 1 92.5 269 GLU B C 1
ATOM 5545 O O . GLU B 1 269 ? 10.852 11.789 24.406 1 92.5 269 GLU B O 1
ATOM 5550 N N . THR B 1 270 ? 11.727 12.43 26.375 1 93.44 270 THR B N 1
ATOM 5551 C CA . THR B 1 270 ? 11.023 11.406 27.125 1 93.44 270 THR B CA 1
ATOM 5552 C C . THR B 1 270 ? 9.516 11.523 26.938 1 93.44 270 THR B C 1
ATOM 5554 O O . THR B 1 270 ? 8.852 10.555 26.562 1 93.44 270 THR B O 1
ATOM 5557 N N . THR B 1 271 ? 9.023 12.719 27.125 1 90.12 271 THR B N 1
ATOM 5558 C CA . THR B 1 271 ? 7.59 12.953 26.969 1 90.12 271 THR B CA 1
ATOM 5559 C C . THR B 1 271 ? 7.16 12.742 25.516 1 90.12 271 THR B C 1
ATOM 5561 O O . THR B 1 271 ? 6.086 12.195 25.266 1 90.12 271 THR B O 1
ATOM 5564 N N . THR B 1 272 ? 8.031 13.234 24.656 1 89.69 272 THR B N 1
ATOM 5565 C CA . THR B 1 272 ? 7.727 13.086 23.234 1 89.69 272 THR B CA 1
ATOM 5566 C C . THR B 1 272 ? 7.609 11.609 22.859 1 89.69 272 THR B C 1
ATOM 5568 O O . THR B 1 272 ? 6.66 11.211 22.188 1 89.69 272 THR B O 1
ATOM 5571 N N . ARG B 1 273 ? 8.5 10.812 23.328 1 91.75 273 ARG B N 1
ATOM 5572 C CA . ARG B 1 273 ? 8.484 9.383 23.047 1 91.75 273 ARG B CA 1
ATOM 5573 C C . ARG B 1 273 ? 7.25 8.719 23.656 1 91.75 273 ARG B C 1
ATOM 5575 O O . ARG B 1 273 ? 6.648 7.836 23.047 1 91.75 273 ARG B O 1
ATOM 5582 N N . GLU B 1 274 ? 6.887 9.117 24.781 1 90.25 274 GLU B N 1
ATOM 5583 C CA . GLU B 1 274 ? 5.719 8.562 25.453 1 90.25 274 GLU B CA 1
ATOM 5584 C C . GLU B 1 274 ? 4.43 8.93 24.719 1 90.25 274 GLU B C 1
ATOM 5586 O O . GLU B 1 274 ? 3.537 8.094 24.562 1 90.25 274 GLU B O 1
ATOM 5591 N N . ASN B 1 275 ? 4.379 10.164 24.312 1 83.38 275 ASN B N 1
ATOM 5592 C CA . ASN B 1 275 ? 3.182 10.648 23.641 1 83.38 275 ASN B CA 1
ATOM 5593 C C . ASN B 1 275 ? 2.893 9.852 22.375 1 83.38 275 ASN B C 1
ATOM 5595 O O . ASN B 1 275 ? 1.732 9.609 22.031 1 83.38 275 ASN B O 1
ATOM 5599 N N . PHE B 1 276 ? 3.955 9.453 21.672 1 85.56 276 PHE B N 1
ATOM 5600 C CA . PHE B 1 276 ? 3.77 8.805 20.391 1 85.56 276 PHE B CA 1
ATOM 5601 C C . PHE B 1 276 ? 4.207 7.348 20.438 1 85.56 276 PHE B C 1
ATOM 5603 O O . PHE B 1 276 ? 4.078 6.621 19.453 1 85.56 276 PHE B O 1
ATOM 5610 N N . SER B 1 277 ? 4.719 6.891 21.594 1 90.75 277 SER B N 1
ATOM 5611 C CA . SER B 1 277 ? 5.277 5.551 21.734 1 90.75 277 SER B CA 1
ATOM 5612 C C . SER B 1 277 ? 6.293 5.246 20.641 1 90.75 277 SER B C 1
ATOM 5614 O O . SER B 1 277 ? 6.188 4.227 19.953 1 90.75 277 SER B O 1
ATOM 5616 N N . LEU B 1 278 ? 7.23 6.172 20.469 1 93.56 278 LEU B N 1
ATOM 5617 C CA . LEU B 1 278 ? 8.273 6.012 19.469 1 93.56 278 LEU B CA 1
ATOM 5618 C C . LEU B 1 278 ? 9.133 4.785 19.766 1 93.56 278 LEU B C 1
ATOM 5620 O O . LEU B 1 278 ? 9.547 4.57 20.906 1 93.56 278 LEU B O 1
ATOM 5624 N N . LYS B 1 279 ? 9.383 3.996 18.75 1 95.44 279 LYS B N 1
ATOM 5625 C CA . LYS B 1 279 ? 10.086 2.734 18.953 1 95.44 279 LYS B CA 1
ATOM 5626 C C . LYS B 1 279 ? 11.516 2.816 18.422 1 95.44 279 LYS B C 1
ATOM 5628 O O . LYS B 1 279 ? 12.344 1.948 18.703 1 95.44 279 LYS B O 1
ATOM 5633 N N . ARG B 1 280 ? 11.828 3.885 17.719 1 94.62 280 ARG B N 1
ATOM 5634 C CA . ARG B 1 280 ? 13.141 4.07 17.109 1 94.62 280 ARG B CA 1
ATOM 5635 C C . ARG B 1 280 ? 13.836 5.305 17.672 1 94.62 280 ARG B C 1
ATOM 5637 O O . ARG B 1 280 ? 13.188 6.203 18.203 1 94.62 280 ARG B O 1
ATOM 5644 N N . PRO B 1 281 ? 15.156 5.301 17.562 1 94.62 281 PRO B N 1
ATOM 5645 C CA . PRO B 1 281 ? 15.844 6.551 17.891 1 94.62 281 PRO B CA 1
ATOM 5646 C C . PRO B 1 281 ? 15.391 7.723 17.031 1 94.62 281 PRO B C 1
ATOM 5648 O O . PRO B 1 281 ? 14.883 7.52 15.922 1 94.62 281 PRO B O 1
ATOM 5651 N N . LEU B 1 282 ? 15.547 8.922 17.594 1 96.31 282 LEU B N 1
ATOM 5652 C CA . LEU B 1 282 ? 15.305 10.102 16.781 1 96.31 282 LEU B CA 1
ATOM 5653 C C . LEU B 1 282 ? 16.234 10.133 15.57 1 96.31 282 LEU B C 1
ATOM 5655 O O . LEU B 1 282 ? 17.359 9.625 15.641 1 96.31 282 LEU B O 1
ATOM 5659 N N . VAL B 1 283 ? 15.812 10.758 14.508 1 95.56 283 VAL B N 1
ATOM 5660 C CA . VAL B 1 283 ? 16.578 10.742 13.273 1 95.56 283 VAL B CA 1
ATOM 5661 C C . VAL B 1 283 ? 17.578 11.906 13.266 1 95.56 283 VAL B C 1
ATOM 5663 O O . VAL B 1 283 ? 18.297 12.117 12.289 1 95.56 283 VAL B O 1
ATOM 5666 N N . THR B 1 284 ? 17.609 12.68 14.344 1 95.44 284 THR B N 1
ATOM 5667 C CA . THR B 1 284 ? 18.484 13.836 14.484 1 95.44 284 THR B CA 1
ATOM 5668 C C . THR B 1 284 ? 18.984 13.961 15.922 1 95.44 284 THR B C 1
ATOM 5670 O O . THR B 1 284 ? 18.359 13.453 16.844 1 95.44 284 THR B O 1
ATOM 5673 N N . THR B 1 285 ? 20.109 14.609 16.109 1 94.88 285 THR B N 1
ATOM 5674 C CA . THR B 1 285 ? 20.656 14.867 17.438 1 94.88 285 THR B CA 1
ATOM 5675 C C . THR B 1 285 ? 20.203 16.234 17.953 1 94.88 285 THR B C 1
ATOM 5677 O O . THR B 1 285 ? 20.406 16.547 19.125 1 94.88 285 THR B O 1
ATOM 5680 N N . ASP B 1 286 ? 19.562 17 17.109 1 95.56 286 ASP B N 1
ATOM 5681 C CA . ASP B 1 286 ? 19.078 18.328 17.484 1 95.56 286 ASP B CA 1
ATOM 5682 C C . ASP B 1 286 ? 17.641 18.531 17 1 95.56 286 ASP B C 1
ATOM 5684 O O . ASP B 1 286 ? 17.406 19.312 16.062 1 95.56 286 ASP B O 1
ATOM 5688 N N . PRO B 1 287 ? 16.703 17.938 17.703 1 96 287 PRO B N 1
ATOM 5689 C CA . PRO B 1 287 ? 15.312 18 17.234 1 96 287 PRO B CA 1
ATOM 5690 C C . PRO B 1 287 ? 14.766 19.422 17.156 1 96 287 PRO B C 1
ATOM 5692 O O . PRO B 1 287 ? 13.969 19.734 16.281 1 96 287 PRO B O 1
ATOM 5695 N N . VAL B 1 288 ? 15.18 20.344 18 1 95.5 288 VAL B N 1
ATOM 5696 C CA . VAL B 1 288 ? 14.68 21.719 18.016 1 95.5 288 VAL B CA 1
ATOM 5697 C C . VAL B 1 288 ? 15.102 22.422 16.734 1 95.5 288 VAL B C 1
ATOM 5699 O O . VAL B 1 288 ? 14.273 23.031 16.047 1 95.5 288 VAL B O 1
ATOM 5702 N N . ALA B 1 289 ? 16.344 22.344 16.453 1 95.06 289 ALA B N 1
ATOM 5703 C CA . ALA B 1 289 ? 16.844 22.953 15.219 1 95.06 289 ALA B CA 1
ATOM 5704 C C . ALA B 1 289 ? 16.156 22.359 14 1 95.06 289 ALA B C 1
ATOM 5706 O O . ALA B 1 289 ? 15.867 23.078 13.031 1 95.06 289 ALA B O 1
ATOM 5707 N N . ALA B 1 290 ? 15.945 21.062 14.055 1 95.81 290 ALA B N 1
ATOM 5708 C CA . ALA B 1 290 ? 15.281 20.391 12.945 1 95.81 290 ALA B CA 1
ATOM 5709 C C . ALA B 1 290 ? 13.844 20.875 12.781 1 95.81 290 ALA B C 1
ATOM 5711 O O . ALA B 1 290 ? 13.398 21.156 11.664 1 95.81 290 ALA B O 1
ATOM 5712 N N . LEU B 1 291 ? 13.141 21.031 13.844 1 95.5 291 LEU B N 1
ATOM 5713 C CA . LEU B 1 291 ? 11.758 21.484 13.82 1 95.5 291 LEU B CA 1
ATOM 5714 C C . LEU B 1 291 ? 11.656 22.906 13.281 1 95.5 291 LEU B C 1
ATOM 5716 O O . LEU B 1 291 ? 10.672 23.266 12.625 1 95.5 291 LEU B O 1
ATOM 5720 N N . VAL B 1 292 ? 12.672 23.672 13.5 1 96.12 292 VAL B N 1
ATOM 5721 C CA . VAL B 1 292 ? 12.609 25.094 13.172 1 96.12 292 VAL B CA 1
ATOM 5722 C C . VAL B 1 292 ? 13.125 25.328 11.75 1 96.12 292 VAL B C 1
ATOM 5724 O O . VAL B 1 292 ? 12.508 26.047 10.969 1 96.12 292 VAL B O 1
ATOM 5727 N N . ASN B 1 293 ? 14.227 24.656 11.414 1 96.75 293 ASN B N 1
ATOM 5728 C CA . ASN B 1 293 ? 14.883 25.172 10.219 1 96.75 293 ASN B CA 1
ATOM 5729 C C . ASN B 1 293 ? 15.477 24.047 9.375 1 96.75 293 ASN B C 1
ATOM 5731 O O . ASN B 1 293 ? 16.359 24.297 8.547 1 96.75 293 ASN B O 1
ATOM 5735 N N . ALA B 1 294 ? 15.125 22.828 9.586 1 95.75 294 ALA B N 1
ATOM 5736 C CA . ALA B 1 294 ? 15.594 21.75 8.727 1 95.75 294 ALA B CA 1
ATOM 5737 C C . ALA B 1 294 ? 14.523 21.359 7.707 1 95.75 294 ALA B C 1
ATOM 5739 O O . ALA B 1 294 ? 13.336 21.328 8.023 1 95.75 294 ALA B O 1
ATOM 5740 N N . THR B 1 295 ? 14.992 21.125 6.469 1 96.56 295 THR B N 1
ATOM 5741 C CA . THR B 1 295 ? 14.133 20.578 5.43 1 96.56 295 THR B CA 1
ATOM 5742 C C . THR B 1 295 ? 14.055 19.062 5.543 1 96.56 295 THR B C 1
ATOM 5744 O O . THR B 1 295 ? 15.039 18.406 5.902 1 96.56 295 THR B O 1
ATOM 5747 N N . THR B 1 296 ? 12.898 18.469 5.324 1 96.75 296 THR B N 1
ATOM 5748 C CA . THR B 1 296 ? 12.711 17.031 5.449 1 96.75 296 THR B CA 1
ATOM 5749 C C . THR B 1 296 ? 12.164 16.438 4.152 1 96.75 296 THR B C 1
ATOM 5751 O O . THR B 1 296 ? 11.75 17.172 3.256 1 96.75 296 THR B O 1
ATOM 5754 N N . MET B 1 297 ? 12.258 15.18 3.98 1 97.69 297 MET B N 1
ATOM 5755 C CA . MET B 1 297 ? 11.57 14.336 3.008 1 97.69 297 MET B CA 1
ATOM 5756 C C . MET B 1 297 ? 11.023 13.078 3.67 1 97.69 297 MET B C 1
ATOM 5758 O O . MET B 1 297 ? 11.789 12.266 4.203 1 97.69 297 MET B O 1
ATOM 5762 N N . THR B 1 298 ? 9.727 12.953 3.693 1 97.25 298 THR B N 1
ATOM 5763 C CA . THR B 1 298 ? 9.18 11.781 4.371 1 97.25 298 THR B CA 1
ATOM 5764 C C . THR B 1 298 ? 8.117 11.102 3.508 1 97.25 298 THR B C 1
ATOM 5766 O O . THR B 1 298 ? 7.574 11.719 2.586 1 97.25 298 THR B O 1
ATOM 5769 N N . ILE B 1 299 ? 7.945 9.805 3.73 1 98.12 299 ILE B N 1
ATOM 5770 C CA . ILE B 1 299 ? 6.945 9.023 3.012 1 98.12 299 ILE B CA 1
ATOM 5771 C C . ILE B 1 299 ? 5.625 9.047 3.777 1 98.12 299 ILE B C 1
ATOM 5773 O O . ILE B 1 299 ? 5.594 8.758 4.977 1 98.12 299 ILE B O 1
ATOM 5777 N N . ASN B 1 300 ? 4.559 9.438 3.078 1 96.06 300 ASN B N 1
ATOM 5778 C CA . ASN B 1 300 ? 3.232 9.484 3.68 1 96.06 300 ASN B CA 1
ATOM 5779 C C . ASN B 1 300 ? 2.443 8.211 3.402 1 96.06 300 ASN B C 1
ATOM 5781 O O . ASN B 1 300 ? 1.523 7.867 4.148 1 96.06 300 ASN B O 1
ATOM 5785 N N . GLY B 1 301 ? 2.822 7.562 2.316 1 96.12 301 GLY B N 1
ATOM 5786 C CA . GLY B 1 301 ? 2.115 6.355 1.913 1 96.12 301 GLY B CA 1
ATOM 5787 C C . GLY B 1 301 ? 2.875 5.531 0.892 1 96.12 301 GLY B C 1
ATOM 5788 O O . GLY B 1 301 ? 3.67 6.07 0.119 1 96.12 301 GLY B O 1
ATOM 5789 N N . LEU B 1 302 ? 2.668 4.246 0.894 1 97.62 302 LEU B N 1
ATOM 5790 C CA . LEU B 1 302 ? 3.158 3.279 -0.081 1 97.62 302 LEU B CA 1
ATOM 5791 C C . LEU B 1 302 ? 2.02 2.4 -0.591 1 97.62 302 LEU B C 1
ATOM 5793 O O . LEU B 1 302 ? 1.158 1.981 0.185 1 97.62 302 LEU B O 1
ATOM 5797 N N . SER B 1 303 ? 2.041 2.178 -1.89 1 96.56 303 SER B N 1
ATOM 5798 C CA . SER B 1 303 ? 1.009 1.312 -2.451 1 96.56 303 SER B CA 1
ATOM 5799 C C . SER B 1 303 ? 1.513 0.583 -3.691 1 96.56 303 SER B C 1
ATOM 5801 O O . SER B 1 303 ? 2.062 1.205 -4.602 1 96.56 303 SER B O 1
ATOM 5803 N N . SER B 1 304 ? 1.375 -0.737 -3.682 1 96.69 304 SER B N 1
ATOM 5804 C CA . SER B 1 304 ? 1.684 -1.56 -4.848 1 96.69 304 SER B CA 1
ATOM 5805 C C . SER B 1 304 ? 1.081 -2.953 -4.715 1 96.69 304 SER B C 1
ATOM 5807 O O . SER B 1 304 ? 1.021 -3.508 -3.615 1 96.69 304 SER B O 1
ATOM 5809 N N . GLY B 1 305 ? 0.593 -3.473 -5.789 1 93.62 305 GLY B N 1
ATOM 5810 C CA . GLY B 1 305 ? 0.205 -4.871 -5.852 1 93.62 305 GLY B CA 1
ATOM 5811 C C . GLY B 1 305 ? -0.923 -5.223 -4.898 1 93.62 305 GLY B C 1
ATOM 5812 O O . GLY B 1 305 ? -1.917 -4.496 -4.812 1 93.62 305 GLY B O 1
ATOM 5813 N N . TYR B 1 306 ? -0.83 -6.344 -4.281 1 90.44 306 TYR B N 1
ATOM 5814 C CA . TYR B 1 306 ? -1.87 -6.863 -3.402 1 90.44 306 TYR B CA 1
ATOM 5815 C C . TYR B 1 306 ? -1.643 -6.414 -1.965 1 90.44 306 TYR B C 1
ATOM 5817 O O . TYR B 1 306 ? -0.637 -6.773 -1.348 1 90.44 306 TYR B O 1
ATOM 5825 N N . GLU B 1 307 ? -2.574 -5.723 -1.434 1 90.12 307 GLU B N 1
ATOM 5826 C CA . GLU B 1 307 ? -2.434 -5.125 -0.108 1 90.12 307 GLU B CA 1
ATOM 5827 C C . GLU B 1 307 ? -3.424 -5.734 0.88 1 90.12 307 GLU B C 1
ATOM 5829 O O . GLU B 1 307 ? -3.432 -5.379 2.061 1 90.12 307 GLU B O 1
ATOM 5834 N N . GLY B 1 308 ? -4.203 -6.684 0.457 1 83.94 308 GLY B N 1
ATOM 5835 C CA . GLY B 1 308 ? -5.227 -7.285 1.296 1 83.94 308 GLY B CA 1
ATOM 5836 C C . GLY B 1 308 ? -4.711 -8.445 2.127 1 83.94 308 GLY B C 1
ATOM 5837 O O . GLY B 1 308 ? -3.512 -8.734 2.125 1 83.94 308 GLY B O 1
ATOM 5838 N N . GLU B 1 309 ? -5.637 -9.055 2.844 1 83.12 309 GLU B N 1
ATOM 5839 C CA . GLU B 1 309 ? -5.262 -10.188 3.689 1 83.12 309 GLU B CA 1
ATOM 5840 C C . GLU B 1 309 ? -4.844 -11.391 2.848 1 83.12 309 GLU B C 1
ATOM 5842 O O . GLU B 1 309 ? -5.395 -11.617 1.769 1 83.12 309 GLU B O 1
ATOM 5847 N N . GLY B 1 310 ? -3.908 -12.156 3.389 1 80.06 310 GLY B N 1
ATOM 5848 C CA . GLY B 1 310 ? -3.508 -13.383 2.719 1 80.06 310 GLY B CA 1
ATOM 5849 C C . GLY B 1 310 ? -2.449 -13.164 1.653 1 80.06 310 GLY B C 1
ATOM 5850 O O . GLY B 1 310 ? -1.677 -12.211 1.728 1 80.06 310 GLY B O 1
ATOM 5851 N N . VAL B 1 311 ? -2.34 -14.172 0.748 1 83.19 311 VAL B N 1
ATOM 5852 C CA . VAL B 1 311 ? -1.262 -14.18 -0.236 1 83.19 311 VAL B CA 1
ATOM 5853 C C . VAL B 1 311 ? -1.846 -14.07 -1.643 1 83.19 311 VAL B C 1
ATOM 5855 O O . VAL B 1 311 ? -2.875 -14.68 -1.943 1 83.19 311 VAL B O 1
ATOM 5858 N N . LYS B 1 312 ? -1.318 -13.219 -2.451 1 84.31 312 LYS B N 1
ATOM 5859 C CA . LYS B 1 312 ? -1.51 -13.164 -3.896 1 84.31 312 LYS B CA 1
ATOM 5860 C C . LYS B 1 312 ? -0.172 -13.102 -4.625 1 84.31 312 LYS B C 1
ATOM 5862 O O . LYS B 1 312 ? 0.576 -12.133 -4.48 1 84.31 312 LYS B O 1
ATOM 5867 N N . THR B 1 313 ? 0.099 -14.086 -5.348 1 88.38 313 THR B N 1
ATOM 5868 C CA . THR B 1 313 ? 1.4 -14.188 -6 1 88.38 313 THR B CA 1
ATOM 5869 C C . THR B 1 313 ? 1.394 -13.438 -7.332 1 88.38 313 THR B C 1
ATOM 5871 O O . THR B 1 313 ? 1.242 -14.055 -8.391 1 88.38 313 THR B O 1
ATOM 5874 N N . VAL B 1 314 ? 1.656 -12.148 -7.219 1 89.5 314 VAL B N 1
ATOM 5875 C CA . VAL B 1 314 ? 1.64 -11.289 -8.398 1 89.5 314 VAL B CA 1
ATOM 5876 C C . VAL B 1 314 ? 2.938 -10.484 -8.469 1 89.5 314 VAL B C 1
ATOM 5878 O O . VAL B 1 314 ? 3.623 -10.312 -7.461 1 89.5 314 VAL B O 1
ATOM 5881 N N . LEU B 1 315 ? 3.291 -10.117 -9.68 1 93.44 315 LEU B N 1
ATOM 5882 C CA . LEU B 1 315 ? 4.266 -9.07 -9.945 1 93.44 315 LEU B CA 1
ATOM 5883 C C . LEU B 1 315 ? 3.57 -7.746 -10.25 1 93.44 315 LEU B C 1
ATOM 5885 O O . LEU B 1 315 ? 3.01 -7.566 -11.336 1 93.44 315 LEU B O 1
ATOM 5889 N N . PRO B 1 316 ? 3.672 -6.828 -9.297 1 94.94 316 PRO B N 1
ATOM 5890 C CA . PRO B 1 316 ? 2.932 -5.582 -9.508 1 94.94 316 PRO B CA 1
ATOM 5891 C C . PRO B 1 316 ? 3.393 -4.824 -10.758 1 94.94 316 PRO B C 1
ATOM 5893 O O . PRO B 1 316 ? 4.594 -4.629 -10.953 1 94.94 316 PRO B O 1
ATOM 5896 N N . LYS B 1 317 ? 2.416 -4.391 -11.547 1 94.56 317 LYS B N 1
ATOM 5897 C CA . LYS B 1 317 ? 2.707 -3.617 -12.75 1 94.56 317 LYS B CA 1
ATOM 5898 C C . LYS B 1 317 ? 3.07 -2.176 -12.406 1 94.56 317 LYS B C 1
ATOM 5900 O O . LYS B 1 317 ? 3.729 -1.491 -13.188 1 94.56 317 LYS B O 1
ATOM 5905 N N . GLN B 1 318 ? 2.605 -1.731 -11.234 1 96.62 318 GLN B N 1
ATOM 5906 C CA . GLN B 1 318 ? 2.783 -0.335 -10.852 1 96.62 318 GLN B CA 1
ATOM 5907 C C . GLN B 1 318 ? 3.006 -0.203 -9.344 1 96.62 318 GLN B C 1
ATOM 5909 O O . GLN B 1 318 ? 2.635 -1.093 -8.578 1 96.62 318 GLN B O 1
ATOM 5914 N N . ALA B 1 319 ? 3.672 0.82 -8.938 1 97.94 319 ALA B N 1
ATOM 5915 C CA . ALA B 1 319 ? 3.918 1.174 -7.539 1 97.94 319 ALA B CA 1
ATOM 5916 C C . ALA B 1 319 ? 3.922 2.688 -7.352 1 97.94 319 ALA B C 1
ATOM 5918 O O . ALA B 1 319 ? 4.328 3.432 -8.25 1 97.94 319 ALA B O 1
ATOM 5919 N N . THR B 1 320 ? 3.418 3.127 -6.195 1 98.12 320 THR B N 1
ATOM 5920 C CA . THR B 1 320 ? 3.326 4.555 -5.906 1 98.12 320 THR B CA 1
ATOM 5921 C C . THR B 1 320 ? 3.76 4.844 -4.473 1 98.12 320 THR B C 1
ATOM 5923 O O . THR B 1 320 ? 3.445 4.078 -3.557 1 98.12 320 THR B O 1
ATOM 5926 N N . ALA B 1 321 ? 4.461 5.91 -4.305 1 98.38 321 ALA B N 1
ATOM 5927 C CA . ALA B 1 321 ? 4.77 6.48 -2.996 1 98.38 321 ALA B CA 1
ATOM 5928 C C . ALA B 1 321 ? 4.281 7.926 -2.898 1 98.38 321 ALA B C 1
ATOM 5930 O O . ALA B 1 321 ? 4.414 8.695 -3.854 1 98.38 321 ALA B O 1
ATOM 5931 N N . LYS B 1 322 ? 3.658 8.219 -1.866 1 97.19 322 LYS B N 1
ATOM 5932 C CA . LYS B 1 322 ? 3.305 9.594 -1.527 1 97.19 322 LYS B CA 1
ATOM 5933 C C . LYS B 1 322 ? 4.289 10.188 -0.521 1 97.19 322 LYS B C 1
ATOM 5935 O O . LYS B 1 322 ? 4.598 9.555 0.495 1 97.19 322 LYS B O 1
ATOM 5940 N N . LEU B 1 323 ? 4.805 11.367 -0.886 1 97.94 323 LEU B N 1
ATOM 5941 C CA . LEU B 1 323 ? 5.828 11.992 -0.05 1 97.94 323 LEU B CA 1
ATOM 5942 C C . LEU B 1 323 ? 5.523 13.469 0.165 1 97.94 323 LEU B C 1
ATOM 5944 O O . LEU B 1 323 ? 4.758 14.07 -0.592 1 97.94 323 LEU B O 1
ATOM 5948 N N . ASP B 1 324 ? 6.109 13.992 1.198 1 96.19 324 ASP B N 1
ATOM 5949 C CA . ASP B 1 324 ? 6.172 15.445 1.32 1 96.19 324 ASP B CA 1
ATOM 5950 C C . ASP B 1 324 ? 7.531 15.891 1.854 1 96.19 324 ASP B C 1
ATOM 5952 O O . ASP B 1 324 ? 8.266 15.102 2.449 1 96.19 324 ASP B O 1
ATOM 5956 N N . CYS B 1 325 ? 7.891 17.094 1.539 1 97.44 325 CYS B N 1
ATOM 5957 C CA . CYS B 1 325 ? 9.039 17.812 2.082 1 97.44 325 CYS B CA 1
ATOM 5958 C C . CYS B 1 325 ? 8.594 19.062 2.85 1 97.44 325 CYS B C 1
ATOM 5960 O O . CYS B 1 325 ? 7.797 19.844 2.35 1 97.44 325 CYS B O 1
ATOM 5962 N N . ARG B 1 326 ? 9.031 19.125 4.043 1 97 326 ARG B N 1
ATOM 5963 C CA . ARG B 1 326 ? 8.875 20.406 4.723 1 97 326 ARG B CA 1
ATOM 5964 C C . ARG B 1 326 ? 9.961 21.375 4.309 1 97 326 ARG B C 1
ATOM 5966 O O . ARG B 1 326 ? 11.125 21 4.152 1 97 326 ARG B O 1
ATOM 5973 N N . LEU B 1 327 ? 9.586 22.609 4.113 1 97.25 327 LEU B N 1
ATOM 5974 C CA . LEU B 1 327 ? 10.484 23.625 3.566 1 97.25 327 LEU B CA 1
ATOM 5975 C C . LEU B 1 327 ? 10.75 24.719 4.594 1 97.25 327 LEU B C 1
ATOM 5977 O O . LEU B 1 327 ? 9.922 24.969 5.469 1 97.25 327 LEU B O 1
ATOM 5981 N N . VAL B 1 328 ? 11.867 25.344 4.41 1 97.06 328 VAL B N 1
ATOM 5982 C CA . VAL B 1 328 ? 12.273 26.453 5.266 1 97.06 328 VAL B CA 1
ATOM 5983 C C . VAL B 1 328 ? 12.5 27.703 4.418 1 97.06 328 VAL B C 1
ATOM 5985 O O . VAL B 1 328 ? 12.422 27.641 3.189 1 97.06 328 VAL B O 1
ATOM 5988 N N . PRO B 1 329 ? 12.656 28.875 5.062 1 95.19 329 PRO B N 1
ATOM 5989 C CA . PRO B 1 329 ? 12.68 30.141 4.324 1 95.19 329 PRO B CA 1
ATOM 5990 C C . PRO B 1 329 ? 13.641 30.109 3.133 1 95.19 329 PRO B C 1
ATOM 5992 O O . PRO B 1 329 ? 14.766 29.625 3.256 1 95.19 329 PRO B O 1
ATOM 5995 N N . ASN B 1 330 ? 13.203 30.547 2.02 1 95.81 330 ASN B N 1
ATOM 5996 C CA . ASN B 1 330 ? 13.883 30.703 0.741 1 95.81 330 ASN B CA 1
ATOM 5997 C C . ASN B 1 330 ? 13.734 29.469 -0.14 1 95.81 330 ASN B C 1
ATOM 5999 O O . ASN B 1 330 ? 14.102 29.5 -1.314 1 95.81 330 ASN B O 1
ATOM 6003 N N . GLN B 1 331 ? 13.18 28.391 0.356 1 96.62 331 GLN B N 1
ATOM 6004 C CA . GLN B 1 331 ? 12.961 27.219 -0.48 1 96.62 331 GLN B CA 1
ATOM 6005 C C . GLN B 1 331 ? 11.664 27.344 -1.27 1 96.62 331 GLN B C 1
ATOM 6007 O O . GLN B 1 331 ? 10.688 27.906 -0.781 1 96.62 331 GLN B O 1
ATOM 6012 N N . GLU B 1 332 ? 11.719 26.844 -2.447 1 96 332 GLU B N 1
ATOM 6013 C CA . GLU B 1 332 ? 10.586 26.875 -3.373 1 96 332 GLU B CA 1
ATOM 6014 C C . GLU B 1 332 ? 10.094 25.469 -3.688 1 96 332 GLU B C 1
ATOM 6016 O O . GLU B 1 332 ? 10.852 24.641 -4.188 1 96 332 GLU B O 1
ATOM 6021 N N . PRO B 1 333 ? 8.805 25.219 -3.479 1 95.56 333 PRO B N 1
ATOM 6022 C CA . PRO B 1 333 ? 8.289 23.859 -3.637 1 95.56 333 PRO B CA 1
ATOM 6023 C C . PRO B 1 333 ? 8.508 23.312 -5.043 1 95.56 333 PRO B C 1
ATOM 6025 O O . PRO B 1 333 ? 9.023 22.203 -5.199 1 95.56 333 PRO B O 1
ATOM 6028 N N . LYS B 1 334 ? 8.188 24.047 -6.098 1 96.25 334 LYS B N 1
ATOM 6029 C CA . LYS B 1 334 ? 8.281 23.547 -7.469 1 96.25 334 LYS B CA 1
ATOM 6030 C C . LYS B 1 334 ? 9.734 23.281 -7.855 1 96.25 334 LYS B C 1
ATOM 6032 O O . LYS B 1 334 ? 10.031 22.328 -8.578 1 96.25 334 LYS B O 1
ATOM 6037 N N . LYS B 1 335 ? 10.609 24.141 -7.387 1 97.56 335 LYS B N 1
ATOM 6038 C CA . LYS B 1 335 ? 12.031 23.938 -7.648 1 97.56 335 LYS B CA 1
ATOM 6039 C C . LYS B 1 335 ? 12.516 22.609 -7.043 1 97.56 335 LYS B C 1
ATOM 6041 O O . LYS B 1 335 ? 13.266 21.875 -7.676 1 97.56 335 LYS B O 1
ATOM 6046 N N . LEU B 1 336 ? 12.125 22.344 -5.863 1 97.88 336 LEU B N 1
ATOM 6047 C CA . LEU B 1 336 ? 12.547 21.109 -5.203 1 97.88 336 LEU B CA 1
ATOM 6048 C C . LEU B 1 336 ? 12.023 19.891 -5.949 1 97.88 336 LEU B C 1
ATOM 6050 O O . LEU B 1 336 ? 12.727 18.891 -6.07 1 97.88 336 LEU B O 1
ATOM 6054 N N . ALA B 1 337 ? 10.797 19.953 -6.445 1 98.25 337 ALA B N 1
ATOM 6055 C CA . ALA B 1 337 ? 10.25 18.844 -7.23 1 98.25 337 ALA B CA 1
ATOM 6056 C C . ALA B 1 337 ? 11.117 18.562 -8.461 1 98.25 337 ALA B C 1
ATOM 6058 O O . ALA B 1 337 ? 11.375 17.406 -8.797 1 98.25 337 ALA B O 1
ATOM 6059 N N . GLN B 1 338 ? 11.539 19.625 -9.078 1 98.44 338 GLN B N 1
ATOM 6060 C CA . GLN B 1 338 ? 12.391 19.5 -10.266 1 98.44 338 GLN B CA 1
ATOM 6061 C C . GLN B 1 338 ? 13.742 18.906 -9.906 1 98.44 338 GLN B C 1
ATOM 6063 O O . GLN B 1 338 ? 14.273 18.078 -10.648 1 98.44 338 GLN B O 1
ATOM 6068 N N . LEU B 1 339 ? 14.297 19.344 -8.797 1 98.75 339 LEU B N 1
ATOM 6069 C CA . LEU B 1 339 ? 15.57 18.797 -8.344 1 98.75 339 LEU B CA 1
ATOM 6070 C C . LEU B 1 339 ? 15.453 17.297 -8.062 1 98.75 339 LEU B C 1
ATOM 6072 O O . LEU B 1 339 ? 16.359 16.531 -8.391 1 98.75 339 LEU B O 1
ATOM 6076 N N . ILE B 1 340 ? 14.344 16.859 -7.492 1 98.81 340 ILE B N 1
ATOM 6077 C CA . ILE B 1 340 ? 14.133 15.461 -7.156 1 98.81 340 ILE B CA 1
ATOM 6078 C C . ILE B 1 340 ? 14.016 14.633 -8.438 1 98.81 340 ILE B C 1
ATOM 6080 O O . ILE B 1 340 ? 14.633 13.57 -8.555 1 98.81 340 ILE B O 1
ATOM 6084 N N . GLN B 1 341 ? 13.227 15.156 -9.406 1 98.75 341 GLN B N 1
ATOM 6085 C CA . GLN B 1 341 ? 13.125 14.469 -10.688 1 98.75 341 GLN B CA 1
ATOM 6086 C C . GLN B 1 341 ? 14.492 14.328 -11.352 1 98.75 341 GLN B C 1
ATOM 6088 O O . GLN B 1 341 ? 14.836 13.266 -11.859 1 98.75 341 GLN B O 1
ATOM 6093 N N . ALA B 1 342 ? 15.242 15.398 -11.367 1 98.75 342 ALA B N 1
ATOM 6094 C CA . ALA B 1 342 ? 16.578 15.375 -11.969 1 98.75 342 ALA B CA 1
ATOM 6095 C C . ALA B 1 342 ? 17.469 14.359 -11.273 1 98.75 342 ALA B C 1
ATOM 6097 O O . ALA B 1 342 ? 18.25 13.664 -11.922 1 98.75 342 ALA B O 1
ATOM 6098 N N . GLN B 1 343 ? 17.375 14.312 -9.961 1 98.81 343 GLN B N 1
ATOM 6099 C CA . GLN B 1 343 ? 18.188 13.367 -9.195 1 98.81 343 GLN B CA 1
ATOM 6100 C C . GLN B 1 343 ? 17.812 11.922 -9.539 1 98.81 343 GLN B C 1
ATOM 6102 O O . GLN B 1 343 ? 18.703 11.062 -9.641 1 98.81 343 GLN B O 1
ATOM 6107 N N . LEU B 1 344 ? 16.5 11.648 -9.648 1 98.69 344 LEU B N 1
ATOM 6108 C CA . LEU B 1 344 ? 16.047 10.312 -10.031 1 98.69 344 LEU B CA 1
ATOM 6109 C C . LEU B 1 344 ? 16.625 9.914 -11.383 1 98.69 344 LEU B C 1
ATOM 6111 O O . LEU B 1 344 ? 17.109 8.789 -11.547 1 98.69 344 LEU B O 1
ATOM 6115 N N . VAL B 1 345 ? 16.641 10.836 -12.305 1 98.62 345 VAL B N 1
ATOM 6116 C CA . VAL B 1 345 ? 17.219 10.586 -13.625 1 98.62 345 VAL B CA 1
ATOM 6117 C C . VAL B 1 345 ? 18.703 10.281 -13.484 1 98.62 345 VAL B C 1
ATOM 6119 O O . VAL B 1 345 ? 19.203 9.305 -14.055 1 98.62 345 VAL B O 1
ATOM 6122 N N . ARG B 1 346 ? 19.438 11.039 -12.719 1 98.44 346 ARG B N 1
ATOM 6123 C CA . ARG B 1 346 ? 20.875 10.852 -12.5 1 98.44 346 ARG B CA 1
ATOM 6124 C C . ARG B 1 346 ? 21.156 9.492 -11.867 1 98.44 346 ARG B C 1
ATOM 6126 O O . ARG B 1 346 ? 22.172 8.859 -12.164 1 98.44 346 ARG B O 1
ATOM 6133 N N . ASN B 1 347 ? 20.25 9.125 -11.016 1 97.81 347 ASN B N 1
ATOM 6134 C CA . ASN B 1 347 ? 20.438 7.879 -10.273 1 97.81 347 ASN B CA 1
ATOM 6135 C C . ASN B 1 347 ? 20.016 6.672 -11.102 1 97.81 347 ASN B C 1
ATOM 6137 O O . ASN B 1 347 ? 20.094 5.535 -10.633 1 97.81 347 ASN B O 1
ATOM 6141 N N . GLY B 1 348 ? 19.516 6.871 -12.336 1 96.88 348 GLY B N 1
ATOM 6142 C CA . GLY B 1 348 ? 19.141 5.77 -13.203 1 96.88 348 GLY B CA 1
ATOM 6143 C C . GLY B 1 348 ? 17.672 5.398 -13.094 1 96.88 348 GLY B C 1
ATOM 6144 O O . GLY B 1 348 ? 17.281 4.285 -13.453 1 96.88 348 GLY B O 1
ATOM 6145 N N . PHE B 1 349 ? 16.828 6.27 -12.57 1 97.88 349 PHE B N 1
ATOM 6146 C CA . PHE B 1 349 ? 15.398 6.012 -12.383 1 97.88 349 PHE B CA 1
ATOM 6147 C C . PHE B 1 349 ? 14.562 6.984 -13.195 1 97.88 349 PHE B C 1
ATOM 6149 O O . PHE B 1 349 ? 13.625 7.594 -12.68 1 97.88 349 PHE B O 1
ATOM 6156 N N . GLU B 1 350 ? 14.875 7.164 -14.453 1 97.62 350 GLU B N 1
ATOM 6157 C CA . GLU B 1 350 ? 14.18 8.102 -15.328 1 97.62 350 GLU B CA 1
ATOM 6158 C C . GLU B 1 350 ? 12.719 7.688 -15.523 1 97.62 350 GLU B C 1
ATOM 6160 O O . GLU B 1 350 ? 11.883 8.508 -15.898 1 97.62 350 GLU B O 1
ATOM 6165 N N . ASP B 1 351 ? 12.406 6.406 -15.25 1 97.56 351 ASP B N 1
ATOM 6166 C CA . ASP B 1 351 ? 11.062 5.879 -15.43 1 97.56 351 ASP B CA 1
ATOM 6167 C C . ASP B 1 351 ? 10.195 6.152 -14.195 1 97.56 351 ASP B C 1
ATOM 6169 O O . ASP B 1 351 ? 8.984 5.918 -14.219 1 97.56 351 ASP B O 1
ATOM 6173 N N . VAL B 1 352 ? 10.789 6.602 -13.141 1 98.5 352 VAL B N 1
ATOM 6174 C CA . VAL B 1 352 ? 10.031 7 -11.953 1 98.5 352 VAL B CA 1
ATOM 6175 C C . VAL B 1 352 ? 9.633 8.469 -12.062 1 98.5 352 VAL B C 1
ATOM 6177 O O . VAL B 1 352 ? 10.492 9.352 -12.062 1 98.5 352 VAL B O 1
ATOM 6180 N N . GLU B 1 353 ? 8.359 8.688 -12.055 1 98.56 353 GLU B N 1
ATOM 6181 C CA . GLU B 1 353 ? 7.832 10.023 -12.305 1 98.56 353 GLU B CA 1
ATOM 6182 C C . GLU B 1 353 ? 7.512 10.742 -11 1 98.56 353 GLU B C 1
ATOM 6184 O O . GLU B 1 353 ? 6.875 10.172 -10.109 1 98.56 353 GLU B O 1
ATOM 6189 N N . VAL B 1 354 ? 7.973 12.008 -10.938 1 98.56 354 VAL B N 1
ATOM 6190 C CA . VAL B 1 354 ? 7.555 12.898 -9.859 1 98.56 354 VAL B CA 1
ATOM 6191 C C . VAL B 1 354 ? 6.277 13.633 -10.258 1 98.56 354 VAL B C 1
ATOM 6193 O O . VAL B 1 354 ? 6.27 14.398 -11.227 1 98.56 354 VAL B O 1
ATOM 6196 N N . VAL B 1 355 ? 5.223 13.375 -9.555 1 97.81 355 VAL B N 1
ATOM 6197 C CA . VAL B 1 355 ? 3.961 14.078 -9.781 1 97.81 355 VAL B CA 1
ATOM 6198 C C . VAL B 1 355 ? 3.74 15.109 -8.68 1 97.81 355 VAL B C 1
ATOM 6200 O O . VAL B 1 355 ? 3.426 14.758 -7.539 1 97.81 355 VAL B O 1
ATOM 6203 N N . TYR B 1 356 ? 3.883 16.359 -9 1 95.88 356 TYR B N 1
ATOM 6204 C CA . TYR B 1 356 ? 3.674 17.469 -8.062 1 95.88 356 TYR B CA 1
ATOM 6205 C C . TYR B 1 356 ? 2.205 17.578 -7.668 1 95.88 356 TYR B C 1
ATOM 6207 O O . TYR B 1 356 ? 1.329 17.641 -8.531 1 95.88 356 TYR B O 1
ATOM 6215 N N . LEU B 1 357 ? 1.934 17.547 -6.406 1 89.75 357 LEU B N 1
ATOM 6216 C CA . LEU B 1 357 ? 0.547 17.594 -5.953 1 89.75 357 LEU B CA 1
ATOM 6217 C C . LEU B 1 357 ? 0.207 18.984 -5.41 1 89.75 357 LEU B C 1
ATOM 6219 O O . LEU B 1 357 ? -0.773 19.594 -5.836 1 89.75 357 LEU B O 1
ATOM 6223 N N . LEU B 1 358 ? 0.982 19.375 -4.414 1 84.81 358 LEU B N 1
ATOM 6224 C CA . LEU B 1 358 ? 0.723 20.656 -3.754 1 84.81 358 LEU B CA 1
ATOM 6225 C C . LEU B 1 358 ? 2.012 21.25 -3.195 1 84.81 358 LEU B C 1
ATOM 6227 O O . LEU B 1 358 ? 2.977 20.531 -2.941 1 84.81 358 LEU B O 1
ATOM 6231 N N . GLY B 1 359 ? 2.01 22.609 -3.062 1 89.75 359 GLY B N 1
ATOM 6232 C CA . GLY B 1 359 ? 3.135 23.312 -2.463 1 89.75 359 GLY B CA 1
ATOM 6233 C C . GLY B 1 359 ? 2.738 24.609 -1.787 1 89.75 359 GLY B C 1
ATOM 6234 O O . GLY B 1 359 ? 1.87 25.328 -2.281 1 89.75 359 GLY B O 1
ATOM 6235 N N . GLU B 1 360 ? 3.25 24.812 -0.629 1 90.81 360 GLU B N 1
ATOM 6236 C CA . GLU B 1 360 ? 3.117 26.062 0.119 1 90.81 360 GLU B CA 1
ATOM 6237 C C . GLU B 1 360 ? 4.477 26.578 0.586 1 90.81 360 GLU B C 1
ATOM 6239 O O . GLU B 1 360 ? 5.312 25.797 1.054 1 90.81 360 GLU B O 1
ATOM 6244 N N . LYS B 1 361 ? 4.703 27.812 0.421 1 93.19 361 LYS B N 1
ATOM 6245 C CA . LYS B 1 361 ? 5.949 28.422 0.859 1 93.19 361 LYS B CA 1
ATOM 6246 C C . LYS B 1 361 ? 5.953 28.656 2.369 1 93.19 361 LYS B C 1
ATOM 6248 O O . LYS B 1 361 ? 4.895 28.781 2.984 1 93.19 361 LYS B O 1
ATOM 6253 N N . PRO B 1 362 ? 7.188 28.703 2.959 1 95.94 362 PRO B N 1
ATOM 6254 C CA . PRO B 1 362 ? 7.297 29.047 4.379 1 95.94 362 PRO B CA 1
ATOM 6255 C C . PRO B 1 362 ? 7.074 30.547 4.641 1 95.94 362 PRO B C 1
ATOM 6257 O O . PRO B 1 362 ? 7.102 31.344 3.707 1 95.94 362 PRO B O 1
ATOM 6260 N N . PHE B 1 363 ? 6.777 30.875 5.887 1 95.88 363 PHE B N 1
ATOM 6261 C CA . PHE B 1 363 ? 6.598 32.25 6.301 1 95.88 363 PHE B CA 1
ATOM 6262 C C . PHE B 1 363 ? 7.062 32.469 7.738 1 95.88 363 PHE B C 1
ATOM 6264 O O . PHE B 1 363 ? 6.91 31.562 8.57 1 95.88 363 PHE B O 1
ATOM 6271 N N . ARG B 1 364 ? 7.691 33.625 7.996 1 96.12 364 ARG B N 1
ATOM 6272 C CA . ARG B 1 364 ? 8.047 34.062 9.344 1 96.12 364 ARG B CA 1
ATOM 6273 C C . ARG B 1 364 ? 7.777 35.531 9.539 1 96.12 364 ARG B C 1
ATOM 6275 O O . ARG B 1 364 ? 8.188 36.375 8.719 1 96.12 364 ARG B O 1
ATOM 6282 N N . SER B 1 365 ? 7.023 35.844 10.586 1 96.75 365 SER B N 1
ATOM 6283 C CA . SER B 1 365 ? 6.953 37.219 11.039 1 96.75 365 SER B CA 1
ATOM 6284 C C . SER B 1 365 ? 8.242 37.625 11.742 1 96.75 365 SER B C 1
ATOM 6286 O O . SER B 1 365 ? 8.961 36.781 12.281 1 96.75 365 SER B O 1
ATOM 6288 N N . LYS B 1 366 ? 8.477 38.938 11.742 1 96 366 LYS B N 1
ATOM 6289 C CA . LYS B 1 366 ? 9.586 39.438 12.547 1 96 366 LYS B CA 1
ATOM 6290 C C . LYS B 1 366 ? 9.328 39.25 14.039 1 96 366 LYS B C 1
ATOM 6292 O O . LYS B 1 366 ? 8.312 39.719 14.562 1 96 366 LYS B O 1
ATOM 6297 N N . LEU B 1 367 ? 10.281 38.594 14.703 1 96.81 367 LEU B N 1
ATOM 6298 C CA . LEU B 1 367 ? 10.086 38.25 16.109 1 96.81 367 LEU B CA 1
ATOM 6299 C C . LEU B 1 367 ? 10.078 39.531 16.969 1 96.81 367 LEU B C 1
ATOM 6301 O O . LEU B 1 367 ? 9.57 39.5 18.094 1 96.81 367 LEU B O 1
ATOM 6305 N N . THR B 1 368 ? 10.594 40.594 16.438 1 96.19 368 THR B N 1
ATOM 6306 C CA . THR B 1 368 ? 10.695 41.844 17.172 1 96.19 368 THR B CA 1
ATOM 6307 C C . THR B 1 368 ? 9.469 42.719 16.938 1 96.19 368 THR B C 1
ATOM 6309 O O . THR B 1 368 ? 9.359 43.812 17.484 1 96.19 368 THR B O 1
ATOM 6312 N N . ASP B 1 369 ? 8.594 42.25 16.109 1 97.19 369 ASP B N 1
ATOM 6313 C CA . ASP B 1 369 ? 7.398 43.031 15.82 1 97.19 369 ASP B CA 1
ATOM 6314 C C . ASP B 1 369 ? 6.66 43.406 17.109 1 97.19 369 ASP B C 1
ATOM 6316 O O . ASP B 1 369 ? 6.551 42.562 18.016 1 97.19 369 ASP B O 1
ATOM 6320 N N . PRO B 1 370 ? 6.078 44.562 17.156 1 97.25 370 PRO B N 1
ATOM 6321 C CA . PRO B 1 370 ? 5.387 45 18.375 1 97.25 370 PRO B CA 1
ATOM 6322 C C . PRO B 1 370 ? 4.238 44.094 18.766 1 97.25 370 PRO B C 1
ATOM 6324 O O . PRO B 1 370 ? 4.012 43.875 19.969 1 97.25 370 PRO B O 1
ATOM 6327 N N . PHE B 1 371 ? 3.496 43.594 17.891 1 97.69 371 PHE B N 1
ATOM 6328 C CA . PHE B 1 371 ? 2.385 42.688 18.234 1 97.69 371 PHE B CA 1
ATOM 6329 C C . PHE B 1 371 ? 2.893 41.375 18.797 1 97.69 371 PHE B C 1
ATOM 6331 O O . PHE B 1 371 ? 2.273 40.781 19.688 1 97.69 371 PHE B O 1
ATOM 6338 N N . VAL B 1 372 ? 3.969 40.844 18.172 1 97.94 372 VAL B N 1
ATOM 6339 C CA . VAL B 1 372 ? 4.586 39.625 18.703 1 97.94 372 VAL B CA 1
ATOM 6340 C C . VAL B 1 372 ? 4.977 39.844 20.172 1 97.94 372 VAL B C 1
ATOM 6342 O O . VAL B 1 372 ? 4.68 39.031 21.031 1 97.94 372 VAL B O 1
ATOM 6345 N N . GLN B 1 373 ? 5.547 41.031 20.391 1 97.31 373 GLN B N 1
ATOM 6346 C CA . GLN B 1 373 ? 5.973 41.344 21.75 1 97.31 373 GLN B CA 1
ATOM 6347 C C . GLN B 1 373 ? 4.777 41.5 22.672 1 97.31 373 GLN B C 1
ATOM 6349 O O . GLN B 1 373 ? 4.824 41.062 23.828 1 97.31 373 GLN B O 1
ATOM 6354 N N . LEU B 1 374 ? 3.764 42.062 22.203 1 98.19 374 LEU B N 1
ATOM 6355 C CA . LEU B 1 374 ? 2.535 42.219 22.984 1 98.19 374 LEU B CA 1
ATOM 6356 C C . LEU B 1 374 ? 1.949 40.844 23.328 1 98.19 374 LEU B C 1
ATOM 6358 O O . LEU B 1 374 ? 1.533 40.625 24.469 1 98.19 374 LEU B O 1
ATOM 6362 N N . ALA B 1 375 ? 1.911 39.969 22.344 1 98.06 375 ALA B N 1
ATOM 6363 C CA . ALA B 1 375 ? 1.374 38.656 22.547 1 98.06 375 ALA B CA 1
ATOM 6364 C C . ALA B 1 375 ? 2.158 37.906 23.625 1 98.06 375 ALA B C 1
ATOM 6366 O O . ALA B 1 375 ? 1.572 37.25 24.5 1 98.06 375 ALA B O 1
ATOM 6367 N N . VAL B 1 376 ? 3.463 38.031 23.578 1 97.69 376 VAL B N 1
ATOM 6368 C CA . VAL B 1 376 ? 4.332 37.375 24.547 1 97.69 376 VAL B CA 1
ATOM 6369 C C . VAL B 1 376 ? 4.105 37.969 25.938 1 97.69 376 VAL B C 1
ATOM 6371 O O . VAL B 1 376 ? 3.975 37.219 26.922 1 97.69 376 VAL B O 1
ATOM 6374 N N . LYS B 1 377 ? 4.059 39.219 26.016 1 97.62 377 LYS B N 1
ATOM 6375 C CA . LYS B 1 377 ? 3.855 39.906 27.281 1 97.62 377 LYS B CA 1
ATOM 6376 C C . LYS B 1 377 ? 2.514 39.531 27.906 1 97.62 377 LYS B C 1
ATOM 6378 O O . LYS B 1 377 ? 2.43 39.281 29.109 1 97.62 377 LYS B O 1
ATOM 6383 N N . THR B 1 378 ? 1.465 39.531 27.094 1 98.19 378 THR B N 1
ATOM 6384 C CA . THR B 1 378 ? 0.141 39.156 27.578 1 98.19 378 THR B CA 1
ATOM 6385 C C . THR B 1 378 ? 0.134 37.719 28.062 1 98.19 378 THR B C 1
ATOM 6387 O O . THR B 1 378 ? -0.484 37.406 29.078 1 98.19 378 THR B O 1
ATOM 6390 N N . ALA B 1 379 ? 0.804 36.844 27.312 1 98.19 379 ALA B N 1
ATOM 6391 C CA . ALA B 1 379 ? 0.872 35.438 27.688 1 98.19 379 ALA B CA 1
ATOM 6392 C C . ALA B 1 379 ? 1.542 35.25 29.047 1 98.19 379 ALA B C 1
ATOM 6394 O O . ALA B 1 379 ? 1.137 34.406 29.844 1 98.19 379 ALA B O 1
ATOM 6395 N N . ALA B 1 380 ? 2.508 36.031 29.297 1 97.25 380 ALA B N 1
ATOM 6396 C CA . ALA B 1 380 ? 3.242 35.938 30.547 1 97.25 380 ALA B CA 1
ATOM 6397 C C . ALA B 1 380 ? 2.338 36.219 31.734 1 97.25 380 ALA B C 1
ATOM 6399 O O . ALA B 1 380 ? 2.52 35.688 32.812 1 97.25 380 ALA B O 1
ATOM 6400 N N . LYS B 1 381 ? 1.357 37.031 31.562 1 96.19 381 LYS B N 1
ATOM 6401 C CA . LYS B 1 381 ? 0.406 37.344 32.625 1 96.19 381 LYS B CA 1
ATOM 6402 C C . LYS B 1 381 ? -0.44 36.125 33 1 96.19 381 LYS B C 1
ATOM 6404 O O . LYS B 1 381 ? -0.876 36 34.156 1 96.19 381 LYS B O 1
ATOM 6409 N N . ILE B 1 382 ? -0.657 35.344 32.094 1 96.12 382 ILE B N 1
ATOM 6410 C CA . ILE B 1 382 ? -1.611 34.25 32.281 1 96.12 382 ILE B CA 1
ATOM 6411 C C . ILE B 1 382 ? -0.862 32.969 32.531 1 96.12 382 ILE B C 1
ATOM 6413 O O . ILE B 1 382 ? -1.272 32.156 33.375 1 96.12 382 ILE B O 1
ATOM 6417 N N . TYR B 1 383 ? 0.229 32.75 31.859 1 97.06 383 TYR B N 1
ATOM 6418 C CA . TYR B 1 383 ? 0.927 31.484 31.875 1 97.06 383 TYR B CA 1
ATOM 6419 C C . TYR B 1 383 ? 2.213 31.578 32.688 1 97.06 383 TYR B C 1
ATOM 6421 O O . TYR B 1 383 ? 2.914 30.578 32.875 1 97.06 383 TYR B O 1
ATOM 6429 N N . GLY B 1 384 ? 2.562 32.75 33.188 1 95.81 384 GLY B N 1
ATOM 6430 C CA . GLY B 1 384 ? 3.773 32.938 33.969 1 95.81 384 GLY B CA 1
ATOM 6431 C C . GLY B 1 384 ? 5.043 32.812 33.156 1 95.81 384 GLY B C 1
ATOM 6432 O O . GLY B 1 384 ? 5.148 33.375 32.062 1 95.81 384 GLY B O 1
ATOM 6433 N N . ASP B 1 385 ? 6.02 32.062 33.719 1 93.19 385 ASP B N 1
ATOM 6434 C CA . ASP B 1 385 ? 7.328 31.922 33.094 1 93.19 385 ASP B CA 1
ATOM 6435 C C . ASP B 1 385 ? 7.32 30.812 32.031 1 93.19 385 ASP B C 1
ATOM 6437 O O . ASP B 1 385 ? 8.336 30.578 31.391 1 93.19 385 ASP B O 1
ATOM 6441 N N . ARG B 1 386 ? 6.191 30.234 31.781 1 95.62 386 ARG B N 1
ATOM 6442 C CA . ARG B 1 386 ? 6.082 29.109 30.859 1 95.62 386 ARG B CA 1
ATOM 6443 C C . ARG B 1 386 ? 5.602 29.578 29.484 1 95.62 386 ARG B C 1
ATOM 6445 O O . ARG B 1 386 ? 4.648 29.016 28.938 1 95.62 386 ARG B O 1
ATOM 6452 N N . VAL B 1 387 ? 6.18 30.688 28.969 1 97.12 387 VAL B N 1
ATOM 6453 C CA . VAL B 1 387 ? 5.879 31.188 27.641 1 97.12 387 VAL B CA 1
ATOM 6454 C C . VAL B 1 387 ? 7.117 31.078 26.75 1 97.12 387 VAL B C 1
ATOM 6456 O O . VAL B 1 387 ? 8.219 31.453 27.172 1 97.12 387 VAL B O 1
ATOM 6459 N N . LYS B 1 388 ? 6.961 30.547 25.578 1 96.56 388 LYS B N 1
ATOM 6460 C CA . LYS B 1 388 ? 8.055 30.406 24.625 1 96.56 388 LYS B CA 1
ATOM 6461 C C . LYS B 1 388 ? 7.723 31.109 23.297 1 96.56 388 LYS B C 1
ATOM 6463 O O . LYS B 1 388 ? 6.598 31.016 22.812 1 96.56 388 LYS B O 1
ATOM 6468 N N . LEU B 1 389 ? 8.68 31.906 22.875 1 96.69 389 LEU B N 1
ATOM 6469 C CA . LEU B 1 389 ? 8.602 32.5 21.531 1 96.69 389 LEU B CA 1
ATOM 6470 C C . LEU B 1 389 ? 9.164 31.531 20.484 1 96.69 389 LEU B C 1
ATOM 6472 O O . LEU B 1 389 ? 10.336 31.141 20.562 1 96.69 389 LEU B O 1
ATOM 6476 N N . VAL B 1 390 ? 8.383 31.141 19.531 1 96.44 390 VAL B N 1
ATOM 6477 C CA . VAL B 1 390 ? 8.703 30.094 18.562 1 96.44 390 VAL B CA 1
ATOM 6478 C C . VAL B 1 390 ? 8.742 30.688 17.156 1 96.44 390 VAL B C 1
ATOM 6480 O O . VAL B 1 390 ? 7.723 31.172 16.656 1 96.44 390 VAL B O 1
ATOM 6483 N N . PRO B 1 391 ? 9.875 30.594 16.484 1 96.06 391 PRO B N 1
ATOM 6484 C CA . PRO B 1 391 ? 9.977 31.234 15.164 1 96.06 391 PRO B CA 1
ATOM 6485 C C . PRO B 1 391 ? 8.938 30.703 14.172 1 96.06 391 PRO B C 1
ATOM 6487 O O . PRO B 1 391 ? 8.375 31.484 13.398 1 96.06 391 PRO B O 1
ATOM 6490 N N . ASN B 1 392 ? 8.789 29.453 14.188 1 96.19 392 ASN B N 1
ATOM 6491 C CA . ASN B 1 392 ? 7.785 28.859 13.312 1 96.19 392 ASN B CA 1
ATOM 6492 C C . ASN B 1 392 ? 7.375 27.469 13.805 1 96.19 392 ASN B C 1
ATOM 6494 O O . ASN B 1 392 ? 8.172 26.766 14.43 1 96.19 392 ASN B O 1
ATOM 6498 N N . ALA B 1 393 ? 6.102 27.141 13.5 1 92.56 393 ALA B N 1
ATOM 6499 C CA . ALA B 1 393 ? 5.645 25.766 13.695 1 92.56 393 ALA B CA 1
ATOM 6500 C C . ALA B 1 393 ? 6.305 24.828 12.695 1 92.56 393 ALA B C 1
ATOM 6502 O O . ALA B 1 393 ? 6.746 25.25 11.625 1 92.56 393 ALA B O 1
ATOM 6503 N N . ALA B 1 394 ? 6.312 23.594 13.07 1 88.31 394 ALA B N 1
ATOM 6504 C CA . ALA B 1 394 ? 6.855 22.562 12.172 1 88.31 394 ALA B CA 1
ATOM 6505 C C . ALA B 1 394 ? 5.91 22.297 11.008 1 88.31 394 ALA B C 1
ATOM 6507 O O . ALA B 1 394 ? 6.344 21.875 9.93 1 88.31 394 ALA B O 1
ATOM 6508 N N . GLY B 1 395 ? 4.68 22.531 11.219 1 88.12 395 GLY B N 1
ATOM 6509 C CA . GLY B 1 395 ? 3.67 22.344 10.188 1 88.12 395 GLY B CA 1
ATOM 6510 C C . GLY B 1 395 ? 3.582 23.5 9.211 1 88.12 395 GLY B C 1
ATOM 6511 O O . GLY B 1 395 ? 4.43 24.391 9.219 1 88.12 395 GLY B O 1
ATOM 6512 N N . THR B 1 396 ? 2.629 23.312 8.328 1 89.94 396 THR B N 1
ATOM 6513 C CA . THR B 1 396 ? 2.498 24.281 7.234 1 89.94 396 THR B CA 1
ATOM 6514 C C . THR B 1 396 ? 1.12 24.938 7.254 1 89.94 396 THR B C 1
ATOM 6516 O O . THR B 1 396 ? 0.239 24.516 8.008 1 89.94 396 THR B O 1
ATOM 6519 N N . GLY B 1 397 ? 1.034 26.031 6.531 1 89.62 397 GLY B N 1
ATOM 6520 C CA . GLY B 1 397 ? -0.178 26.781 6.258 1 89.62 397 GLY B CA 1
ATOM 6521 C C . GLY B 1 397 ? 0.033 27.906 5.262 1 89.62 397 GLY B C 1
ATOM 6522 O O . GLY B 1 397 ? 1.171 28.25 4.93 1 89.62 397 GLY B O 1
ATOM 6523 N N . PRO B 1 398 ? -1.032 28.438 4.809 1 93.62 398 PRO B N 1
ATOM 6524 C CA . PRO B 1 398 ? -0.932 29.438 3.736 1 93.62 398 PRO B CA 1
ATOM 6525 C C . PRO B 1 398 ? -0.625 30.828 4.258 1 93.62 398 PRO B C 1
ATOM 6527 O O . PRO B 1 398 ? -1.174 31.812 3.756 1 93.62 398 PRO B O 1
ATOM 6530 N N . GLN B 1 399 ? 0.253 30.953 5.223 1 96.25 399 GLN B N 1
ATOM 6531 C CA . GLN B 1 399 ? 0.563 32.219 5.863 1 96.25 399 GLN B CA 1
ATOM 6532 C C . GLN B 1 399 ? 1.213 33.188 4.879 1 96.25 399 GLN B C 1
ATOM 6534 O O . GLN B 1 399 ? 1.005 34.406 4.965 1 96.25 399 GLN B O 1
ATOM 6539 N N . VAL B 1 400 ? 1.955 32.688 3.982 1 94.62 400 VAL B N 1
ATOM 6540 C CA . VAL B 1 400 ? 2.775 33.5 3.102 1 94.62 400 VAL B CA 1
ATOM 6541 C C . VAL B 1 400 ? 1.882 34.406 2.275 1 94.62 400 VAL B C 1
ATOM 6543 O O . VAL B 1 400 ? 2.227 35.594 2.035 1 94.62 400 VAL B O 1
ATOM 6546 N N . PHE B 1 401 ? 0.768 34 1.88 1 94.5 401 PHE B N 1
ATOM 6547 C CA . PHE B 1 401 ? -0.122 34.781 1.037 1 94.5 401 PHE B CA 1
ATOM 6548 C C . PHE B 1 401 ? -0.734 35.938 1.826 1 94.5 401 PHE B C 1
ATOM 6550 O O . PHE B 1 401 ? -0.901 37.031 1.299 1 94.5 401 PHE B O 1
ATOM 6557 N N . PHE B 1 402 ? -1.019 35.656 3.086 1 96.56 402 PHE B N 1
ATOM 6558 C CA . PHE B 1 402 ? -1.526 36.719 3.953 1 96.56 402 PHE B CA 1
ATOM 6559 C C . PHE B 1 402 ? -0.423 37.688 4.301 1 96.56 402 PHE B C 1
ATOM 6561 O O . PHE B 1 402 ? -0.608 38.906 4.176 1 96.56 402 PHE B O 1
ATOM 6568 N N . GLY B 1 403 ? 0.698 37.156 4.742 1 94.5 403 GLY B N 1
ATOM 6569 C CA . GLY B 1 403 ? 1.802 38 5.18 1 94.5 403 GLY B CA 1
ATOM 6570 C C . GLY B 1 403 ? 2.297 38.938 4.094 1 94.5 403 GLY B C 1
ATOM 6571 O O . GLY B 1 403 ? 2.484 40.125 4.34 1 94.5 403 GLY B O 1
ATOM 6572 N N . GLU B 1 404 ? 2.477 38.438 2.967 1 91.81 404 GLU B N 1
ATOM 6573 C CA . GLU B 1 404 ? 3.049 39.219 1.875 1 91.81 404 GLU B CA 1
ATOM 6574 C C . GLU B 1 404 ? 2.035 40.219 1.313 1 91.81 404 GLU B C 1
ATOM 6576 O O . GLU B 1 404 ? 2.396 41.312 0.934 1 91.81 404 GLU B O 1
ATOM 6581 N N . THR B 1 405 ? 0.775 39.812 1.242 1 95.69 405 THR B N 1
ATOM 6582 C CA . THR B 1 405 ? -0.242 40.656 0.628 1 95.69 405 THR B CA 1
ATOM 6583 C C . THR B 1 405 ? -0.718 41.719 1.606 1 95.69 405 THR B C 1
ATOM 6585 O O . THR B 1 405 ? -0.897 42.875 1.229 1 95.69 405 THR B O 1
ATOM 6588 N N . LEU B 1 406 ? -0.878 41.375 2.854 1 96.69 406 LEU B N 1
ATOM 6589 C CA . LEU B 1 406 ? -1.479 42.281 3.82 1 96.69 406 LEU B CA 1
ATOM 6590 C C . LEU B 1 406 ? -0.403 43.031 4.602 1 96.69 406 LEU B C 1
ATOM 6592 O O . LEU B 1 406 ? -0.691 44.031 5.266 1 96.69 406 LEU B O 1
ATOM 6596 N N . GLN B 1 407 ? 0.789 42.562 4.531 1 95.56 407 GLN B N 1
ATOM 6597 C CA . GLN B 1 407 ? 1.926 43.156 5.207 1 95.56 407 GLN B CA 1
ATOM 6598 C C . GLN B 1 407 ? 1.649 43.344 6.699 1 95.56 407 GLN B C 1
ATOM 6600 O O . GLN B 1 407 ? 1.876 44.406 7.254 1 95.56 407 GLN B O 1
ATOM 6605 N N . ALA B 1 408 ? 1.021 42.406 7.297 1 96.75 408 ALA B N 1
ATOM 6606 C CA . ALA B 1 408 ? 0.72 42.344 8.727 1 96.75 408 ALA B CA 1
ATOM 6607 C C . ALA B 1 408 ? 1.429 41.156 9.391 1 96.75 408 ALA B C 1
ATOM 6609 O O . ALA B 1 408 ? 1.583 40.094 8.789 1 96.75 408 ALA B O 1
ATOM 6610 N N . PRO B 1 409 ? 1.935 41.375 10.648 1 97.69 409 PRO B N 1
ATOM 6611 C CA . PRO B 1 409 ? 2.492 40.219 11.359 1 97.69 409 PRO B CA 1
ATOM 6612 C C . PRO B 1 409 ? 1.45 39.156 11.656 1 97.69 409 PRO B C 1
ATOM 6614 O O . PRO B 1 409 ? 0.276 39.469 11.867 1 97.69 409 PRO B O 1
ATOM 6617 N N . ILE B 1 410 ? 1.937 37.938 11.625 1 98.06 410 ILE B N 1
ATOM 6618 C CA . ILE B 1 410 ? 1.093 36.781 11.93 1 98.06 410 ILE B CA 1
ATOM 6619 C C . ILE B 1 410 ? 1.601 36.094 13.188 1 98.06 410 ILE B C 1
ATOM 6621 O O . ILE B 1 410 ? 2.785 35.781 13.289 1 98.06 410 ILE B O 1
ATOM 6625 N N . VAL B 1 411 ? 0.752 35.906 14.156 1 98.19 411 VAL B N 1
ATOM 6626 C CA . VAL B 1 411 ? 1.057 35.219 15.398 1 98.19 411 VAL B CA 1
ATOM 6627 C C . VAL B 1 411 ? 0.06 34.062 15.602 1 98.19 411 VAL B C 1
ATOM 6629 O O . VAL B 1 411 ? -1.14 34.25 15.367 1 98.19 411 VAL B O 1
ATOM 6632 N N . ALA B 1 412 ? 0.637 32.938 15.992 1 97.62 412 ALA B N 1
ATOM 6633 C CA . ALA B 1 412 ? -0.229 31.781 16.234 1 97.62 412 ALA B CA 1
ATOM 6634 C C . ALA B 1 412 ? -0.214 31.391 17.703 1 97.62 412 ALA B C 1
ATOM 6636 O O . ALA B 1 412 ? 0.854 31.266 18.312 1 97.62 412 ALA B O 1
ATOM 6637 N N . PHE B 1 413 ? -1.328 31.266 18.281 1 96.94 413 PHE B N 1
ATOM 6638 C CA . PHE B 1 413 ? -1.584 30.688 19.609 1 96.94 413 PHE B CA 1
ATOM 6639 C C . PHE B 1 413 ? -2.943 30 19.641 1 96.94 413 PHE B C 1
ATOM 6641 O O . PHE B 1 413 ? -3.791 30.234 18.781 1 96.94 413 PHE B O 1
ATOM 6648 N N . GLY B 1 414 ? -3.113 29.094 20.609 1 96.31 414 GLY B N 1
ATOM 6649 C CA . GLY B 1 414 ? -4.395 28.406 20.609 1 96.31 414 GLY B CA 1
ATOM 6650 C C . GLY B 1 414 ? -4.551 27.422 21.75 1 96.31 414 GLY B C 1
ATOM 6651 O O . GLY B 1 414 ? -3.967 27.609 22.812 1 96.31 414 GLY B O 1
ATOM 6652 N N . THR B 1 415 ? -5.469 26.453 21.531 1 96.25 415 THR B N 1
ATOM 6653 C CA . THR B 1 415 ? -6.004 25.625 22.609 1 96.25 415 THR B CA 1
ATOM 6654 C C . THR B 1 415 ? -5.309 24.266 22.625 1 96.25 415 THR B C 1
ATOM 6656 O O . THR B 1 415 ? -5.539 23.453 23.516 1 96.25 415 THR B O 1
ATOM 6659 N N . THR B 1 416 ? -4.453 24 21.703 1 95.69 416 THR B N 1
ATOM 6660 C CA . THR B 1 416 ? -3.928 22.656 21.531 1 95.69 416 THR B CA 1
ATOM 6661 C C . THR B 1 416 ? -2.787 22.391 22.516 1 95.69 416 THR B C 1
ATOM 6663 O O . THR B 1 416 ? -2.367 23.297 23.25 1 95.69 416 THR B O 1
ATOM 6666 N N . TRP B 1 417 ? -2.4 21.141 22.672 1 94.44 417 TRP B N 1
ATOM 6667 C CA . TRP B 1 417 ? -1.235 20.719 23.438 1 94.44 417 TRP B CA 1
ATOM 6668 C C . TRP B 1 417 ? -0.507 19.578 22.734 1 94.44 417 TRP B C 1
ATOM 6670 O O . TRP B 1 417 ? -0.985 19.047 21.734 1 94.44 417 TRP B O 1
ATOM 6680 N N . ALA B 1 418 ? 0.644 19.266 23.203 1 89.31 418 ALA B N 1
ATOM 6681 C CA . ALA B 1 418 ? 1.54 18.328 22.516 1 89.31 418 ALA B CA 1
ATOM 6682 C C . ALA B 1 418 ? 0.868 16.969 22.328 1 89.31 418 ALA B C 1
ATOM 6684 O O . ALA B 1 418 ? 1.194 16.234 21.375 1 89.31 418 ALA B O 1
ATOM 6685 N N . GLY B 1 419 ? -0.11 16.625 23.062 1 89.19 419 GLY B N 1
ATOM 6686 C CA . GLY B 1 419 ? -0.78 15.336 22.984 1 89.19 419 GLY B CA 1
ATOM 6687 C C . GLY B 1 419 ? -2.123 15.398 22.281 1 89.19 419 GLY B C 1
ATOM 6688 O O . GLY B 1 419 ? -2.898 14.445 22.328 1 89.19 419 GLY B O 1
ATOM 6689 N N . SER B 1 420 ? -2.42 16.484 21.594 1 92.88 420 SER B N 1
ATOM 6690 C CA . SER B 1 420 ? -3.736 16.688 20.984 1 92.88 420 SER B CA 1
ATOM 6691 C C . SER B 1 420 ? -3.979 15.703 19.844 1 92.88 420 SER B C 1
ATOM 6693 O O . SER B 1 420 ? -5.121 15.336 19.562 1 92.88 420 SER B O 1
ATOM 6695 N N . GLY B 1 421 ? -2.922 15.289 19.125 1 86.31 421 GLY B N 1
ATOM 6696 C CA . GLY B 1 421 ? -2.998 14.266 18.094 1 86.31 421 GLY B CA 1
ATOM 6697 C C . GLY B 1 421 ? -3.803 14.703 16.891 1 86.31 421 GLY B C 1
ATOM 6698 O O . GLY B 1 421 ? -4.703 13.984 16.438 1 86.31 421 GLY B O 1
ATOM 6699 N N . PRO B 1 422 ? -3.57 15.961 16.344 1 87.69 422 PRO B N 1
ATOM 6700 C CA . PRO B 1 422 ? -4.227 16.312 15.086 1 87.69 422 PRO B CA 1
ATOM 6701 C C . PRO B 1 422 ? -3.959 15.312 13.977 1 87.69 422 PRO B C 1
ATOM 6703 O O . PRO B 1 422 ? -2.863 14.75 13.898 1 87.69 422 PRO B O 1
ATOM 6706 N N . HIS B 1 423 ? -4.918 15.039 13.07 1 83.62 423 HIS B N 1
ATOM 6707 C CA . HIS B 1 423 ? -4.863 14.141 11.922 1 83.62 423 HIS B CA 1
ATOM 6708 C C . HIS B 1 423 ? -4.891 12.688 12.359 1 83.62 423 HIS B C 1
ATOM 6710 O O . HIS B 1 423 ? -5.012 11.781 11.523 1 83.62 423 HIS B O 1
ATOM 6716 N N . ALA B 1 424 ? -4.848 12.43 13.719 1 85.06 424 ALA B N 1
ATOM 6717 C CA . ALA B 1 424 ? -4.852 11.062 14.242 1 85.06 424 ALA B CA 1
ATOM 6718 C C . ALA B 1 424 ? -6.172 10.75 14.938 1 85.06 424 ALA B C 1
ATOM 6720 O O . ALA B 1 424 ? -6.926 11.656 15.289 1 85.06 424 ALA B O 1
ATOM 6721 N N . PRO B 1 425 ? -6.465 9.414 15.07 1 88.75 425 PRO B N 1
ATOM 6722 C CA . PRO B 1 425 ? -7.629 9.078 15.898 1 88.75 425 PRO B CA 1
ATOM 6723 C C . PRO B 1 425 ? -7.508 9.602 17.328 1 88.75 425 PRO B C 1
ATOM 6725 O O . PRO B 1 425 ? -6.398 9.789 17.828 1 88.75 425 PRO B O 1
ATOM 6728 N N . ASN B 1 426 ? -8.688 9.906 17.938 1 94.19 426 ASN B N 1
ATOM 6729 C CA . ASN B 1 426 ? -8.781 10.375 19.312 1 94.19 426 ASN B CA 1
ATOM 6730 C C . ASN B 1 426 ? -8.156 11.758 19.484 1 94.19 426 ASN B C 1
ATOM 6732 O O . ASN B 1 426 ? -7.559 12.055 20.531 1 94.19 426 ASN B O 1
ATOM 6736 N N . GLU B 1 427 ? -8.258 12.484 18.438 1 94.19 427 GLU B N 1
ATOM 6737 C CA . GLU B 1 427 ? -7.906 13.898 18.516 1 94.19 427 GLU B CA 1
ATOM 6738 C C . GLU B 1 427 ? -8.578 14.57 19.703 1 94.19 427 GLU B C 1
ATOM 6740 O O . GLU B 1 427 ? -9.734 14.289 20.016 1 94.19 427 GLU B O 1
ATOM 6745 N N . ASN B 1 428 ? -7.781 15.461 20.406 1 96.69 428 ASN B N 1
ATOM 6746 C CA . ASN B 1 428 ? -8.352 16 21.641 1 96.69 428 ASN B CA 1
ATOM 6747 C C . ASN B 1 428 ? -7.746 17.344 22 1 96.69 428 ASN B C 1
ATOM 6749 O O . ASN B 1 428 ? -6.746 17.766 21.406 1 96.69 428 ASN B O 1
ATOM 6753 N N . ILE B 1 429 ? -8.406 18.062 22.875 1 97.69 429 ILE B N 1
ATOM 6754 C CA . ILE B 1 429 ? -7.863 19.203 23.609 1 97.69 429 ILE B CA 1
ATOM 6755 C C . ILE B 1 429 ? -8.195 19.062 25.094 1 97.69 429 ILE B C 1
ATOM 6757 O O . ILE B 1 429 ? -9.203 18.469 25.453 1 97.69 429 ILE B O 1
ATOM 6761 N N . ARG B 1 430 ? -7.273 19.516 25.969 1 97.69 430 ARG B N 1
ATOM 6762 C CA . ARG B 1 430 ? -7.562 19.547 27.391 1 97.69 430 ARG B CA 1
ATOM 6763 C C . ARG B 1 430 ? -8.5 20.703 27.734 1 97.69 430 ARG B C 1
ATOM 6765 O O . ARG B 1 430 ? -8.273 21.844 27.312 1 97.69 430 ARG B O 1
ATOM 6772 N N . ILE B 1 431 ? -9.523 20.406 28.422 1 98.19 431 ILE B N 1
ATOM 6773 C CA . ILE B 1 431 ? -10.555 21.391 28.734 1 98.19 431 ILE B CA 1
ATOM 6774 C C . ILE B 1 431 ? -9.922 22.578 29.438 1 98.19 431 ILE B C 1
ATOM 6776 O O . ILE B 1 431 ? -10.266 23.734 29.156 1 98.19 431 ILE B O 1
ATOM 6780 N N . ALA B 1 432 ? -9.047 22.344 30.328 1 97.5 432 ALA B N 1
ATOM 6781 C CA . ALA B 1 432 ? -8.352 23.422 31.031 1 97.5 432 ALA B CA 1
ATOM 6782 C C . ALA B 1 432 ? -7.602 24.328 30.062 1 97.5 432 ALA B C 1
ATOM 6784 O O . ALA B 1 432 ? -7.598 25.547 30.234 1 97.5 432 ALA B O 1
ATOM 6785 N N . ASP B 1 433 ? -6.914 23.75 29.109 1 97.81 433 ASP B N 1
ATOM 6786 C CA . ASP B 1 433 ? -6.188 24.531 28.109 1 97.81 433 ASP B CA 1
ATOM 6787 C C . ASP B 1 433 ? -7.148 25.328 27.234 1 97.81 433 ASP B C 1
ATOM 6789 O O . ASP B 1 433 ? -6.84 26.453 26.828 1 97.81 433 ASP B O 1
ATOM 6793 N N . TYR B 1 434 ? -8.281 24.734 26.953 1 97.62 434 TYR B N 1
ATOM 6794 C CA . TYR B 1 434 ? -9.344 25.391 26.188 1 97.62 434 TYR B CA 1
ATOM 6795 C C . TYR B 1 434 ? -9.812 26.656 26.891 1 97.62 434 TYR B C 1
ATOM 6797 O O . TYR B 1 434 ? -9.906 27.719 26.266 1 97.62 434 TYR B O 1
ATOM 6805 N N . GLN B 1 435 ? -10.023 26.547 28.125 1 97.25 435 GLN B N 1
ATOM 6806 C CA . GLN B 1 435 ? -10.477 27.672 28.938 1 97.25 435 GLN B CA 1
ATOM 6807 C C . GLN B 1 435 ? -9.398 28.734 29.062 1 97.25 435 GLN B C 1
ATOM 6809 O O . GLN B 1 435 ? -9.68 29.922 28.906 1 97.25 435 GLN B O 1
ATOM 6814 N N . GLN B 1 436 ? -8.266 28.297 29.312 1 97.19 436 GLN B N 1
ATOM 6815 C CA . GLN B 1 436 ? -7.16 29.234 29.5 1 97.19 436 GLN B CA 1
ATOM 6816 C C . GLN B 1 436 ? -6.863 30 28.219 1 97.19 436 GLN B C 1
ATOM 6818 O O . GLN B 1 436 ? -6.578 31.203 28.266 1 97.19 436 GLN B O 1
ATOM 6823 N N . ASP B 1 437 ? -6.902 29.344 27.156 1 97.19 437 ASP B N 1
ATOM 6824 C CA . ASP B 1 437 ? -6.617 30.016 25.891 1 97.19 437 ASP B CA 1
ATOM 6825 C C . ASP B 1 437 ? -7.707 31.031 25.547 1 97.19 437 ASP B C 1
ATOM 6827 O O . ASP B 1 437 ? -7.418 32.094 24.984 1 97.19 437 ASP B O 1
ATOM 6831 N N . ALA B 1 438 ? -8.945 30.656 25.797 1 97.94 438 ALA B N 1
ATOM 6832 C CA . ALA B 1 438 ? -10.023 31.625 25.562 1 97.94 438 ALA B CA 1
ATOM 6833 C C . ALA B 1 438 ? -9.812 32.906 26.375 1 97.94 438 ALA B C 1
ATOM 6835 O O . ALA B 1 438 ? -10.031 34 25.891 1 97.94 438 ALA B O 1
ATOM 6836 N N . TRP B 1 439 ? -9.398 32.688 27.578 1 98.31 439 TRP B N 1
ATOM 6837 C CA . TRP B 1 439 ? -9.086 33.812 28.438 1 98.31 439 TRP B CA 1
ATOM 6838 C C . TRP B 1 439 ? -7.914 34.625 27.875 1 98.31 439 TRP B C 1
ATOM 6840 O O . TRP B 1 439 ? -7.98 35.844 27.766 1 98.31 439 TRP B O 1
ATOM 6850 N N . TYR B 1 440 ? -6.883 33.969 27.5 1 98.25 440 TYR B N 1
ATOM 6851 C CA . TYR B 1 440 ? -5.719 34.625 26.891 1 98.25 440 TYR B CA 1
ATOM 6852 C C . TYR B 1 440 ? -6.117 35.406 25.641 1 98.25 440 TYR B C 1
ATOM 6854 O O . TYR B 1 440 ? -5.684 36.531 25.469 1 98.25 440 TYR B O 1
ATOM 6862 N N . THR B 1 441 ? -6.922 34.75 24.812 1 98.5 441 THR B N 1
ATOM 6863 C CA . THR B 1 441 ? -7.375 35.406 23.594 1 98.5 441 THR B CA 1
ATOM 6864 C C . THR B 1 441 ? -8.094 36.719 23.906 1 98.5 441 THR B C 1
ATOM 6866 O O . THR B 1 441 ? -7.836 37.75 23.266 1 98.5 441 THR B O 1
ATOM 6869 N N . ALA B 1 442 ? -8.945 36.719 24.875 1 98.44 442 ALA B N 1
ATOM 6870 C CA . ALA B 1 442 ? -9.656 37.938 25.281 1 98.44 442 ALA B CA 1
ATOM 6871 C C . ALA B 1 442 ? -8.688 39 25.766 1 98.44 442 ALA B C 1
ATOM 6873 O O . ALA B 1 442 ? -8.836 40.188 25.453 1 98.44 442 ALA B O 1
ATOM 6874 N N . GLU B 1 443 ? -7.707 38.562 26.531 1 98.25 443 GLU B N 1
ATOM 6875 C CA . GLU B 1 443 ? -6.742 39.531 27.078 1 98.25 443 GLU B CA 1
ATOM 6876 C C . GLU B 1 443 ? -5.863 40.125 25.984 1 98.25 443 GLU B C 1
ATOM 6878 O O . GLU B 1 443 ? -5.508 41.281 26.031 1 98.25 443 GLU B O 1
ATOM 6883 N N . VAL B 1 444 ? -5.453 39.281 25.047 1 98.19 444 VAL B N 1
ATOM 6884 C CA . VAL B 1 444 ? -4.641 39.781 23.938 1 98.19 444 VAL B CA 1
ATOM 6885 C C . VAL B 1 444 ? -5.418 40.844 23.141 1 98.19 444 VAL B C 1
ATOM 6887 O O . VAL B 1 444 ? -4.859 41.844 22.75 1 98.19 444 VAL B O 1
ATOM 6890 N N . LEU B 1 445 ? -6.676 40.562 22.891 1 98.38 445 LEU B N 1
ATOM 6891 C CA . LEU B 1 445 ? -7.52 41.5 22.188 1 98.38 445 LEU B CA 1
ATOM 6892 C C . LEU B 1 445 ? -7.613 42.812 22.969 1 98.38 445 LEU B C 1
ATOM 6894 O O . LEU B 1 445 ? -7.508 43.906 22.391 1 98.38 445 LEU B O 1
ATOM 6898 N N . ARG B 1 446 ? -7.812 42.688 24.188 1 97.62 446 ARG B N 1
ATOM 6899 C CA . ARG B 1 446 ? -7.898 43.875 25.047 1 97.62 446 ARG B CA 1
ATOM 6900 C C . ARG B 1 446 ? -6.605 44.688 25 1 97.62 446 ARG B C 1
ATOM 6902 O O . ARG B 1 446 ? -6.633 45.875 24.797 1 97.62 446 ARG B O 1
ATOM 6909 N N . ASP B 1 447 ? -5.492 44.031 25.219 1 97.75 447 ASP B N 1
ATOM 6910 C CA . ASP B 1 447 ? -4.195 44.688 25.203 1 97.75 447 ASP B CA 1
ATOM 6911 C C . ASP B 1 447 ? -3.908 45.312 23.844 1 97.75 447 ASP B C 1
ATOM 6913 O O . ASP B 1 447 ? -3.348 46.438 23.781 1 97.75 447 ASP B O 1
ATOM 6917 N N . PHE B 1 448 ? -4.277 44.688 22.812 1 97.81 448 PHE B N 1
ATOM 6918 C CA . PHE B 1 448 ? -4.062 45.188 21.453 1 97.81 448 PHE B CA 1
ATOM 6919 C C . PHE B 1 448 ? -4.867 46.469 21.219 1 97.81 448 PHE B C 1
ATOM 6921 O O . PHE B 1 448 ? -4.355 47.438 20.656 1 97.81 448 PHE B O 1
ATOM 6928 N N . GLY B 1 449 ? -6.09 46.469 21.656 1 96.88 449 GLY B N 1
ATOM 6929 C CA . GLY B 1 449 ? -6.938 47.625 21.5 1 96.88 449 GLY B CA 1
ATOM 6930 C C . GLY B 1 449 ? -6.461 48.844 22.297 1 96.88 449 GLY B C 1
ATOM 6931 O O . GLY B 1 449 ? -6.785 49.969 21.969 1 96.88 449 GLY B O 1
ATOM 6932 N N . MET B 1 450 ? -5.699 48.594 23.312 1 93 450 MET B N 1
ATOM 6933 C CA . MET B 1 450 ? -5.266 49.656 24.219 1 93 450 MET B CA 1
ATOM 6934 C C . MET B 1 450 ? -3.953 50.281 23.75 1 93 450 MET B C 1
ATOM 6936 O O . MET B 1 450 ? -3.541 51.312 24.25 1 93 450 MET B O 1
ATOM 6940 N N . GLU B 1 451 ? -3.332 49.719 22.859 1 86.25 451 GLU B N 1
ATOM 6941 C CA . GLU B 1 451 ? -2.102 50.281 22.328 1 86.25 451 GLU B CA 1
ATOM 6942 C C . GLU B 1 451 ? -2.398 51.438 21.375 1 86.25 451 GLU B C 1
ATOM 6944 O O . GLU B 1 451 ? -3.395 51.406 20.656 1 86.25 451 GLU B O 1
#

Organism: Levilactobacillus brevis (strain ATCC 367 / BCRC 12310 / CIP 105137 / JCM 1170 / LMG 11437 / NCIMB 947 / NCTC 947) (NCBI:txid387344)

Secondary structure (DSSP, 8-state):
----HHHHHHHHHHHTHHHHHHHHHS--BGGGT-SHHHHHHHHHHHHHTTT-EEEEE--STTPPPEEEEEE---TTSEEEEEEEEEEE--B-----GGG-SS-TTS-EEETTEEESTTTTTTHHHHHHHHHHHHHHHHTT--SEEEEEEEES-GGGT-TTHHHHHHHTHHHH--SEEEES--EE-TT-PEEEE-EE-EEEEEEEEEES-SS-EEGGGGGT---HHHHHHHHHHHHB-TTS-B--TTTTTTPPPPPHHHHHHHHT----HHHHHHHHT--S--S-S-HHHHHHH----EEEEEEEE--SSS---EE-SEEEEEEEEEE-TT--HHHHHHHHHHHHHHTT-TTSEEEEEEEE--EE--TT-HHHHHHHHHHHHHHTT-EEEES-BSS--THHHHHHHH---EEE--SEETT--TTSTT-EEEHHHHHHHHHHHHHHHHHHHH-/----HHHHHHHHHHHTHHHHHHHHHS--BGGGT-SHHHHHHHHHHHHHHTT-EEEEE--STTPPPEEEEEE---TTSEEEEEEEEEEE--B-----GGG-SS-TTS-EEETTEEESTTTTTTHHHHHHHHHHHHHHHHTT--SEEEEEEEES-GGGT-TTHHHHHHHTHHHH--SEEEES--EE-TT-PEEEE-EE-EEEEEEEEEES-SS-EEGGGGGT---HHHHHHHHHHHHB-TTS-B--TTTTTTPPPPPHHHHHHHHT----HHHHHHHHT--S--S-S-HHHHHHH----EEEEEEEE--SSS---EE-SEEEEEEEEEE-TT--HHHHHHHHHHHHHHTT-TTSEEEEEEEE--EE--TT-HHHHHHHHHHHHHHTT-EEEES-BSS--THHHHHHHH---EEE--SEETT--TTSTT-EEEHHHHHHHHHHHHHHHHHHHH-

Radius of gyration: 34.47 Å; Cα contacts (8 Å, |Δi|>4): 2206; chains: 2; bounding box: 49×106×82 Å